Protein AF-Q4UBP6-F1 (afdb_monomer_lite)

Sequence (919 aa):
MKSSANNFIKMALPVNLDENIVCIATSRYFSCCSNLYVFTNPTNSLLKGDAFSWGLAKDHRLGIGETKSKIVYKPTPIANTNMIGDLMDKFELDSYKHTSMSGYEKILNYFLDELHYSSDPHSINWRNLQIILQNEEKITSESSIKIFEEDLVKCLKTHVDFILNMNESYGRVRALQFKLMSMVRSFCSSLKGQKELTNLKPIKESFGPFKTKLTQIEKLIEILFLQPAYFVRLSMFSKDLDLVSNIIHHVYGDIQVPRIHNQYFALLRSLLREETSLFFKPSNPLNALFSPFSRILRTYAMNKYFLVENAHLFLSKTDQQSVVSHLLTYSSPILIPEEGFGISTNPKEHKKYKEGMSKFGSFIVYLATVLSKLNLHNNIKVLFTQMHNLVREKIPVEWASPSVPLEYLAIFPLIPVFVFAIIQPFFTDPKLISQMCGIGEIDDEALLKNMTVISRYFDYIVNPELKMPPMPSALTSLAQTMYSNLSRLFLEYLRSILHIEDNFYTEMTMQIFKSHFDLDYINLNIPSDTVAKLVNLCHSSSHYLNLSAHDPLIKVISNISGSKNLSSNDHIYPTDFIEKLSRSNLSINIKVDHRFMAHDRNMSFCTFSNTFVPQKLAYRQSTYSEDCVKFISLIVRYLPFGKYDPCKIFQDALVELDDLRIQYGTYEDLADEMFVKSKYFSSLRSPDFKRAGIAKEIFETVQKLRSNDITPTLLAKTILKKSLDRIRHRKYLLNIYQRQNEIEQCRRNFESYVSYNIQYLNSCINSLLYGHIDPSIKRAAIKYNVNLFSLNSKKTIEGKKIVDDKRGVASFKEHSCLELYRNGTLVPDESVTTRMFNRLVMIFSASIDSGCYITLSGIDPSSEQQEHEFLSFDLLQKFVDSSNCGYHQIFTNPSYPFGMFVIKVSFLVDTFMTLVKNY

pLDDT: mean 76.42, std 20.43, range [25.73, 97.88]

Structure (mmCIF, N/CA/C/O backbone):
data_AF-Q4UBP6-F1
#
_entry.id   AF-Q4UBP6-F1
#
loop_
_atom_site.group_PDB
_atom_site.id
_atom_site.type_symbol
_atom_site.label_atom_id
_atom_site.label_alt_id
_atom_site.label_comp_id
_atom_site.label_asym_id
_atom_site.label_entity_id
_atom_site.label_seq_id
_atom_site.pdbx_PDB_ins_code
_atom_site.Cartn_x
_atom_site.Cartn_y
_atom_site.Cartn_z
_atom_site.occupancy
_atom_site.B_iso_or_equiv
_atom_site.auth_seq_id
_atom_site.auth_comp_id
_atom_site.auth_asym_id
_atom_site.auth_atom_id
_atom_site.pdbx_PDB_model_num
ATOM 1 N N . MET A 1 1 ? 33.910 -36.305 2.211 1.00 29.38 1 MET A N 1
ATOM 2 C CA . MET A 1 1 ? 33.428 -35.937 0.861 1.00 29.38 1 MET A CA 1
ATOM 3 C C . MET A 1 1 ? 34.329 -34.860 0.251 1.00 29.38 1 MET A C 1
ATOM 5 O O . MET A 1 1 ? 33.962 -33.697 0.185 1.00 29.38 1 MET A O 1
ATOM 9 N N . LYS A 1 2 ? 35.542 -35.256 -0.155 1.00 29.72 2 LYS A N 1
ATOM 10 C CA . LYS A 1 2 ? 36.456 -34.490 -1.013 1.00 29.72 2 LYS A CA 1
ATOM 11 C C . LYS A 1 2 ? 36.680 -35.349 -2.259 1.00 29.72 2 LYS A C 1
ATOM 13 O O . LYS A 1 2 ? 37.378 -36.346 -2.137 1.00 29.72 2 LYS A O 1
ATOM 18 N N . SER A 1 3 ? 36.057 -34.989 -3.380 1.00 27.28 3 SER A N 1
ATOM 19 C CA . SER A 1 3 ? 36.451 -35.273 -4.778 1.00 27.28 3 SER A CA 1
ATOM 20 C C . SER A 1 3 ? 35.218 -35.211 -5.694 1.00 27.28 3 SER A C 1
ATOM 22 O O . SER A 1 3 ? 34.132 -35.617 -5.292 1.00 27.28 3 SER A O 1
ATOM 24 N N . SER A 1 4 ? 35.427 -34.709 -6.920 1.00 27.31 4 SER A N 1
ATOM 25 C CA . SER A 1 4 ? 34.548 -34.732 -8.117 1.00 27.31 4 SER A CA 1
ATOM 26 C C . SER A 1 4 ? 34.099 -33.393 -8.735 1.00 27.31 4 SER A C 1
ATOM 28 O O . SER A 1 4 ? 33.171 -33.373 -9.532 1.00 27.31 4 SER A O 1
ATOM 30 N N . ALA A 1 5 ? 34.839 -32.296 -8.530 1.00 28.25 5 ALA A N 1
ATOM 31 C CA . ALA A 1 5 ? 34.758 -31.110 -9.405 1.00 28.25 5 ALA A CA 1
ATOM 32 C C . ALA A 1 5 ? 35.799 -31.099 -10.556 1.00 28.25 5 ALA A C 1
ATOM 34 O O . ALA A 1 5 ? 35.952 -30.086 -11.225 1.00 28.25 5 ALA A O 1
ATOM 35 N N . ASN A 1 6 ? 36.514 -32.207 -10.808 1.00 28.08 6 ASN A N 1
ATOM 36 C CA . ASN A 1 6 ? 37.630 -32.254 -11.774 1.00 28.08 6 ASN A CA 1
ATOM 37 C C . ASN A 1 6 ? 37.334 -32.964 -13.111 1.00 28.08 6 ASN A C 1
ATOM 39 O O . ASN A 1 6 ? 38.252 -33.137 -13.903 1.00 28.08 6 ASN A O 1
ATOM 43 N N . ASN A 1 7 ? 36.087 -33.335 -13.419 1.00 28.11 7 ASN A N 1
ATOM 44 C CA . ASN A 1 7 ? 35.778 -34.081 -14.655 1.00 28.11 7 ASN A CA 1
ATOM 45 C C . ASN A 1 7 ? 35.162 -33.245 -15.799 1.00 28.11 7 ASN A C 1
ATOM 47 O O . ASN A 1 7 ? 34.631 -33.823 -16.744 1.00 28.11 7 ASN A O 1
ATOM 51 N N . PHE A 1 8 ? 35.233 -31.908 -15.768 1.00 28.77 8 PHE A N 1
ATOM 52 C CA . PHE A 1 8 ? 34.570 -31.052 -16.773 1.00 28.77 8 PHE A CA 1
ATOM 53 C C . PHE A 1 8 ? 35.442 -30.546 -17.936 1.00 28.77 8 PHE A C 1
ATOM 55 O O . PHE A 1 8 ? 34.965 -29.738 -18.726 1.00 28.77 8 PHE A O 1
ATOM 62 N N . ILE A 1 9 ? 36.674 -31.035 -18.112 1.00 32.00 9 ILE A N 1
ATOM 63 C CA . ILE A 1 9 ? 37.518 -30.643 -19.255 1.00 32.00 9 ILE A CA 1
ATOM 64 C C . ILE A 1 9 ? 37.881 -31.893 -20.063 1.00 32.00 9 ILE A C 1
ATOM 66 O O . ILE A 1 9 ? 38.817 -32.614 -19.724 1.00 32.00 9 ILE A O 1
ATOM 70 N N . LYS A 1 10 ? 37.125 -32.172 -21.132 1.00 30.59 10 LYS A N 1
ATOM 71 C CA . LYS A 1 10 ? 37.564 -33.083 -22.203 1.00 30.59 10 LYS A CA 1
ATOM 72 C C . LYS A 1 10 ? 38.385 -32.276 -23.217 1.00 30.59 10 LYS A C 1
ATOM 74 O O . LYS A 1 10 ? 38.026 -31.142 -23.517 1.00 30.59 10 LYS A O 1
ATOM 79 N N . MET A 1 11 ? 39.485 -32.860 -23.702 1.00 28.86 11 MET A N 1
ATOM 80 C CA . MET A 1 11 ? 40.396 -32.282 -24.706 1.00 28.86 11 MET A CA 1
ATOM 81 C C . MET A 1 11 ? 39.650 -31.669 -25.903 1.00 28.86 11 MET A C 1
ATOM 83 O O . MET A 1 11 ? 38.677 -32.246 -26.385 1.00 28.86 11 MET A O 1
ATOM 87 N N . ALA A 1 12 ? 40.141 -30.531 -26.403 1.00 30.30 12 ALA A N 1
ATOM 88 C CA . ALA A 1 12 ? 39.618 -29.884 -27.605 1.00 30.30 12 ALA A CA 1
ATOM 89 C C . ALA A 1 12 ? 39.968 -30.686 -28.875 1.00 30.30 12 ALA A C 1
ATOM 91 O O . ALA A 1 12 ? 41.097 -31.155 -29.025 1.00 30.30 12 ALA A O 1
ATOM 92 N N . LEU A 1 13 ? 39.004 -30.815 -29.792 1.00 25.73 13 LEU A N 1
ATOM 93 C CA . LEU A 1 13 ? 39.229 -31.271 -31.167 1.00 25.73 13 LEU A CA 1
ATOM 94 C C . LEU A 1 13 ? 39.635 -30.063 -32.034 1.00 25.73 13 LEU A C 1
ATOM 96 O O . LEU A 1 13 ? 39.012 -29.008 -31.901 1.00 25.73 13 LEU A O 1
ATOM 100 N N . PRO A 1 14 ? 40.647 -30.185 -32.911 1.00 28.81 14 PRO A N 1
ATOM 101 C CA . PRO A 1 14 ? 41.029 -29.110 -33.821 1.00 28.81 14 PRO A CA 1
ATOM 102 C C . PRO A 1 14 ? 39.968 -28.925 -34.917 1.00 28.81 14 PRO A C 1
ATOM 104 O O . PRO A 1 14 ? 39.579 -29.884 -35.582 1.00 28.81 14 PRO A O 1
ATOM 107 N N . VAL A 1 15 ? 39.516 -27.684 -35.103 1.00 30.14 15 VAL A N 1
ATOM 108 C CA . VAL A 1 15 ? 38.611 -27.256 -36.178 1.00 30.14 15 VAL A CA 1
ATOM 109 C C . VAL A 1 15 ? 39.414 -26.334 -37.099 1.00 30.14 15 VAL A C 1
ATOM 111 O O . VAL A 1 15 ? 39.931 -25.325 -36.631 1.00 30.14 15 VAL A O 1
ATOM 114 N N . ASN A 1 16 ? 39.543 -26.683 -38.382 1.00 27.59 16 ASN A N 1
ATOM 115 C CA . ASN A 1 16 ? 40.158 -25.821 -39.400 1.00 27.59 16 ASN A CA 1
ATOM 116 C C . ASN A 1 16 ? 39.058 -25.039 -40.130 1.00 27.59 16 ASN A C 1
ATOM 118 O O . ASN A 1 16 ? 38.103 -25.650 -40.607 1.00 27.59 16 ASN A O 1
ATOM 122 N N . LEU A 1 17 ? 39.195 -23.714 -40.221 1.00 31.56 17 LEU A N 1
ATOM 123 C CA . LEU A 1 17 ? 38.307 -22.827 -40.981 1.00 31.56 17 LEU A CA 1
ATOM 124 C C . LEU A 1 17 ? 39.151 -21.793 -41.746 1.00 31.56 17 LEU A C 1
ATOM 126 O O . LEU A 1 17 ? 40.138 -21.297 -41.208 1.00 31.56 17 LEU A O 1
ATOM 130 N N . ASP A 1 18 ? 38.750 -21.493 -42.984 1.00 30.03 18 ASP A N 1
ATOM 131 C CA . ASP A 1 18 ? 39.588 -20.881 -44.033 1.00 30.03 18 ASP A CA 1
ATOM 132 C C . ASP A 1 18 ? 39.419 -19.356 -44.247 1.00 30.03 18 ASP A C 1
ATOM 134 O O . ASP A 1 18 ? 39.947 -18.833 -45.225 1.00 30.03 18 ASP A O 1
ATOM 138 N N . GLU A 1 19 ? 38.754 -18.587 -43.373 1.00 30.70 19 GLU A N 1
ATOM 139 C CA . GLU A 1 19 ? 38.623 -17.125 -43.573 1.00 30.70 19 GLU A CA 1
ATOM 140 C C . GLU A 1 19 ? 38.740 -16.276 -42.290 1.00 30.70 19 GLU A C 1
ATOM 142 O O . GLU A 1 19 ? 38.636 -16.775 -41.172 1.00 30.70 19 GLU A O 1
ATOM 147 N N . ASN A 1 20 ? 39.007 -14.972 -42.480 1.00 34.06 20 ASN A N 1
ATOM 148 C CA . ASN A 1 20 ? 39.304 -13.957 -41.457 1.00 34.06 20 ASN A CA 1
ATOM 149 C C . ASN A 1 20 ? 38.262 -13.908 -40.323 1.00 34.06 20 ASN A C 1
ATOM 151 O O . ASN A 1 20 ? 37.103 -13.572 -40.562 1.00 34.06 20 ASN A O 1
ATOM 155 N N . ILE A 1 21 ? 38.686 -14.145 -39.075 1.00 32.84 21 ILE A N 1
ATOM 156 C CA . ILE A 1 21 ? 37.793 -14.188 -37.905 1.00 32.84 21 ILE A CA 1
ATOM 157 C C . ILE A 1 21 ? 38.226 -13.225 -36.783 1.00 32.84 21 ILE A C 1
ATOM 159 O O . ILE A 1 21 ? 39.401 -13.099 -36.434 1.00 32.84 21 ILE A O 1
ATOM 163 N N . VAL A 1 22 ? 37.205 -12.586 -36.201 1.00 32.00 22 VAL A N 1
ATOM 164 C CA . VAL A 1 22 ? 37.151 -11.856 -34.923 1.00 32.00 22 VAL A CA 1
ATOM 165 C C . VAL A 1 22 ? 37.082 -12.864 -33.766 1.00 32.00 22 VAL A C 1
ATOM 167 O O . VAL A 1 22 ? 36.297 -13.800 -33.837 1.00 32.00 22 VAL A O 1
ATOM 170 N N . CYS A 1 23 ? 37.868 -12.688 -32.696 1.00 30.08 23 CYS A N 1
ATOM 171 C CA . CYS A 1 23 ? 37.893 -13.596 -31.535 1.00 30.08 23 CYS A CA 1
ATOM 172 C C . CYS A 1 23 ? 36.490 -13.979 -31.024 1.00 30.08 23 CYS A C 1
ATOM 174 O O . CYS A 1 23 ? 35.728 -13.111 -30.601 1.00 30.08 23 CYS A O 1
ATOM 176 N N . ILE A 1 24 ? 36.202 -15.283 -30.966 1.00 28.95 24 ILE A N 1
ATOM 177 C CA . ILE A 1 24 ? 35.012 -15.849 -30.318 1.00 28.95 24 ILE A CA 1
ATOM 178 C C . ILE A 1 24 ? 35.472 -16.576 -29.051 1.00 28.95 24 ILE A C 1
ATOM 180 O O . ILE A 1 24 ? 36.266 -17.512 -29.120 1.00 28.95 24 ILE A O 1
ATOM 184 N N . ALA A 1 25 ? 34.977 -16.147 -27.891 1.00 30.72 25 ALA A N 1
ATOM 185 C CA . ALA A 1 25 ? 35.143 -16.853 -26.626 1.00 30.72 25 ALA A CA 1
ATOM 186 C C . ALA A 1 25 ? 33.760 -17.302 -26.148 1.00 30.72 25 ALA A C 1
ATOM 188 O O . ALA A 1 25 ? 32.956 -16.456 -25.777 1.00 30.72 25 ALA A O 1
ATOM 189 N N . THR A 1 26 ? 33.495 -18.612 -26.141 1.00 31.61 26 THR A N 1
ATOM 190 C CA . THR A 1 26 ? 32.262 -19.178 -25.567 1.00 31.61 26 THR A CA 1
ATOM 191 C C . THR A 1 26 ? 32.563 -19.948 -24.282 1.00 31.61 26 THR A C 1
ATOM 193 O O . THR A 1 26 ? 33.658 -20.471 -24.069 1.00 31.61 26 THR A O 1
ATOM 196 N N . SER A 1 27 ? 31.564 -20.059 -23.402 1.00 33.19 27 SER A N 1
ATOM 197 C CA . SER A 1 27 ? 31.694 -20.635 -22.047 1.00 33.19 27 SER A CA 1
ATOM 198 C C . SER A 1 27 ? 32.026 -22.143 -21.949 1.00 33.19 27 SER A C 1
ATOM 200 O O . SER A 1 27 ? 32.040 -22.677 -20.838 1.00 33.19 27 SER A O 1
ATOM 202 N N . ARG A 1 28 ? 32.290 -22.858 -23.059 1.00 29.38 28 ARG A N 1
ATOM 203 C CA . ARG A 1 28 ? 32.596 -24.310 -23.037 1.00 29.38 28 ARG A CA 1
ATOM 204 C C . ARG A 1 28 ? 33.739 -24.804 -23.930 1.00 29.38 28 ARG A C 1
ATOM 206 O O . ARG A 1 28 ? 34.207 -25.910 -23.675 1.00 29.38 28 ARG A O 1
ATOM 213 N N . TYR A 1 29 ? 34.233 -24.036 -24.898 1.00 29.09 29 TYR A N 1
ATOM 214 C CA . TYR A 1 29 ? 35.346 -24.468 -25.750 1.00 29.09 29 TYR A CA 1
ATOM 215 C C . TYR A 1 29 ? 36.347 -23.329 -25.942 1.00 29.09 29 TYR A C 1
ATOM 217 O O . TYR A 1 29 ? 35.996 -22.257 -26.422 1.00 29.09 29 TYR A O 1
ATOM 225 N N . PHE A 1 30 ? 37.605 -23.576 -25.573 1.00 31.98 30 PHE A N 1
ATOM 226 C CA . PHE A 1 30 ? 38.734 -22.737 -25.969 1.00 31.98 30 PHE A CA 1
ATOM 227 C C . PHE A 1 30 ? 39.386 -23.378 -27.196 1.00 31.98 30 PHE A C 1
ATOM 229 O O . PHE A 1 30 ? 40.113 -24.363 -27.068 1.00 31.98 30 PHE A O 1
ATOM 236 N N . SER A 1 31 ? 39.136 -22.832 -28.382 1.00 28.73 31 SER A N 1
ATOM 237 C CA . SER A 1 31 ? 39.946 -23.098 -29.574 1.00 28.73 31 SER A CA 1
ATOM 238 C C . SER A 1 31 ? 40.890 -21.918 -29.796 1.00 28.73 31 SER A C 1
ATOM 240 O O . SER A 1 31 ? 40.460 -20.792 -30.034 1.00 28.73 31 SER A O 1
ATOM 242 N N . CYS A 1 32 ? 42.194 -22.173 -29.676 1.00 28.78 32 CYS A N 1
ATOM 243 C CA . CYS A 1 32 ? 43.241 -21.226 -30.049 1.00 28.78 32 CYS A CA 1
ATOM 244 C C . CYS A 1 32 ? 43.236 -21.066 -31.577 1.00 28.78 32 CYS A C 1
ATOM 246 O O . CYS A 1 32 ? 43.352 -22.067 -32.281 1.00 28.78 32 CYS A O 1
ATOM 248 N N . CYS A 1 33 ? 43.113 -19.838 -32.086 1.00 29.81 33 CYS A N 1
ATOM 249 C CA . CYS A 1 33 ? 43.280 -19.542 -33.509 1.00 29.81 33 CYS A CA 1
ATOM 250 C C . CYS A 1 33 ? 44.644 -18.877 -33.727 1.00 29.81 33 CYS A C 1
ATOM 252 O O . CYS A 1 33 ? 44.943 -17.847 -33.122 1.00 29.81 33 CYS A O 1
ATOM 254 N N . SER A 1 34 ? 45.470 -19.457 -34.597 1.00 28.64 34 SER A N 1
ATOM 255 C CA . SER A 1 34 ? 46.719 -18.860 -35.072 1.00 28.64 34 SER A CA 1
ATOM 256 C C . SER A 1 34 ? 46.559 -18.417 -36.524 1.00 28.64 34 SER A C 1
ATOM 258 O O . SER A 1 34 ? 46.267 -19.253 -37.375 1.00 28.64 34 SER A O 1
ATOM 260 N N . ASN A 1 35 ? 46.826 -17.144 -36.832 1.00 26.67 35 ASN A N 1
ATOM 261 C CA . ASN A 1 35 ? 47.005 -16.718 -38.220 1.00 26.67 35 ASN A CA 1
ATOM 262 C C . ASN A 1 35 ? 48.310 -17.312 -38.762 1.00 26.67 35 ASN A C 1
ATOM 264 O O . ASN A 1 35 ? 49.403 -16.856 -38.414 1.00 26.67 35 ASN A O 1
ATOM 268 N N . LEU A 1 36 ? 48.194 -18.318 -39.626 1.00 27.25 36 LEU A N 1
ATOM 269 C CA . LEU A 1 36 ? 49.284 -18.798 -40.464 1.00 27.25 36 LEU A CA 1
ATOM 270 C C . LEU A 1 36 ? 49.136 -18.125 -41.831 1.00 27.25 36 LEU A C 1
ATOM 272 O O . LEU A 1 36 ? 48.145 -18.354 -42.499 1.00 27.25 36 LEU A O 1
ATOM 276 N N . TYR A 1 37 ? 50.088 -17.279 -42.228 1.00 26.11 37 TYR A N 1
ATOM 277 C CA . TYR A 1 37 ? 50.770 -17.410 -43.522 1.00 26.11 37 TYR A CA 1
ATOM 278 C C . TYR A 1 37 ? 52.006 -16.497 -43.585 1.00 26.11 37 TYR A C 1
ATOM 280 O O . TYR A 1 37 ? 52.039 -15.369 -43.082 1.00 26.11 37 TYR A O 1
ATOM 288 N N . VAL A 1 38 ? 53.049 -17.090 -44.163 1.00 28.23 38 VAL A N 1
ATOM 289 C CA . VAL A 1 38 ? 54.442 -16.658 -44.344 1.00 28.23 38 VAL A CA 1
ATOM 290 C C . VAL A 1 38 ? 54.602 -16.281 -45.823 1.00 28.23 38 VAL A C 1
ATOM 292 O O . VAL A 1 38 ? 54.014 -16.952 -46.664 1.00 28.23 38 VAL A O 1
ATOM 295 N N . PHE A 1 39 ? 55.226 -15.153 -46.174 1.00 26.14 39 PHE A N 1
ATOM 296 C CA . PHE A 1 39 ? 56.551 -14.985 -46.825 1.00 26.14 39 PHE A CA 1
ATOM 297 C C . PHE A 1 39 ? 56.504 -13.558 -47.446 1.00 26.14 39 PHE A C 1
ATOM 299 O O . PHE A 1 39 ? 55.428 -13.146 -47.859 1.00 26.14 39 PHE A O 1
ATOM 306 N N . THR A 1 40 ? 57.509 -12.677 -47.508 1.00 27.86 40 THR A N 1
ATOM 307 C CA . THR A 1 40 ? 58.969 -12.777 -47.671 1.00 27.86 40 THR A CA 1
ATOM 308 C C . THR A 1 40 ? 59.671 -11.487 -47.183 1.00 27.86 40 THR A C 1
ATOM 310 O O . THR A 1 40 ? 59.234 -10.393 -47.524 1.00 27.86 40 THR A O 1
ATOM 313 N N . ASN A 1 41 ? 60.842 -11.659 -46.557 1.00 29.28 41 ASN A N 1
ATOM 314 C CA . ASN A 1 41 ? 62.019 -10.768 -46.509 1.00 29.28 41 ASN A CA 1
ATOM 315 C C . ASN A 1 41 ? 62.036 -9.431 -45.730 1.00 29.28 41 ASN A C 1
ATOM 317 O O . ASN A 1 41 ? 61.010 -8.800 -45.499 1.00 29.28 41 ASN A O 1
ATOM 321 N N . PRO A 1 42 ? 63.240 -9.038 -45.246 1.00 43.16 42 PRO A N 1
ATOM 322 C CA . PRO A 1 42 ? 63.402 -8.435 -43.937 1.00 43.16 42 PRO A CA 1
ATOM 323 C C . PRO A 1 42 ? 63.954 -7.017 -44.048 1.00 43.16 42 PRO A C 1
ATOM 325 O O . PRO A 1 42 ? 65.014 -6.794 -44.622 1.00 43.16 42 PRO A O 1
ATOM 328 N N . THR A 1 43 ? 63.248 -6.061 -43.467 1.00 38.00 43 THR A N 1
ATOM 329 C CA . THR A 1 43 ? 63.780 -4.969 -42.636 1.00 38.00 43 THR A CA 1
ATOM 330 C C . THR A 1 43 ? 62.649 -3.967 -42.452 1.00 38.00 43 THR A C 1
ATOM 332 O O . THR A 1 43 ? 62.102 -3.442 -43.412 1.00 38.00 43 THR A O 1
ATOM 335 N N . ASN A 1 44 ? 62.299 -3.727 -41.190 1.00 41.31 44 ASN A N 1
ATOM 336 C CA . ASN A 1 44 ? 61.321 -2.741 -40.726 1.00 41.31 44 ASN A CA 1
ATOM 337 C C . ASN A 1 44 ? 59.844 -3.027 -41.049 1.00 41.31 44 ASN A C 1
ATOM 339 O O . ASN A 1 44 ? 59.267 -2.461 -41.968 1.00 41.31 44 ASN A O 1
ATOM 343 N N . SER A 1 45 ? 59.181 -3.814 -40.196 1.00 31.42 45 SER A N 1
ATOM 344 C CA . SER A 1 45 ? 57.920 -3.397 -39.551 1.00 31.42 45 SER A CA 1
ATOM 345 C C . SER A 1 45 ? 57.377 -4.479 -38.608 1.00 31.42 45 SER A C 1
ATOM 347 O O . SER A 1 45 ? 57.399 -5.664 -38.918 1.00 31.42 45 SER A O 1
ATOM 349 N N . LEU A 1 46 ? 56.913 -4.012 -37.443 1.00 26.86 46 LEU A N 1
ATOM 350 C CA . LEU A 1 46 ? 55.929 -4.605 -36.523 1.00 26.86 46 LEU A CA 1
ATOM 351 C C . LEU A 1 46 ? 56.102 -6.094 -36.148 1.00 26.86 46 LEU A C 1
ATOM 353 O O . LEU A 1 46 ? 55.694 -7.006 -36.865 1.00 26.86 46 LEU A O 1
ATOM 357 N N . LEU A 1 47 ? 56.620 -6.334 -34.937 1.00 29.95 47 LEU A N 1
ATOM 358 C CA . LEU A 1 47 ? 56.580 -7.647 -34.288 1.00 29.95 47 LEU A CA 1
ATOM 359 C C . LEU A 1 47 ? 55.132 -8.043 -33.949 1.00 29.95 47 LEU A C 1
ATOM 361 O O . LEU A 1 47 ? 54.436 -7.359 -33.202 1.00 29.95 47 LEU A O 1
ATOM 365 N N . LYS A 1 48 ? 54.726 -9.173 -34.536 1.00 29.06 48 LYS A N 1
ATOM 366 C CA . LYS A 1 48 ? 53.502 -9.951 -34.316 1.00 29.06 48 LYS A CA 1
ATOM 367 C C . LYS A 1 48 ? 53.535 -10.701 -32.976 1.00 29.06 48 LYS A C 1
ATOM 369 O O . LYS A 1 48 ? 54.584 -11.223 -32.607 1.00 29.06 48 LYS A O 1
ATOM 374 N N . GLY A 1 49 ? 52.353 -10.917 -32.392 1.00 33.34 49 GLY A N 1
ATOM 375 C CA . GLY A 1 49 ? 52.060 -12.094 -31.566 1.00 33.34 49 GLY A CA 1
ATOM 376 C C . GLY A 1 49 ? 51.781 -11.823 -30.090 1.00 33.34 49 GLY A C 1
ATOM 377 O O . GLY A 1 49 ? 52.635 -12.108 -29.265 1.00 33.34 49 GLY A O 1
ATOM 378 N N . ASP A 1 50 ? 50.558 -11.399 -29.765 1.00 29.72 50 ASP A N 1
ATOM 379 C CA . ASP A 1 50 ? 49.999 -11.548 -28.419 1.00 29.72 50 ASP A CA 1
ATOM 380 C C . ASP A 1 50 ? 48.716 -12.382 -28.508 1.00 29.72 50 ASP A C 1
ATOM 382 O O . ASP A 1 50 ? 47.777 -12.038 -29.227 1.00 29.72 50 ASP A O 1
ATOM 386 N N . ALA A 1 51 ? 48.684 -13.494 -27.777 1.00 32.78 51 ALA A N 1
ATOM 387 C CA . ALA A 1 51 ? 47.471 -14.242 -27.478 1.00 32.78 51 ALA A CA 1
ATOM 388 C C . ALA A 1 51 ? 47.154 -14.030 -25.994 1.00 32.78 51 ALA A C 1
ATOM 390 O O . ALA A 1 51 ? 47.990 -14.302 -25.132 1.00 32.78 51 ALA A O 1
ATOM 391 N N . PHE A 1 52 ? 45.953 -13.547 -25.681 1.00 36.31 52 PHE A N 1
ATOM 392 C CA . PHE A 1 52 ? 45.505 -13.403 -24.299 1.00 36.31 52 PHE A CA 1
ATOM 393 C C . PHE A 1 52 ? 44.864 -14.711 -23.834 1.00 36.31 52 PHE A C 1
ATOM 395 O O . PHE A 1 52 ? 43.806 -15.099 -24.323 1.00 36.31 52 PHE A O 1
ATOM 402 N N . SER A 1 53 ? 45.475 -15.377 -22.856 1.00 34.50 53 SER A N 1
ATOM 403 C CA . SER A 1 53 ? 44.828 -16.455 -22.107 1.00 34.50 53 SER A CA 1
ATOM 404 C C . SER A 1 53 ? 44.434 -15.949 -20.722 1.00 34.50 53 SER A C 1
ATOM 406 O O . SER A 1 53 ? 45.295 -15.527 -19.950 1.00 34.50 53 SER A O 1
ATOM 408 N N . TRP A 1 54 ? 43.150 -16.031 -20.384 1.00 35.47 54 TRP A N 1
ATOM 409 C CA . TRP A 1 54 ? 42.702 -15.952 -18.994 1.00 35.47 54 TRP A CA 1
ATOM 410 C C . TRP A 1 54 ? 42.854 -17.332 -18.347 1.00 35.47 54 TRP A C 1
ATOM 412 O O . TRP A 1 54 ? 42.294 -18.311 -18.837 1.00 35.47 54 TRP A O 1
ATOM 422 N N . GLY A 1 55 ? 43.620 -17.420 -17.258 1.00 38.44 55 GLY A N 1
ATOM 423 C CA . GLY A 1 55 ? 43.875 -18.672 -16.544 1.00 38.44 55 GLY A CA 1
ATOM 424 C C . GLY A 1 55 ? 44.363 -18.453 -15.112 1.00 38.44 55 GLY A C 1
ATOM 425 O O . GLY A 1 55 ? 44.603 -17.321 -14.690 1.00 38.44 55 GLY A O 1
ATOM 426 N N . LEU A 1 56 ? 44.481 -19.546 -14.350 1.00 31.11 56 LEU A N 1
ATOM 427 C CA . LEU A 1 56 ? 45.087 -19.527 -13.018 1.00 31.11 56 LEU A CA 1
ATOM 428 C C . LEU A 1 56 ? 46.561 -19.116 -13.139 1.00 31.11 56 LEU A C 1
ATOM 430 O O . LEU A 1 56 ? 47.360 -19.832 -13.746 1.00 31.11 56 LEU A O 1
ATOM 434 N N . ALA A 1 57 ? 46.931 -17.997 -12.525 1.00 39.94 57 ALA A N 1
ATOM 435 C CA . ALA A 1 57 ? 48.327 -17.662 -12.306 1.00 39.94 57 ALA A CA 1
ATOM 436 C C . ALA A 1 57 ? 48.961 -18.661 -11.315 1.00 39.94 57 ALA A C 1
ATOM 438 O O . ALA A 1 57 ? 48.271 -19.402 -10.605 1.00 39.94 57 ALA A O 1
ATOM 439 N N . LYS A 1 58 ? 50.300 -18.708 -11.269 1.00 36.66 58 LYS A N 1
ATOM 440 C CA . LYS A 1 58 ? 51.066 -19.641 -10.413 1.00 36.66 58 LYS A CA 1
ATOM 441 C C . LYS A 1 58 ? 50.759 -19.511 -8.912 1.00 36.66 58 LYS A C 1
ATOM 443 O O . LYS A 1 58 ? 51.113 -20.402 -8.151 1.00 36.66 58 LYS A O 1
ATOM 448 N N . ASP A 1 59 ? 50.111 -18.429 -8.495 1.00 41.00 59 ASP A N 1
ATOM 449 C CA . ASP A 1 59 ? 49.652 -18.167 -7.128 1.00 41.00 59 ASP A CA 1
ATOM 450 C C . ASP A 1 59 ? 48.205 -18.636 -6.862 1.00 41.00 59 ASP A C 1
ATOM 452 O O . ASP A 1 59 ? 47.626 -18.329 -5.820 1.00 41.00 59 ASP A O 1
ATOM 456 N N . HIS A 1 60 ? 47.615 -19.383 -7.798 1.00 35.28 60 HIS A N 1
ATOM 457 C CA . HIS A 1 60 ? 46.238 -19.873 -7.763 1.00 35.28 60 HIS A CA 1
ATOM 458 C C . HIS A 1 60 ? 45.148 -18.792 -7.733 1.00 35.28 60 HIS A C 1
ATOM 460 O O . HIS A 1 60 ? 44.007 -19.072 -7.357 1.00 35.28 60 HIS A O 1
ATOM 466 N N . ARG A 1 61 ? 45.455 -17.571 -8.186 1.00 34.44 61 ARG A N 1
ATOM 467 C CA . ARG A 1 61 ? 44.448 -16.542 -8.468 1.00 34.44 61 ARG A CA 1
ATOM 468 C C . ARG A 1 61 ? 44.136 -16.489 -9.962 1.00 34.44 61 ARG A C 1
ATOM 470 O O . ARG A 1 61 ? 44.982 -16.772 -10.805 1.00 34.44 61 ARG A O 1
ATOM 477 N N . LEU A 1 62 ? 42.898 -16.139 -10.293 1.00 33.72 62 LEU A N 1
ATOM 478 C CA . LEU A 1 62 ? 42.470 -15.889 -11.670 1.00 33.72 62 LEU A CA 1
ATOM 479 C C . LEU A 1 62 ? 42.975 -14.496 -12.080 1.00 33.72 62 LEU A C 1
ATOM 481 O O . LEU A 1 62 ? 42.580 -13.507 -11.463 1.00 33.72 62 LEU A O 1
ATOM 485 N N . GLY A 1 63 ? 43.869 -14.413 -13.072 1.00 40.03 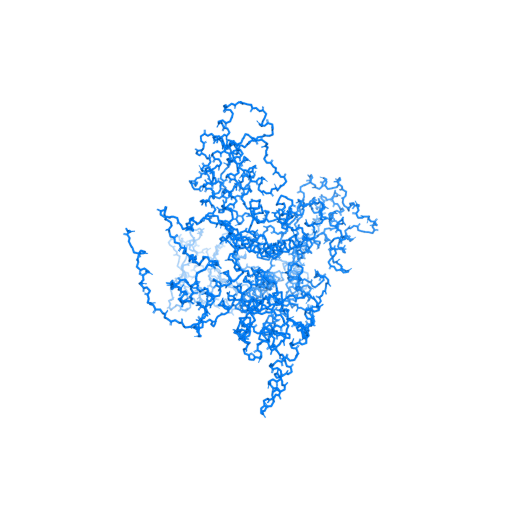63 GLY A N 1
ATOM 486 C CA . GLY A 1 63 ? 44.449 -13.136 -13.502 1.00 40.03 63 GLY A CA 1
ATOM 487 C C . GLY A 1 63 ? 45.320 -13.220 -14.761 1.00 40.03 63 GLY A C 1
ATOM 488 O O . GLY A 1 63 ? 45.773 -14.293 -15.149 1.00 40.03 63 GLY A O 1
ATOM 489 N N . ILE A 1 64 ? 45.544 -12.062 -15.397 1.00 39.22 64 ILE A N 1
ATOM 490 C CA . ILE A 1 64 ? 46.438 -11.879 -16.554 1.00 39.22 64 ILE A CA 1
ATOM 491 C C . ILE A 1 64 ? 47.881 -11.756 -16.035 1.00 39.22 64 ILE A C 1
ATOM 493 O O . ILE A 1 64 ? 48.159 -10.902 -15.194 1.00 39.22 64 ILE A O 1
ATOM 497 N N . GLY A 1 65 ? 48.798 -12.603 -16.512 1.00 32.75 65 GLY A N 1
ATOM 498 C CA . GLY A 1 65 ? 50.227 -12.509 -16.182 1.00 32.75 65 GLY A CA 1
ATOM 499 C C . GLY A 1 65 ? 50.905 -11.304 -16.846 1.00 32.75 65 GLY A C 1
ATOM 500 O O . GLY A 1 65 ? 50.525 -10.913 -17.946 1.00 32.75 65 GLY A O 1
ATOM 501 N N . GLU A 1 66 ? 51.904 -10.712 -16.181 1.00 30.94 66 GLU A N 1
ATOM 502 C CA . GLU A 1 66 ? 52.604 -9.506 -16.653 1.00 30.94 66 GLU A CA 1
ATOM 503 C C . GLU A 1 66 ? 53.241 -9.680 -18.040 1.00 30.94 66 GLU A C 1
ATOM 505 O O . GLU A 1 66 ? 54.145 -10.495 -18.234 1.00 30.94 66 GLU A O 1
ATOM 510 N N . THR A 1 67 ? 52.854 -8.817 -18.979 1.00 33.19 67 THR A N 1
ATOM 511 C CA . THR A 1 67 ? 53.627 -8.513 -20.188 1.00 33.19 67 THR A CA 1
ATOM 512 C C . THR A 1 67 ? 54.089 -7.055 -20.151 1.00 33.19 67 THR A C 1
ATOM 514 O O . THR A 1 67 ? 53.449 -6.178 -19.568 1.00 33.19 67 THR A O 1
ATOM 517 N N . LYS A 1 68 ? 55.264 -6.790 -20.736 1.00 30.09 68 LYS A N 1
ATOM 518 C CA . LYS A 1 68 ? 56.055 -5.548 -20.600 1.00 30.09 68 LYS A CA 1
ATOM 519 C C . LYS A 1 68 ? 55.450 -4.282 -21.235 1.00 30.09 68 LYS A C 1
ATOM 521 O O . LYS A 1 68 ? 56.168 -3.308 -21.441 1.00 30.09 68 LYS A O 1
ATOM 526 N N . SER A 1 69 ? 54.149 -4.228 -21.505 1.00 31.94 69 SER A N 1
ATOM 527 C CA . SER A 1 69 ? 53.501 -2.994 -21.953 1.00 31.94 69 SER A CA 1
ATOM 528 C C . SER A 1 69 ? 52.113 -2.851 -21.332 1.00 31.94 69 SER A C 1
ATOM 530 O O . SER A 1 69 ? 51.202 -3.629 -21.589 1.00 31.94 69 SER A O 1
ATOM 532 N N . LYS A 1 70 ? 51.959 -1.848 -20.459 1.00 31.77 70 LYS A N 1
ATOM 533 C CA . LYS A 1 70 ? 50.662 -1.454 -19.903 1.00 31.77 70 LYS A CA 1
ATOM 534 C C . LYS A 1 70 ? 49.960 -0.539 -20.899 1.00 31.77 70 LYS A C 1
ATOM 536 O O . LYS A 1 70 ? 50.105 0.677 -20.821 1.00 31.77 70 LYS A O 1
ATOM 541 N N . ILE A 1 71 ? 49.169 -1.118 -21.794 1.00 31.44 71 ILE A N 1
ATOM 542 C CA . ILE A 1 71 ? 48.062 -0.397 -22.422 1.00 31.44 71 ILE A CA 1
ATOM 543 C C . ILE A 1 71 ? 46.789 -1.170 -22.089 1.00 31.44 71 ILE A C 1
ATOM 545 O O . ILE A 1 71 ? 46.527 -2.241 -22.626 1.00 31.44 71 ILE A O 1
ATOM 549 N N . VAL A 1 72 ? 46.022 -0.641 -21.135 1.00 28.42 72 VAL A N 1
ATOM 550 C CA . VAL A 1 72 ? 44.698 -1.159 -20.784 1.00 28.42 72 VAL A CA 1
ATOM 551 C C . VAL A 1 72 ? 43.697 -0.480 -21.708 1.00 28.42 72 VAL A C 1
ATOM 553 O O . VAL A 1 72 ? 43.364 0.687 -21.505 1.00 28.42 72 VAL A O 1
ATOM 556 N N . TYR A 1 73 ? 43.207 -1.194 -22.717 1.00 33.53 73 TYR A N 1
ATOM 557 C CA . TYR A 1 73 ? 41.988 -0.780 -23.402 1.00 33.53 73 TYR A CA 1
ATOM 558 C C . TYR A 1 73 ? 40.786 -1.224 -22.566 1.00 33.53 73 TYR A C 1
ATOM 560 O O . TYR A 1 73 ? 40.728 -2.362 -22.096 1.00 33.53 73 TYR A O 1
ATOM 568 N N . LYS A 1 74 ? 39.833 -0.305 -22.350 1.00 26.53 74 LYS A N 1
ATOM 569 C CA . LYS A 1 74 ? 38.508 -0.639 -21.805 1.00 26.53 74 LYS A CA 1
ATOM 570 C C . LYS A 1 74 ? 37.927 -1.801 -22.629 1.00 26.53 74 LYS A C 1
ATOM 572 O O . LYS A 1 74 ? 38.110 -1.780 -23.848 1.00 26.53 74 LYS A O 1
ATOM 577 N N . PRO A 1 75 ? 37.217 -2.771 -22.022 1.00 29.81 75 PRO A N 1
ATOM 578 C CA . PRO A 1 75 ? 36.476 -3.749 -22.806 1.00 29.81 75 PRO A CA 1
ATOM 579 C C . PRO A 1 75 ? 35.545 -2.973 -23.737 1.00 29.81 75 PRO A C 1
ATOM 581 O O . PRO A 1 75 ? 34.770 -2.131 -23.276 1.00 29.81 75 PRO A O 1
ATOM 584 N N . THR A 1 76 ? 35.668 -3.185 -25.043 1.00 33.50 76 THR A N 1
ATOM 585 C CA . THR A 1 76 ? 34.720 -2.616 -25.994 1.00 33.50 76 THR A CA 1
ATOM 586 C C . THR A 1 76 ? 33.322 -3.180 -25.701 1.00 33.50 76 THR A C 1
ATOM 588 O O . THR A 1 76 ? 33.213 -4.325 -25.250 1.00 33.50 76 THR A O 1
ATOM 591 N N . PRO A 1 77 ? 32.248 -2.411 -25.968 1.00 33.47 77 PRO A N 1
ATOM 592 C CA . PRO A 1 77 ? 30.851 -2.796 -25.717 1.00 33.47 77 PRO A CA 1
ATOM 593 C C . PRO A 1 77 ? 30.476 -4.205 -26.204 1.00 33.47 77 PRO A C 1
ATOM 595 O O . PRO A 1 77 ? 29.622 -4.857 -25.608 1.00 33.47 77 PRO A O 1
ATOM 598 N N . ILE A 1 78 ? 31.184 -4.688 -27.230 1.00 30.36 78 ILE A N 1
ATOM 599 C CA . ILE A 1 78 ? 31.065 -5.996 -27.888 1.00 30.36 78 ILE A CA 1
ATOM 600 C C . ILE A 1 78 ? 31.336 -7.178 -26.931 1.00 30.36 78 ILE A C 1
ATOM 602 O O . ILE A 1 78 ? 30.701 -8.221 -27.043 1.00 30.36 78 ILE A O 1
ATOM 606 N N . ALA A 1 79 ? 32.234 -7.040 -25.947 1.00 29.67 79 ALA A N 1
ATOM 607 C CA . ALA A 1 79 ? 32.574 -8.145 -25.040 1.00 29.67 79 ALA A CA 1
ATOM 608 C C . ALA A 1 79 ? 31.496 -8.399 -23.965 1.00 29.67 79 ALA A C 1
ATOM 610 O O . ALA A 1 79 ? 31.237 -9.548 -23.609 1.00 29.67 79 ALA A O 1
ATOM 611 N N . ASN A 1 80 ? 30.832 -7.342 -23.483 1.00 31.88 80 ASN A N 1
ATOM 612 C CA . ASN A 1 80 ? 29.705 -7.474 -22.551 1.00 31.88 80 ASN A CA 1
ATOM 613 C C . ASN A 1 80 ? 28.422 -7.915 -23.268 1.00 31.88 80 ASN A C 1
ATOM 615 O O . ASN A 1 80 ? 27.663 -8.704 -22.713 1.00 31.88 80 ASN A O 1
ATOM 619 N N . THR A 1 81 ? 28.196 -7.451 -24.501 1.00 33.94 81 THR A N 1
ATOM 620 C CA . THR A 1 81 ? 27.038 -7.864 -25.313 1.00 33.94 81 THR A CA 1
ATOM 621 C C . THR A 1 81 ? 27.157 -9.303 -25.805 1.00 33.94 81 THR A C 1
ATOM 623 O O . THR A 1 81 ? 26.149 -9.997 -25.804 1.00 33.94 81 THR A O 1
ATOM 626 N N . ASN A 1 82 ? 28.358 -9.818 -26.099 1.00 31.22 82 ASN A N 1
ATOM 627 C CA . ASN A 1 82 ? 28.527 -11.230 -26.472 1.00 31.22 82 ASN A CA 1
ATOM 628 C C . ASN A 1 82 ? 28.361 -12.205 -25.292 1.00 31.22 82 ASN A C 1
ATOM 630 O O . ASN A 1 82 ? 27.819 -13.283 -25.487 1.00 31.22 82 ASN A O 1
ATOM 634 N N . MET A 1 83 ? 28.726 -11.846 -24.050 1.00 32.00 83 MET A N 1
ATOM 635 C CA . MET A 1 83 ? 28.421 -12.698 -22.878 1.00 32.00 83 MET A CA 1
ATOM 636 C C . MET A 1 83 ? 26.916 -12.782 -22.566 1.00 32.00 83 MET A C 1
ATOM 638 O O . MET A 1 83 ? 26.457 -13.768 -21.986 1.00 32.00 83 MET A O 1
ATOM 642 N N . ILE A 1 84 ? 26.163 -11.740 -22.924 1.00 36.09 84 ILE A N 1
ATOM 643 C CA . ILE A 1 84 ? 24.701 -11.655 -22.795 1.00 36.09 84 ILE A CA 1
ATOM 644 C C . ILE A 1 84 ? 24.037 -12.377 -23.984 1.00 36.09 84 ILE A C 1
ATOM 646 O O . ILE A 1 84 ? 23.152 -13.204 -23.780 1.00 36.09 84 ILE A O 1
ATOM 650 N N . GLY A 1 85 ? 24.558 -12.186 -25.200 1.00 36.12 85 GLY A N 1
ATOM 651 C CA . GLY A 1 85 ? 24.191 -12.926 -26.411 1.00 36.12 85 GLY A CA 1
ATOM 652 C C . GLY A 1 85 ? 24.367 -14.439 -26.264 1.00 36.12 85 GLY A C 1
ATOM 653 O O . GLY A 1 85 ? 23.420 -15.171 -26.501 1.00 36.12 85 GLY A O 1
ATOM 654 N N . ASP A 1 86 ? 25.490 -14.911 -25.717 1.00 35.66 86 ASP A N 1
ATOM 655 C CA . ASP A 1 86 ? 25.749 -16.338 -25.444 1.00 35.66 86 ASP A CA 1
ATOM 656 C C . ASP A 1 86 ? 24.805 -16.945 -24.379 1.00 35.66 86 ASP A C 1
ATOM 658 O O . ASP A 1 86 ? 24.626 -18.166 -24.294 1.00 35.66 86 ASP A O 1
ATOM 662 N N . LEU A 1 87 ? 24.213 -16.114 -23.511 1.00 36.16 87 LEU A N 1
ATOM 663 C CA . LEU A 1 87 ? 23.160 -16.531 -22.579 1.00 36.16 87 LEU A CA 1
ATOM 664 C C . LEU A 1 87 ? 21.798 -16.609 -23.277 1.00 36.16 87 LEU A C 1
ATOM 666 O O . LEU A 1 87 ? 21.015 -17.487 -22.924 1.00 36.16 87 LEU A O 1
ATOM 670 N N . MET A 1 88 ? 21.544 -15.754 -24.273 1.00 37.50 88 MET A N 1
ATOM 671 C CA . MET A 1 88 ? 20.384 -15.826 -25.170 1.00 37.50 88 MET A CA 1
ATOM 672 C C . MET A 1 88 ? 20.500 -16.962 -26.195 1.00 37.50 88 MET A C 1
ATOM 674 O O . MET A 1 88 ? 19.488 -17.575 -26.500 1.00 37.50 88 MET A O 1
ATOM 678 N N . ASP A 1 89 ? 21.703 -17.342 -26.622 1.00 38.16 89 ASP A N 1
ATOM 679 C CA . ASP A 1 89 ? 21.929 -18.531 -27.455 1.00 38.16 89 ASP A CA 1
ATOM 680 C C . ASP A 1 89 ? 21.810 -19.829 -26.631 1.00 38.16 89 ASP A C 1
ATOM 682 O O . ASP A 1 89 ? 21.454 -20.879 -27.152 1.00 38.16 89 ASP A O 1
ATOM 686 N N . LYS A 1 90 ? 21.955 -19.782 -25.294 1.00 40.16 90 LYS A N 1
ATOM 687 C CA . LYS A 1 90 ? 21.435 -20.859 -24.414 1.00 40.16 90 LYS A CA 1
ATOM 688 C C . LYS A 1 90 ? 19.905 -20.899 -24.352 1.00 40.16 90 LYS A C 1
ATOM 690 O O . LYS A 1 90 ? 19.354 -21.912 -23.923 1.00 40.16 90 LYS A O 1
ATOM 695 N N . PHE A 1 91 ? 19.246 -19.811 -24.747 1.00 40.62 91 PHE A N 1
ATOM 696 C CA . PHE A 1 91 ? 17.824 -19.752 -25.070 1.00 40.62 91 PHE A CA 1
ATOM 697 C C . PHE A 1 91 ? 17.582 -19.905 -26.578 1.00 40.62 91 PHE A C 1
ATOM 699 O O . PHE A 1 91 ? 16.499 -19.530 -27.034 1.00 40.62 91 PHE A O 1
ATOM 706 N N . GLU A 1 92 ? 18.516 -20.492 -27.349 1.00 36.16 92 GLU A N 1
ATOM 707 C CA . GLU A 1 92 ? 18.144 -21.192 -28.578 1.00 36.16 92 GLU A CA 1
ATOM 708 C C . GLU A 1 92 ? 17.019 -22.162 -28.210 1.00 36.16 92 GLU A C 1
ATOM 710 O O . GLU A 1 92 ? 17.231 -23.235 -27.654 1.00 36.16 92 GLU A O 1
ATOM 715 N N . LEU A 1 93 ? 15.788 -21.691 -28.402 1.00 43.38 93 LEU A N 1
ATOM 716 C CA . LEU A 1 93 ? 14.840 -22.269 -29.330 1.00 43.38 93 LEU A CA 1
ATOM 717 C C . LEU A 1 93 ? 14.787 -23.803 -29.292 1.00 43.38 93 LEU A C 1
ATOM 719 O O . LEU A 1 93 ? 14.549 -24.445 -30.312 1.00 43.38 93 LEU A O 1
ATOM 723 N N . ASP A 1 94 ? 14.770 -24.370 -28.083 1.00 33.88 94 ASP A N 1
ATOM 724 C CA . ASP A 1 94 ? 13.818 -25.422 -27.732 1.00 33.88 94 ASP A CA 1
ATOM 725 C C . ASP A 1 94 ? 12.413 -24.808 -27.869 1.00 33.88 94 ASP A C 1
ATOM 727 O O . ASP A 1 94 ? 11.697 -24.476 -26.914 1.00 33.88 94 ASP A O 1
ATOM 731 N N . SER A 1 95 ? 12.049 -24.603 -29.135 1.00 39.75 95 SER A N 1
ATOM 732 C CA . SER A 1 95 ? 10.692 -24.496 -29.622 1.00 39.75 95 SER A CA 1
ATOM 733 C C . SER A 1 95 ? 9.826 -25.447 -28.789 1.00 39.75 95 SER A C 1
ATOM 735 O O . SER A 1 95 ? 10.172 -26.608 -28.588 1.00 39.75 95 SER A O 1
ATOM 737 N N . TYR A 1 96 ? 8.728 -24.917 -28.243 1.00 37.19 96 TYR A N 1
ATOM 738 C CA . TYR A 1 96 ? 7.693 -25.619 -27.465 1.00 37.19 96 TYR A CA 1
ATOM 739 C C . TYR A 1 96 ? 7.753 -25.646 -25.920 1.00 37.19 96 TYR A C 1
ATOM 741 O O . TYR A 1 96 ? 6.829 -26.213 -25.338 1.00 37.19 96 TYR A O 1
ATOM 749 N N . LYS A 1 97 ? 8.699 -25.005 -25.202 1.00 38.06 97 LYS A N 1
ATOM 750 C CA . LYS A 1 97 ? 8.710 -25.070 -23.706 1.00 38.06 97 LYS A CA 1
ATOM 751 C C . LYS A 1 97 ? 8.486 -23.780 -22.903 1.00 38.06 97 LYS A C 1
ATOM 753 O O . LYS A 1 97 ? 8.456 -23.840 -21.673 1.00 38.06 97 LYS A O 1
ATOM 758 N N . HIS A 1 98 ? 8.236 -22.635 -23.535 1.00 45.47 98 HIS A N 1
ATOM 759 C CA . HIS A 1 98 ? 7.946 -21.376 -22.822 1.00 45.47 98 HIS A CA 1
ATOM 760 C C . HIS A 1 98 ? 6.525 -20.842 -23.058 1.00 45.47 98 HIS A C 1
ATOM 762 O O . HIS A 1 98 ? 6.311 -19.641 -23.131 1.00 45.47 98 HIS A O 1
ATOM 768 N N . THR A 1 99 ? 5.535 -21.736 -23.110 1.00 50.47 99 THR A N 1
ATOM 769 C CA . THR A 1 99 ? 4.095 -21.424 -23.239 1.00 50.47 99 THR A CA 1
ATOM 770 C C . THR A 1 99 ? 3.453 -20.937 -21.930 1.00 50.47 99 THR A C 1
ATOM 772 O O . THR A 1 99 ? 2.312 -21.291 -21.631 1.00 50.47 99 THR A O 1
ATOM 775 N N . SER A 1 100 ? 4.210 -20.253 -21.068 1.00 65.94 100 SER A N 1
ATOM 776 C CA . SER A 1 100 ? 3.647 -19.694 -19.839 1.00 65.94 100 SER A CA 1
ATOM 777 C C . SER A 1 100 ? 3.996 -18.219 -19.701 1.00 65.94 100 SER A C 1
ATOM 779 O O . SER A 1 100 ? 5.156 -17.826 -19.842 1.00 65.94 100 SER A O 1
ATOM 781 N N . MET A 1 101 ? 2.997 -17.418 -19.314 1.00 72.69 101 MET A N 1
ATOM 782 C CA . MET A 1 101 ? 3.125 -15.987 -19.010 1.00 72.69 101 MET A CA 1
ATOM 783 C C . MET A 1 101 ? 4.341 -15.640 -18.128 1.00 72.69 101 MET A C 1
ATOM 785 O O . MET A 1 101 ? 4.919 -14.567 -18.272 1.00 72.69 101 MET A O 1
ATOM 789 N N . SER A 1 102 ? 4.748 -16.529 -17.212 1.00 75.50 102 SER A N 1
ATOM 790 C CA . SER A 1 102 ? 5.914 -16.320 -16.341 1.00 75.50 102 SER A CA 1
ATOM 791 C C . SER A 1 102 ? 7.253 -16.483 -17.067 1.00 75.50 102 SER A C 1
ATOM 793 O O . SER A 1 102 ? 8.211 -15.787 -16.735 1.00 75.50 102 SER A O 1
ATOM 795 N N . GLY A 1 103 ? 7.332 -17.376 -18.057 1.00 74.94 103 GLY A N 1
ATOM 796 C CA . GLY A 1 103 ? 8.486 -17.494 -18.947 1.00 74.94 103 GLY A CA 1
ATOM 797 C C . GLY A 1 103 ? 8.645 -16.244 -19.808 1.00 74.94 103 GLY A C 1
ATOM 798 O O . GLY A 1 103 ? 9.728 -15.662 -19.847 1.00 74.94 103 GLY A O 1
ATOM 799 N N . TYR A 1 104 ? 7.546 -15.773 -20.404 1.00 81.44 104 TYR A N 1
ATOM 800 C CA . TYR A 1 104 ? 7.546 -14.565 -21.231 1.00 81.44 104 TYR A CA 1
ATOM 801 C C . TYR A 1 104 ? 7.912 -13.300 -20.432 1.00 81.44 104 TYR A C 1
ATOM 803 O O . TYR A 1 104 ? 8.753 -12.511 -20.859 1.00 81.44 104 TYR A O 1
ATOM 811 N N . GLU A 1 105 ? 7.385 -13.147 -19.212 1.00 83.69 105 GLU A N 1
ATOM 812 C CA . GLU A 1 105 ? 7.759 -12.047 -18.311 1.00 83.69 105 GLU A CA 1
ATOM 813 C C . GLU A 1 105 ? 9.262 -12.031 -17.977 1.00 83.69 105 GLU A C 1
ATOM 815 O O . GLU A 1 105 ? 9.865 -10.958 -17.901 1.00 83.69 105 GLU A O 1
ATOM 820 N N . LYS A 1 106 ? 9.894 -13.198 -17.795 1.00 80.88 106 LYS A N 1
ATOM 821 C CA . LYS A 1 106 ? 11.343 -13.276 -17.543 1.00 80.88 106 LYS A CA 1
ATOM 822 C C . LYS A 1 106 ? 12.156 -12.799 -18.744 1.00 80.88 106 LYS A C 1
ATOM 824 O O . LYS A 1 106 ? 13.102 -12.043 -18.549 1.00 80.88 106 LYS A O 1
ATOM 829 N N . ILE A 1 107 ? 11.763 -13.195 -19.956 1.00 80.06 107 ILE A N 1
ATOM 830 C CA . ILE A 1 107 ? 12.422 -12.771 -21.202 1.00 80.06 107 ILE A CA 1
ATOM 831 C C . ILE A 1 107 ? 12.318 -11.250 -21.368 1.00 80.06 107 ILE A C 1
ATOM 833 O O . ILE A 1 107 ? 13.316 -10.586 -21.640 1.00 80.06 107 ILE A O 1
ATOM 837 N N . LEU A 1 108 ? 11.135 -10.677 -21.126 1.00 84.75 108 LEU A N 1
ATOM 838 C CA . LEU A 1 108 ? 10.929 -9.230 -21.202 1.00 84.75 108 LEU A CA 1
ATOM 839 C C . LEU A 1 108 ? 11.777 -8.455 -20.186 1.00 84.75 108 LEU A C 1
ATOM 841 O O . LEU A 1 108 ? 12.384 -7.449 -20.545 1.00 84.75 108 LEU A O 1
ATOM 845 N N . ASN A 1 109 ? 11.828 -8.906 -18.927 1.00 80.38 109 ASN A N 1
ATOM 846 C CA . ASN A 1 109 ? 12.659 -8.255 -17.909 1.00 80.38 109 ASN A CA 1
ATOM 847 C C . ASN A 1 109 ? 14.151 -8.359 -18.248 1.00 80.38 109 ASN A C 1
ATOM 849 O O . ASN A 1 109 ? 14.865 -7.374 -18.104 1.00 80.38 109 ASN A O 1
ATOM 853 N N . TYR A 1 110 ? 14.598 -9.508 -18.761 1.00 79.25 110 TYR A N 1
ATOM 854 C CA . TYR A 1 110 ? 15.977 -9.695 -19.204 1.00 79.25 110 TYR A CA 1
ATOM 855 C C . TYR A 1 110 ? 16.360 -8.715 -20.319 1.00 79.25 110 TYR A C 1
ATOM 857 O O . TYR A 1 110 ? 17.367 -8.019 -20.214 1.00 79.25 110 TYR A O 1
ATOM 865 N N . PHE A 1 111 ? 15.525 -8.604 -21.355 1.00 80.75 111 PHE A N 1
ATOM 866 C CA . PHE A 1 111 ? 15.803 -7.707 -22.475 1.00 80.75 111 PHE A CA 1
ATOM 867 C C . PHE A 1 111 ? 15.696 -6.225 -22.070 1.00 80.75 111 PHE A C 1
ATOM 869 O O . PHE A 1 111 ? 16.451 -5.379 -22.545 1.00 80.75 111 PHE A O 1
ATOM 876 N N . LEU A 1 112 ? 14.809 -5.888 -21.127 1.00 82.19 112 LEU A N 1
ATOM 877 C CA . LEU A 1 112 ? 14.774 -4.552 -20.525 1.00 82.19 112 LEU A CA 1
ATOM 878 C C . LEU A 1 112 ? 16.040 -4.225 -19.737 1.00 82.19 112 LEU A C 1
ATOM 880 O O . LEU A 1 112 ? 16.513 -3.090 -19.820 1.00 82.19 112 LEU A O 1
ATOM 884 N N . ASP A 1 113 ? 16.563 -5.188 -18.981 1.00 75.19 113 ASP A N 1
ATOM 885 C CA . ASP A 1 113 ? 17.819 -5.035 -18.258 1.00 75.19 113 ASP A CA 1
ATOM 886 C C . ASP A 1 113 ? 18.976 -4.849 -19.259 1.00 75.19 113 ASP A C 1
ATOM 888 O O . ASP A 1 113 ? 19.743 -3.899 -19.115 1.00 75.19 113 ASP A O 1
ATOM 892 N N . GLU A 1 114 ? 19.045 -5.632 -20.342 1.00 76.31 114 GLU A N 1
ATOM 893 C CA . GLU A 1 114 ? 20.027 -5.450 -21.429 1.00 76.31 114 GLU A CA 1
ATOM 894 C C . GLU A 1 114 ? 19.985 -4.029 -22.019 1.00 76.31 114 GLU A C 1
ATOM 896 O O . GLU A 1 114 ? 21.000 -3.330 -22.053 1.00 76.31 114 GLU A O 1
ATOM 901 N N . LEU A 1 115 ? 18.798 -3.548 -22.402 1.00 78.31 115 LEU A N 1
ATOM 902 C CA . LEU A 1 115 ? 18.617 -2.185 -22.916 1.00 78.31 115 LEU A CA 1
ATOM 903 C C . LEU A 1 115 ? 18.956 -1.115 -21.871 1.00 78.31 115 LEU A C 1
ATOM 905 O O . LEU A 1 115 ? 19.285 0.025 -22.212 1.00 78.31 115 LEU A O 1
ATOM 909 N N . HIS A 1 116 ? 18.800 -1.422 -20.585 1.00 71.00 116 HIS A N 1
ATOM 910 C CA . HIS A 1 116 ? 19.173 -0.522 -19.502 1.00 71.00 116 HIS A CA 1
ATOM 911 C C . HIS A 1 116 ? 20.692 -0.427 -19.329 1.00 71.00 116 HIS A C 1
ATOM 913 O O . HIS A 1 116 ? 21.185 0.657 -19.034 1.00 71.00 116 HIS A O 1
ATOM 919 N N . TYR A 1 117 ? 21.416 -1.517 -19.588 1.00 64.56 117 TYR A N 1
ATOM 920 C CA . TYR A 1 117 ? 22.875 -1.591 -19.502 1.00 64.56 117 TYR A CA 1
ATOM 921 C C . TYR A 1 117 ? 23.616 -1.257 -20.801 1.00 64.56 117 TYR A C 1
ATOM 923 O O . TYR A 1 117 ? 24.845 -1.164 -20.781 1.00 64.56 117 TYR A O 1
ATOM 931 N N . SER A 1 118 ? 22.908 -1.067 -21.918 1.00 68.44 118 SER A N 1
ATOM 932 C CA . SER A 1 118 ? 23.541 -0.671 -23.177 1.00 68.44 118 SER A CA 1
ATOM 933 C C . SER A 1 118 ? 24.241 0.684 -23.042 1.00 68.44 118 SER A C 1
ATOM 935 O O . SER A 1 118 ? 23.635 1.679 -22.641 1.00 68.44 118 SER A O 1
ATOM 937 N N . SER A 1 119 ? 25.521 0.723 -23.420 1.00 63.69 119 SER A N 1
ATOM 938 C CA . SER A 1 119 ? 26.312 1.954 -23.504 1.00 63.69 119 SER A CA 1
ATOM 939 C C . SER A 1 119 ? 25.953 2.813 -24.716 1.00 63.69 119 SER A C 1
ATOM 941 O O . SER A 1 119 ? 26.274 3.997 -24.729 1.00 63.69 119 SER A O 1
ATOM 943 N N . ASP A 1 120 ? 25.334 2.215 -25.738 1.00 75.88 120 ASP A N 1
ATOM 944 C CA . ASP A 1 120 ? 24.900 2.913 -26.944 1.00 75.88 120 ASP A CA 1
ATOM 945 C C . ASP A 1 120 ? 23.367 3.063 -26.939 1.00 75.88 120 ASP A C 1
ATOM 947 O O . ASP A 1 120 ? 22.642 2.074 -27.092 1.00 75.88 120 ASP A O 1
ATOM 951 N N . PRO A 1 121 ? 22.832 4.283 -26.751 1.00 77.50 121 PRO A N 1
ATOM 952 C CA . PRO A 1 121 ? 21.395 4.518 -26.809 1.00 77.50 121 PRO A CA 1
ATOM 953 C C . PRO A 1 121 ? 20.833 4.453 -28.241 1.00 77.50 121 PRO A C 1
ATOM 955 O O . PRO A 1 121 ? 19.610 4.410 -28.402 1.00 77.50 121 PRO A O 1
ATOM 958 N N . HIS A 1 122 ? 21.690 4.456 -29.267 1.00 84.75 122 HIS A N 1
ATOM 959 C CA . HIS A 1 122 ? 21.307 4.499 -30.677 1.00 84.75 122 HIS A CA 1
ATOM 960 C C . HIS A 1 122 ? 21.343 3.147 -31.386 1.00 84.75 122 HIS A C 1
ATOM 962 O O . HIS A 1 122 ? 20.893 3.080 -32.526 1.00 84.75 122 HIS A O 1
ATOM 968 N N . SER A 1 123 ? 21.805 2.083 -30.730 1.00 84.19 123 SER A N 1
ATOM 969 C CA . SER A 1 123 ? 21.850 0.736 -31.299 1.00 84.19 123 SER A CA 1
ATOM 970 C C . SER A 1 123 ? 21.098 -0.249 -30.415 1.00 84.19 123 SER A C 1
ATOM 972 O O . SER A 1 123 ? 21.301 -0.286 -29.199 1.00 84.19 123 SER A O 1
ATOM 974 N N . ILE A 1 124 ? 20.223 -1.052 -31.024 1.00 87.12 124 ILE A N 1
ATOM 975 C CA . ILE A 1 124 ? 19.517 -2.136 -30.336 1.00 87.12 124 ILE A CA 1
ATOM 976 C C . ILE A 1 124 ? 19.463 -3.395 -31.192 1.00 87.12 124 ILE A C 1
ATOM 978 O O . ILE A 1 124 ? 19.595 -3.333 -32.415 1.00 87.12 124 ILE A O 1
ATOM 982 N N . ASN A 1 125 ? 19.197 -4.530 -30.544 1.00 86.12 125 ASN A N 1
ATOM 983 C CA . ASN A 1 125 ? 18.909 -5.778 -31.235 1.00 86.12 125 ASN A CA 1
ATOM 984 C C . ASN A 1 125 ? 17.454 -5.802 -31.749 1.00 86.12 125 ASN A C 1
ATOM 986 O O . ASN A 1 125 ? 16.538 -6.240 -31.044 1.00 86.12 125 ASN A O 1
ATOM 990 N N . TRP A 1 126 ? 17.228 -5.297 -32.965 1.00 87.19 126 TRP A N 1
ATOM 991 C CA . TRP A 1 126 ? 15.900 -5.208 -33.581 1.00 87.19 126 TRP A CA 1
ATOM 992 C C . TRP A 1 126 ? 15.271 -6.581 -33.816 1.00 87.19 126 TRP A C 1
ATOM 994 O O . TRP A 1 126 ? 14.073 -6.754 -33.583 1.00 87.19 126 TRP A O 1
ATOM 1004 N N . ARG A 1 127 ? 16.075 -7.570 -34.224 1.00 84.88 127 ARG A N 1
ATOM 1005 C CA . ARG A 1 127 ? 15.604 -8.942 -34.444 1.00 84.88 127 ARG A CA 1
ATOM 1006 C C . ARG A 1 127 ? 15.101 -9.586 -33.153 1.00 84.88 127 ARG A C 1
ATOM 1008 O O . ARG A 1 127 ? 14.008 -10.145 -33.151 1.00 84.88 127 ARG A O 1
ATOM 1015 N N . ASN A 1 128 ? 15.839 -9.466 -32.049 1.00 84.56 128 ASN A N 1
ATOM 1016 C CA . ASN A 1 128 ? 15.388 -9.998 -30.758 1.00 84.56 128 ASN A CA 1
ATOM 1017 C C . ASN A 1 128 ? 14.121 -9.290 -30.272 1.00 84.56 128 ASN A C 1
ATOM 1019 O O . ASN A 1 128 ? 13.202 -9.958 -29.801 1.00 84.56 128 ASN A O 1
ATOM 1023 N N . LEU A 1 129 ? 14.028 -7.963 -30.441 1.00 87.19 129 LEU A N 1
ATOM 1024 C CA . LEU A 1 129 ? 12.800 -7.225 -30.136 1.00 87.19 129 LEU A CA 1
ATOM 1025 C C . LEU A 1 129 ? 11.608 -7.779 -30.933 1.00 87.19 129 LEU A C 1
ATOM 1027 O O . LEU A 1 129 ? 10.560 -8.036 -30.347 1.00 87.19 129 LEU A O 1
ATOM 1031 N N . GLN A 1 130 ? 11.768 -8.004 -32.240 1.00 88.94 130 GLN A N 1
ATOM 1032 C CA . GLN A 1 130 ? 10.710 -8.560 -33.083 1.00 88.94 130 GLN A CA 1
ATOM 1033 C C . GLN A 1 130 ? 10.298 -9.972 -32.641 1.00 88.94 130 GLN A C 1
ATOM 1035 O O . GLN A 1 130 ? 9.108 -10.221 -32.456 1.00 88.94 130 GLN A O 1
ATOM 1040 N N . ILE A 1 131 ? 11.267 -10.864 -32.404 1.00 85.00 131 ILE A N 1
ATOM 1041 C CA . ILE A 1 131 ? 11.020 -12.240 -31.941 1.00 85.00 131 ILE A CA 1
ATOM 1042 C C . ILE A 1 131 ? 10.254 -12.235 -30.614 1.00 85.00 131 ILE A C 1
ATOM 1044 O O . ILE A 1 131 ? 9.301 -12.993 -30.440 1.00 85.00 131 ILE A O 1
ATOM 1048 N N . ILE A 1 132 ? 10.644 -11.375 -29.669 1.00 86.12 132 ILE A N 1
ATOM 1049 C CA . ILE A 1 132 ? 9.955 -11.237 -28.381 1.00 86.12 132 ILE A CA 1
ATOM 1050 C C . ILE A 1 132 ? 8.495 -10.826 -28.601 1.00 86.12 132 ILE A C 1
ATOM 1052 O O . ILE A 1 132 ? 7.604 -11.459 -28.040 1.00 86.12 132 ILE A O 1
ATOM 1056 N N . LEU A 1 133 ? 8.238 -9.816 -29.437 1.00 87.75 133 LEU A N 1
ATOM 1057 C CA . LEU A 1 133 ? 6.880 -9.329 -29.700 1.00 87.75 133 LEU A CA 1
ATOM 1058 C C . LEU A 1 133 ? 6.008 -10.358 -30.429 1.00 87.75 133 LEU A C 1
ATOM 1060 O O . LEU A 1 133 ? 4.835 -10.506 -30.093 1.00 87.75 133 LEU A O 1
ATOM 1064 N N . GLN A 1 134 ? 6.568 -11.094 -31.390 1.00 85.50 134 GLN A N 1
ATOM 1065 C CA . GLN A 1 134 ? 5.857 -12.158 -32.108 1.00 85.50 134 GLN A CA 1
ATOM 1066 C C . GLN A 1 134 ? 5.527 -13.363 -31.210 1.00 85.50 134 GLN A C 1
ATOM 1068 O O . GLN A 1 134 ? 4.532 -14.048 -31.444 1.00 85.50 134 GLN A O 1
ATOM 1073 N N . ASN A 1 135 ? 6.329 -13.601 -30.167 1.00 82.81 135 ASN A N 1
ATOM 1074 C CA . ASN A 1 135 ? 6.110 -14.664 -29.184 1.00 82.81 135 ASN A CA 1
ATOM 1075 C C . ASN A 1 135 ? 5.117 -14.288 -28.071 1.00 82.81 135 ASN A C 1
ATOM 1077 O O . ASN A 1 135 ? 4.893 -15.091 -27.161 1.00 82.81 135 ASN A O 1
ATOM 1081 N N . GLU A 1 136 ? 4.513 -13.096 -28.112 1.00 83.19 136 GLU A N 1
ATOM 1082 C CA . GLU A 1 136 ? 3.485 -12.719 -27.146 1.00 83.19 136 GLU A CA 1
ATOM 1083 C C . GLU A 1 136 ? 2.279 -13.674 -27.209 1.00 83.19 136 GLU A C 1
ATOM 1085 O O . GLU A 1 136 ? 1.693 -13.929 -28.264 1.00 83.19 136 GLU A O 1
ATOM 1090 N N . GLU A 1 137 ? 1.858 -14.187 -26.051 1.00 78.81 137 GLU A N 1
ATOM 1091 C CA . GLU A 1 137 ? 0.684 -15.050 -25.976 1.00 78.81 137 GLU A CA 1
ATOM 1092 C C . GLU A 1 137 ? -0.593 -14.280 -26.355 1.00 78.81 137 GLU A C 1
ATOM 1094 O O . GLU A 1 137 ? -0.872 -13.191 -25.850 1.00 78.81 137 GLU A O 1
ATOM 1099 N N . LYS A 1 138 ? -1.470 -14.889 -27.167 1.00 81.44 138 LYS A N 1
ATOM 1100 C CA . LYS A 1 138 ? -2.750 -14.264 -27.562 1.00 81.44 138 LYS A CA 1
ATOM 1101 C C . LYS A 1 138 ? -3.591 -13.809 -26.366 1.00 81.44 138 LYS A C 1
ATOM 1103 O O . LYS A 1 138 ? -4.305 -12.813 -26.471 1.00 81.44 138 LYS A O 1
ATOM 1108 N N . ILE A 1 139 ? -3.494 -14.504 -25.229 1.00 76.56 139 ILE A N 1
ATOM 1109 C CA . ILE A 1 139 ? -4.249 -14.175 -24.015 1.00 76.56 139 ILE A CA 1
ATOM 1110 C C . ILE A 1 139 ? -3.823 -12.847 -23.370 1.00 76.56 139 ILE A C 1
ATOM 1112 O O . ILE A 1 139 ? -4.643 -12.246 -22.670 1.00 76.56 139 ILE A O 1
ATOM 1116 N N . THR A 1 140 ? -2.594 -12.377 -23.617 1.00 84.56 140 THR A N 1
ATOM 1117 C CA . THR A 1 140 ? -2.073 -11.091 -23.124 1.00 84.56 140 THR A CA 1
ATOM 1118 C C . THR A 1 140 ? -2.187 -9.968 -24.151 1.00 84.56 140 THR A C 1
ATOM 1120 O O . THR A 1 140 ? -1.872 -8.831 -23.824 1.00 84.56 140 THR A O 1
ATOM 1123 N N . SER A 1 141 ? -2.687 -10.243 -25.360 1.00 85.88 141 SER A N 1
ATOM 1124 C CA . SER A 1 141 ? -2.950 -9.199 -26.357 1.00 85.88 141 SER A CA 1
ATOM 1125 C C . SER A 1 141 ? -3.947 -8.150 -25.845 1.00 85.88 141 SER A C 1
ATOM 1127 O O . SER A 1 141 ? -4.833 -8.444 -25.037 1.00 85.88 141 SER A O 1
ATOM 1129 N N . GLU A 1 142 ? -3.836 -6.916 -26.346 1.00 88.44 142 GLU A N 1
ATOM 1130 C CA . GLU A 1 142 ? -4.703 -5.796 -25.939 1.00 88.44 142 GLU A CA 1
ATOM 1131 C C . GLU A 1 142 ? -6.195 -6.097 -26.144 1.00 88.44 142 GLU A C 1
ATOM 1133 O O . GLU A 1 142 ? -7.017 -5.782 -25.284 1.00 88.44 142 GLU A O 1
ATOM 1138 N N . SER A 1 143 ? -6.552 -6.758 -27.251 1.00 86.75 143 SER A N 1
ATOM 1139 C CA . SER A 1 143 ? -7.934 -7.150 -27.546 1.00 86.75 143 SER A CA 1
ATOM 1140 C C . SER A 1 143 ? -8.452 -8.214 -26.577 1.00 86.75 143 SER A C 1
ATOM 1142 O O . SER A 1 143 ? -9.557 -8.077 -26.055 1.00 86.75 143 SER A O 1
ATOM 1144 N N . SER A 1 144 ? -7.647 -9.240 -26.280 1.00 86.31 144 SER A N 1
ATOM 1145 C CA . SER A 1 144 ? -7.982 -10.276 -25.294 1.00 86.31 144 SER A CA 1
ATOM 1146 C C . SER A 1 144 ? -8.162 -9.693 -23.891 1.00 86.31 144 SER A C 1
ATOM 1148 O O . SER A 1 144 ? -9.106 -10.051 -23.183 1.00 86.31 144 SER A O 1
ATOM 1150 N N . ILE A 1 145 ? -7.284 -8.768 -23.490 1.00 89.19 145 ILE A N 1
ATOM 1151 C CA . ILE A 1 145 ? -7.399 -8.061 -22.211 1.00 89.19 145 ILE A CA 1
ATOM 1152 C C . ILE A 1 145 ? -8.712 -7.287 -22.150 1.00 89.19 145 ILE A C 1
ATOM 1154 O O . ILE A 1 145 ? -9.451 -7.463 -21.186 1.00 89.19 145 ILE A O 1
ATOM 1158 N N . LYS A 1 146 ? -9.030 -6.496 -23.181 1.00 88.06 146 LYS A N 1
ATOM 1159 C CA . LYS A 1 146 ? -10.266 -5.706 -23.223 1.00 88.06 146 LYS A CA 1
ATOM 1160 C C . LYS A 1 146 ? -11.517 -6.583 -23.104 1.00 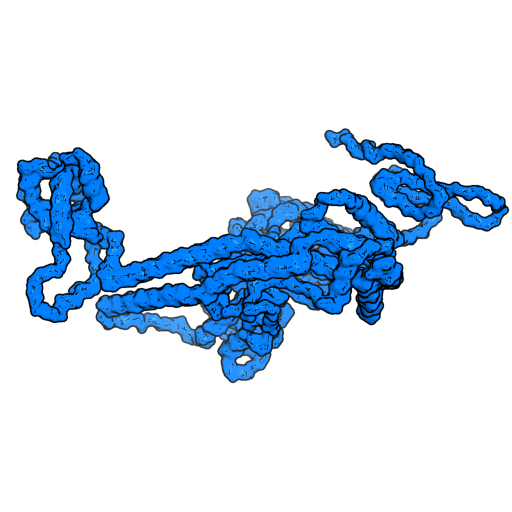88.06 146 LYS A C 1
ATOM 1162 O O . LYS A 1 146 ? -12.383 -6.294 -22.286 1.00 88.06 146 LYS A O 1
ATOM 1167 N N . ILE A 1 147 ? -11.584 -7.683 -23.857 1.00 84.56 147 ILE A N 1
ATOM 1168 C CA . ILE A 1 147 ? -12.709 -8.632 -23.777 1.00 84.56 147 ILE A CA 1
ATOM 1169 C C . ILE A 1 147 ? -12.842 -9.186 -22.351 1.00 84.56 147 ILE A C 1
ATOM 1171 O O . ILE A 1 147 ? -13.936 -9.235 -21.793 1.00 84.56 147 ILE A O 1
ATOM 1175 N N . PHE A 1 148 ? -11.722 -9.555 -21.724 1.00 85.44 148 PHE A N 1
ATOM 1176 C CA . PHE A 1 148 ? -11.744 -10.107 -20.373 1.00 85.44 148 PHE A CA 1
ATOM 1177 C C . PHE A 1 148 ? -12.108 -9.075 -19.298 1.00 85.44 148 PHE A C 1
ATOM 1179 O O . PHE A 1 148 ? -12.798 -9.415 -18.338 1.00 85.44 148 PHE A O 1
ATOM 1186 N N . GLU A 1 149 ? -11.689 -7.816 -19.457 1.00 87.69 149 GLU A N 1
ATOM 1187 C CA . GLU A 1 149 ? -12.154 -6.707 -18.620 1.00 87.69 149 GLU A CA 1
ATOM 1188 C C . GLU A 1 149 ? -13.674 -6.553 -18.699 1.00 87.69 149 GLU A C 1
ATOM 1190 O O . GLU A 1 149 ? -14.333 -6.470 -17.663 1.00 87.69 149 GLU A O 1
ATOM 1195 N N . GLU A 1 150 ? -14.236 -6.537 -19.910 1.00 85.81 150 GLU A N 1
ATOM 1196 C CA . GLU A 1 150 ? -15.676 -6.385 -20.132 1.00 85.81 150 GLU A CA 1
ATOM 1197 C C . GLU A 1 150 ? -16.475 -7.526 -19.490 1.00 85.81 150 GLU A C 1
ATOM 1199 O O . GLU A 1 150 ? -17.493 -7.280 -18.838 1.00 85.81 150 GLU A O 1
ATOM 1204 N N . ASP A 1 151 ? -16.006 -8.766 -19.620 1.00 82.75 151 ASP A N 1
ATOM 1205 C CA . ASP A 1 151 ? -16.660 -9.927 -19.014 1.00 82.75 151 ASP A CA 1
ATOM 1206 C C . ASP A 1 151 ? -16.570 -9.914 -17.484 1.00 82.75 151 ASP A C 1
ATOM 1208 O O . ASP A 1 151 ? -17.568 -10.164 -16.798 1.00 82.75 151 ASP A O 1
ATOM 1212 N N . LEU A 1 152 ? -15.417 -9.533 -16.928 1.00 84.56 152 LEU A N 1
ATOM 1213 C CA . LEU A 1 152 ? -15.258 -9.388 -15.483 1.00 84.56 152 LEU A CA 1
ATOM 1214 C C . LEU A 1 152 ? -16.137 -8.257 -14.925 1.00 84.56 152 LEU A C 1
ATOM 1216 O O . LEU A 1 152 ? -16.767 -8.418 -13.879 1.00 84.56 152 LEU A O 1
ATOM 1220 N N . VAL A 1 153 ? -16.233 -7.131 -15.639 1.00 86.62 153 VAL A N 1
ATOM 1221 C CA . VAL A 1 153 ? -17.111 -6.006 -15.287 1.00 86.62 153 VAL A CA 1
ATOM 1222 C C . VAL A 1 153 ? -18.574 -6.439 -15.268 1.00 86.62 153 VAL A C 1
ATOM 1224 O O . VAL A 1 153 ? -19.278 -6.105 -14.314 1.00 86.62 153 VAL A O 1
ATOM 1227 N N . LYS A 1 154 ? -19.039 -7.207 -16.266 1.00 84.12 154 LYS A N 1
ATOM 1228 C CA . LYS A 1 154 ? -20.407 -7.761 -16.269 1.00 84.12 154 LYS A CA 1
ATOM 1229 C C . LYS A 1 154 ? -20.663 -8.618 -15.031 1.00 84.12 154 LYS A C 1
ATOM 1231 O O . LYS A 1 154 ? -21.726 -8.490 -14.428 1.00 84.12 154 LYS A O 1
ATOM 1236 N N . CYS A 1 155 ? -19.693 -9.442 -14.633 1.00 83.81 155 CYS A N 1
ATOM 1237 C CA . CYS A 1 155 ? -19.818 -10.279 -13.444 1.00 83.81 155 CYS A CA 1
ATOM 1238 C C . CYS A 1 155 ? -19.926 -9.438 -12.162 1.00 83.81 155 CYS A C 1
ATOM 1240 O O . CYS A 1 155 ? -20.908 -9.537 -11.422 1.00 83.81 155 CYS A O 1
ATOM 1242 N N . LEU A 1 156 ? -18.966 -8.534 -11.943 1.00 85.88 156 LEU A N 1
ATOM 1243 C CA . LEU A 1 156 ? -18.905 -7.695 -10.742 1.00 85.88 156 LEU A CA 1
ATOM 1244 C C . LEU A 1 156 ? -20.084 -6.722 -10.629 1.00 85.88 156 LEU A C 1
ATOM 1246 O O . LEU A 1 156 ? -20.483 -6.366 -9.518 1.00 85.88 156 LEU A O 1
ATOM 1250 N N . LYS A 1 157 ? -20.674 -6.312 -11.758 1.00 85.44 157 LYS A N 1
ATOM 1251 C CA . LYS A 1 157 ? -21.842 -5.425 -11.786 1.00 85.44 157 LYS A CA 1
ATOM 1252 C C . LYS A 1 157 ? -23.021 -5.989 -10.990 1.00 85.44 157 LYS A C 1
ATOM 1254 O O . LYS A 1 157 ? -23.703 -5.226 -10.318 1.00 85.44 157 LYS A O 1
ATOM 1259 N N . THR A 1 158 ? -23.213 -7.308 -10.980 1.00 86.00 158 THR A N 1
ATOM 1260 C CA . THR A 1 158 ? -24.293 -7.941 -10.202 1.00 86.00 158 THR A CA 1
ATOM 1261 C C . THR A 1 158 ? -24.177 -7.653 -8.699 1.00 86.00 158 THR A C 1
ATOM 1263 O O . THR A 1 158 ? -25.170 -7.339 -8.042 1.00 86.00 158 THR A O 1
ATOM 1266 N N . HIS A 1 159 ? -22.956 -7.669 -8.155 1.00 87.56 159 HIS A N 1
ATOM 1267 C CA . HIS A 1 159 ? -22.699 -7.311 -6.761 1.00 87.56 159 HIS A CA 1
ATOM 1268 C C . HIS A 1 159 ? -22.896 -5.814 -6.508 1.00 87.56 159 HIS A C 1
ATOM 1270 O O . HIS A 1 159 ? -23.407 -5.431 -5.459 1.00 87.56 159 HIS A O 1
ATOM 1276 N N . VAL A 1 160 ? -22.523 -4.964 -7.465 1.00 86.44 160 VAL A N 1
ATOM 1277 C CA . VAL A 1 160 ? -22.701 -3.504 -7.376 1.00 86.44 160 VAL A CA 1
ATOM 1278 C C . VAL A 1 160 ? -24.174 -3.135 -7.339 1.00 86.44 160 VAL A C 1
ATOM 1280 O O . VAL A 1 160 ? -24.580 -2.360 -6.478 1.00 86.44 160 VAL A O 1
ATOM 1283 N N . ASP A 1 161 ? -24.973 -3.715 -8.233 1.00 86.19 161 ASP A N 1
ATOM 1284 C CA . ASP A 1 161 ? -26.414 -3.482 -8.289 1.00 86.19 161 ASP A CA 1
ATOM 1285 C C . ASP A 1 161 ? -27.072 -3.884 -6.955 1.00 86.19 161 ASP A C 1
ATOM 1287 O O . ASP A 1 161 ? -27.941 -3.176 -6.447 1.00 86.19 161 ASP A O 1
ATOM 1291 N N . PHE A 1 162 ? -26.595 -4.960 -6.317 1.00 88.00 162 PHE A N 1
ATOM 1292 C CA . PHE A 1 162 ? -27.015 -5.320 -4.963 1.00 88.00 162 PHE A CA 1
ATOM 1293 C C . PHE A 1 162 ? -26.584 -4.283 -3.909 1.00 88.00 162 PHE A C 1
ATOM 1295 O O . PHE A 1 162 ? -27.411 -3.858 -3.102 1.00 88.00 162 PHE A O 1
ATOM 1302 N N . ILE A 1 163 ? -25.316 -3.849 -3.917 1.00 88.25 163 ILE A N 1
ATOM 1303 C CA . ILE A 1 163 ? -24.780 -2.847 -2.974 1.00 88.25 163 ILE A CA 1
ATOM 1304 C C . ILE A 1 163 ? -25.580 -1.539 -3.050 1.00 88.25 163 ILE A C 1
ATOM 1306 O O . ILE A 1 163 ? -25.968 -0.990 -2.020 1.00 88.25 163 ILE A O 1
ATOM 1310 N N . LEU A 1 164 ? -25.893 -1.066 -4.259 1.00 84.88 164 LEU A N 1
ATOM 1311 C CA . LEU A 1 164 ? -26.674 0.157 -4.471 1.00 84.88 164 LEU A CA 1
ATOM 1312 C C . LEU A 1 164 ? -28.107 0.050 -3.917 1.00 84.88 164 LEU A C 1
ATOM 1314 O O . LEU A 1 164 ? -28.683 1.059 -3.505 1.00 84.88 164 LEU A O 1
ATOM 1318 N N . ASN A 1 165 ? -28.659 -1.165 -3.846 1.00 84.94 165 ASN A N 1
ATOM 1319 C CA . ASN A 1 165 ? -29.984 -1.444 -3.287 1.00 84.94 165 ASN A CA 1
ATOM 1320 C C . ASN A 1 165 ? -29.969 -1.732 -1.771 1.00 84.94 165 ASN A C 1
ATOM 1322 O O . ASN A 1 165 ? -31.032 -1.816 -1.150 1.00 84.94 165 ASN A O 1
ATOM 1326 N N . MET A 1 166 ? -28.798 -1.825 -1.124 1.00 83.56 166 MET A N 1
ATOM 1327 C CA . MET A 1 166 ? -28.704 -2.108 0.319 1.00 83.56 166 MET A CA 1
ATOM 1328 C C . MET A 1 166 ? -29.414 -1.072 1.193 1.00 83.56 166 MET A C 1
ATOM 1330 O O . MET A 1 166 ? -29.890 -1.408 2.280 1.00 83.56 166 MET A O 1
ATOM 1334 N N . ASN A 1 167 ? -29.518 0.180 0.739 1.00 77.19 167 ASN A N 1
ATOM 1335 C CA . ASN A 1 167 ? -30.228 1.224 1.477 1.00 77.19 167 ASN A CA 1
ATOM 1336 C C . ASN A 1 167 ? -31.687 0.869 1.767 1.00 77.19 167 ASN A C 1
ATOM 1338 O O . ASN A 1 167 ? -32.199 1.252 2.819 1.00 77.19 167 ASN A O 1
ATOM 1342 N N . GLU A 1 168 ? -32.353 0.113 0.892 1.00 81.50 168 GLU A N 1
ATOM 1343 C CA . GLU A 1 168 ? -33.719 -0.348 1.147 1.00 81.50 168 GLU A CA 1
ATOM 1344 C C . GLU A 1 168 ? -33.757 -1.340 2.313 1.00 81.50 168 GLU A C 1
ATOM 1346 O O . GLU A 1 168 ? -34.566 -1.202 3.234 1.00 81.50 168 GLU A O 1
ATOM 1351 N N . SER A 1 169 ? -32.834 -2.303 2.314 1.00 78.50 169 SER A N 1
ATOM 1352 C CA . SER A 1 169 ? -32.667 -3.290 3.383 1.00 78.50 169 SER A CA 1
ATOM 1353 C C . SER A 1 169 ? -32.354 -2.624 4.727 1.00 78.50 169 SER A C 1
ATOM 1355 O O . SER A 1 169 ? -33.014 -2.909 5.731 1.00 78.50 169 SER A O 1
ATOM 1357 N N . TYR A 1 170 ? -31.422 -1.665 4.752 1.00 77.56 170 TYR A N 1
ATOM 1358 C CA . TYR A 1 170 ? -31.137 -0.872 5.953 1.00 77.56 170 TYR A CA 1
ATOM 1359 C C . TYR A 1 170 ? -32.323 -0.004 6.377 1.00 77.56 170 TYR A C 1
ATOM 1361 O O . TYR A 1 170 ? -32.592 0.118 7.574 1.00 77.56 170 TYR A O 1
ATOM 1369 N N . GLY A 1 171 ? -33.050 0.578 5.420 1.00 80.50 171 GLY A N 1
ATOM 1370 C CA . GLY A 1 171 ? -34.263 1.353 5.669 1.00 80.50 171 GLY A CA 1
ATOM 1371 C C . GLY A 1 171 ? -35.324 0.529 6.395 1.00 80.50 171 GLY A C 1
ATOM 1372 O O . GLY A 1 171 ? -35.880 0.991 7.392 1.00 80.50 171 GLY A O 1
ATOM 1373 N N . ARG A 1 172 ? -35.534 -0.726 5.975 1.00 84.50 172 ARG A N 1
ATOM 1374 C CA . ARG A 1 172 ? -36.448 -1.670 6.642 1.00 84.50 172 ARG A CA 1
ATOM 1375 C C . ARG A 1 172 ? -36.011 -1.972 8.076 1.00 84.50 172 ARG A C 1
ATOM 1377 O O . ARG A 1 172 ? -36.824 -1.852 8.992 1.00 84.50 172 ARG A O 1
ATOM 1384 N N . VAL A 1 173 ? -34.734 -2.300 8.293 1.00 84.31 173 VAL A N 1
ATOM 1385 C CA . VAL A 1 173 ? -34.197 -2.567 9.642 1.00 84.31 173 VAL A CA 1
ATOM 1386 C C . VAL A 1 173 ? -34.341 -1.338 10.545 1.00 84.31 173 VAL A C 1
ATOM 1388 O O . VAL A 1 173 ? -34.845 -1.456 11.660 1.00 84.31 173 VAL A O 1
ATOM 1391 N N . ARG A 1 174 ? -33.969 -0.142 10.066 1.00 83.50 174 ARG A N 1
ATOM 1392 C CA . ARG A 1 174 ? -34.103 1.111 10.832 1.00 83.50 174 ARG A CA 1
ATOM 1393 C C . ARG A 1 174 ? -35.559 1.446 11.143 1.00 83.50 174 ARG A C 1
ATOM 1395 O O . ARG A 1 174 ? -35.844 1.879 12.255 1.00 83.50 174 ARG A O 1
ATOM 1402 N N . ALA A 1 175 ? -36.478 1.228 10.203 1.00 86.00 175 ALA A N 1
ATOM 1403 C CA . ALA A 1 175 ? -37.906 1.436 10.432 1.00 86.00 175 ALA A CA 1
ATOM 1404 C C . ALA A 1 175 ? -38.433 0.515 11.543 1.00 86.00 175 ALA A C 1
ATOM 1406 O O . ALA A 1 175 ? -39.150 0.976 12.432 1.00 86.00 175 ALA A O 1
ATOM 1407 N N . LEU A 1 176 ? -38.020 -0.759 11.551 1.00 85.62 176 LEU A N 1
ATOM 1408 C CA . LEU A 1 176 ? -38.354 -1.700 12.623 1.00 85.62 176 LEU A CA 1
ATOM 1409 C C . LEU A 1 176 ? -37.716 -1.305 13.960 1.00 85.62 176 LEU A C 1
ATOM 1411 O O . LEU A 1 176 ? -38.404 -1.301 14.975 1.00 85.62 176 LEU A O 1
ATOM 1415 N N . GLN A 1 177 ? -36.446 -0.894 13.980 1.00 85.81 177 GLN A N 1
ATOM 1416 C CA . GLN A 1 177 ? -35.796 -0.391 15.198 1.00 85.81 177 GLN A CA 1
ATOM 1417 C C . GLN A 1 177 ? -36.500 0.850 15.754 1.00 85.81 177 GLN A C 1
ATOM 1419 O O . GLN A 1 177 ? -36.744 0.937 16.956 1.00 85.81 177 GLN A O 1
ATOM 1424 N N . PHE A 1 178 ? -36.865 1.802 14.894 1.00 83.94 178 PHE A N 1
ATOM 1425 C CA . PHE A 1 178 ? -37.605 2.995 15.296 1.00 83.94 178 PHE A CA 1
ATOM 1426 C C . PHE A 1 178 ? -38.988 2.635 15.844 1.00 83.94 178 PHE A C 1
ATOM 1428 O O . PHE A 1 178 ? -39.387 3.133 16.897 1.00 83.94 178 PHE A O 1
ATOM 1435 N N . LYS A 1 179 ? -39.693 1.721 15.168 1.00 85.56 179 LYS A N 1
ATOM 1436 C CA . LYS A 1 179 ? -40.987 1.187 15.601 1.00 85.56 179 LYS A CA 1
ATOM 1437 C C . LYS A 1 179 ? -40.876 0.504 16.972 1.00 85.56 179 LYS A C 1
ATOM 1439 O O . LYS A 1 179 ? -41.684 0.792 17.853 1.00 85.56 179 LYS A O 1
ATOM 1444 N N . LEU A 1 180 ? -39.843 -0.314 17.186 1.00 81.12 180 LEU A N 1
ATOM 1445 C CA . LEU A 1 180 ? -39.541 -0.945 18.472 1.00 81.12 180 LEU A CA 1
ATOM 1446 C C . LEU A 1 180 ? -39.254 0.103 19.558 1.00 81.12 180 LEU A C 1
ATOM 1448 O O . LEU A 1 180 ? -39.888 0.087 20.607 1.00 81.12 180 LEU A O 1
ATOM 1452 N N . MET A 1 181 ? -38.356 1.057 19.299 1.00 79.94 181 MET A N 1
ATOM 1453 C CA . MET A 1 181 ? -38.001 2.120 20.248 1.00 79.94 181 MET A CA 1
ATOM 1454 C C . MET A 1 181 ? -39.193 3.007 20.616 1.00 79.94 181 MET A C 1
ATOM 1456 O O . MET A 1 181 ? -39.336 3.396 21.775 1.00 79.94 181 MET A O 1
ATOM 1460 N N . SER A 1 182 ? -40.054 3.327 19.649 1.00 78.81 182 SER A N 1
ATOM 1461 C CA . SER A 1 182 ? -41.291 4.076 19.880 1.00 78.81 182 SER A CA 1
ATOM 1462 C C . SER A 1 182 ? -42.240 3.305 20.802 1.00 78.81 182 SER A C 1
ATOM 1464 O O . SER A 1 182 ? -42.723 3.861 21.790 1.00 78.81 182 SER A O 1
ATOM 1466 N N . MET A 1 183 ? -42.424 2.002 20.557 1.00 75.00 183 MET A N 1
ATOM 1467 C CA . MET A 1 183 ? -43.239 1.144 21.420 1.00 75.00 183 MET A CA 1
ATOM 1468 C C . MET A 1 183 ? -42.657 0.980 22.818 1.00 75.00 183 MET A C 1
ATOM 1470 O O . MET A 1 183 ? -43.399 1.098 23.785 1.00 75.00 183 MET A O 1
ATOM 1474 N N . VAL A 1 184 ? -41.343 0.788 22.950 1.00 72.75 184 VAL A N 1
ATOM 1475 C CA . VAL A 1 184 ? -40.673 0.721 24.257 1.00 72.75 184 VAL A CA 1
ATOM 1476 C C . VAL A 1 184 ? -40.826 2.041 25.014 1.00 72.75 184 VAL A C 1
ATOM 1478 O O . VAL A 1 184 ? -41.126 2.029 26.202 1.00 72.75 184 VAL A O 1
ATOM 1481 N N . ARG A 1 185 ? -40.680 3.197 24.351 1.00 72.25 185 ARG A N 1
ATOM 1482 C CA . ARG A 1 185 ? -40.922 4.503 24.988 1.00 72.25 185 ARG A CA 1
ATOM 1483 C C . ARG A 1 185 ? -42.371 4.653 25.443 1.00 72.25 185 ARG A C 1
ATOM 1485 O O . ARG A 1 185 ? -42.590 5.096 26.566 1.00 72.25 185 ARG A O 1
ATOM 1492 N N . SER A 1 186 ? -43.335 4.258 24.612 1.00 68.62 186 SER A N 1
ATOM 1493 C CA . SER A 1 186 ? -44.758 4.255 24.973 1.00 68.62 186 SER A CA 1
ATOM 1494 C C . SER A 1 186 ? -45.023 3.341 26.177 1.00 68.62 186 SER A C 1
ATOM 1496 O O . SER A 1 186 ? -45.599 3.786 27.171 1.00 68.62 186 SER A O 1
ATOM 1498 N N . PHE A 1 187 ? -44.484 2.121 26.155 1.00 66.50 187 PHE A N 1
ATOM 1499 C CA . PHE A 1 187 ? -44.527 1.157 27.253 1.00 66.50 187 PHE A CA 1
ATOM 1500 C C . PHE A 1 187 ? -43.942 1.747 28.550 1.00 66.50 187 PHE A C 1
ATOM 1502 O O . PHE A 1 187 ? -44.631 1.820 29.567 1.00 66.50 187 PHE A O 1
ATOM 1509 N N . CYS A 1 188 ? -42.724 2.291 28.513 1.00 65.62 188 CYS A N 1
ATOM 1510 C CA . CYS A 1 188 ? -42.086 2.942 29.662 1.00 65.62 188 CYS A CA 1
ATOM 1511 C C . CYS A 1 188 ? -42.864 4.167 30.171 1.00 65.62 188 CYS A C 1
ATOM 1513 O O . CYS A 1 188 ? -42.951 4.373 31.381 1.00 65.62 188 CYS A O 1
ATOM 1515 N N . SER A 1 189 ? -43.450 4.968 29.275 1.00 64.44 189 SER A N 1
ATOM 1516 C CA . SER A 1 189 ? -44.280 6.121 29.653 1.00 64.44 189 SER A CA 1
ATOM 1517 C C . SER A 1 189 ? -45.593 5.703 30.320 1.00 64.44 189 SER A C 1
ATOM 1519 O O . SER A 1 189 ? -46.052 6.367 31.240 1.00 64.44 189 SER A O 1
ATOM 1521 N N . SER A 1 190 ? -46.161 4.560 29.927 1.00 62.72 190 SER A N 1
ATOM 1522 C CA . SER A 1 190 ? -47.356 4.000 30.566 1.00 62.72 190 SER A CA 1
ATOM 1523 C C . SER A 1 190 ? -47.072 3.344 31.926 1.00 62.72 190 SER A C 1
ATOM 1525 O O . SER A 1 190 ? -47.973 3.233 32.755 1.00 62.72 190 SER A O 1
ATOM 1527 N N . LEU A 1 191 ? -45.817 2.948 32.182 1.00 57.44 191 LEU A N 1
ATOM 1528 C CA . LEU A 1 191 ? -45.358 2.401 33.464 1.00 57.44 191 LEU A CA 1
ATOM 1529 C C . LEU A 1 191 ? -45.111 3.473 34.533 1.00 57.44 191 LEU A C 1
ATOM 1531 O O . LEU A 1 191 ? -45.204 3.180 35.724 1.00 57.44 191 LEU A O 1
ATOM 1535 N N . LYS A 1 192 ? -44.790 4.707 34.133 1.00 50.06 192 LYS A N 1
ATOM 1536 C CA . LYS A 1 192 ? -44.521 5.816 35.053 1.00 50.06 192 LYS A CA 1
ATOM 1537 C C . LYS A 1 192 ? -45.500 6.953 34.789 1.00 50.06 192 LYS A C 1
ATOM 1539 O O . LYS A 1 192 ? -45.313 7.724 33.854 1.00 50.06 192 LYS A O 1
ATOM 1544 N N . GLY A 1 193 ? -46.494 7.107 35.669 1.00 45.75 193 GLY A N 1
ATOM 1545 C CA . GLY A 1 193 ? -47.131 8.411 35.857 1.00 45.75 193 GLY A CA 1
ATOM 1546 C C . GLY A 1 193 ? -46.030 9.463 36.019 1.00 45.75 193 GLY A C 1
ATOM 1547 O O . GLY A 1 193 ? -45.081 9.243 36.772 1.00 45.75 193 GLY A O 1
ATOM 1548 N N . GLN A 1 194 ? -46.104 10.522 35.215 1.00 49.66 194 GLN A N 1
ATOM 1549 C CA . GLN A 1 194 ? -45.052 11.513 34.990 1.00 49.66 194 GLN A CA 1
ATOM 1550 C C . GLN A 1 194 ? -44.261 11.869 36.260 1.00 49.66 194 GLN A C 1
ATOM 1552 O O . GLN A 1 194 ? -44.747 12.586 37.129 1.00 49.66 194 GLN A O 1
ATOM 1557 N N . LYS A 1 195 ? -43.000 11.434 36.325 1.00 42.28 195 LYS A N 1
ATOM 1558 C CA . LYS A 1 195 ? -41.937 12.184 36.999 1.00 42.28 195 LYS A CA 1
ATOM 1559 C C . LYS A 1 195 ? -40.709 12.186 36.107 1.00 42.28 195 LYS A C 1
ATOM 1561 O O . LYS A 1 195 ? -40.177 11.139 35.739 1.00 42.28 195 LYS A O 1
ATOM 1566 N N . GLU A 1 196 ? -40.346 13.400 35.725 1.00 48.16 196 GLU A N 1
ATOM 1567 C CA . GLU A 1 196 ? -39.218 13.778 34.893 1.00 48.16 196 GLU A CA 1
ATOM 1568 C C . GLU A 1 196 ? -37.940 13.030 35.285 1.00 48.16 196 GLU A C 1
ATOM 1570 O O . GLU A 1 196 ? -37.394 13.191 36.373 1.00 48.16 196 GLU A O 1
ATOM 1575 N N . LEU A 1 197 ? -37.429 12.243 34.342 1.00 37.00 197 LEU A N 1
ATOM 1576 C CA . LEU A 1 197 ? -36.024 11.849 34.279 1.00 37.00 197 LEU A CA 1
ATOM 1577 C C . LEU A 1 197 ? -35.342 12.694 33.195 1.00 37.00 197 LEU A C 1
ATOM 1579 O O . LEU A 1 197 ? -34.727 12.191 32.262 1.00 37.00 197 LEU A O 1
ATOM 1583 N N . THR A 1 198 ? -35.479 14.010 33.308 1.00 37.66 198 THR A N 1
ATOM 1584 C CA . THR A 1 198 ? -34.713 14.994 32.537 1.00 37.66 198 THR A CA 1
ATOM 1585 C C . THR A 1 198 ? -33.890 15.825 33.502 1.00 37.66 198 THR A C 1
ATOM 1587 O O . THR A 1 198 ? -34.092 17.018 33.651 1.00 37.66 198 THR A O 1
ATOM 1590 N N . ASN A 1 199 ? -32.952 15.173 34.183 1.00 34.97 199 ASN A N 1
ATOM 1591 C CA . ASN A 1 199 ? -31.857 15.851 34.868 1.00 34.97 199 ASN A CA 1
ATOM 1592 C C . ASN A 1 199 ? -30.568 15.051 34.677 1.00 34.97 199 ASN A C 1
ATOM 1594 O O . ASN A 1 199 ? -29.950 14.560 35.614 1.00 34.97 199 ASN A O 1
ATOM 1598 N N . LEU A 1 200 ? -30.145 14.943 33.420 1.00 34.03 200 LEU A N 1
ATOM 1599 C CA . LEU A 1 200 ? -28.724 14.885 33.110 1.00 34.03 200 LEU A CA 1
ATOM 1600 C C . LEU A 1 200 ? -28.340 16.294 32.676 1.00 34.03 200 LEU A C 1
ATOM 1602 O O . LEU A 1 200 ? -28.416 16.624 31.495 1.00 34.03 200 LEU A O 1
ATOM 1606 N N . LYS A 1 201 ? -27.968 17.144 33.643 1.00 35.72 201 LYS A N 1
ATOM 1607 C CA . LYS A 1 201 ? -27.216 18.365 33.333 1.00 35.72 201 LYS A CA 1
ATOM 1608 C C . LYS A 1 201 ? -26.000 17.926 32.514 1.00 35.72 201 LYS A C 1
ATOM 1610 O O . LYS A 1 201 ? -25.179 17.170 33.042 1.00 35.72 201 LYS A O 1
ATOM 1615 N N . PRO A 1 202 ? -25.852 18.334 31.243 1.00 38.56 202 PRO A N 1
ATOM 1616 C CA . PRO A 1 202 ? -24.636 18.028 30.531 1.00 38.56 202 PRO A CA 1
ATOM 1617 C C . PRO A 1 202 ? -23.554 18.910 31.150 1.00 38.56 202 PRO A C 1
ATOM 1619 O O . PRO A 1 202 ? -23.528 20.119 30.940 1.00 38.56 202 PRO A O 1
ATOM 1622 N N . ILE A 1 203 ? -22.650 18.305 31.918 1.00 38.81 203 ILE A N 1
ATOM 1623 C CA . ILE A 1 203 ? -21.365 18.901 32.295 1.00 38.81 203 ILE A CA 1
ATOM 1624 C C . ILE A 1 203 ? -20.587 19.122 30.983 1.00 38.81 203 ILE A C 1
ATOM 1626 O O . ILE A 1 203 ? -19.805 18.273 30.562 1.00 38.81 203 ILE A O 1
ATOM 1630 N N . LYS A 1 204 ? -20.913 20.167 30.209 1.00 47.22 204 LYS A N 1
ATOM 1631 C CA . LYS A 1 204 ? -20.385 20.363 28.845 1.00 47.22 204 LYS A CA 1
ATOM 1632 C C . LYS A 1 204 ? -20.258 21.829 28.404 1.00 47.22 204 LYS A C 1
ATOM 1634 O O . LYS A 1 204 ? -19.994 22.040 27.223 1.00 47.22 204 LYS A O 1
ATOM 1639 N N . GLU A 1 205 ? -20.380 22.820 29.283 1.00 53.44 205 GLU A N 1
ATOM 1640 C CA . GLU A 1 205 ? -20.338 24.235 28.863 1.00 53.44 205 GLU A CA 1
ATOM 1641 C C . GLU A 1 205 ? -18.946 24.712 28.401 1.00 53.44 205 GLU A C 1
ATOM 1643 O O . GLU A 1 205 ? -18.852 25.551 27.510 1.00 53.44 205 GLU A O 1
ATOM 1648 N N . SER A 1 206 ? -17.849 24.100 28.861 1.00 53.94 206 SER A N 1
ATOM 1649 C CA . SER A 1 206 ? -16.482 24.520 28.494 1.00 53.94 206 SER A CA 1
ATOM 1650 C C . SER A 1 206 ? -16.014 24.122 27.081 1.00 53.94 206 SER A C 1
ATOM 1652 O O . SER A 1 206 ? -14.975 24.599 26.631 1.00 53.94 206 SER A O 1
ATOM 1654 N N . PHE A 1 207 ? -16.772 23.291 26.350 1.00 66.44 207 PHE A N 1
ATOM 1655 C CA . PHE A 1 207 ? -16.395 22.788 25.012 1.00 66.44 207 PHE A CA 1
ATOM 1656 C C . PHE A 1 207 ? -17.472 23.012 23.942 1.00 66.44 207 PHE A C 1
ATOM 1658 O O . PHE A 1 207 ? -17.464 22.342 22.907 1.00 66.44 207 PHE A O 1
ATOM 1665 N N . GLY A 1 208 ? -18.417 23.926 24.193 1.00 70.19 208 GLY A N 1
ATOM 1666 C CA . GLY A 1 208 ? -19.525 24.245 23.286 1.00 70.19 208 GLY A CA 1
ATOM 1667 C C . GLY A 1 208 ? -19.100 24.437 21.820 1.00 70.19 208 GLY A C 1
ATOM 1668 O O . GLY A 1 208 ? -19.627 23.723 20.971 1.00 70.19 208 GLY A O 1
ATOM 1669 N N . PRO A 1 209 ? -18.097 25.285 21.507 1.00 73.56 209 PRO A N 1
ATOM 1670 C CA . PRO A 1 209 ? -17.663 25.548 20.127 1.00 73.56 209 PRO A CA 1
ATOM 1671 C C . PRO A 1 209 ? -17.101 24.331 19.381 1.00 73.56 209 PRO A C 1
ATOM 1673 O O . PRO A 1 209 ? -17.194 24.244 18.160 1.00 73.56 209 PRO A O 1
ATOM 1676 N N . PHE A 1 210 ? -16.501 23.387 20.106 1.00 81.25 210 PHE A N 1
ATOM 1677 C CA . PHE A 1 210 ? -15.968 22.156 19.526 1.00 81.25 210 PHE A CA 1
ATOM 1678 C C . PHE A 1 210 ? -17.081 21.129 19.300 1.00 81.25 210 PHE A C 1
ATOM 1680 O O . PHE A 1 210 ? -17.184 20.530 18.234 1.00 81.25 210 PHE A O 1
ATOM 1687 N N . LYS A 1 211 ? -17.984 20.982 20.277 1.00 81.62 211 LYS A N 1
ATOM 1688 C CA . LYS A 1 211 ? -19.120 20.052 20.195 1.00 81.62 211 LYS A CA 1
ATOM 1689 C C . LYS A 1 211 ? -20.146 20.449 19.140 1.00 81.62 211 LYS A C 1
ATOM 1691 O O . LYS A 1 211 ? -20.704 19.568 18.496 1.00 81.62 211 LYS A O 1
ATOM 1696 N N . THR A 1 212 ? -20.376 21.744 18.926 1.00 84.19 212 THR A N 1
ATOM 1697 C CA . THR A 1 212 ? -21.285 22.223 17.870 1.00 84.19 212 THR A CA 1
ATOM 1698 C C . THR A 1 212 ? -20.776 21.906 16.464 1.00 84.19 212 THR A C 1
ATOM 1700 O O . THR A 1 212 ? -21.581 21.833 15.539 1.00 84.19 212 THR A O 1
ATOM 1703 N N . LYS A 1 213 ? -19.464 21.682 16.300 1.00 88.25 213 LYS A N 1
ATOM 1704 C CA . LYS A 1 213 ? -18.816 21.341 15.025 1.00 88.25 213 LYS A CA 1
ATOM 1705 C C . LYS A 1 213 ? -18.494 19.852 14.863 1.00 88.25 213 LYS A C 1
ATOM 1707 O O . LYS A 1 213 ? -17.859 19.465 13.884 1.00 88.25 213 LYS A O 1
ATOM 1712 N N . LEU A 1 214 ? -18.935 19.009 15.799 1.00 87.69 214 LEU A N 1
ATOM 1713 C CA . LEU A 1 214 ? -18.571 17.592 15.834 1.00 87.69 214 LEU A CA 1
ATOM 1714 C C . LEU A 1 214 ? -18.969 16.851 14.550 1.00 87.69 214 LEU A C 1
ATOM 1716 O O . LEU A 1 214 ? -18.165 16.107 14.013 1.00 87.69 214 LEU A O 1
ATOM 1720 N N . THR A 1 215 ? -20.157 17.120 14.006 1.00 89.94 215 THR A N 1
ATOM 1721 C CA . THR A 1 215 ? -20.624 16.473 12.763 1.00 89.94 215 THR A CA 1
ATOM 1722 C C . THR A 1 215 ? -19.743 16.801 11.552 1.00 89.94 215 THR A C 1
ATOM 1724 O O . THR A 1 215 ? -19.482 15.943 10.710 1.00 89.94 215 THR A O 1
ATOM 1727 N N . GLN A 1 216 ? -19.233 18.033 11.460 1.00 92.31 216 GLN A N 1
ATOM 1728 C CA . GLN A 1 216 ? -18.294 18.426 10.409 1.00 92.31 216 GLN A CA 1
ATOM 1729 C C . GLN A 1 216 ? -16.915 17.797 10.630 1.00 92.31 216 GLN A C 1
ATOM 1731 O O . GLN A 1 216 ? -16.274 17.389 9.667 1.00 92.31 216 GLN A O 1
ATOM 1736 N N . ILE A 1 217 ? -16.474 17.687 11.885 1.00 91.94 217 ILE A N 1
ATOM 1737 C CA . ILE A 1 217 ? -15.225 17.012 12.258 1.00 91.94 217 ILE A CA 1
ATOM 1738 C C . ILE A 1 217 ? -15.283 15.518 11.911 1.00 91.94 217 ILE A C 1
ATOM 1740 O O . ILE A 1 217 ? -14.352 14.997 11.303 1.00 91.94 217 ILE A O 1
ATOM 1744 N N . GLU A 1 218 ? -16.382 14.838 12.240 1.00 92.19 218 GLU A N 1
ATOM 1745 C CA . GLU A 1 218 ? -16.613 13.441 11.862 1.00 92.19 218 GLU A CA 1
ATOM 1746 C C . GLU A 1 218 ? -16.528 13.282 10.341 1.00 92.19 218 GLU A C 1
ATOM 1748 O O . GLU A 1 218 ? -15.829 12.395 9.853 1.00 92.19 218 GLU A O 1
ATOM 1753 N N . LYS A 1 219 ? -17.141 14.206 9.584 1.00 93.12 219 LYS A N 1
ATOM 1754 C CA . LYS A 1 219 ? -17.068 14.178 8.120 1.00 93.12 219 LYS A CA 1
ATOM 1755 C C . LYS A 1 219 ? -15.662 14.439 7.580 1.00 93.12 219 LYS A C 1
ATOM 1757 O O . LYS A 1 219 ? -15.275 13.830 6.586 1.00 93.12 219 LYS A O 1
ATOM 1762 N N . LEU A 1 220 ? -14.900 15.328 8.216 1.00 95.25 220 LEU A N 1
ATOM 1763 C CA . LEU A 1 220 ? -13.500 15.583 7.875 1.00 95.25 220 LEU A CA 1
ATOM 1764 C C . LEU A 1 220 ? -12.670 14.304 8.027 1.00 95.25 220 LEU A C 1
ATOM 1766 O O . LEU A 1 220 ? -11.957 13.930 7.099 1.00 95.25 220 LEU A O 1
ATOM 1770 N N . ILE A 1 221 ? -12.807 13.605 9.156 1.00 95.50 221 ILE A N 1
ATOM 1771 C CA . ILE A 1 221 ? -12.078 12.358 9.420 1.00 95.50 221 ILE A CA 1
ATOM 1772 C C . ILE A 1 221 ? -12.520 11.241 8.469 1.00 95.50 221 ILE A C 1
ATOM 1774 O O . ILE A 1 221 ? -11.674 10.519 7.949 1.00 95.50 221 ILE A O 1
ATOM 1778 N N . GLU A 1 222 ? -13.816 11.138 8.166 1.00 94.12 222 GLU A N 1
ATOM 1779 C CA . GLU A 1 222 ? -14.333 10.193 7.169 1.00 94.12 222 GLU A CA 1
ATOM 1780 C C . GLU A 1 222 ? -13.709 10.434 5.780 1.00 94.12 222 GLU A C 1
ATOM 1782 O O . GLU A 1 222 ? -13.275 9.489 5.123 1.00 94.12 222 GLU A O 1
ATOM 1787 N N . ILE A 1 223 ? -13.599 11.696 5.340 1.00 94.88 223 ILE A N 1
ATOM 1788 C CA . ILE A 1 223 ? -12.960 12.042 4.059 1.00 94.88 223 ILE A CA 1
ATOM 1789 C C . ILE A 1 223 ? -11.475 11.658 4.061 1.00 94.88 223 ILE A C 1
ATOM 1791 O O . ILE A 1 223 ? -11.001 11.065 3.091 1.00 94.88 223 ILE A O 1
ATOM 1795 N N . LEU A 1 224 ? -10.751 11.967 5.142 1.00 95.62 224 LEU A N 1
ATOM 1796 C CA . LEU A 1 224 ? -9.333 11.623 5.281 1.00 95.62 224 LEU A CA 1
ATOM 1797 C C . LEU A 1 224 ? -9.098 10.105 5.292 1.00 95.62 224 LEU A C 1
ATOM 1799 O O . LEU A 1 224 ? -8.119 9.638 4.711 1.00 95.62 224 LEU A O 1
ATOM 1803 N N . PHE A 1 225 ? -10.011 9.341 5.900 1.00 95.25 225 PHE A N 1
ATOM 1804 C CA . PHE A 1 225 ? -9.993 7.878 5.883 1.00 95.25 225 PHE A CA 1
ATOM 1805 C C . PHE A 1 225 ? -10.265 7.299 4.484 1.00 95.25 225 PHE A C 1
ATOM 1807 O O . PHE A 1 225 ? -9.659 6.312 4.071 1.00 95.25 225 PHE A O 1
ATOM 1814 N N . LEU A 1 226 ? -11.214 7.876 3.741 1.00 93.88 226 LEU A N 1
ATOM 1815 C CA . LEU A 1 226 ? -11.578 7.362 2.419 1.00 93.88 226 LEU A CA 1
ATOM 1816 C C . LEU A 1 226 ? -10.538 7.701 1.348 1.00 93.88 226 LEU A C 1
ATOM 1818 O O . LEU A 1 226 ? -10.368 6.917 0.413 1.00 93.88 226 LEU A O 1
ATOM 1822 N N . GLN A 1 227 ? -9.867 8.852 1.464 1.00 94.69 227 GLN A N 1
ATOM 1823 C CA . GLN A 1 227 ? -8.955 9.369 0.447 1.00 94.69 227 GLN A CA 1
ATOM 1824 C C . GLN A 1 227 ? -7.540 9.629 1.010 1.00 94.69 227 GLN A C 1
ATOM 1826 O O . GLN A 1 227 ? -7.237 10.744 1.448 1.00 94.69 227 GLN A O 1
ATOM 1831 N N . PRO A 1 228 ? -6.622 8.642 0.909 1.00 95.75 228 PRO A N 1
ATOM 1832 C CA . PRO A 1 228 ? -5.230 8.763 1.354 1.00 95.75 228 PRO A CA 1
ATOM 1833 C C . PRO A 1 228 ? -4.458 9.941 0.755 1.00 95.75 228 PRO A C 1
ATOM 1835 O O . PRO A 1 228 ? -3.498 10.417 1.356 1.00 95.75 228 PRO A O 1
ATOM 1838 N N . ALA A 1 229 ? -4.869 10.431 -0.419 1.00 95.06 229 ALA A N 1
ATOM 1839 C CA . ALA A 1 229 ? -4.211 11.540 -1.106 1.00 95.06 229 ALA A CA 1
ATOM 1840 C C . ALA A 1 229 ? -4.050 12.790 -0.224 1.00 95.06 229 ALA A C 1
ATOM 1842 O O . ALA A 1 229 ? -3.039 13.482 -0.321 1.00 95.06 229 ALA A O 1
ATOM 1843 N N . TYR A 1 230 ? -5.019 13.067 0.654 1.00 96.50 230 TYR A N 1
ATOM 1844 C CA . TYR A 1 230 ? -4.935 14.203 1.569 1.00 96.50 230 TYR A CA 1
ATOM 1845 C C . TYR A 1 230 ? -3.805 14.033 2.582 1.00 96.50 230 TYR A C 1
ATOM 1847 O O . TYR A 1 230 ? -3.040 14.972 2.792 1.00 96.50 230 TYR A O 1
ATOM 1855 N N . PHE A 1 231 ? -3.640 12.834 3.149 1.00 97.25 231 PHE A N 1
ATOM 1856 C CA . PHE A 1 231 ? -2.517 12.549 4.038 1.00 97.25 231 PHE A CA 1
ATOM 1857 C C . PHE A 1 231 ? -1.180 12.630 3.307 1.00 97.25 231 PHE A C 1
ATOM 1859 O O . PHE A 1 231 ? -0.271 13.239 3.848 1.00 97.25 231 PHE A O 1
ATOM 1866 N N . VAL A 1 232 ? -1.076 12.148 2.060 1.00 96.75 232 VAL A N 1
ATOM 1867 C CA . VAL A 1 232 ? 0.149 12.325 1.250 1.00 96.75 232 VAL A CA 1
ATOM 1868 C C . VAL A 1 232 ? 0.527 13.805 1.159 1.00 96.75 232 VAL A C 1
ATOM 1870 O O . VAL A 1 232 ? 1.670 14.176 1.414 1.00 96.75 232 VAL A O 1
ATOM 1873 N N . ARG A 1 233 ? -0.436 14.676 0.835 1.00 94.81 233 ARG A N 1
ATOM 1874 C CA . ARG A 1 233 ? -0.174 16.115 0.700 1.00 94.81 233 ARG A CA 1
ATOM 1875 C C . ARG A 1 233 ? 0.141 16.794 2.029 1.00 94.81 233 ARG A C 1
ATOM 1877 O O . ARG A 1 233 ? 1.027 17.644 2.063 1.00 94.81 233 ARG A O 1
ATOM 1884 N N . LEU A 1 234 ? -0.534 16.410 3.112 1.00 96.06 234 LEU A N 1
ATOM 1885 C CA . LEU A 1 234 ? -0.193 16.879 4.456 1.00 96.06 234 LEU A CA 1
ATOM 1886 C C . LEU A 1 234 ? 1.232 16.462 4.834 1.00 96.06 234 LEU A C 1
ATOM 1888 O O . LEU A 1 234 ? 2.014 17.299 5.267 1.00 96.06 234 LEU A O 1
ATOM 1892 N N . SER A 1 235 ? 1.606 15.203 4.623 1.00 96.06 235 SER A N 1
ATOM 1893 C CA . SER A 1 235 ? 2.941 14.702 4.957 1.00 96.06 235 SER A CA 1
ATOM 1894 C C . SER A 1 235 ? 4.053 15.409 4.182 1.00 96.06 235 SER A C 1
ATOM 1896 O O . SER A 1 235 ? 5.124 15.635 4.731 1.00 96.06 235 SER A O 1
ATOM 1898 N N . MET A 1 236 ? 3.793 15.778 2.926 1.00 92.81 236 MET A N 1
ATOM 1899 C CA . MET A 1 236 ? 4.783 16.401 2.043 1.00 92.81 236 MET A CA 1
ATOM 1900 C C . MET A 1 236 ? 4.915 17.915 2.226 1.00 92.81 236 MET A C 1
ATOM 1902 O O . MET A 1 236 ? 6.001 18.456 2.044 1.00 92.81 236 MET A O 1
ATOM 1906 N N . PHE A 1 237 ? 3.814 18.608 2.532 1.00 91.62 237 PHE A N 1
ATOM 1907 C CA . PHE A 1 237 ? 3.762 20.074 2.442 1.00 91.62 237 PHE A CA 1
ATOM 1908 C C . PHE A 1 237 ? 3.308 20.778 3.723 1.00 91.62 237 PHE A C 1
ATOM 1910 O O . PHE A 1 237 ? 3.311 22.010 3.771 1.00 91.62 237 PHE A O 1
ATOM 1917 N N . SER A 1 238 ? 2.900 20.038 4.756 1.00 89.38 238 SER A N 1
ATOM 1918 C CA . SER A 1 238 ? 2.550 20.641 6.042 1.00 89.38 238 SER A CA 1
ATOM 1919 C C . SER A 1 238 ? 3.792 20.948 6.884 1.00 89.38 238 SER A C 1
ATOM 1921 O O . SER A 1 238 ? 4.872 20.404 6.666 1.00 89.38 238 SER A O 1
ATOM 1923 N N . LYS A 1 239 ? 3.631 21.838 7.869 1.00 87.25 239 LYS A N 1
ATOM 1924 C CA . LYS A 1 239 ? 4.714 22.255 8.775 1.00 87.25 239 LYS A CA 1
ATOM 1925 C C . LYS A 1 239 ? 4.958 21.282 9.937 1.00 87.25 239 LYS A C 1
ATOM 1927 O O . LYS A 1 239 ? 5.971 21.415 10.610 1.00 87.25 239 LYS A O 1
ATOM 1932 N N . ASP A 1 240 ? 4.037 20.352 10.192 1.00 91.88 240 ASP A N 1
ATOM 1933 C CA . ASP A 1 240 ? 4.043 19.490 11.381 1.00 91.88 240 ASP A CA 1
ATOM 1934 C C . ASP A 1 240 ? 3.780 18.028 10.995 1.00 91.88 240 ASP A C 1
ATOM 1936 O O . ASP A 1 240 ? 2.657 17.521 11.045 1.00 91.88 240 ASP A O 1
ATOM 1940 N N . LEU A 1 241 ? 4.844 17.349 10.563 1.00 93.69 241 LEU A N 1
ATOM 1941 C CA . LEU A 1 241 ? 4.782 15.946 10.161 1.00 93.69 241 LEU A CA 1
ATOM 1942 C C . LEU A 1 241 ? 4.522 15.002 11.347 1.00 93.69 241 LEU A C 1
ATOM 1944 O O . LEU A 1 241 ? 3.920 13.946 11.152 1.00 93.69 241 LEU A O 1
ATOM 1948 N N . ASP A 1 242 ? 4.937 15.364 12.563 1.00 93.88 242 ASP A N 1
ATOM 1949 C CA . ASP A 1 242 ? 4.696 14.555 13.764 1.00 93.88 242 ASP A CA 1
ATOM 1950 C C . ASP A 1 242 ? 3.208 14.469 14.080 1.00 93.88 242 ASP A C 1
ATOM 1952 O O . ASP A 1 242 ? 2.673 13.374 14.278 1.00 93.88 242 ASP A O 1
ATOM 1956 N N . LEU A 1 243 ? 2.511 15.608 14.029 1.00 95.19 243 LEU A N 1
ATOM 1957 C CA . LEU A 1 243 ? 1.061 15.648 14.159 1.00 95.19 243 LEU A CA 1
ATOM 1958 C C . LEU A 1 243 ? 0.378 14.800 13.078 1.00 95.19 243 LEU A C 1
ATOM 1960 O O . LEU A 1 243 ? -0.522 14.020 13.391 1.00 95.19 243 LEU A O 1
ATOM 1964 N N . VAL A 1 244 ? 0.814 14.917 11.818 1.00 96.25 244 VAL A N 1
ATOM 1965 C CA . VAL A 1 244 ? 0.250 14.136 10.703 1.00 96.25 244 VAL A CA 1
ATOM 1966 C C . VAL A 1 244 ? 0.465 12.636 10.912 1.00 96.25 244 VAL A C 1
ATOM 1968 O O . VAL A 1 244 ? -0.485 11.867 10.775 1.00 96.25 244 VAL A O 1
ATOM 1971 N N . SER A 1 245 ? 1.675 12.218 11.294 1.00 95.38 245 SER A N 1
ATOM 1972 C CA . SER A 1 245 ? 2.009 10.819 11.593 1.00 95.38 245 SER A CA 1
ATOM 1973 C C . SER A 1 245 ? 1.157 10.268 12.742 1.00 95.38 245 SER A C 1
ATOM 1975 O O . SER A 1 245 ? 0.602 9.172 12.634 1.00 95.38 245 SER A O 1
ATOM 1977 N N . ASN A 1 246 ? 0.960 11.057 13.803 1.00 94.81 246 ASN A N 1
ATOM 1978 C CA . ASN A 1 246 ? 0.107 10.678 14.927 1.00 94.81 246 ASN A CA 1
ATOM 1979 C C . ASN A 1 246 ? -1.365 10.504 14.506 1.00 94.81 246 ASN A C 1
ATOM 1981 O O . ASN A 1 246 ? -2.025 9.532 14.869 1.00 94.81 246 ASN A O 1
ATOM 1985 N N . ILE A 1 247 ? -1.889 11.407 13.674 1.00 96.19 247 ILE A N 1
ATOM 1986 C CA . ILE A 1 247 ? -3.264 11.301 13.161 1.00 96.19 247 ILE A CA 1
ATOM 1987 C C . ILE A 1 247 ? -3.414 10.087 12.243 1.00 96.19 247 ILE A C 1
ATOM 1989 O O . ILE A 1 247 ? -4.401 9.364 12.356 1.00 96.19 247 ILE A O 1
ATOM 1993 N N . ILE A 1 248 ? -2.435 9.827 11.373 1.00 97.06 248 ILE A N 1
ATOM 1994 C CA . ILE A 1 248 ? -2.397 8.618 10.543 1.00 97.06 248 ILE A CA 1
ATOM 1995 C C . ILE A 1 248 ? -2.430 7.368 11.428 1.00 97.06 248 ILE A C 1
ATOM 1997 O O . ILE A 1 248 ? -3.187 6.448 11.133 1.00 97.06 248 ILE A O 1
ATOM 2001 N N . HIS A 1 249 ? -1.681 7.339 12.534 1.00 93.94 249 HIS A N 1
ATOM 2002 C CA . HIS A 1 249 ? -1.727 6.229 13.486 1.00 93.94 249 HIS A CA 1
ATOM 2003 C C . HIS A 1 249 ? -3.119 6.063 14.113 1.00 93.94 249 HIS A C 1
ATOM 2005 O O . HIS A 1 249 ? -3.618 4.947 14.205 1.00 93.94 249 HIS A O 1
ATOM 2011 N N . HIS A 1 250 ? -3.796 7.151 14.476 1.00 94.44 250 HIS A N 1
ATOM 2012 C CA . HIS A 1 250 ? -5.161 7.072 15.003 1.00 94.44 250 HIS A CA 1
ATOM 2013 C C . HIS A 1 250 ? -6.207 6.638 13.962 1.00 94.44 250 HIS A C 1
ATOM 2015 O O . HIS A 1 250 ? -7.173 5.967 14.319 1.00 94.44 250 HIS A O 1
ATOM 2021 N N . VAL A 1 251 ? -6.040 7.019 12.692 1.00 95.44 251 VAL A N 1
ATOM 2022 C CA . VAL A 1 251 ? -6.998 6.720 11.611 1.00 95.44 251 VAL A CA 1
ATOM 2023 C C . VAL A 1 251 ? -6.756 5.342 10.988 1.00 95.44 251 VAL A C 1
ATOM 2025 O O . VAL A 1 251 ? -7.710 4.655 10.630 1.00 95.44 251 VAL A O 1
ATOM 2028 N N . TYR A 1 252 ? -5.493 4.930 10.869 1.00 95.50 252 TYR A N 1
ATOM 2029 C CA . TYR A 1 252 ? -5.079 3.706 10.182 1.00 95.50 252 TYR A CA 1
ATOM 2030 C C . TYR A 1 252 ? -4.331 2.686 11.059 1.00 95.50 252 TYR A C 1
ATOM 2032 O O . TYR A 1 252 ? -3.830 1.685 10.549 1.00 95.50 252 TYR A O 1
ATOM 2040 N N . GLY A 1 253 ? -4.240 2.907 12.371 1.00 89.94 253 GLY A N 1
ATOM 2041 C CA . GLY A 1 253 ? -3.461 2.062 13.282 1.00 89.94 253 GLY A CA 1
ATOM 2042 C C . GLY A 1 253 ? -4.004 0.647 13.476 1.00 89.94 253 GLY A C 1
ATOM 2043 O O . GLY A 1 253 ? -3.228 -0.251 13.796 1.00 89.94 253 GLY A O 1
ATOM 2044 N N . ASP A 1 254 ? -5.295 0.409 13.246 1.00 91.06 254 ASP A N 1
ATOM 2045 C CA . ASP A 1 254 ? -5.880 -0.930 13.362 1.00 91.06 254 ASP A CA 1
ATOM 2046 C C . ASP A 1 254 ? -5.717 -1.739 12.066 1.00 91.06 254 ASP A C 1
ATOM 2048 O O . ASP A 1 254 ? -6.654 -1.990 11.307 1.00 91.06 254 ASP A O 1
ATOM 2052 N N . ILE A 1 255 ? -4.472 -2.128 11.791 1.00 91.94 255 ILE A N 1
ATOM 2053 C CA . ILE A 1 255 ? -4.092 -2.853 10.571 1.00 91.94 255 ILE A CA 1
ATOM 2054 C C . ILE A 1 255 ? -4.615 -4.296 10.516 1.00 91.94 255 ILE A C 1
ATOM 2056 O O . ILE A 1 255 ? -4.410 -4.970 9.512 1.00 91.94 255 ILE A O 1
ATOM 2060 N N . GLN A 1 256 ? -5.283 -4.784 11.566 1.00 90.50 256 GLN A N 1
ATOM 2061 C CA . GLN A 1 256 ? -5.945 -6.091 11.538 1.00 90.50 256 GLN A CA 1
ATOM 2062 C C . GLN A 1 256 ? -7.192 -6.060 10.653 1.00 90.50 256 GLN A C 1
ATOM 2064 O O . GLN A 1 256 ? -7.565 -7.078 10.071 1.00 90.50 256 GLN A O 1
ATOM 2069 N N . VAL A 1 257 ? -7.819 -4.887 10.512 1.00 90.56 257 VAL A N 1
ATOM 2070 C CA . VAL A 1 257 ? -8.948 -4.687 9.607 1.00 90.56 257 VAL A CA 1
ATOM 2071 C C . VAL A 1 257 ? -8.412 -4.498 8.180 1.00 90.56 257 VAL A C 1
ATOM 2073 O O . VAL A 1 257 ? -7.767 -3.479 7.901 1.00 90.56 257 VAL A O 1
ATOM 2076 N N . PRO A 1 258 ? -8.708 -5.405 7.225 1.00 90.06 258 PRO A N 1
ATOM 2077 C CA . PRO A 1 258 ? -8.111 -5.367 5.885 1.00 90.06 258 PRO A CA 1
ATOM 2078 C C . PRO A 1 258 ? -8.355 -4.055 5.131 1.00 90.06 258 PRO A C 1
ATOM 2080 O O . PRO A 1 258 ? -7.477 -3.559 4.424 1.00 90.06 258 PRO A O 1
ATOM 2083 N N . ARG A 1 259 ? -9.537 -3.448 5.309 1.00 91.06 259 ARG A N 1
ATOM 2084 C CA . ARG A 1 259 ? -9.873 -2.149 4.709 1.00 91.06 259 ARG A CA 1
ATOM 2085 C C . ARG A 1 259 ? -8.949 -1.034 5.202 1.00 91.06 259 ARG A C 1
ATOM 2087 O O . ARG A 1 259 ? -8.494 -0.233 4.388 1.00 91.06 259 ARG A O 1
ATOM 2094 N N . ILE A 1 260 ? -8.673 -0.994 6.505 1.00 93.38 260 ILE A N 1
ATOM 2095 C CA . ILE A 1 260 ? -7.787 -0.005 7.134 1.00 93.38 260 ILE A CA 1
ATOM 2096 C C . ILE A 1 260 ? -6.353 -0.230 6.657 1.00 93.38 260 ILE A C 1
ATOM 2098 O O . ILE A 1 260 ? -5.697 0.699 6.183 1.00 93.38 260 ILE A O 1
ATOM 2102 N N . HIS A 1 261 ? -5.896 -1.483 6.702 1.00 94.06 261 HIS A N 1
ATOM 2103 C CA . HIS A 1 261 ? -4.552 -1.866 6.284 1.00 94.06 261 HIS A CA 1
ATOM 2104 C C . HIS A 1 261 ? -4.254 -1.485 4.835 1.00 94.06 261 HIS A C 1
ATOM 2106 O O . HIS A 1 261 ? -3.214 -0.887 4.557 1.00 94.06 261 HIS A O 1
ATOM 2112 N N . ASN A 1 262 ? -5.190 -1.762 3.925 1.00 93.38 262 ASN A N 1
ATOM 2113 C CA . ASN A 1 262 ? -5.055 -1.421 2.513 1.00 93.38 262 ASN A CA 1
ATOM 2114 C C . ASN A 1 262 ? -5.031 0.090 2.268 1.00 93.38 262 ASN A C 1
ATOM 2116 O O . ASN A 1 262 ? -4.274 0.537 1.407 1.00 93.38 262 ASN A O 1
ATOM 2120 N N . GLN A 1 263 ? -5.803 0.884 3.019 1.00 94.00 263 GLN A N 1
ATOM 2121 C CA . GLN A 1 263 ? -5.752 2.348 2.915 1.00 94.00 263 GLN A CA 1
ATOM 2122 C C . GLN A 1 263 ? -4.428 2.915 3.436 1.00 94.00 263 GLN A C 1
ATOM 2124 O O . GLN A 1 263 ? -3.829 3.776 2.788 1.00 94.00 263 GLN A O 1
ATOM 2129 N N . TYR A 1 264 ? -3.915 2.382 4.549 1.00 96.56 264 TYR A N 1
ATOM 2130 C CA . TYR A 1 264 ? -2.594 2.760 5.050 1.00 96.56 264 TYR A CA 1
ATOM 2131 C C . TYR A 1 264 ? -1.492 2.382 4.050 1.00 96.56 264 TYR A C 1
ATOM 2133 O O . TYR A 1 264 ? -0.576 3.151 3.758 1.00 96.56 264 TYR A O 1
ATOM 2141 N N . PHE A 1 265 ? -1.590 1.193 3.465 1.00 96.38 265 PHE A N 1
ATOM 2142 C CA . PHE A 1 265 ? -0.613 0.747 2.490 1.00 96.38 265 PHE A CA 1
ATOM 2143 C C . PHE A 1 265 ? -0.657 1.583 1.203 1.00 96.38 265 PHE A C 1
ATOM 2145 O O . PHE A 1 265 ? 0.390 1.952 0.672 1.00 96.38 265 PHE A O 1
ATOM 2152 N N . ALA A 1 266 ? -1.852 1.967 0.747 1.00 96.25 266 ALA A N 1
ATOM 2153 C CA . ALA A 1 266 ? -2.022 2.897 -0.364 1.00 96.25 266 ALA A CA 1
ATOM 2154 C C . ALA A 1 266 ? -1.386 4.268 -0.080 1.00 96.25 266 ALA A C 1
ATOM 2156 O O . ALA A 1 266 ? -0.670 4.796 -0.930 1.00 96.25 266 ALA A O 1
ATOM 2157 N N . LEU A 1 267 ? -1.587 4.804 1.134 1.00 97.62 267 LEU A N 1
ATOM 2158 C CA . LEU A 1 267 ? -0.937 6.031 1.600 1.00 97.62 267 LEU A CA 1
ATOM 2159 C C . LEU A 1 267 ? 0.588 5.940 1.460 1.00 97.62 267 LEU A C 1
ATOM 2161 O O . LEU A 1 267 ? 1.191 6.814 0.844 1.00 97.62 267 LEU A O 1
ATOM 2165 N N . LEU A 1 268 ? 1.200 4.875 1.987 1.00 97.88 268 LEU A N 1
ATOM 2166 C CA . LEU A 1 268 ? 2.652 4.673 1.933 1.00 97.88 268 LEU A CA 1
ATOM 2167 C C . LEU A 1 268 ? 3.176 4.564 0.498 1.00 97.88 268 LEU A C 1
ATOM 2169 O O . LEU A 1 268 ? 4.189 5.180 0.177 1.00 97.88 268 LEU A O 1
ATOM 2173 N N . ARG A 1 269 ? 2.482 3.823 -0.376 1.00 96.69 269 ARG A N 1
ATOM 2174 C CA . ARG A 1 269 ? 2.866 3.673 -1.792 1.00 96.69 269 ARG A CA 1
ATOM 2175 C C . ARG A 1 269 ? 2.817 5.002 -2.535 1.00 96.69 269 ARG A C 1
ATOM 2177 O O . ARG A 1 269 ? 3.743 5.337 -3.271 1.00 96.69 269 ARG A O 1
ATOM 2184 N N . SER A 1 270 ? 1.742 5.765 -2.345 1.00 96.38 270 SER A N 1
ATOM 2185 C CA . SER A 1 270 ? 1.609 7.082 -2.963 1.00 96.38 270 SER A CA 1
ATOM 2186 C C . SER A 1 270 ? 2.633 8.063 -2.409 1.00 96.38 270 SER A C 1
ATOM 2188 O O . SER A 1 270 ? 3.257 8.770 -3.190 1.00 96.38 270 SER A O 1
ATOM 2190 N N . LEU A 1 271 ? 2.868 8.065 -1.096 1.00 96.88 271 LEU A N 1
ATOM 2191 C CA . LEU A 1 271 ? 3.870 8.926 -0.475 1.00 96.88 271 LEU A CA 1
ATOM 2192 C C . LEU A 1 271 ? 5.282 8.613 -0.983 1.00 96.88 271 LEU A C 1
ATOM 2194 O O . LEU A 1 271 ? 5.975 9.528 -1.411 1.00 96.88 271 LEU A O 1
ATOM 2198 N N . LEU A 1 272 ? 5.662 7.332 -1.044 1.00 96.69 272 LEU A N 1
ATOM 2199 C CA . LEU A 1 272 ? 6.932 6.888 -1.623 1.00 96.69 272 LEU A CA 1
ATOM 2200 C C . LEU A 1 272 ? 7.110 7.392 -3.059 1.00 96.69 272 LEU A C 1
ATOM 2202 O O . LEU A 1 272 ? 8.174 7.905 -3.411 1.00 96.69 272 LEU A O 1
ATOM 2206 N N . ARG A 1 273 ? 6.073 7.244 -3.892 1.00 95.25 273 ARG A N 1
ATOM 2207 C CA . ARG A 1 273 ? 6.108 7.672 -5.294 1.00 95.25 273 ARG A CA 1
ATOM 2208 C C . ARG A 1 273 ? 6.300 9.182 -5.415 1.00 95.25 273 ARG A C 1
ATOM 2210 O O . ARG A 1 273 ? 7.170 9.607 -6.170 1.00 95.25 273 ARG A O 1
ATOM 2217 N N . GLU A 1 274 ? 5.503 9.972 -4.696 1.00 94.69 274 GLU A N 1
ATOM 2218 C CA . GLU A 1 274 ? 5.568 11.439 -4.756 1.00 94.69 274 GLU A CA 1
ATOM 2219 C C . GLU A 1 274 ? 6.868 11.986 -4.150 1.00 94.69 274 GLU A C 1
ATOM 2221 O O . GLU A 1 274 ? 7.474 12.904 -4.695 1.00 94.69 274 GLU A O 1
ATOM 2226 N N . GLU A 1 275 ? 7.345 11.409 -3.048 1.00 94.12 275 GLU A N 1
ATOM 2227 C CA . GLU A 1 275 ? 8.591 11.842 -2.419 1.00 94.12 275 GLU A CA 1
ATOM 2228 C C . GLU A 1 275 ? 9.805 11.517 -3.285 1.00 94.12 275 GLU A C 1
ATOM 2230 O O . GLU A 1 275 ? 10.651 12.378 -3.545 1.00 94.12 275 GLU A O 1
ATOM 2235 N N . THR A 1 276 ? 9.857 10.292 -3.812 1.00 92.00 276 THR A N 1
ATOM 2236 C CA . THR A 1 276 ? 10.937 9.891 -4.712 1.00 92.00 276 THR A CA 1
ATOM 2237 C C . THR A 1 276 ? 10.896 10.721 -5.987 1.00 92.00 276 THR A C 1
ATOM 2239 O O . THR A 1 276 ? 11.950 11.135 -6.460 1.00 92.00 276 THR A O 1
ATOM 2242 N N . SER A 1 277 ? 9.720 11.009 -6.557 1.00 90.44 277 SER A N 1
ATOM 2243 C CA . SER A 1 277 ? 9.621 11.797 -7.790 1.00 90.44 277 SER A CA 1
ATOM 2244 C C . SER A 1 277 ? 10.123 13.232 -7.597 1.00 90.44 277 SER A C 1
ATOM 2246 O O . SER A 1 277 ? 10.930 13.681 -8.417 1.00 90.44 277 SER A O 1
ATOM 2248 N N . LEU A 1 278 ? 9.736 13.893 -6.500 1.00 89.69 278 LEU A N 1
ATOM 2249 C CA . LEU A 1 278 ? 10.030 15.302 -6.230 1.00 89.69 278 LEU A CA 1
ATOM 2250 C C . LEU A 1 278 ? 11.420 15.548 -5.632 1.00 89.69 278 LEU A C 1
ATOM 2252 O O . LEU A 1 278 ? 12.085 16.508 -6.025 1.00 89.69 278 LEU A O 1
ATOM 2256 N N . PHE A 1 279 ? 11.865 14.710 -4.692 1.00 87.81 279 PHE A N 1
ATOM 2257 C CA . PHE A 1 279 ? 13.016 15.030 -3.842 1.00 87.81 279 PHE A CA 1
ATOM 2258 C C . PHE A 1 279 ? 14.230 14.123 -4.045 1.00 87.81 279 PHE A C 1
ATOM 2260 O O . PHE A 1 279 ? 15.352 14.571 -3.809 1.00 87.81 279 PHE A O 1
ATOM 2267 N N . PHE A 1 280 ? 14.058 12.886 -4.526 1.00 88.25 280 PHE A N 1
ATOM 2268 C CA . PHE A 1 280 ? 15.207 12.002 -4.733 1.00 88.25 280 PHE A CA 1
ATOM 2269 C C . PHE A 1 280 ? 16.047 12.429 -5.943 1.00 88.25 280 PHE A C 1
ATOM 2271 O O . PHE A 1 280 ? 15.559 12.481 -7.083 1.00 88.25 280 PHE A O 1
ATOM 2278 N N . LYS A 1 281 ? 17.340 12.653 -5.680 1.00 84.25 281 LYS A N 1
ATOM 2279 C CA . LYS A 1 281 ? 18.396 12.836 -6.678 1.00 84.25 281 LYS A CA 1
ATOM 2280 C C . LYS A 1 281 ? 19.524 11.836 -6.390 1.00 84.25 281 LYS A C 1
ATOM 2282 O O . LYS A 1 281 ? 19.941 11.743 -5.242 1.00 84.25 281 LYS A O 1
ATOM 2287 N N . PRO A 1 282 ? 20.083 11.141 -7.394 1.00 78.62 282 PRO A N 1
ATOM 2288 C CA . PRO A 1 282 ? 21.169 10.178 -7.176 1.00 78.62 282 PRO A CA 1
ATOM 2289 C C . PRO A 1 282 ? 22.387 10.763 -6.445 1.00 78.62 282 PRO A C 1
ATOM 2291 O O . PRO A 1 282 ? 23.024 10.077 -5.654 1.00 78.62 282 PRO A O 1
ATOM 2294 N N . SER A 1 283 ? 22.695 12.043 -6.679 1.00 75.62 283 SER A N 1
ATOM 2295 C CA . SER A 1 283 ? 23.800 12.757 -6.025 1.00 75.62 283 SER A CA 1
ATOM 2296 C C . SER A 1 283 ? 23.497 13.214 -4.596 1.00 75.62 283 SER A C 1
ATOM 2298 O O . SER A 1 283 ? 24.420 13.582 -3.875 1.00 75.62 283 SER A O 1
ATOM 2300 N N . ASN A 1 284 ? 22.226 13.212 -4.189 1.00 74.88 284 ASN A N 1
ATOM 2301 C CA . ASN A 1 284 ? 21.781 13.591 -2.854 1.00 74.88 284 ASN A CA 1
ATOM 2302 C C . ASN A 1 284 ? 20.650 12.642 -2.408 1.00 74.88 284 ASN A C 1
ATOM 2304 O O . ASN A 1 284 ? 19.474 12.936 -2.660 1.00 74.88 284 ASN A O 1
ATOM 2308 N N . PRO A 1 285 ? 20.991 11.472 -1.835 1.00 74.56 285 PRO A N 1
ATOM 2309 C CA . PRO A 1 285 ? 20.000 10.479 -1.436 1.00 74.56 285 PRO A CA 1
ATOM 2310 C C . PRO A 1 285 ? 19.068 11.027 -0.347 1.00 74.56 285 PRO A C 1
ATOM 2312 O O . PRO A 1 285 ? 19.408 11.965 0.371 1.00 74.56 285 PRO A O 1
ATOM 2315 N N . LEU A 1 286 ? 17.877 10.430 -0.222 1.00 79.38 286 LEU A N 1
ATOM 2316 C CA . LEU A 1 286 ? 16.888 10.857 0.770 1.00 79.38 286 LEU A CA 1
ATOM 2317 C C . LEU A 1 286 ? 17.465 10.754 2.185 1.00 79.38 286 LEU A C 1
ATOM 2319 O O . LEU A 1 286 ? 17.959 9.702 2.593 1.00 79.38 286 LEU A O 1
ATOM 2323 N N . ASN A 1 287 ? 17.348 11.839 2.947 1.00 87.94 287 ASN A N 1
ATOM 2324 C CA . ASN A 1 287 ? 17.652 11.825 4.368 1.00 87.94 287 ASN A CA 1
ATOM 2325 C C . ASN A 1 287 ? 16.517 11.108 5.106 1.00 87.94 287 ASN A C 1
ATOM 2327 O O . ASN A 1 287 ? 15.426 11.660 5.263 1.00 87.94 287 ASN A O 1
ATOM 2331 N N . ALA A 1 288 ? 16.766 9.879 5.559 1.00 90.62 288 ALA A N 1
ATOM 2332 C CA . ALA A 1 288 ? 15.736 9.043 6.164 1.00 90.62 288 ALA A CA 1
ATOM 2333 C C . ALA A 1 288 ? 15.215 9.596 7.503 1.00 90.62 288 ALA A C 1
ATOM 2335 O O . ALA A 1 288 ? 14.109 9.234 7.900 1.00 90.62 288 ALA A O 1
ATOM 2336 N N . LEU A 1 289 ? 15.938 10.504 8.168 1.00 88.56 289 LEU A N 1
ATOM 2337 C CA . LEU A 1 289 ? 15.449 11.167 9.380 1.00 88.56 289 LEU A CA 1
ATOM 2338 C C . LEU A 1 289 ? 14.356 12.204 9.076 1.00 88.56 289 LEU A C 1
ATOM 2340 O O . LEU A 1 289 ? 13.425 12.365 9.862 1.00 88.56 289 LEU A O 1
ATOM 2344 N N . PHE A 1 290 ? 14.458 12.899 7.940 1.00 89.50 290 PHE A N 1
ATOM 2345 C CA . PHE A 1 290 ? 13.530 13.971 7.556 1.00 89.50 290 PHE A CA 1
ATOM 2346 C C . PHE A 1 290 ? 12.494 13.547 6.514 1.00 89.50 290 PHE A C 1
ATOM 2348 O O . PHE A 1 290 ? 11.498 14.244 6.343 1.00 89.50 290 PHE A O 1
ATOM 2355 N N . SER A 1 291 ? 12.703 12.409 5.851 1.00 92.88 291 SER A N 1
ATOM 2356 C CA . SER A 1 291 ? 11.807 11.882 4.821 1.00 92.88 291 SER A CA 1
ATOM 2357 C C . SER A 1 291 ? 10.410 11.572 5.401 1.00 92.88 291 SER A C 1
ATOM 2359 O O . SER A 1 291 ? 10.292 10.785 6.353 1.00 92.88 291 SER A O 1
ATOM 2361 N N . PRO A 1 292 ? 9.323 12.164 4.867 1.00 95.19 292 PRO A N 1
ATOM 2362 C CA . PRO A 1 292 ? 7.968 11.819 5.279 1.00 95.19 292 PRO A CA 1
ATOM 2363 C C . PRO A 1 292 ? 7.635 10.333 5.137 1.00 95.19 292 PRO A C 1
ATOM 2365 O O . PRO A 1 292 ? 7.015 9.754 6.036 1.00 95.19 292 PRO A O 1
ATOM 2368 N N . PHE A 1 293 ? 8.070 9.695 4.046 1.00 96.94 293 PHE A N 1
ATOM 2369 C CA . PHE A 1 293 ? 7.841 8.276 3.800 1.00 96.94 293 PHE A CA 1
ATOM 2370 C C . PHE A 1 293 ? 8.468 7.401 4.884 1.00 96.94 293 PHE A C 1
ATOM 2372 O O . PHE A 1 293 ? 7.773 6.584 5.484 1.00 96.94 293 PHE A O 1
ATOM 2379 N N . SER A 1 294 ? 9.757 7.584 5.172 1.00 95.94 294 SER A N 1
ATOM 2380 C CA . SER A 1 294 ? 10.485 6.783 6.169 1.00 95.94 294 SER A CA 1
ATOM 2381 C C . SER A 1 294 ? 9.901 6.927 7.579 1.00 95.94 294 SER A C 1
ATOM 2383 O O . SER A 1 294 ? 9.805 5.936 8.303 1.00 95.94 294 SER A O 1
ATOM 2385 N N . ARG A 1 295 ? 9.458 8.131 7.968 1.00 95.50 295 ARG A N 1
ATOM 2386 C CA . ARG A 1 295 ? 8.836 8.394 9.278 1.00 95.50 295 ARG A CA 1
ATOM 2387 C C . ARG A 1 295 ? 7.481 7.718 9.423 1.00 95.50 295 ARG A C 1
ATOM 2389 O O . ARG A 1 295 ? 7.217 7.102 10.452 1.00 95.50 295 ARG A O 1
ATOM 2396 N N . ILE A 1 296 ? 6.647 7.772 8.391 1.00 97.19 296 ILE A N 1
ATOM 2397 C CA . ILE A 1 296 ? 5.340 7.102 8.417 1.00 97.19 296 ILE A CA 1
ATOM 2398 C C . ILE A 1 296 ? 5.513 5.582 8.276 1.00 97.19 296 ILE A C 1
ATOM 2400 O O . ILE A 1 296 ? 4.819 4.819 8.949 1.00 97.19 296 ILE A O 1
ATOM 2404 N N . LEU A 1 297 ? 6.491 5.122 7.486 1.00 97.44 297 LEU A N 1
ATOM 2405 C CA . LEU A 1 297 ? 6.863 3.709 7.396 1.00 97.44 297 LEU A CA 1
ATOM 2406 C C . LEU A 1 297 ? 7.331 3.164 8.748 1.00 97.44 297 LEU A C 1
ATOM 2408 O O . LEU A 1 297 ? 6.950 2.050 9.099 1.00 97.44 297 LEU A O 1
ATOM 2412 N N . ARG A 1 298 ? 8.101 3.941 9.525 1.00 95.44 298 ARG A N 1
ATOM 2413 C CA . ARG A 1 298 ? 8.495 3.576 10.895 1.00 95.44 298 ARG A CA 1
ATOM 2414 C C . ARG A 1 298 ? 7.260 3.323 11.758 1.00 95.44 298 ARG A C 1
ATOM 2416 O O . ARG A 1 298 ? 7.149 2.256 12.352 1.00 95.44 298 ARG A O 1
ATOM 2423 N N . THR A 1 299 ? 6.292 4.240 11.769 1.00 94.25 299 THR A N 1
ATOM 2424 C CA . THR A 1 299 ? 5.032 4.064 12.515 1.00 94.25 299 THR A CA 1
ATOM 2425 C C . THR A 1 299 ? 4.242 2.835 12.049 1.00 94.25 299 THR A C 1
ATOM 2427 O O . THR A 1 299 ? 3.670 2.115 12.865 1.00 94.25 299 THR A O 1
ATOM 2430 N N . TYR A 1 300 ? 4.210 2.574 10.741 1.00 95.88 300 TYR A N 1
ATOM 2431 C CA . TYR A 1 300 ? 3.546 1.404 10.163 1.00 95.88 300 TYR A CA 1
ATOM 2432 C C . TYR A 1 300 ? 4.224 0.083 10.554 1.00 95.88 300 TYR A C 1
ATOM 2434 O O . TYR A 1 300 ? 3.549 -0.861 10.960 1.00 95.88 300 TYR A O 1
ATOM 2442 N N . ALA A 1 301 ? 5.553 0.016 10.458 1.00 95.00 301 ALA A N 1
ATOM 2443 C CA . ALA A 1 301 ? 6.338 -1.172 10.782 1.00 95.00 301 ALA A CA 1
ATOM 2444 C C . ALA A 1 301 ? 6.353 -1.472 12.288 1.00 95.00 301 ALA A C 1
ATOM 2446 O O . ALA A 1 301 ? 6.381 -2.636 12.678 1.00 95.00 301 ALA A O 1
ATOM 2447 N N . MET A 1 302 ? 6.282 -0.433 13.127 1.00 92.38 302 MET A N 1
ATOM 2448 C CA . MET A 1 302 ? 6.220 -0.547 14.590 1.00 92.38 302 MET A CA 1
ATOM 2449 C C . MET A 1 302 ? 4.812 -0.841 15.124 1.00 92.38 302 MET A C 1
ATOM 2451 O O . MET A 1 302 ? 4.575 -0.801 16.332 1.00 92.38 302 MET A O 1
ATOM 2455 N N . ASN A 1 303 ? 3.857 -1.165 14.251 1.00 92.44 303 ASN A N 1
ATOM 2456 C CA . ASN A 1 303 ? 2.572 -1.667 14.701 1.00 92.44 303 ASN A CA 1
ATOM 2457 C C . ASN A 1 303 ? 2.747 -3.012 15.423 1.00 92.44 303 ASN A C 1
ATOM 2459 O O . ASN A 1 303 ? 3.406 -3.917 14.907 1.00 92.44 303 ASN A O 1
ATOM 2463 N N . LYS A 1 304 ? 2.097 -3.167 16.584 1.00 90.25 304 LYS A N 1
ATOM 2464 C CA . LYS A 1 304 ? 2.173 -4.379 17.414 1.00 90.25 304 LYS A CA 1
ATOM 2465 C C . LYS A 1 304 ? 1.968 -5.663 16.607 1.00 90.25 304 LYS A C 1
ATOM 2467 O O . LYS A 1 304 ? 2.662 -6.640 16.857 1.00 90.25 304 LYS A O 1
ATOM 2472 N N . TYR A 1 305 ? 1.067 -5.658 15.626 1.00 88.44 305 TYR A N 1
ATOM 2473 C CA . TYR A 1 305 ? 0.765 -6.843 14.821 1.00 88.44 305 TYR A CA 1
ATOM 2474 C C . TYR A 1 305 ? 1.968 -7.367 14.009 1.00 88.44 305 TYR A C 1
ATOM 2476 O O . TYR A 1 305 ? 2.097 -8.574 13.839 1.00 88.44 305 TYR A O 1
ATOM 2484 N N . PHE A 1 306 ? 2.881 -6.500 13.557 1.00 89.81 306 PHE A N 1
ATOM 2485 C CA . PHE A 1 306 ? 4.112 -6.921 12.866 1.00 89.81 306 PHE A CA 1
ATOM 2486 C C . PHE A 1 306 ? 5.302 -7.112 13.806 1.00 89.81 306 PHE A C 1
ATOM 2488 O O . PHE A 1 306 ? 6.273 -7.784 13.461 1.00 89.81 306 PHE A O 1
ATOM 2495 N N . LEU A 1 307 ? 5.255 -6.470 14.971 1.00 90.44 307 LEU A N 1
ATOM 2496 C CA . LEU A 1 307 ? 6.435 -6.243 15.788 1.00 90.44 307 LEU A CA 1
ATOM 2497 C C . LEU A 1 307 ? 6.776 -7.414 16.708 1.00 90.44 307 LEU A C 1
ATOM 2499 O O . LEU A 1 307 ? 7.952 -7.603 16.984 1.00 90.44 307 LEU A O 1
ATOM 2503 N N . VAL A 1 308 ? 5.788 -8.193 17.167 1.00 91.44 308 VAL A N 1
ATOM 2504 C CA . VAL A 1 308 ? 5.956 -9.182 18.254 1.00 91.44 308 VAL A CA 1
ATOM 2505 C C . VAL A 1 308 ? 7.121 -10.146 18.012 1.00 91.44 308 VAL A C 1
ATOM 2507 O O . VAL A 1 308 ? 7.999 -10.264 18.864 1.00 91.44 308 VAL A O 1
ATOM 2510 N N . GLU A 1 309 ? 7.176 -10.804 16.853 1.00 90.94 309 GLU A N 1
ATOM 2511 C CA . GLU A 1 309 ? 8.226 -11.792 16.558 1.00 90.94 309 GLU A CA 1
ATOM 2512 C C . GLU A 1 309 ? 9.620 -11.157 16.513 1.00 90.94 309 GLU A C 1
ATOM 2514 O O . GLU A 1 309 ? 10.567 -11.654 17.123 1.00 90.94 309 GLU A O 1
ATOM 2519 N N . ASN A 1 310 ? 9.736 -10.004 15.853 1.00 94.12 310 ASN A N 1
ATOM 2520 C CA . ASN A 1 310 ? 10.997 -9.275 15.791 1.00 94.12 310 ASN A CA 1
ATOM 2521 C C . ASN A 1 310 ? 11.375 -8.713 17.170 1.00 94.12 310 ASN A C 1
ATOM 2523 O O . ASN A 1 310 ? 12.540 -8.736 17.545 1.00 94.12 310 ASN A O 1
ATOM 2527 N N . ALA A 1 311 ? 10.413 -8.281 17.983 1.00 93.56 311 ALA A N 1
ATOM 2528 C CA . ALA A 1 311 ? 10.680 -7.830 19.339 1.00 93.56 311 ALA A CA 1
ATOM 2529 C C . ALA A 1 311 ? 11.283 -8.956 20.189 1.00 93.56 311 ALA A C 1
ATOM 2531 O O . ALA A 1 311 ? 12.221 -8.693 20.933 1.00 93.56 311 ALA A O 1
ATOM 2532 N N . HIS A 1 312 ? 10.848 -10.213 20.039 1.00 92.44 312 HIS A N 1
ATOM 2533 C CA . HIS A 1 312 ? 11.516 -11.338 20.702 1.00 92.44 312 HIS A CA 1
ATOM 2534 C C . HIS A 1 312 ? 12.967 -11.507 20.229 1.00 92.44 312 HIS A C 1
ATOM 2536 O O . HIS A 1 312 ? 13.868 -11.629 21.061 1.00 92.44 312 HIS A O 1
ATOM 2542 N N . LEU A 1 313 ? 13.202 -11.417 18.918 1.00 94.06 313 LEU A N 1
ATOM 2543 C CA . LEU A 1 313 ? 14.533 -11.523 18.316 1.00 94.06 313 LEU A CA 1
ATOM 2544 C C . LEU A 1 313 ? 15.491 -10.392 18.748 1.00 94.06 313 LEU A C 1
ATOM 2546 O O . LEU A 1 313 ? 16.696 -10.606 18.860 1.00 94.06 313 LEU A O 1
ATOM 2550 N N . PHE A 1 314 ? 14.997 -9.182 19.012 1.00 94.94 314 PHE A N 1
ATOM 2551 C CA . PHE A 1 314 ? 15.851 -8.067 19.440 1.00 94.94 314 PHE A CA 1
ATOM 2552 C C . PHE A 1 314 ? 15.922 -7.911 20.965 1.00 94.94 314 PHE A C 1
ATOM 2554 O O . PHE A 1 314 ? 16.997 -7.659 21.504 1.00 94.94 314 PHE A O 1
ATOM 2561 N N . LEU A 1 315 ? 14.802 -8.059 21.672 1.00 94.81 315 LEU A N 1
ATOM 2562 C CA . LEU A 1 315 ? 14.626 -7.553 23.038 1.00 94.81 315 LEU A CA 1
ATOM 2563 C C . LEU A 1 315 ? 14.478 -8.642 24.114 1.00 94.81 315 LEU A C 1
ATOM 2565 O O . LEU A 1 315 ? 14.544 -8.332 25.303 1.00 94.81 315 LEU A O 1
ATOM 2569 N N . SER A 1 316 ? 14.288 -9.912 23.744 1.00 91.06 316 SER A N 1
ATOM 2570 C CA . SER A 1 316 ? 14.053 -10.985 24.721 1.00 91.06 316 SER A CA 1
ATOM 2571 C C . SER A 1 316 ? 15.293 -11.303 25.563 1.00 91.06 316 SER A C 1
ATOM 2573 O O . SER A 1 316 ? 16.335 -11.635 25.016 1.00 91.06 316 SER A O 1
ATOM 2575 N N . LYS A 1 317 ? 15.190 -11.308 26.896 1.00 85.88 317 LYS A N 1
ATOM 2576 C CA . LYS A 1 317 ? 16.279 -11.779 27.784 1.00 85.88 317 LYS A CA 1
ATOM 2577 C C . LYS A 1 317 ? 16.386 -13.307 27.871 1.00 85.88 317 LYS A C 1
ATOM 2579 O O . LYS A 1 317 ? 17.406 -13.826 28.311 1.00 85.88 317 LYS A O 1
ATOM 2584 N N . THR A 1 318 ? 15.315 -14.026 27.535 1.00 84.31 318 THR A N 1
ATOM 2585 C CA . THR A 1 318 ? 15.244 -15.489 27.682 1.00 84.31 318 THR A CA 1
ATOM 2586 C C . THR A 1 318 ? 15.730 -16.220 26.439 1.00 84.31 318 THR A C 1
ATOM 2588 O O . THR A 1 318 ? 16.201 -17.351 26.537 1.00 84.31 318 THR A O 1
ATOM 2591 N N . ASP A 1 319 ? 15.638 -15.578 25.276 1.00 85.88 319 ASP A N 1
ATOM 2592 C CA . ASP A 1 319 ? 16.132 -16.142 24.030 1.00 85.88 319 ASP A CA 1
ATOM 2593 C C . ASP A 1 319 ? 17.637 -15.887 23.906 1.00 85.88 319 ASP A C 1
ATOM 2595 O O . ASP A 1 319 ? 18.082 -14.748 23.776 1.00 85.88 319 ASP A O 1
ATOM 2599 N N . GLN A 1 320 ? 18.435 -16.957 23.923 1.00 83.75 320 GLN A N 1
ATOM 2600 C CA . GLN A 1 320 ? 19.891 -16.888 23.749 1.00 83.75 320 GLN A CA 1
ATOM 2601 C C . GLN A 1 320 ? 20.297 -16.335 22.374 1.00 83.75 320 GLN A C 1
ATOM 2603 O O . GLN A 1 320 ? 21.433 -15.898 22.188 1.00 83.75 320 GLN A O 1
ATOM 2608 N N . GLN A 1 321 ? 19.381 -16.361 21.405 1.00 86.38 321 GLN A N 1
ATOM 2609 C CA . GLN A 1 321 ? 19.582 -15.861 20.050 1.00 86.38 321 GLN A CA 1
ATOM 2610 C C . GLN A 1 321 ? 19.087 -14.424 19.863 1.00 86.38 321 GLN A C 1
ATOM 2612 O O . GLN A 1 321 ? 19.045 -13.961 18.722 1.00 86.38 321 GLN A O 1
ATOM 2617 N N . SER A 1 322 ? 18.754 -13.720 20.950 1.00 92.94 322 SER A N 1
ATOM 2618 C CA . SER A 1 322 ? 18.357 -12.320 20.880 1.00 92.94 322 SER A CA 1
ATOM 2619 C C . SER A 1 322 ? 19.531 -11.339 20.963 1.00 92.94 322 SER A C 1
ATOM 2621 O O . SER A 1 322 ? 20.568 -11.604 21.586 1.00 92.94 322 SER A O 1
ATOM 2623 N N . VAL A 1 323 ? 19.325 -10.136 20.418 1.00 94.31 323 VAL A N 1
ATOM 2624 C CA . VAL A 1 323 ? 20.294 -9.034 20.539 1.00 94.31 323 VAL A CA 1
ATOM 2625 C C . VAL A 1 323 ? 20.558 -8.665 22.000 1.00 94.31 323 VAL A C 1
ATOM 2627 O O . VAL A 1 323 ? 21.718 -8.499 22.372 1.00 94.31 323 VAL A O 1
ATOM 2630 N N . VAL A 1 324 ? 19.526 -8.581 22.844 1.00 93.44 324 VAL A N 1
ATOM 2631 C CA . VAL A 1 324 ? 19.694 -8.314 24.283 1.00 93.44 324 VAL A CA 1
ATOM 2632 C C . VAL A 1 324 ? 20.590 -9.353 24.951 1.00 93.44 324 VAL A C 1
ATOM 2634 O O . VAL A 1 324 ? 21.551 -8.977 25.622 1.00 93.44 324 VAL A O 1
ATOM 2637 N N . SER A 1 325 ? 20.329 -10.642 24.739 1.00 90.75 325 SER A N 1
ATOM 2638 C CA . SER A 1 325 ? 21.120 -11.718 25.341 1.00 90.75 325 SER A CA 1
ATOM 2639 C C . SER A 1 325 ? 22.575 -11.677 24.882 1.00 90.75 325 SER A C 1
ATOM 2641 O O . SER A 1 325 ? 23.476 -11.876 25.693 1.00 90.75 325 SER A O 1
ATOM 2643 N N . HIS A 1 326 ? 22.822 -11.347 23.610 1.00 92.06 326 HIS A N 1
ATOM 2644 C CA . HIS A 1 326 ? 24.177 -11.154 23.094 1.00 92.06 326 HIS A CA 1
ATOM 2645 C C . HIS A 1 326 ? 24.885 -9.947 23.727 1.00 92.06 326 HIS A C 1
ATOM 2647 O O . HIS A 1 326 ? 26.056 -10.032 24.088 1.00 92.06 326 HIS A O 1
ATOM 2653 N N . LEU A 1 327 ? 24.192 -8.819 23.894 1.00 92.25 327 LEU A N 1
ATOM 2654 C CA . LEU A 1 327 ? 24.780 -7.619 24.495 1.00 92.25 327 LEU A CA 1
ATOM 2655 C C . LEU A 1 327 ? 25.075 -7.792 25.990 1.00 92.25 327 LEU A C 1
ATOM 2657 O O . LEU A 1 327 ? 26.036 -7.204 26.487 1.00 92.25 327 LEU A O 1
ATOM 2661 N N . LEU A 1 328 ? 24.313 -8.633 26.696 1.00 90.00 328 LEU A N 1
ATOM 2662 C CA . LEU A 1 328 ? 24.578 -8.973 28.098 1.00 90.00 328 LEU A CA 1
ATOM 2663 C C . LEU A 1 328 ? 25.895 -9.744 28.290 1.00 90.00 328 LEU A C 1
ATOM 2665 O O . LEU A 1 328 ? 26.471 -9.698 29.375 1.00 90.00 328 LEU A O 1
ATOM 2669 N N . THR A 1 329 ? 26.435 -10.402 27.255 1.00 88.38 329 THR A N 1
ATOM 2670 C CA . THR A 1 329 ? 27.736 -11.088 27.362 1.00 88.38 329 THR A CA 1
ATOM 2671 C C . THR A 1 329 ? 28.932 -10.132 27.268 1.00 88.38 329 THR A C 1
ATOM 2673 O O . THR A 1 329 ? 30.084 -10.569 27.346 1.00 88.38 329 THR A O 1
ATOM 2676 N N . TYR A 1 330 ? 28.714 -8.831 27.044 1.00 87.25 330 TYR A N 1
ATOM 2677 C CA . TYR A 1 330 ? 29.802 -7.880 26.828 1.00 87.25 330 TYR A CA 1
ATOM 2678 C C . TYR A 1 330 ? 30.407 -7.427 28.162 1.00 87.25 330 TYR A C 1
ATOM 2680 O O . TYR A 1 330 ? 29.838 -6.633 28.896 1.00 87.25 330 TYR A O 1
ATOM 2688 N N . SER A 1 331 ? 31.656 -7.822 28.410 1.00 76.94 331 SER A N 1
ATOM 2689 C CA . SER A 1 331 ? 32.440 -7.463 29.611 1.00 76.94 331 SER A CA 1
ATOM 2690 C C . SER A 1 331 ? 32.806 -5.974 29.782 1.00 76.94 331 SER A C 1
ATOM 2692 O O . SER A 1 331 ? 33.415 -5.586 30.771 1.00 76.94 331 SER A O 1
ATOM 2694 N N . SER A 1 332 ? 32.526 -5.134 28.788 1.00 82.69 332 SER A N 1
ATOM 2695 C CA . SER A 1 332 ? 32.921 -3.721 28.696 1.00 82.69 332 SER A CA 1
ATOM 2696 C C . SER A 1 332 ? 32.036 -3.031 27.649 1.00 82.69 332 SER A C 1
ATOM 2698 O O . SER A 1 332 ? 31.562 -3.720 26.736 1.00 82.69 332 SER A O 1
ATOM 2700 N N . PRO A 1 333 ? 31.784 -1.717 27.774 1.00 88.12 333 PRO A N 1
ATOM 2701 C CA . PRO A 1 333 ? 30.775 -1.033 26.974 1.00 88.12 333 PRO A CA 1
ATOM 2702 C C . PRO A 1 333 ? 31.203 -0.855 25.516 1.00 88.12 333 PRO A C 1
ATOM 2704 O O . PRO A 1 333 ? 32.391 -0.729 25.206 1.00 88.12 333 PRO A O 1
ATOM 2707 N N . ILE A 1 334 ? 30.210 -0.786 24.631 1.00 90.38 334 ILE A N 1
ATOM 2708 C CA . ILE A 1 334 ? 30.394 -0.286 23.269 1.00 90.38 334 ILE A CA 1
ATOM 2709 C C . ILE A 1 334 ? 30.630 1.224 23.364 1.00 90.38 334 ILE A C 1
ATOM 2711 O O . ILE A 1 334 ? 29.953 1.919 24.123 1.00 90.38 334 ILE A O 1
ATOM 2715 N N . LEU A 1 335 ? 31.607 1.734 22.617 1.00 88.00 335 LEU A N 1
ATOM 2716 C CA . LEU A 1 335 ? 31.992 3.145 22.647 1.00 88.00 335 LEU A CA 1
ATOM 2717 C C . LEU A 1 335 ? 31.993 3.724 21.243 1.00 88.00 335 LEU A C 1
ATOM 2719 O O . LEU A 1 335 ? 32.463 3.070 20.317 1.00 88.00 335 LEU A O 1
ATOM 2723 N N . ILE A 1 336 ? 31.545 4.972 21.131 1.00 84.81 336 ILE A N 1
ATOM 2724 C CA . ILE A 1 336 ? 31.620 5.788 19.923 1.00 84.81 336 ILE A CA 1
ATOM 2725 C C . ILE A 1 336 ? 32.363 7.090 20.256 1.00 84.81 336 ILE A C 1
ATOM 2727 O O . ILE A 1 336 ? 32.104 7.646 21.324 1.00 84.81 336 ILE A O 1
ATOM 2731 N N . PRO A 1 337 ? 33.307 7.561 19.419 1.00 80.31 337 PRO A N 1
ATOM 2732 C CA . PRO A 1 337 ? 34.016 8.814 19.678 1.00 80.31 337 PRO A CA 1
ATOM 2733 C C . PRO A 1 337 ? 33.060 10.009 19.797 1.00 80.31 337 PRO A C 1
ATOM 2735 O O . PRO A 1 337 ? 32.097 10.115 19.036 1.00 80.31 337 PRO A O 1
ATOM 2738 N N . GLU A 1 338 ? 33.340 10.905 20.743 1.00 76.56 338 GLU A N 1
ATOM 2739 C CA . GLU A 1 338 ? 32.569 12.131 20.989 1.00 76.56 338 GLU A CA 1
ATOM 2740 C C . GLU A 1 338 ? 33.287 13.370 20.429 1.00 76.56 338 GLU A C 1
ATOM 2742 O O . GLU A 1 338 ? 34.468 13.320 20.065 1.00 76.56 338 GLU A O 1
ATOM 2747 N N . GLU A 1 339 ? 32.571 14.491 20.323 1.00 65.62 339 GLU A N 1
ATOM 2748 C CA . GLU A 1 339 ? 33.154 15.759 19.875 1.00 65.62 339 GLU A CA 1
ATOM 2749 C C . GLU A 1 339 ? 34.312 16.182 20.794 1.00 65.62 339 GLU A C 1
ATOM 2751 O O . GLU A 1 339 ? 34.214 16.123 22.016 1.00 65.62 339 GLU A O 1
ATOM 2756 N N . GLY A 1 340 ? 35.444 16.574 20.199 1.00 62.38 340 GLY A N 1
ATOM 2757 C CA . GLY A 1 340 ? 36.665 16.933 20.934 1.00 62.38 340 GLY A CA 1
ATOM 2758 C C . GLY A 1 340 ? 37.631 15.775 21.227 1.00 62.38 340 GLY A C 1
ATOM 2759 O O . GLY A 1 340 ? 38.742 16.031 21.690 1.00 62.38 340 GLY A O 1
ATOM 2760 N N . PHE A 1 341 ? 37.285 14.523 20.892 1.00 70.06 341 PHE A N 1
ATOM 2761 C CA . PHE A 1 341 ? 38.157 13.357 21.117 1.00 70.06 341 PHE A CA 1
ATOM 2762 C C . PHE A 1 341 ? 39.527 13.463 20.420 1.00 70.06 341 PHE A C 1
ATOM 2764 O O . PHE A 1 341 ? 40.543 13.084 20.992 1.00 70.06 341 PHE A O 1
ATOM 2771 N N . GLY A 1 342 ? 39.587 14.038 19.213 1.00 60.28 342 GLY A N 1
ATOM 2772 C CA . GLY A 1 342 ? 40.833 14.213 18.452 1.00 60.28 342 GLY A CA 1
ATOM 2773 C C . GLY A 1 342 ? 41.872 15.162 19.073 1.00 60.28 342 GLY A C 1
ATOM 2774 O O . GLY A 1 342 ? 42.947 15.318 18.498 1.00 60.28 342 GLY A O 1
ATOM 2775 N N . ILE A 1 343 ? 41.566 15.799 20.211 1.00 58.94 343 ILE A N 1
ATOM 2776 C CA . ILE A 1 343 ? 42.442 16.754 20.908 1.00 58.94 343 ILE A CA 1
ATOM 2777 C C . ILE A 1 343 ? 43.196 16.079 22.077 1.00 58.94 343 ILE A C 1
ATOM 2779 O O . ILE A 1 343 ? 44.245 16.578 22.488 1.00 58.94 343 ILE A O 1
ATOM 2783 N N . SER A 1 344 ? 42.735 14.925 22.593 1.00 56.78 344 SER A N 1
ATOM 2784 C CA . SER A 1 344 ? 43.427 14.212 23.681 1.00 56.78 344 SER A CA 1
ATOM 2785 C C . SER A 1 344 ? 44.458 13.206 23.138 1.00 56.78 344 SER A C 1
ATOM 2787 O O . SER A 1 344 ? 44.170 12.331 22.328 1.00 56.78 344 SER A O 1
ATOM 2789 N N . THR A 1 345 ? 45.709 13.322 23.587 1.00 55.38 345 THR A N 1
ATOM 2790 C CA . THR A 1 345 ? 46.843 12.466 23.185 1.00 55.38 345 THR A CA 1
ATOM 2791 C C . THR A 1 345 ? 47.051 11.267 24.118 1.00 55.38 345 THR A C 1
ATOM 2793 O O . THR A 1 345 ? 48.151 10.720 24.184 1.00 55.38 345 THR A O 1
ATOM 2796 N N . ASN A 1 346 ? 46.030 10.834 24.872 1.00 70.94 346 ASN A N 1
ATOM 2797 C CA . ASN A 1 346 ? 46.196 9.795 25.892 1.00 70.94 346 ASN A CA 1
ATOM 2798 C C . ASN A 1 346 ? 46.158 8.370 25.284 1.00 70.94 346 ASN A C 1
ATOM 2800 O O . ASN A 1 346 ? 45.093 7.894 24.877 1.00 70.94 346 ASN A O 1
ATOM 2804 N N . PRO A 1 347 ? 47.269 7.603 25.295 1.00 70.06 347 PRO A N 1
ATOM 2805 C CA . PRO A 1 347 ? 47.318 6.262 24.701 1.00 70.06 347 PRO A CA 1
ATOM 2806 C C . PRO A 1 347 ? 46.372 5.252 25.369 1.00 70.06 347 PRO A C 1
ATOM 2808 O O . PRO A 1 347 ? 45.928 4.293 24.731 1.00 70.06 347 PRO A O 1
ATOM 2811 N N . LYS A 1 348 ? 46.040 5.456 26.654 1.00 75.44 348 LYS A N 1
ATOM 2812 C CA . LYS A 1 348 ? 45.095 4.598 27.388 1.00 75.44 348 LYS A CA 1
ATOM 2813 C C . LYS A 1 348 ? 43.659 4.780 26.890 1.00 75.44 348 LYS A C 1
ATOM 2815 O O . LYS A 1 348 ? 42.926 3.798 26.790 1.00 75.44 348 LYS A O 1
ATOM 2820 N N . GLU A 1 349 ? 43.277 6.004 26.528 1.00 76.25 349 GLU A N 1
ATOM 2821 C CA . GLU A 1 349 ? 41.964 6.292 25.942 1.00 76.25 349 GLU A CA 1
ATOM 2822 C C . GLU A 1 349 ? 41.857 5.690 24.542 1.00 76.25 349 GLU A C 1
ATOM 2824 O O . GLU A 1 349 ? 40.881 5.001 24.252 1.00 76.25 349 GLU A O 1
ATOM 2829 N N . HIS A 1 350 ? 42.902 5.814 23.717 1.00 79.06 350 HIS A N 1
ATOM 2830 C CA . HIS A 1 350 ? 42.945 5.169 22.401 1.00 79.06 350 HIS A CA 1
ATOM 2831 C C . HIS A 1 350 ? 42.738 3.651 22.478 1.00 79.06 350 HIS A C 1
ATOM 2833 O O . HIS A 1 350 ? 41.970 3.093 21.692 1.00 79.06 350 HIS A O 1
ATOM 2839 N N . LYS A 1 351 ? 43.386 2.973 23.437 1.00 82.12 351 LYS A N 1
ATOM 2840 C CA . LYS A 1 351 ? 43.213 1.527 23.637 1.00 82.12 351 LYS A CA 1
ATOM 2841 C C . LYS A 1 351 ? 41.775 1.181 24.044 1.00 82.12 351 LYS A C 1
ATOM 2843 O O . LYS A 1 351 ? 41.186 0.277 23.456 1.00 82.12 351 LYS A O 1
ATOM 2848 N N . LYS A 1 352 ? 41.192 1.941 24.976 1.00 85.38 352 LYS A N 1
ATOM 2849 C CA . LYS A 1 352 ? 39.807 1.763 25.439 1.00 85.38 352 LYS A CA 1
ATOM 2850 C C . LYS A 1 352 ? 38.787 1.945 24.307 1.00 85.38 352 LYS A C 1
ATOM 2852 O O . LYS A 1 352 ? 37.896 1.114 24.157 1.00 85.38 352 LYS A O 1
ATOM 2857 N N . TYR A 1 353 ? 38.931 2.988 23.485 1.00 85.81 353 TYR A N 1
ATOM 2858 C CA . TYR A 1 353 ? 38.054 3.216 22.330 1.00 85.81 353 TYR A CA 1
ATOM 2859 C C . TYR A 1 353 ? 38.238 2.155 21.248 1.00 85.81 353 TYR A C 1
ATOM 2861 O O . TYR A 1 353 ? 37.250 1.673 20.705 1.00 85.81 353 TYR A O 1
ATOM 2869 N N . LYS A 1 354 ? 39.474 1.713 20.982 1.00 86.56 354 LYS A N 1
ATOM 2870 C CA . LYS A 1 354 ? 39.722 0.603 20.054 1.00 86.56 354 LYS A CA 1
ATOM 2871 C C . LYS A 1 354 ? 39.014 -0.678 20.504 1.00 86.56 354 LYS A C 1
ATOM 2873 O O . LYS A 1 354 ? 38.392 -1.345 19.678 1.00 86.56 354 LYS A O 1
ATOM 2878 N N . GLU A 1 355 ? 39.080 -1.014 21.793 1.00 87.06 355 GLU A N 1
ATOM 2879 C CA . GLU A 1 355 ? 38.376 -2.166 22.372 1.00 87.06 355 GLU A CA 1
ATOM 2880 C C . GLU A 1 355 ? 36.847 -2.001 22.290 1.00 87.06 355 GLU A C 1
ATOM 2882 O O . GLU A 1 355 ? 36.164 -2.905 21.809 1.00 87.06 355 GLU A O 1
ATOM 2887 N N . GLY A 1 356 ? 36.312 -0.835 22.672 1.00 88.06 356 GLY A N 1
ATOM 2888 C CA . GLY A 1 356 ? 34.874 -0.539 22.611 1.00 88.06 356 GLY A CA 1
ATOM 2889 C C . GLY A 1 356 ? 34.302 -0.539 21.187 1.00 88.06 356 GLY A C 1
ATOM 2890 O O . GLY A 1 356 ? 33.229 -1.094 20.955 1.00 88.06 356 GLY A O 1
ATOM 2891 N N . MET A 1 357 ? 35.037 -0.000 20.210 1.00 89.12 357 MET A N 1
ATOM 2892 C CA . MET A 1 357 ? 34.662 -0.062 18.794 1.00 89.12 357 MET A CA 1
ATOM 2893 C C . MET A 1 357 ? 34.757 -1.494 18.260 1.00 89.12 357 MET A C 1
ATOM 2895 O O . MET A 1 357 ? 33.870 -1.944 17.542 1.00 89.12 357 MET A O 1
ATOM 2899 N N . SER A 1 358 ? 35.785 -2.262 18.638 1.00 88.31 358 SER A N 1
ATOM 2900 C CA . SER A 1 358 ? 35.915 -3.666 18.207 1.00 88.31 358 SER A CA 1
ATOM 2901 C C . SER A 1 358 ? 34.719 -4.521 18.645 1.00 88.31 358 SER A C 1
ATOM 2903 O O . SER A 1 358 ? 34.311 -5.422 17.913 1.00 88.31 358 SER A O 1
ATOM 2905 N N . LYS A 1 359 ? 34.094 -4.196 19.786 1.00 90.25 359 LYS A N 1
ATOM 2906 C CA . LYS A 1 359 ? 32.831 -4.814 20.220 1.00 90.25 359 LYS A CA 1
ATOM 2907 C C . LYS A 1 359 ? 31.654 -4.478 19.316 1.00 90.25 359 LYS A C 1
ATOM 2909 O O . LYS A 1 359 ? 30.874 -5.371 19.009 1.00 90.25 359 LYS A O 1
ATOM 2914 N N . PHE A 1 360 ? 31.562 -3.244 18.819 1.00 90.38 360 PHE A N 1
ATOM 2915 C CA . PHE A 1 360 ? 30.601 -2.922 17.762 1.00 90.38 360 PHE A CA 1
ATOM 2916 C C . PHE A 1 360 ? 30.860 -3.760 16.499 1.00 90.38 360 PHE A C 1
ATOM 2918 O O . PHE A 1 360 ? 29.928 -4.294 15.910 1.00 90.38 360 PHE A O 1
ATOM 2925 N N . GLY A 1 361 ? 32.129 -3.980 16.140 1.00 89.06 361 GLY A N 1
ATOM 2926 C CA . GLY A 1 361 ? 32.509 -4.916 15.076 1.00 89.06 361 GLY A CA 1
ATOM 2927 C C . GLY A 1 361 ? 31.982 -6.341 15.301 1.00 89.06 361 GLY A C 1
ATOM 2928 O O . GLY A 1 361 ? 31.419 -6.936 14.384 1.00 89.06 361 GLY A O 1
ATOM 2929 N N . SER A 1 362 ? 32.097 -6.868 16.526 1.00 90.06 362 SER A N 1
ATOM 2930 C CA . SER A 1 362 ? 31.516 -8.167 16.908 1.00 90.06 362 SER A CA 1
ATOM 2931 C C . SER A 1 362 ? 29.988 -8.169 16.813 1.00 90.06 362 SER A C 1
ATOM 2933 O O . SER A 1 362 ? 29.402 -9.145 16.344 1.00 90.06 362 SER A O 1
ATOM 2935 N N . PHE A 1 363 ? 29.342 -7.075 17.219 1.00 93.31 363 PHE A N 1
ATOM 2936 C CA . PHE A 1 363 ? 27.898 -6.908 17.093 1.00 93.31 363 PHE A CA 1
ATOM 2937 C C . PHE A 1 363 ? 27.447 -6.925 15.625 1.00 93.31 363 PHE A C 1
ATOM 2939 O O . PHE A 1 363 ? 26.455 -7.577 15.323 1.00 93.31 363 PHE A O 1
ATOM 2946 N N . ILE A 1 364 ? 28.181 -6.299 14.695 1.00 91.81 364 ILE A N 1
ATOM 2947 C CA . ILE A 1 364 ? 27.853 -6.340 13.254 1.00 91.81 364 ILE A CA 1
ATOM 2948 C C . ILE A 1 364 ? 27.839 -7.785 12.733 1.00 91.81 364 ILE A C 1
ATOM 2950 O O . ILE A 1 364 ? 26.945 -8.164 11.977 1.00 91.81 364 ILE A O 1
ATOM 2954 N N . VAL A 1 365 ? 28.803 -8.612 13.152 1.00 90.44 365 VAL A N 1
ATOM 2955 C CA . VAL A 1 365 ? 28.844 -10.036 12.770 1.00 90.44 365 VAL A CA 1
ATOM 2956 C C . VAL A 1 365 ? 27.621 -10.776 13.315 1.00 90.44 365 VAL A C 1
ATOM 2958 O O . VAL A 1 365 ? 26.995 -11.556 12.597 1.00 90.44 365 VAL A O 1
ATOM 2961 N N . TYR A 1 366 ? 27.239 -10.501 14.562 1.00 93.00 366 TYR A N 1
ATOM 2962 C CA . TYR A 1 366 ? 26.040 -11.077 15.161 1.00 93.00 366 TYR A CA 1
ATOM 2963 C C . TYR A 1 366 ? 24.751 -10.607 14.468 1.00 93.00 366 TYR A C 1
ATOM 2965 O O . TYR A 1 366 ? 23.871 -11.419 14.179 1.00 93.00 366 TYR A O 1
ATOM 2973 N N . LEU A 1 367 ? 24.669 -9.321 14.115 1.00 93.75 367 LEU A N 1
ATOM 2974 C CA . LEU A 1 367 ? 23.540 -8.721 13.406 1.00 93.75 367 LEU A CA 1
ATOM 2975 C C . LEU A 1 367 ? 23.260 -9.435 12.078 1.00 93.75 367 LEU A C 1
ATOM 2977 O O . LEU A 1 367 ? 22.103 -9.552 11.690 1.00 93.75 367 LEU A O 1
ATOM 2981 N N . ALA A 1 368 ? 24.274 -9.996 11.414 1.00 91.31 368 ALA A N 1
ATOM 2982 C CA . ALA A 1 368 ? 24.061 -10.809 10.218 1.00 91.31 368 ALA A CA 1
ATOM 2983 C C . ALA A 1 368 ? 23.202 -12.058 10.476 1.00 91.31 368 ALA A C 1
ATOM 2985 O O . ALA A 1 368 ? 22.364 -12.424 9.652 1.00 91.31 368 ALA A O 1
ATOM 2986 N N . THR A 1 369 ? 23.367 -12.678 11.647 1.00 91.75 369 THR A N 1
ATOM 2987 C CA . THR A 1 369 ? 22.555 -13.825 12.087 1.00 91.75 369 THR A CA 1
ATOM 2988 C C . THR A 1 369 ? 21.146 -13.398 12.495 1.00 91.75 369 THR A C 1
ATOM 2990 O O . THR A 1 369 ? 20.198 -14.163 12.350 1.00 91.75 369 THR A O 1
ATOM 2993 N N . VAL A 1 370 ? 20.996 -12.175 13.003 1.00 93.94 370 VAL A N 1
ATOM 2994 C CA . VAL A 1 370 ? 19.690 -11.590 13.332 1.00 93.94 370 VAL A CA 1
ATOM 2995 C C . VAL A 1 370 ? 18.913 -11.284 12.054 1.00 93.94 370 VAL A C 1
ATOM 2997 O O . VAL A 1 370 ? 17.760 -11.681 11.923 1.00 93.94 370 VAL A O 1
ATOM 3000 N N . LEU A 1 371 ? 19.552 -10.649 11.068 1.00 93.88 371 LEU A N 1
ATOM 3001 C CA . LEU A 1 371 ? 18.917 -10.312 9.794 1.00 93.88 371 LEU A CA 1
ATOM 3002 C C . LEU A 1 371 ? 18.430 -11.552 9.039 1.00 93.88 371 LEU A C 1
ATOM 3004 O O . LEU A 1 371 ? 17.340 -11.516 8.480 1.00 93.88 371 LEU A O 1
ATOM 3008 N N . SER A 1 372 ? 19.161 -12.671 9.077 1.00 91.00 372 SER A N 1
ATOM 3009 C CA . SER A 1 372 ? 18.705 -13.914 8.432 1.00 91.00 372 SER A CA 1
ATOM 3010 C C . SER A 1 372 ? 17.438 -14.516 9.056 1.00 91.00 372 SER A C 1
ATOM 3012 O O . SER A 1 372 ? 16.783 -15.336 8.414 1.00 91.00 372 SER A O 1
ATOM 3014 N N . LYS A 1 373 ? 17.073 -14.098 10.275 1.00 93.06 373 LYS A N 1
ATOM 3015 C CA . LYS A 1 373 ? 15.856 -14.512 10.994 1.00 93.06 373 LYS A CA 1
ATOM 3016 C C . LYS A 1 373 ? 14.787 -13.423 11.063 1.00 93.06 373 LYS A C 1
ATOM 3018 O O . LYS A 1 373 ? 13.698 -13.688 11.561 1.00 93.06 373 LYS A O 1
ATOM 3023 N N . LEU A 1 374 ? 15.088 -12.210 10.597 1.00 94.06 374 LEU A N 1
ATOM 3024 C CA . LEU A 1 374 ? 14.169 -11.079 10.656 1.00 94.06 374 LEU A CA 1
ATOM 3025 C C . LEU A 1 374 ? 12.918 -11.378 9.822 1.00 94.06 374 LEU A C 1
ATOM 3027 O O . LEU A 1 374 ? 13.010 -11.553 8.602 1.00 94.06 374 LEU A O 1
ATOM 3031 N N . ASN A 1 375 ? 11.746 -11.382 10.461 1.00 92.69 375 ASN A N 1
ATOM 3032 C CA . ASN A 1 375 ? 10.488 -11.581 9.757 1.00 92.69 375 ASN A CA 1
ATOM 3033 C C . ASN A 1 375 ? 9.929 -10.236 9.276 1.00 92.69 375 ASN A C 1
ATOM 3035 O O . ASN A 1 375 ? 9.421 -9.428 10.054 1.00 92.69 375 ASN A O 1
ATOM 3039 N N . LEU A 1 376 ? 10.015 -9.992 7.969 1.00 93.62 376 LEU A N 1
ATOM 3040 C CA . LEU A 1 376 ? 9.422 -8.819 7.332 1.00 93.62 376 LEU A CA 1
ATOM 3041 C C . LEU A 1 376 ? 8.103 -9.159 6.647 1.00 93.62 376 LEU A C 1
ATOM 3043 O O . LEU A 1 376 ? 8.053 -10.008 5.752 1.00 93.62 376 LEU A O 1
ATOM 3047 N N . HIS A 1 377 ? 7.063 -8.400 6.989 1.00 93.19 377 HIS A N 1
ATOM 3048 C CA . HIS A 1 377 ? 5.765 -8.489 6.332 1.00 93.19 377 HIS A CA 1
ATOM 3049 C C . HIS A 1 377 ? 5.866 -8.162 4.829 1.00 93.19 377 HIS A C 1
ATOM 3051 O O . HIS A 1 377 ? 6.563 -7.225 4.428 1.00 93.19 377 HIS A O 1
ATOM 3057 N N . ASN A 1 378 ? 5.122 -8.892 3.990 1.00 93.50 378 ASN A N 1
ATOM 3058 C CA . ASN A 1 378 ? 5.203 -8.784 2.526 1.00 93.50 378 ASN A CA 1
ATOM 3059 C C . ASN A 1 378 ? 4.949 -7.362 2.008 1.00 93.50 378 ASN A C 1
ATOM 3061 O O . ASN A 1 378 ? 5.658 -6.906 1.119 1.00 93.50 378 ASN A O 1
ATOM 3065 N N . ASN A 1 379 ? 4.021 -6.616 2.613 1.00 94.50 379 ASN A N 1
ATOM 3066 C CA . ASN A 1 379 ? 3.762 -5.221 2.233 1.00 94.50 379 ASN A CA 1
ATOM 3067 C C . ASN A 1 379 ? 5.004 -4.325 2.390 1.00 94.50 379 ASN A C 1
ATOM 3069 O O . ASN A 1 379 ? 5.270 -3.485 1.535 1.00 94.50 379 ASN A O 1
ATOM 3073 N N . ILE A 1 380 ? 5.812 -4.533 3.436 1.00 95.94 380 ILE A N 1
ATOM 3074 C CA . ILE A 1 380 ? 7.060 -3.780 3.633 1.00 95.94 380 ILE A CA 1
ATOM 3075 C C . ILE A 1 380 ? 8.069 -4.150 2.537 1.00 95.94 380 ILE A C 1
ATOM 3077 O O . ILE A 1 380 ? 8.667 -3.262 1.931 1.00 95.94 380 ILE A O 1
ATOM 3081 N N . LYS A 1 381 ? 8.202 -5.445 2.213 1.00 96.38 381 LYS A N 1
ATOM 3082 C CA . LYS A 1 381 ? 9.057 -5.916 1.105 1.00 96.38 381 LYS A CA 1
ATOM 3083 C C . LYS A 1 381 ? 8.635 -5.312 -0.237 1.00 96.38 381 LYS A C 1
ATOM 3085 O O . LYS A 1 381 ? 9.485 -4.875 -1.012 1.00 96.38 381 LYS A O 1
ATOM 3090 N N . VAL A 1 382 ? 7.327 -5.227 -0.491 1.00 95.94 382 VAL A N 1
ATOM 3091 C CA . VAL A 1 382 ? 6.775 -4.590 -1.694 1.00 95.94 382 VAL A CA 1
ATOM 3092 C C . VAL A 1 382 ? 7.155 -3.107 -1.741 1.00 95.94 382 VAL A C 1
ATOM 3094 O O . VAL A 1 382 ? 7.606 -2.653 -2.786 1.00 95.94 382 VAL A O 1
ATOM 3097 N N . LEU A 1 383 ? 7.073 -2.356 -0.634 1.00 96.88 383 LEU A N 1
ATOM 3098 C CA . LEU A 1 383 ? 7.502 -0.945 -0.610 1.00 96.88 383 LEU A CA 1
ATOM 3099 C C . LEU A 1 383 ? 8.986 -0.779 -0.946 1.00 96.88 383 LEU A C 1
ATOM 3101 O O . LEU A 1 383 ? 9.326 0.092 -1.743 1.00 96.88 383 LEU A O 1
ATOM 3105 N N . PHE A 1 384 ? 9.863 -1.630 -0.408 1.00 96.81 384 PHE A N 1
ATOM 3106 C CA . PHE A 1 384 ? 11.285 -1.597 -0.770 1.00 96.81 384 PHE A CA 1
ATOM 3107 C C . PHE A 1 384 ? 11.522 -1.991 -2.229 1.00 96.81 384 PHE A C 1
ATOM 3109 O O . PHE A 1 384 ? 12.325 -1.357 -2.906 1.00 96.81 384 PHE A O 1
ATOM 3116 N N . THR A 1 385 ? 10.771 -2.959 -2.753 1.00 94.69 385 THR A N 1
ATOM 3117 C CA . THR A 1 385 ? 10.819 -3.334 -4.178 1.00 94.69 385 THR A CA 1
ATOM 3118 C C . THR A 1 385 ? 10.398 -2.172 -5.077 1.00 94.69 385 THR A C 1
ATOM 3120 O O . THR A 1 385 ? 11.022 -1.902 -6.104 1.00 94.69 385 THR A O 1
ATOM 3123 N N . GLN A 1 386 ? 9.377 -1.420 -4.671 1.00 93.44 386 GLN A N 1
ATOM 3124 C CA . GLN A 1 386 ? 8.943 -0.222 -5.383 1.00 93.44 386 GLN A CA 1
ATOM 3125 C C . GLN A 1 386 ? 9.952 0.910 -5.302 1.00 93.44 386 GLN A C 1
ATOM 3127 O O . GLN A 1 386 ? 10.242 1.531 -6.322 1.00 93.44 386 GLN A O 1
ATOM 3132 N N . MET A 1 387 ? 10.515 1.149 -4.117 1.00 94.25 387 MET A N 1
ATOM 3133 C CA . MET A 1 387 ? 11.563 2.145 -3.930 1.00 94.25 387 MET A CA 1
ATOM 3134 C C . MET A 1 387 ? 12.769 1.811 -4.809 1.00 94.25 387 MET A C 1
ATOM 3136 O O . MET A 1 387 ? 13.236 2.681 -5.535 1.00 94.25 387 MET A O 1
ATOM 3140 N N . HIS A 1 388 ? 13.207 0.548 -4.822 1.00 92.44 388 HIS A N 1
ATOM 3141 C CA . HIS A 1 388 ? 14.279 0.066 -5.691 1.00 92.44 388 HIS A CA 1
ATOM 3142 C C . HIS A 1 388 ? 13.985 0.361 -7.165 1.00 92.44 388 HIS A C 1
ATOM 3144 O O . HIS A 1 388 ? 14.827 0.926 -7.855 1.00 92.44 388 HIS A O 1
ATOM 3150 N N . ASN A 1 389 ? 12.780 0.045 -7.646 1.00 88.62 389 ASN A N 1
ATOM 3151 C CA . ASN A 1 389 ? 12.410 0.287 -9.041 1.00 88.62 389 ASN A CA 1
ATOM 3152 C C . ASN A 1 389 ? 12.397 1.782 -9.398 1.00 88.62 389 ASN A C 1
ATOM 3154 O O . ASN A 1 389 ? 12.926 2.150 -10.444 1.00 88.62 389 ASN A O 1
ATOM 3158 N N . LEU A 1 390 ? 11.851 2.639 -8.527 1.00 89.94 390 LEU A N 1
ATOM 3159 C CA . LEU A 1 390 ? 11.821 4.093 -8.733 1.00 89.94 390 LEU A CA 1
ATOM 3160 C C . LEU A 1 390 ? 13.224 4.716 -8.695 1.00 89.94 390 LEU A C 1
ATOM 3162 O O . LEU A 1 390 ? 13.532 5.607 -9.485 1.00 89.94 390 LEU A O 1
ATOM 3166 N N . VAL A 1 391 ? 14.075 4.249 -7.780 1.00 89.44 391 VAL A N 1
ATOM 3167 C CA . VAL A 1 391 ? 15.466 4.696 -7.649 1.00 89.44 391 VAL A CA 1
ATOM 3168 C C . VAL A 1 391 ? 16.286 4.246 -8.854 1.00 89.44 391 VAL A C 1
ATOM 3170 O O . VAL A 1 391 ? 16.987 5.065 -9.443 1.00 89.44 391 VAL A O 1
ATOM 3173 N N . ARG A 1 392 ? 16.152 2.979 -9.268 1.00 86.00 392 ARG A N 1
ATOM 3174 C CA . ARG A 1 392 ? 16.849 2.400 -10.425 1.00 86.00 392 ARG A CA 1
ATOM 3175 C C . ARG A 1 392 ? 16.614 3.207 -11.698 1.00 86.00 392 ARG A C 1
ATOM 3177 O O . ARG A 1 392 ? 17.557 3.456 -12.434 1.00 86.00 392 ARG A O 1
ATOM 3184 N N . GLU A 1 393 ? 15.385 3.664 -11.938 1.00 82.25 393 GLU A N 1
ATOM 3185 C CA . GLU A 1 393 ? 15.063 4.483 -13.117 1.00 82.25 393 GLU A CA 1
ATOM 3186 C C . GLU A 1 393 ? 15.709 5.876 -13.106 1.00 82.25 393 GLU A C 1
ATOM 3188 O O . GLU A 1 393 ? 15.831 6.497 -14.160 1.00 82.25 393 GLU A O 1
ATOM 3193 N N . LYS A 1 394 ? 16.126 6.371 -11.935 1.00 83.94 394 LYS A N 1
ATOM 3194 C CA . LYS A 1 394 ? 16.748 7.689 -11.774 1.00 83.94 394 LYS A CA 1
ATOM 3195 C C . LYS A 1 394 ? 18.276 7.652 -11.735 1.00 83.94 394 LYS A C 1
ATOM 3197 O O . LYS A 1 394 ? 18.882 8.717 -11.824 1.00 83.94 394 LYS A O 1
ATOM 3202 N N . ILE A 1 395 ? 18.903 6.485 -11.564 1.00 81.19 395 ILE A N 1
ATOM 3203 C CA . ILE A 1 395 ? 20.366 6.374 -11.480 1.00 81.19 395 ILE A CA 1
ATOM 3204 C C . ILE A 1 395 ? 20.983 6.478 -12.885 1.00 81.19 395 ILE A C 1
ATOM 3206 O O . ILE A 1 395 ? 20.553 5.749 -13.779 1.00 81.19 395 ILE A O 1
ATOM 3210 N N . PRO A 1 396 ? 21.998 7.341 -13.094 1.00 75.19 396 PRO A N 1
ATOM 3211 C CA . PRO A 1 396 ? 22.714 7.416 -14.363 1.00 75.19 396 PRO A CA 1
ATOM 3212 C C . PRO A 1 396 ? 23.461 6.109 -14.645 1.00 75.19 396 PRO A C 1
ATOM 3214 O O . PRO A 1 396 ? 24.174 5.591 -13.781 1.00 75.19 396 PRO A O 1
ATOM 3217 N N . VAL A 1 397 ? 23.315 5.574 -15.858 1.00 67.56 397 VAL A N 1
ATOM 3218 C CA . VAL A 1 397 ? 23.923 4.291 -16.257 1.00 67.56 397 VAL A CA 1
ATOM 3219 C C . VAL A 1 397 ? 25.452 4.379 -16.232 1.00 67.56 397 VAL A C 1
ATOM 3221 O O . VAL A 1 397 ? 26.126 3.398 -15.925 1.00 67.56 397 VAL A O 1
ATOM 3224 N N . GLU A 1 398 ? 26.010 5.571 -16.453 1.00 68.81 398 GLU A N 1
ATOM 3225 C CA . GLU A 1 398 ? 27.448 5.852 -16.431 1.00 68.81 398 GLU A CA 1
ATOM 3226 C C . GLU A 1 398 ? 28.088 5.599 -15.060 1.00 68.81 398 GLU A C 1
ATOM 3228 O O . GLU A 1 398 ? 29.310 5.494 -14.956 1.00 68.81 398 GLU A O 1
ATOM 3233 N N . TRP A 1 399 ? 27.279 5.520 -13.998 1.00 70.00 399 TRP A N 1
ATOM 3234 C CA . TRP A 1 399 ? 27.762 5.224 -12.651 1.00 70.00 399 TRP A CA 1
ATOM 3235 C C . TRP A 1 399 ? 28.010 3.728 -12.442 1.00 70.00 399 TRP A C 1
ATOM 3237 O O . TRP A 1 399 ? 28.758 3.358 -11.533 1.00 70.00 399 TRP A O 1
ATOM 3247 N N . ALA A 1 400 ? 27.418 2.864 -13.272 1.00 66.00 400 ALA A N 1
ATOM 3248 C CA . ALA A 1 400 ? 27.673 1.434 -13.225 1.00 66.00 400 ALA A CA 1
ATOM 3249 C C . ALA A 1 400 ? 29.111 1.133 -13.669 1.00 66.00 400 ALA A C 1
ATOM 3251 O O . ALA A 1 400 ? 29.614 1.655 -14.664 1.00 66.00 400 ALA A O 1
ATOM 3252 N N . SER A 1 401 ? 29.782 0.248 -12.935 1.00 64.06 401 SER A N 1
ATOM 3253 C CA . SER A 1 401 ? 31.124 -0.225 -13.279 1.00 64.06 401 SER A CA 1
ATOM 3254 C C . SER A 1 401 ? 31.180 -1.748 -13.175 1.00 64.06 401 SER A C 1
ATOM 3256 O O . SER A 1 401 ? 30.406 -2.326 -12.412 1.00 64.06 401 SER A O 1
ATOM 3258 N N . PRO A 1 402 ? 32.127 -2.426 -13.850 1.00 55.84 402 PRO A N 1
ATOM 3259 C CA . PRO A 1 402 ? 32.328 -3.867 -13.666 1.00 55.84 402 PRO A CA 1
ATOM 3260 C C . PRO A 1 402 ? 32.549 -4.267 -12.195 1.00 55.84 402 PRO A C 1
ATOM 3262 O O . PRO A 1 402 ? 32.252 -5.390 -11.804 1.00 55.84 402 PRO A O 1
ATOM 3265 N N . SER A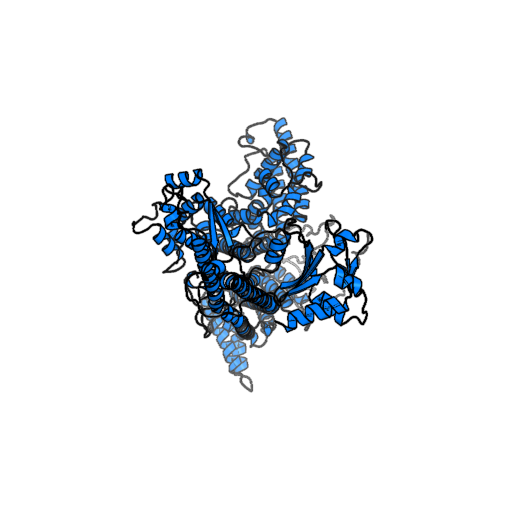 1 403 ? 33.057 -3.340 -11.374 1.00 52.53 403 SER A N 1
ATOM 3266 C CA . SER A 1 403 ? 33.287 -3.515 -9.936 1.00 52.53 403 SER A CA 1
ATOM 3267 C C . SER A 1 403 ? 32.061 -3.278 -9.048 1.00 52.53 403 SER A C 1
ATOM 3269 O O . SER A 1 403 ? 32.034 -3.780 -7.927 1.00 52.53 403 SER A O 1
ATOM 3271 N N . VAL A 1 404 ? 31.067 -2.511 -9.506 1.00 65.12 404 VAL A N 1
ATOM 3272 C CA . VAL A 1 404 ? 29.850 -2.197 -8.742 1.00 65.12 404 VAL A CA 1
ATOM 3273 C C . VAL A 1 404 ? 28.650 -2.308 -9.683 1.00 65.12 404 VAL A C 1
ATOM 3275 O O . VAL A 1 404 ? 28.387 -1.371 -10.446 1.00 65.12 404 VAL A O 1
ATOM 3278 N N . PRO A 1 405 ? 27.926 -3.444 -9.644 1.00 69.00 405 PRO A N 1
ATOM 3279 C CA . PRO A 1 405 ? 26.714 -3.629 -10.429 1.00 69.00 405 PRO A CA 1
ATOM 3280 C C . PRO A 1 405 ? 25.694 -2.527 -10.136 1.00 69.00 405 PRO A C 1
ATOM 3282 O O . PRO A 1 405 ? 25.551 -2.089 -8.994 1.00 69.00 405 PRO A O 1
ATOM 3285 N N . LEU A 1 406 ? 24.932 -2.113 -11.145 1.00 68.25 406 LEU A N 1
ATOM 3286 C CA . LEU A 1 406 ? 23.882 -1.106 -10.965 1.00 68.25 406 LEU A CA 1
ATOM 3287 C C . LEU A 1 406 ? 22.813 -1.542 -9.960 1.00 68.25 406 LEU A C 1
ATOM 3289 O O . LEU A 1 406 ? 22.300 -0.707 -9.225 1.00 68.25 406 LEU A O 1
ATOM 3293 N N . GLU A 1 407 ? 22.508 -2.842 -9.893 1.00 75.38 407 GLU A N 1
ATOM 3294 C CA . GLU A 1 407 ? 21.623 -3.412 -8.870 1.00 75.38 407 GLU A CA 1
ATOM 3295 C C . GLU A 1 407 ? 22.058 -2.955 -7.468 1.00 75.38 407 GLU A C 1
ATOM 3297 O O . GLU A 1 407 ? 21.244 -2.522 -6.660 1.00 75.38 407 GLU A O 1
ATOM 3302 N N . TYR A 1 408 ? 23.365 -2.938 -7.200 1.00 82.06 408 TYR A N 1
ATOM 3303 C CA . TYR A 1 408 ? 23.902 -2.508 -5.912 1.00 82.06 408 TYR A CA 1
ATOM 3304 C C . TYR A 1 408 ? 23.784 -0.992 -5.736 1.00 82.06 408 TYR A C 1
ATOM 3306 O O . TYR A 1 408 ? 23.397 -0.536 -4.661 1.00 82.06 408 TYR A O 1
ATOM 3314 N N . LEU A 1 409 ? 24.029 -0.215 -6.799 1.00 81.88 409 LEU A N 1
ATOM 3315 C CA . LEU A 1 409 ? 23.820 1.240 -6.808 1.00 81.88 409 LEU A CA 1
ATOM 3316 C C . LEU A 1 409 ? 22.369 1.622 -6.500 1.00 81.88 409 LEU A C 1
ATOM 3318 O O . LEU A 1 409 ? 22.138 2.582 -5.769 1.00 81.88 409 LEU A O 1
ATOM 3322 N N . ALA A 1 410 ? 21.402 0.854 -7.003 1.00 86.56 410 ALA A N 1
ATOM 3323 C CA . ALA A 1 410 ? 19.982 1.067 -6.752 1.00 86.56 410 ALA A CA 1
ATOM 3324 C C . ALA A 1 410 ? 19.539 0.649 -5.345 1.00 86.56 410 ALA A C 1
ATOM 3326 O O . ALA A 1 410 ? 18.548 1.180 -4.849 1.00 86.56 410 ALA A O 1
ATOM 3327 N N . ILE A 1 411 ? 20.272 -0.251 -4.682 1.00 90.50 411 ILE A N 1
ATOM 3328 C CA . ILE A 1 411 ? 19.987 -0.686 -3.307 1.00 90.50 411 ILE A CA 1
ATOM 3329 C C . ILE A 1 411 ? 20.556 0.286 -2.266 1.00 90.50 411 ILE A C 1
ATOM 3331 O O . ILE A 1 411 ? 19.930 0.483 -1.226 1.00 90.50 411 ILE A O 1
ATOM 3335 N N . PHE A 1 412 ? 21.706 0.926 -2.514 1.00 88.25 412 PHE A N 1
ATOM 3336 C CA . PHE A 1 412 ? 22.336 1.816 -1.524 1.00 88.25 412 PHE A CA 1
ATOM 3337 C C . PHE A 1 412 ? 21.388 2.887 -0.943 1.00 88.25 412 PHE A C 1
ATOM 3339 O O . PHE A 1 412 ? 21.355 3.025 0.282 1.00 88.25 412 PHE A O 1
ATOM 3346 N N . PRO A 1 413 ? 20.561 3.591 -1.744 1.00 89.69 413 PRO A N 1
ATOM 3347 C CA . PRO A 1 413 ? 19.611 4.578 -1.224 1.00 89.69 413 PRO A CA 1
ATOM 3348 C C . PRO A 1 413 ? 18.496 4.010 -0.334 1.00 89.69 413 PRO A C 1
ATOM 3350 O O . PRO A 1 413 ? 17.840 4.773 0.372 1.00 89.69 413 PRO A O 1
ATOM 3353 N N . LEU A 1 414 ? 18.258 2.694 -0.349 1.00 93.75 414 LEU A N 1
ATOM 3354 C CA . LEU A 1 414 ? 17.243 2.043 0.487 1.00 93.75 414 LEU A CA 1
ATOM 3355 C C . LEU A 1 414 ? 17.763 1.772 1.904 1.00 93.75 414 LEU A C 1
ATOM 3357 O O . LEU A 1 414 ? 16.960 1.696 2.834 1.00 93.75 414 LEU A O 1
ATOM 3361 N N . ILE A 1 415 ? 19.084 1.636 2.083 1.00 94.06 415 ILE A N 1
ATOM 3362 C CA . ILE A 1 415 ? 19.702 1.271 3.367 1.00 94.06 415 ILE A CA 1
ATOM 3363 C C . ILE A 1 415 ? 19.335 2.267 4.481 1.00 94.06 415 ILE A C 1
ATOM 3365 O O . ILE A 1 415 ? 18.859 1.803 5.518 1.00 94.06 415 ILE A O 1
ATOM 3369 N N . PRO A 1 416 ? 19.466 3.601 4.309 1.00 94.12 416 PRO A N 1
ATOM 3370 C CA . PRO A 1 416 ? 19.088 4.562 5.350 1.00 94.12 416 PRO A CA 1
ATOM 3371 C C . PRO A 1 416 ? 17.624 4.427 5.781 1.00 94.12 416 PRO A C 1
ATOM 3373 O O . PRO A 1 416 ? 17.323 4.434 6.974 1.00 94.12 416 PRO A O 1
ATOM 3376 N N . VAL A 1 417 ? 16.711 4.238 4.821 1.00 96.00 417 VAL A N 1
ATOM 3377 C CA . VAL A 1 417 ? 15.273 4.075 5.089 1.00 96.00 417 VAL A CA 1
ATOM 3378 C C . VAL A 1 417 ? 14.998 2.768 5.831 1.00 96.00 417 VAL A C 1
ATOM 3380 O O . VAL A 1 417 ? 14.244 2.763 6.803 1.00 96.00 417 VAL A O 1
ATOM 3383 N N . PHE A 1 418 ? 15.635 1.671 5.415 1.00 96.81 418 PHE A N 1
ATOM 3384 C CA . PHE A 1 418 ? 15.526 0.374 6.080 1.00 96.81 418 PHE A CA 1
ATOM 3385 C C . PHE A 1 418 ? 16.027 0.426 7.522 1.00 96.81 418 PHE A C 1
ATOM 3387 O O . PHE A 1 418 ? 15.325 0.002 8.441 1.00 96.81 418 PHE A O 1
ATOM 3394 N N . VAL A 1 419 ? 17.214 0.996 7.736 1.00 96.06 419 VAL A N 1
ATOM 3395 C CA . VAL A 1 419 ? 17.799 1.126 9.070 1.00 96.06 419 VAL A CA 1
ATOM 3396 C C . VAL A 1 419 ? 16.898 1.977 9.960 1.00 96.06 419 VAL A C 1
ATOM 3398 O O . VAL A 1 419 ? 16.533 1.519 11.039 1.00 96.06 419 VAL A O 1
ATOM 3401 N N . PHE A 1 420 ? 16.471 3.152 9.496 1.00 96.75 420 PHE A N 1
ATOM 3402 C CA . PHE A 1 420 ? 15.645 4.069 10.282 1.00 96.75 420 PHE A CA 1
ATOM 3403 C C . PHE A 1 420 ? 14.265 3.504 10.641 1.00 96.75 420 PHE A C 1
ATOM 3405 O O . PHE A 1 420 ? 13.812 3.639 11.779 1.00 96.75 420 PHE A O 1
ATOM 3412 N N . ALA A 1 421 ? 13.575 2.900 9.670 1.00 96.12 421 ALA A N 1
ATOM 3413 C CA . ALA A 1 421 ? 12.187 2.490 9.847 1.00 96.12 421 ALA A CA 1
ATOM 3414 C C . ALA A 1 421 ? 12.035 1.104 10.488 1.00 96.12 421 ALA A C 1
ATOM 3416 O O . ALA A 1 421 ? 11.036 0.869 11.165 1.00 96.12 421 ALA A O 1
ATOM 3417 N N . ILE A 1 422 ? 12.994 0.194 10.273 1.00 96.19 422 ILE A N 1
ATOM 3418 C CA . ILE A 1 422 ? 12.877 -1.218 10.669 1.00 96.19 422 ILE A CA 1
ATOM 3419 C C . ILE A 1 422 ? 13.824 -1.581 11.814 1.00 96.19 422 ILE A C 1
ATOM 3421 O O . ILE A 1 422 ? 13.384 -2.188 12.784 1.00 96.19 422 ILE A O 1
ATOM 3425 N N . ILE A 1 423 ? 15.116 -1.245 11.715 1.00 96.44 423 ILE A N 1
ATOM 3426 C CA . ILE A 1 423 ? 16.150 -1.775 12.627 1.00 96.44 423 ILE A CA 1
ATOM 3427 C C . ILE A 1 423 ? 16.376 -0.868 13.840 1.00 96.44 423 ILE A C 1
ATOM 3429 O O . ILE A 1 423 ? 16.347 -1.320 14.982 1.00 96.44 423 ILE A O 1
ATOM 3433 N N . GLN A 1 424 ? 16.597 0.421 13.605 1.00 96.06 424 GLN A N 1
ATOM 3434 C CA . GLN A 1 424 ? 16.907 1.415 14.628 1.00 96.06 424 GLN A CA 1
ATOM 3435 C C . GLN A 1 424 ? 15.842 1.560 15.742 1.00 96.06 424 GLN A C 1
ATOM 3437 O O . GLN A 1 424 ? 16.241 1.822 16.883 1.00 96.06 424 GLN A O 1
ATOM 3442 N N . PRO A 1 425 ? 14.524 1.373 15.503 1.00 95.94 425 PRO A N 1
ATOM 3443 C CA . PRO A 1 425 ? 13.512 1.473 16.558 1.00 95.94 425 PRO A CA 1
ATOM 3444 C C . PRO A 1 425 ? 13.789 0.585 17.780 1.00 95.94 425 PRO A C 1
ATOM 3446 O O . PRO A 1 425 ? 13.624 1.037 18.910 1.00 95.94 425 PRO A O 1
ATOM 3449 N N . PHE A 1 426 ? 14.319 -0.629 17.577 1.00 95.56 426 PHE A N 1
ATOM 3450 C CA . PHE A 1 426 ? 14.663 -1.557 18.665 1.00 95.56 426 PHE A CA 1
ATOM 3451 C C . PHE A 1 426 ? 15.787 -1.056 19.583 1.00 95.56 426 PHE A C 1
ATOM 3453 O O . PHE A 1 426 ? 15.940 -1.561 20.691 1.00 95.56 426 PHE A O 1
ATOM 3460 N N . PHE A 1 427 ? 16.572 -0.074 19.137 1.00 95.62 427 PHE A N 1
ATOM 3461 C CA . PHE A 1 427 ? 17.689 0.502 19.891 1.00 95.62 427 PHE A CA 1
ATOM 3462 C C . PHE A 1 427 ? 17.380 1.898 20.438 1.00 95.62 427 PHE A C 1
ATOM 3464 O O . PHE A 1 427 ? 17.993 2.309 21.418 1.00 95.62 427 PHE A O 1
ATOM 3471 N N . THR A 1 428 ? 16.444 2.618 19.812 1.00 93.12 428 THR A N 1
ATOM 3472 C CA . THR A 1 428 ? 16.019 3.960 20.249 1.00 93.12 428 THR A CA 1
ATOM 3473 C C . THR A 1 428 ? 15.004 3.886 21.381 1.00 93.12 428 THR A C 1
ATOM 3475 O O . THR A 1 428 ? 15.202 4.534 22.404 1.00 93.12 428 THR A O 1
ATOM 3478 N N . ASP A 1 429 ? 13.984 3.033 21.245 1.00 89.88 429 ASP A N 1
ATOM 3479 C CA . ASP A 1 429 ? 12.869 2.947 22.195 1.00 89.88 429 ASP A CA 1
ATOM 3480 C C . ASP A 1 429 ? 12.657 1.514 22.745 1.00 89.88 429 ASP A C 1
ATOM 3482 O O . ASP A 1 429 ? 11.528 1.007 22.751 1.00 89.88 429 ASP A O 1
ATOM 3486 N N . PRO A 1 430 ? 13.710 0.818 23.236 1.00 92.06 430 PRO A N 1
ATOM 3487 C CA . PRO A 1 430 ? 13.622 -0.597 23.613 1.00 92.06 430 PRO A CA 1
ATOM 3488 C C . PRO A 1 430 ? 12.594 -0.854 24.721 1.00 92.06 430 PRO A C 1
ATOM 3490 O O . PRO A 1 430 ? 11.876 -1.850 24.674 1.00 92.06 430 PRO A O 1
ATOM 3493 N N . LYS A 1 431 ? 12.473 0.057 25.698 1.00 91.62 431 LYS A N 1
ATOM 3494 C CA . LYS A 1 431 ? 11.513 -0.075 26.808 1.00 91.62 431 LYS A CA 1
ATOM 3495 C C . LYS A 1 431 ? 10.067 -0.048 26.318 1.00 91.62 431 LYS A C 1
ATOM 3497 O O . LYS A 1 431 ? 9.281 -0.922 26.676 1.00 91.62 431 LYS A O 1
ATOM 3502 N N . LEU A 1 432 ? 9.744 0.924 25.466 1.00 91.00 432 LEU A N 1
ATOM 3503 C CA . LEU A 1 432 ? 8.401 1.108 24.922 1.00 91.00 432 LEU A CA 1
ATOM 3504 C C . LEU A 1 432 ? 7.992 -0.095 24.063 1.00 91.00 432 LEU A C 1
ATOM 3506 O O . LEU A 1 432 ? 6.908 -0.644 24.252 1.00 91.00 432 LEU A O 1
ATOM 3510 N N . ILE A 1 433 ? 8.884 -0.567 23.187 1.00 92.62 433 ILE A N 1
ATOM 3511 C CA . ILE A 1 433 ? 8.616 -1.738 22.340 1.00 92.62 433 ILE A CA 1
ATOM 3512 C C . ILE A 1 433 ? 8.457 -3.012 23.181 1.00 92.62 433 ILE A C 1
ATOM 3514 O O . ILE A 1 433 ? 7.535 -3.795 22.934 1.00 92.62 433 ILE A O 1
ATOM 3518 N N . SER A 1 434 ? 9.312 -3.203 24.192 1.00 91.44 434 SER A N 1
ATOM 3519 C CA . SER A 1 434 ? 9.236 -4.345 25.108 1.00 91.44 434 SER A CA 1
ATOM 3520 C C . SER A 1 434 ? 7.878 -4.395 25.811 1.00 91.44 434 SER A C 1
ATOM 3522 O O . SER A 1 434 ? 7.191 -5.415 25.753 1.00 91.44 434 SER A O 1
ATOM 3524 N N . GLN A 1 435 ? 7.434 -3.266 26.377 1.00 90.56 435 GLN A N 1
ATOM 3525 C CA . GLN A 1 435 ? 6.132 -3.147 27.039 1.00 90.56 435 GLN A CA 1
ATOM 3526 C C . GLN A 1 435 ? 4.964 -3.392 26.070 1.00 90.56 435 GLN A C 1
ATOM 3528 O O . GLN A 1 435 ? 4.054 -4.162 26.381 1.00 90.56 435 GLN A O 1
ATOM 3533 N N . MET A 1 436 ? 4.997 -2.808 24.865 1.00 89.12 436 MET A N 1
ATOM 3534 C CA . MET A 1 436 ? 3.954 -3.009 23.845 1.00 89.12 436 MET A CA 1
ATOM 3535 C C . MET A 1 436 ? 3.793 -4.482 23.435 1.00 89.12 436 MET A C 1
ATOM 3537 O O . MET A 1 436 ? 2.668 -4.952 23.207 1.00 89.12 436 MET A O 1
ATOM 3541 N N . CYS A 1 437 ? 4.914 -5.203 23.342 1.00 90.44 437 CYS A N 1
ATOM 3542 C CA . CYS A 1 437 ? 4.967 -6.600 22.915 1.00 90.44 437 CYS A CA 1
ATOM 3543 C C . CYS A 1 437 ? 4.831 -7.602 24.073 1.00 90.44 437 CYS A C 1
ATOM 3545 O O . CYS A 1 437 ? 4.777 -8.800 23.817 1.00 90.44 437 CYS A O 1
ATOM 3547 N N . GLY A 1 438 ? 4.742 -7.140 25.325 1.00 87.94 438 GLY A N 1
ATOM 3548 C CA . GLY A 1 438 ? 4.661 -8.018 26.497 1.00 87.94 438 GLY A CA 1
ATOM 3549 C C . GLY A 1 438 ? 5.969 -8.753 26.812 1.00 87.94 438 GLY A C 1
ATOM 3550 O O . GLY A 1 438 ? 5.945 -9.814 27.431 1.00 87.94 438 GLY A O 1
ATOM 3551 N N . ILE A 1 439 ? 7.107 -8.205 26.382 1.00 86.69 439 ILE A N 1
ATOM 3552 C CA . ILE A 1 439 ? 8.445 -8.687 26.732 1.00 86.69 439 ILE A CA 1
ATOM 3553 C C . ILE A 1 439 ? 8.842 -8.006 28.048 1.00 86.69 439 ILE A C 1
ATOM 3555 O O . ILE A 1 439 ? 8.640 -6.800 28.206 1.00 86.69 439 ILE A O 1
ATOM 3559 N N . GLY A 1 440 ? 9.362 -8.777 29.009 1.00 81.12 440 GLY A N 1
ATOM 3560 C CA . GLY A 1 440 ? 9.711 -8.274 30.346 1.00 81.12 440 GLY A CA 1
ATOM 3561 C C . GLY A 1 440 ? 10.627 -7.045 30.314 1.00 81.12 440 GLY A C 1
ATOM 3562 O O . GLY A 1 440 ? 11.420 -6.884 29.389 1.00 81.12 440 GLY A O 1
ATOM 3563 N N . GLU A 1 441 ? 10.519 -6.177 31.323 1.00 81.62 441 GLU A N 1
ATOM 3564 C CA . GLU A 1 441 ? 11.180 -4.867 31.317 1.00 81.62 441 GLU A CA 1
ATOM 3565 C C . GLU A 1 441 ? 12.713 -4.953 31.191 1.00 81.62 441 GLU A C 1
ATOM 3567 O O . GLU A 1 441 ? 13.394 -5.837 31.734 1.00 81.62 441 GLU A O 1
ATOM 3572 N N . ILE A 1 442 ? 13.268 -4.015 30.419 1.00 84.94 442 ILE A N 1
ATOM 3573 C CA . ILE A 1 442 ? 14.705 -3.865 30.187 1.00 84.94 442 ILE A CA 1
ATOM 3574 C C . ILE A 1 442 ? 15.209 -2.705 31.048 1.00 84.94 442 ILE A C 1
ATOM 3576 O O . ILE A 1 442 ? 15.230 -1.559 30.601 1.00 84.94 442 ILE A O 1
ATOM 3580 N N . ASP A 1 443 ? 15.627 -3.017 32.276 1.00 85.31 443 ASP A N 1
ATOM 3581 C CA . ASP A 1 443 ? 16.089 -2.009 33.249 1.00 85.31 443 ASP A CA 1
ATOM 3582 C C . ASP A 1 443 ? 17.604 -1.957 33.460 1.00 85.31 443 ASP A C 1
ATOM 3584 O O . ASP A 1 443 ? 18.092 -1.107 34.197 1.00 85.31 443 ASP A O 1
ATOM 3588 N N . ASP A 1 444 ? 18.369 -2.831 32.805 1.00 88.19 444 ASP A N 1
ATOM 3589 C CA . ASP A 1 444 ? 19.830 -2.814 32.898 1.00 88.19 444 ASP A CA 1
ATOM 3590 C C . ASP A 1 444 ? 20.396 -1.553 32.216 1.00 88.19 444 ASP A C 1
ATOM 3592 O O . ASP A 1 444 ? 20.361 -1.415 30.989 1.00 88.19 444 ASP A O 1
ATOM 3596 N N . GLU A 1 445 ? 20.924 -0.623 33.017 1.00 88.12 445 GLU A N 1
ATOM 3597 C CA . GLU A 1 445 ? 21.484 0.646 32.541 1.00 88.12 445 GLU A CA 1
ATOM 3598 C C . GLU A 1 445 ? 22.676 0.465 31.591 1.00 88.12 445 GLU A C 1
ATOM 3600 O O . GLU A 1 445 ? 22.831 1.238 30.640 1.00 88.12 445 GLU A O 1
ATOM 3605 N N . ALA A 1 446 ? 23.518 -0.551 31.808 1.00 88.44 446 ALA A N 1
ATOM 3606 C CA . ALA A 1 446 ? 24.680 -0.802 30.959 1.00 88.44 446 ALA A CA 1
ATOM 3607 C C . ALA A 1 446 ? 24.248 -1.315 29.578 1.00 88.44 446 ALA A C 1
ATOM 3609 O O . ALA A 1 446 ? 24.781 -0.875 28.552 1.00 88.44 446 ALA A O 1
ATOM 3610 N N . LEU A 1 447 ? 23.242 -2.192 29.545 1.00 91.56 447 LEU A N 1
ATOM 3611 C CA . LEU A 1 447 ? 22.612 -2.663 28.313 1.00 91.56 447 LEU A CA 1
ATOM 3612 C C . LEU A 1 447 ? 21.947 -1.514 27.546 1.00 91.56 447 LEU A C 1
ATOM 3614 O O . LEU A 1 447 ? 22.200 -1.354 26.351 1.00 91.56 447 LEU A O 1
ATOM 3618 N N . LEU A 1 448 ? 21.144 -0.691 28.229 1.00 91.50 448 LEU A N 1
ATOM 3619 C CA . LEU A 1 448 ? 20.483 0.466 27.619 1.00 91.50 448 LEU A CA 1
ATOM 3620 C C . LEU A 1 448 ? 21.509 1.447 27.045 1.00 91.50 448 LEU A C 1
ATOM 3622 O O . LEU A 1 448 ? 21.354 1.908 25.917 1.00 91.50 448 LEU A O 1
ATOM 3626 N N . LYS A 1 449 ? 22.611 1.698 27.761 1.00 91.25 449 LYS A N 1
ATOM 3627 C CA . LYS A 1 449 ? 23.707 2.535 27.259 1.00 91.25 449 LYS A CA 1
ATOM 3628 C C . LYS A 1 449 ? 24.336 1.958 25.989 1.00 91.25 449 LYS A C 1
ATOM 3630 O O . LYS A 1 449 ? 24.580 2.709 25.046 1.00 91.25 449 LYS A O 1
ATOM 3635 N N . ASN A 1 450 ? 24.564 0.643 25.930 1.00 93.06 450 ASN A N 1
ATOM 3636 C CA . ASN A 1 450 ? 25.063 -0.015 24.718 1.00 93.06 450 ASN A CA 1
ATOM 3637 C C . ASN A 1 450 ? 24.073 0.114 23.548 1.00 93.06 450 ASN A C 1
ATOM 3639 O O . ASN A 1 450 ? 24.498 0.412 22.433 1.00 93.06 450 ASN A O 1
ATOM 3643 N N . MET A 1 451 ? 22.769 -0.054 23.792 1.00 94.00 451 MET A N 1
ATOM 3644 C CA . MET A 1 451 ? 21.732 0.129 22.769 1.00 94.00 451 MET A CA 1
ATOM 3645 C C . MET A 1 451 ? 21.698 1.561 22.234 1.00 94.00 451 MET A C 1
ATOM 3647 O O . MET A 1 451 ? 21.712 1.755 21.019 1.00 94.00 451 MET A O 1
ATOM 3651 N N . THR A 1 452 ? 21.762 2.562 23.114 1.00 93.75 452 THR A N 1
ATOM 3652 C CA . THR A 1 452 ? 21.835 3.972 22.715 1.00 93.75 452 THR A CA 1
ATOM 3653 C C . THR A 1 452 ? 23.073 4.248 21.862 1.00 93.75 452 THR A C 1
ATOM 3655 O O . THR A 1 452 ? 22.985 4.942 20.851 1.00 93.75 452 THR A O 1
ATOM 3658 N N . VAL A 1 453 ? 24.232 3.677 22.212 1.00 92.94 453 VAL A N 1
ATOM 3659 C CA . VAL A 1 453 ? 25.456 3.816 21.403 1.00 92.94 453 VAL A CA 1
ATOM 3660 C C . VAL A 1 453 ? 25.304 3.145 20.032 1.00 92.94 453 VAL A C 1
ATOM 3662 O O . VAL A 1 453 ? 25.705 3.734 19.030 1.00 92.94 453 VAL A O 1
ATOM 3665 N N . ILE A 1 454 ? 24.689 1.960 19.951 1.00 94.62 454 ILE A N 1
ATOM 3666 C CA . ILE A 1 454 ? 24.384 1.299 18.669 1.00 94.62 454 ILE A CA 1
ATOM 3667 C C . ILE A 1 454 ? 23.440 2.163 17.822 1.00 94.62 454 ILE A C 1
ATOM 3669 O O . ILE A 1 454 ? 23.691 2.346 16.632 1.00 94.62 454 ILE A O 1
ATOM 3673 N N . SER A 1 455 ? 22.404 2.754 18.425 1.00 94.62 455 SER A N 1
ATOM 3674 C CA . SER A 1 455 ? 21.530 3.700 17.723 1.00 94.62 455 SER A CA 1
ATOM 3675 C C . SER A 1 455 ? 22.316 4.888 17.162 1.00 94.62 455 SER A C 1
ATOM 3677 O O . SER A 1 455 ? 22.125 5.241 16.002 1.00 94.62 455 SER A O 1
ATOM 3679 N N . ARG A 1 456 ? 23.259 5.449 17.934 1.00 91.81 456 ARG A N 1
ATOM 3680 C CA . ARG A 1 456 ? 24.133 6.537 17.460 1.00 91.81 456 ARG A CA 1
ATOM 3681 C C . ARG A 1 456 ? 24.996 6.121 16.270 1.00 91.81 456 ARG A C 1
ATOM 3683 O O . ARG A 1 456 ? 25.246 6.939 15.393 1.00 91.81 456 ARG A O 1
ATOM 3690 N N . TYR A 1 457 ? 25.446 4.866 16.200 1.00 91.81 457 TYR A N 1
ATOM 3691 C CA . TYR A 1 457 ? 26.128 4.359 15.003 1.00 91.81 457 TYR A CA 1
ATOM 3692 C C . TYR A 1 457 ? 25.210 4.341 13.775 1.00 91.81 457 TYR A C 1
ATOM 3694 O O . TYR A 1 457 ? 25.668 4.672 12.678 1.00 91.81 457 TYR A O 1
ATOM 3702 N N . PHE A 1 458 ? 23.935 3.983 13.953 1.00 93.25 458 PHE A N 1
ATOM 3703 C CA . PHE A 1 458 ? 22.938 4.002 12.883 1.00 93.25 458 PHE A CA 1
ATOM 3704 C C . PHE A 1 458 ? 22.563 5.416 12.432 1.00 93.25 458 PHE A C 1
ATOM 3706 O O . PHE A 1 458 ? 22.313 5.598 11.243 1.00 93.25 458 PHE A O 1
ATOM 3713 N N . ASP A 1 459 ? 22.614 6.424 13.308 1.00 91.88 459 ASP A N 1
ATOM 3714 C CA . ASP A 1 459 ? 22.349 7.820 12.927 1.00 91.88 459 ASP A CA 1
ATOM 3715 C C . ASP A 1 459 ? 23.267 8.301 11.788 1.00 91.88 459 ASP A C 1
ATOM 3717 O O . ASP A 1 459 ? 22.805 8.968 10.864 1.00 91.88 459 ASP A O 1
ATOM 3721 N N . TYR A 1 460 ? 24.537 7.875 11.775 1.00 88.81 460 TYR A N 1
ATOM 3722 C CA . TYR A 1 460 ? 25.488 8.177 10.691 1.00 88.81 460 TYR A CA 1
ATOM 3723 C C . TYR A 1 460 ? 25.180 7.475 9.355 1.00 88.81 460 TYR A C 1
ATOM 3725 O O . TYR A 1 460 ? 25.770 7.817 8.335 1.00 88.81 460 TYR A O 1
ATOM 3733 N N . ILE A 1 461 ? 24.298 6.471 9.348 1.00 89.06 461 ILE A N 1
ATOM 3734 C CA . ILE A 1 461 ? 23.797 5.825 8.121 1.00 89.06 461 ILE A CA 1
ATOM 3735 C C . ILE A 1 461 ? 22.514 6.514 7.660 1.00 89.06 461 ILE A C 1
ATOM 3737 O O . ILE A 1 461 ? 22.306 6.725 6.469 1.00 89.06 461 ILE A O 1
ATOM 3741 N N . VAL A 1 462 ? 21.644 6.837 8.615 1.00 90.06 462 VAL A N 1
ATOM 3742 C CA . VAL A 1 462 ? 20.312 7.398 8.380 1.00 90.06 462 VAL A CA 1
ATOM 3743 C C . VAL A 1 462 ? 20.380 8.847 7.899 1.00 90.06 462 VAL A C 1
ATOM 3745 O O . VAL A 1 462 ? 19.585 9.242 7.042 1.00 90.06 462 VAL A O 1
ATOM 3748 N N . ASN A 1 463 ? 21.320 9.629 8.437 1.00 89.19 463 ASN A N 1
ATOM 3749 C CA . ASN A 1 463 ? 21.474 11.042 8.129 1.00 89.19 463 ASN A CA 1
ATOM 3750 C C . ASN A 1 463 ? 22.810 11.306 7.400 1.00 89.19 463 ASN A C 1
ATOM 3752 O O . ASN A 1 463 ? 23.860 11.313 8.046 1.00 89.19 463 ASN A O 1
ATOM 3756 N N . PRO A 1 464 ? 22.789 11.589 6.082 1.00 83.00 464 PRO A N 1
ATOM 3757 C CA . PRO A 1 464 ? 24.001 11.861 5.308 1.00 83.00 464 PRO A CA 1
ATOM 3758 C C . PRO A 1 464 ? 24.730 13.152 5.722 1.00 83.00 464 PRO A C 1
ATOM 3760 O O . PRO A 1 464 ? 25.886 13.347 5.346 1.00 83.00 464 PRO A O 1
ATOM 3763 N N . GLU A 1 465 ? 24.084 14.042 6.482 1.00 85.12 465 GLU A N 1
ATOM 3764 C CA . GLU A 1 465 ? 24.689 15.285 6.977 1.00 85.12 465 GLU A CA 1
ATOM 3765 C C . GLU A 1 465 ? 25.557 15.059 8.224 1.00 85.12 465 GLU A C 1
ATOM 3767 O O . GLU A 1 465 ? 26.445 15.866 8.514 1.00 85.12 465 GLU A O 1
ATOM 3772 N N . LEU A 1 466 ? 25.344 13.954 8.950 1.00 85.88 466 LEU A N 1
ATOM 3773 C CA . LEU A 1 466 ? 26.136 13.621 10.130 1.00 85.88 466 LEU A CA 1
ATOM 3774 C C . LEU A 1 466 ? 27.495 13.054 9.719 1.00 85.88 466 LEU A C 1
ATOM 3776 O O . LEU A 1 466 ? 27.597 12.069 8.989 1.00 85.88 466 LEU A O 1
ATOM 3780 N N . LYS A 1 467 ? 28.565 13.647 10.251 1.00 83.19 467 LYS A N 1
ATOM 3781 C CA . LYS A 1 467 ? 29.936 13.157 10.084 1.00 83.19 467 LYS A CA 1
ATOM 3782 C C . LYS A 1 467 ? 30.490 12.734 11.427 1.00 83.19 467 LYS A C 1
ATOM 3784 O O . LYS A 1 467 ? 30.311 13.438 12.417 1.00 83.19 467 LYS A O 1
ATOM 3789 N N . MET A 1 468 ? 31.184 11.598 11.453 1.00 82.19 468 MET A N 1
ATOM 3790 C CA . MET A 1 468 ? 31.891 11.192 12.661 1.00 82.19 468 MET A CA 1
ATOM 3791 C C . MET A 1 468 ? 32.910 12.264 13.072 1.00 82.19 468 MET A C 1
ATOM 3793 O O . MET A 1 468 ? 33.560 12.850 12.198 1.00 82.19 468 MET A O 1
ATOM 3797 N N . PRO A 1 469 ? 33.080 12.504 14.383 1.00 83.56 469 PRO A N 1
ATOM 3798 C CA . PRO A 1 469 ? 34.057 13.463 14.871 1.00 83.56 469 PRO A CA 1
ATOM 3799 C C . PRO A 1 469 ? 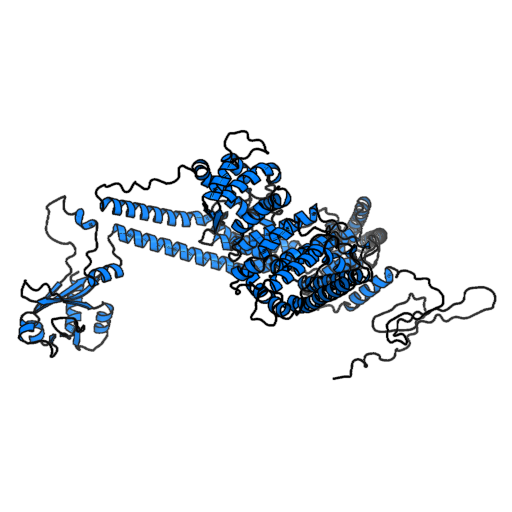35.485 13.046 14.478 1.00 83.56 469 PRO A C 1
ATOM 3801 O O . PRO A 1 469 ? 35.765 11.853 14.304 1.00 83.56 469 PRO A O 1
ATOM 3804 N N . PRO A 1 470 ? 36.409 14.015 14.329 1.00 80.31 470 PRO A N 1
ATOM 3805 C CA . PRO A 1 470 ? 37.788 13.732 13.952 1.00 80.31 470 PRO A CA 1
ATOM 3806 C C . PRO A 1 470 ? 38.465 12.835 14.994 1.00 80.31 470 PRO A C 1
ATOM 3808 O O . PRO A 1 470 ? 38.378 13.077 16.199 1.00 80.31 470 PRO A O 1
ATOM 3811 N N . MET A 1 471 ? 39.156 11.798 14.518 1.00 83.00 471 MET A N 1
ATOM 3812 C CA . MET A 1 471 ? 39.795 10.780 15.352 1.00 83.00 471 MET A CA 1
ATOM 3813 C C . MET A 1 471 ? 41.156 10.346 14.772 1.00 83.00 471 MET A C 1
ATOM 3815 O O . MET A 1 471 ? 41.430 10.594 13.593 1.00 83.00 471 MET A O 1
ATOM 3819 N N . PRO A 1 472 ? 42.024 9.695 15.573 1.00 83.19 472 PRO A N 1
ATOM 3820 C CA . PRO A 1 472 ? 43.298 9.155 15.101 1.00 83.19 472 PRO A CA 1
ATOM 3821 C C . PRO A 1 472 ? 43.128 8.191 13.919 1.00 83.19 472 PRO A C 1
ATOM 3823 O O . PRO A 1 472 ? 42.181 7.405 13.883 1.00 83.19 472 PRO A O 1
ATOM 3826 N N . SER A 1 473 ? 44.099 8.173 13.001 1.00 82.50 473 SER A N 1
ATOM 3827 C CA . SER A 1 473 ? 44.047 7.405 11.742 1.00 82.50 473 SER A CA 1
ATOM 3828 C C . SER A 1 473 ? 43.682 5.924 11.911 1.00 82.50 473 SER A C 1
ATOM 3830 O O . SER A 1 473 ? 42.913 5.386 11.117 1.00 82.50 473 SER A O 1
ATOM 3832 N N . ALA A 1 474 ? 44.182 5.272 12.965 1.00 82.31 474 ALA A N 1
ATOM 3833 C CA . ALA A 1 474 ? 43.892 3.870 13.266 1.00 82.31 474 ALA A CA 1
ATOM 3834 C C . ALA A 1 474 ? 42.431 3.608 13.682 1.00 82.31 474 ALA A C 1
ATOM 3836 O O . ALA A 1 474 ? 41.918 2.515 13.454 1.00 82.31 474 ALA A O 1
ATOM 3837 N N . LEU A 1 475 ? 41.764 4.582 14.309 1.00 83.75 475 LEU A N 1
ATOM 3838 C CA . LEU A 1 475 ? 40.343 4.490 14.657 1.00 83.75 475 LEU A CA 1
ATOM 3839 C C . LEU A 1 475 ? 39.467 4.895 13.468 1.00 83.75 475 LEU A C 1
ATOM 3841 O O . LEU A 1 475 ? 38.438 4.266 13.237 1.00 83.75 475 LEU A O 1
ATOM 3845 N N . THR A 1 476 ? 39.923 5.853 12.654 1.00 85.00 476 THR A N 1
ATOM 3846 C CA . THR A 1 476 ? 39.259 6.230 11.399 1.00 85.00 476 THR A CA 1
ATOM 3847 C C . THR A 1 476 ? 39.170 5.044 10.439 1.00 85.00 476 THR A C 1
ATOM 3849 O O . THR A 1 476 ? 38.096 4.763 9.908 1.00 85.00 476 THR A O 1
ATOM 3852 N N . SER A 1 477 ? 40.266 4.301 10.246 1.00 85.56 477 SER A N 1
ATOM 3853 C CA . SER A 1 477 ? 40.268 3.113 9.380 1.00 85.56 477 SER A CA 1
ATOM 3854 C C . SER A 1 477 ? 39.376 1.992 9.926 1.00 85.56 477 SER A C 1
ATOM 3856 O O . SER A 1 477 ? 38.677 1.322 9.160 1.00 85.56 477 SER A O 1
ATOM 3858 N N . LEU A 1 478 ? 39.335 1.821 11.252 1.00 86.12 478 LEU A N 1
ATOM 3859 C CA . LEU A 1 478 ? 38.441 0.875 11.916 1.00 86.12 478 LEU A CA 1
ATOM 3860 C C . LEU A 1 478 ? 36.966 1.244 11.695 1.00 86.12 478 LEU A C 1
ATOM 3862 O O . LEU A 1 478 ? 36.181 0.384 11.298 1.00 86.12 478 LEU A O 1
ATOM 3866 N N . ALA A 1 479 ? 36.603 2.517 11.889 1.00 84.44 479 ALA A N 1
ATOM 3867 C CA . ALA A 1 479 ? 35.254 3.022 11.642 1.00 84.44 479 ALA A CA 1
ATOM 3868 C C . ALA A 1 479 ? 34.834 2.813 10.180 1.00 84.44 479 ALA A C 1
ATOM 3870 O O . ALA A 1 479 ? 33.772 2.251 9.921 1.00 84.44 479 ALA A O 1
ATOM 3871 N N . GLN A 1 480 ? 35.689 3.185 9.220 1.00 84.88 480 GLN A N 1
ATOM 3872 C CA . GLN A 1 480 ? 35.429 2.983 7.788 1.00 84.88 480 GLN A CA 1
ATOM 3873 C C . GLN A 1 480 ? 35.193 1.507 7.447 1.00 84.88 480 GLN A C 1
ATOM 3875 O O . GLN A 1 480 ? 34.265 1.182 6.706 1.00 84.88 480 GLN A O 1
ATOM 3880 N N . THR A 1 481 ? 35.986 0.605 8.032 1.00 86.94 481 THR A N 1
ATOM 3881 C CA . THR A 1 481 ? 35.818 -0.843 7.844 1.00 86.94 481 THR A CA 1
ATOM 3882 C C . THR A 1 481 ? 34.474 -1.324 8.398 1.00 86.94 481 THR A C 1
ATOM 3884 O O . THR A 1 481 ? 33.773 -2.090 7.738 1.00 86.94 481 THR A O 1
ATOM 3887 N N . MET A 1 482 ? 34.072 -0.851 9.583 1.00 86.06 482 MET A N 1
ATOM 3888 C CA . MET A 1 482 ? 32.774 -1.185 10.183 1.00 86.06 482 MET A CA 1
ATOM 3889 C C . MET A 1 482 ? 31.607 -0.696 9.329 1.00 86.06 482 MET A C 1
ATOM 3891 O O . MET A 1 482 ? 30.704 -1.481 9.052 1.00 86.06 482 MET A O 1
ATOM 3895 N N . TYR A 1 483 ? 31.649 0.551 8.852 1.00 83.94 483 TYR A N 1
ATOM 3896 C CA . TYR A 1 483 ? 30.620 1.084 7.958 1.00 83.94 483 TYR A CA 1
ATOM 3897 C C . TYR A 1 483 ? 30.544 0.317 6.643 1.00 83.94 483 TYR A C 1
ATOM 3899 O O . TYR A 1 483 ? 29.452 -0.041 6.215 1.00 83.94 483 TYR A O 1
ATOM 3907 N N . SER A 1 484 ? 31.685 -0.008 6.030 1.00 84.75 484 SER A N 1
ATOM 3908 C CA . SER A 1 484 ? 31.707 -0.817 4.808 1.00 84.75 484 SER A CA 1
ATOM 3909 C C . SER A 1 484 ? 31.078 -2.196 5.028 1.00 84.75 484 SER A C 1
ATOM 3911 O O . SER A 1 484 ? 30.300 -2.658 4.193 1.00 84.75 484 SER A O 1
ATOM 3913 N N . ASN A 1 485 ? 31.392 -2.855 6.147 1.00 87.00 485 ASN A N 1
ATOM 3914 C CA . ASN A 1 485 ? 30.831 -4.164 6.481 1.00 87.00 485 ASN A CA 1
ATOM 3915 C C . ASN A 1 485 ? 29.326 -4.087 6.753 1.00 87.00 485 ASN A C 1
ATOM 3917 O O . ASN A 1 485 ? 28.574 -4.937 6.285 1.00 87.00 485 ASN A O 1
ATOM 3921 N N . LEU A 1 486 ? 28.887 -3.055 7.472 1.00 87.88 486 LEU A N 1
ATOM 3922 C CA . LEU A 1 486 ? 27.487 -2.842 7.820 1.00 87.88 486 LEU A CA 1
ATOM 3923 C C . LEU A 1 486 ? 26.637 -2.496 6.588 1.00 87.88 486 LEU A C 1
ATOM 3925 O O . LEU A 1 486 ? 25.576 -3.084 6.390 1.00 87.88 486 LEU A O 1
ATOM 3929 N N . SER A 1 487 ? 27.131 -1.624 5.706 1.00 86.50 487 SER A N 1
ATOM 3930 C CA . SER A 1 487 ? 26.476 -1.313 4.431 1.00 86.50 487 SER A CA 1
ATOM 3931 C C . SER A 1 487 ? 26.382 -2.541 3.532 1.00 86.50 487 SER A C 1
ATOM 3933 O O . SER A 1 487 ? 25.325 -2.795 2.962 1.00 86.50 487 SER A O 1
ATOM 3935 N N . ARG A 1 488 ? 27.451 -3.347 3.439 1.00 88.88 488 ARG A N 1
ATOM 3936 C CA . ARG A 1 488 ? 27.422 -4.609 2.684 1.00 88.88 488 ARG A CA 1
ATOM 3937 C C . ARG A 1 488 ? 26.403 -5.586 3.265 1.00 88.88 488 ARG A C 1
ATOM 3939 O O . ARG A 1 488 ? 25.678 -6.220 2.508 1.00 88.88 488 ARG A O 1
ATOM 3946 N N . LEU A 1 489 ? 26.333 -5.688 4.590 1.00 92.94 489 LEU A N 1
ATOM 3947 C CA . LEU A 1 489 ? 25.379 -6.556 5.266 1.00 92.94 489 LEU A CA 1
ATOM 3948 C C . LEU A 1 489 ? 23.930 -6.182 4.919 1.00 92.94 489 LEU A C 1
ATOM 3950 O O . LEU A 1 489 ? 23.150 -7.044 4.517 1.00 92.94 489 LEU A O 1
ATOM 3954 N N . PHE A 1 490 ? 23.579 -4.900 5.041 1.00 94.06 490 PHE A N 1
ATOM 3955 C CA . PHE A 1 490 ? 22.236 -4.431 4.701 1.00 94.06 490 PHE A CA 1
ATOM 3956 C C . PHE A 1 490 ? 21.939 -4.521 3.207 1.00 94.06 490 PHE A C 1
ATOM 3958 O O . PHE A 1 490 ? 20.809 -4.830 2.844 1.00 94.06 490 PHE A O 1
ATOM 3965 N N . LEU A 1 491 ? 22.935 -4.299 2.348 1.00 93.06 491 LEU A N 1
ATOM 3966 C CA . LEU A 1 491 ? 22.791 -4.443 0.903 1.00 93.06 491 LEU A CA 1
ATOM 3967 C C . LEU A 1 491 ? 22.405 -5.874 0.521 1.00 93.06 491 LEU A C 1
ATOM 3969 O O . LEU A 1 491 ? 21.420 -6.065 -0.187 1.00 93.06 491 LEU A O 1
ATOM 3973 N N . GLU A 1 492 ? 23.138 -6.875 1.016 1.00 91.31 492 GLU A N 1
ATOM 3974 C CA . GLU A 1 492 ? 22.848 -8.286 0.723 1.00 91.31 492 GLU A CA 1
ATOM 3975 C C . GLU A 1 492 ? 21.486 -8.707 1.294 1.00 91.31 492 GLU A C 1
ATOM 3977 O O . GLU A 1 492 ? 20.718 -9.410 0.633 1.00 91.31 492 GLU A O 1
ATOM 3982 N N . TYR A 1 493 ? 21.139 -8.225 2.494 1.00 95.00 493 TYR A N 1
ATOM 3983 C CA . TYR A 1 493 ? 19.820 -8.477 3.068 1.00 95.00 493 TYR A CA 1
ATOM 3984 C C . TYR A 1 493 ? 18.700 -7.863 2.220 1.00 95.00 493 TYR A C 1
ATOM 3986 O O . TYR A 1 493 ? 17.750 -8.561 1.863 1.00 95.00 493 TYR A O 1
ATOM 3994 N N . LEU A 1 494 ? 18.818 -6.583 1.853 1.00 95.19 494 LEU A N 1
ATOM 3995 C CA . LEU A 1 494 ? 17.829 -5.906 1.018 1.00 95.19 494 LEU A CA 1
ATOM 3996 C C . LEU A 1 494 ? 17.679 -6.614 -0.324 1.00 95.19 494 LEU A C 1
ATOM 3998 O O . LEU A 1 494 ? 16.557 -6.913 -0.714 1.00 95.19 494 LEU A O 1
ATOM 4002 N N . ARG A 1 495 ? 18.785 -6.984 -0.974 1.00 92.38 495 ARG A N 1
ATOM 4003 C CA . ARG A 1 495 ? 18.762 -7.763 -2.216 1.00 92.38 495 ARG A CA 1
ATOM 4004 C C . ARG A 1 495 ? 17.903 -9.023 -2.094 1.00 92.38 495 ARG A C 1
ATOM 4006 O O . ARG A 1 495 ? 17.080 -9.291 -2.964 1.00 92.38 495 ARG A O 1
ATOM 4013 N N . SER A 1 496 ? 18.034 -9.754 -0.985 1.00 91.75 496 SER A N 1
ATOM 4014 C CA . SER A 1 496 ? 17.282 -10.994 -0.756 1.00 91.75 496 SER A CA 1
ATOM 4015 C C . SER A 1 496 ? 15.759 -10.805 -0.657 1.00 91.75 496 SER A C 1
ATOM 4017 O O . SER A 1 496 ? 15.016 -11.755 -0.903 1.00 91.75 496 SER A O 1
ATOM 4019 N N . ILE A 1 497 ? 15.274 -9.595 -0.339 1.00 93.06 497 ILE A N 1
ATOM 4020 C CA . ILE A 1 497 ? 13.841 -9.319 -0.141 1.00 93.06 497 ILE A CA 1
ATOM 4021 C C . ILE A 1 497 ? 13.158 -8.620 -1.328 1.00 93.06 497 ILE A C 1
ATOM 4023 O O . ILE A 1 497 ? 11.941 -8.438 -1.281 1.00 93.06 497 ILE A O 1
ATOM 4027 N N . LEU A 1 498 ? 13.895 -8.240 -2.382 1.00 90.81 498 LEU A N 1
ATOM 4028 C CA . LEU A 1 498 ? 13.348 -7.507 -3.542 1.00 90.81 498 LEU A CA 1
ATOM 4029 C C . LEU A 1 498 ? 12.575 -8.390 -4.539 1.00 90.81 498 LEU A C 1
ATOM 4031 O O . LEU A 1 498 ? 11.945 -7.880 -5.463 1.00 90.81 498 LEU A O 1
ATOM 4035 N N . HIS A 1 499 ? 12.595 -9.713 -4.369 1.00 83.56 499 HIS A N 1
ATOM 4036 C CA . HIS A 1 499 ? 11.914 -10.662 -5.256 1.00 83.56 499 HIS A CA 1
ATOM 4037 C C . HIS A 1 499 ? 10.525 -11.049 -4.723 1.00 83.56 499 HIS A C 1
ATOM 4039 O O . HIS A 1 499 ? 10.268 -12.215 -4.425 1.00 83.56 499 HIS A O 1
ATOM 4045 N N . ILE A 1 500 ? 9.631 -10.066 -4.576 1.00 88.00 500 ILE A N 1
ATOM 4046 C CA . ILE A 1 500 ? 8.257 -10.268 -4.087 1.00 88.00 500 ILE A CA 1
ATOM 4047 C C . ILE A 1 500 ? 7.218 -9.878 -5.146 1.00 88.00 500 ILE A C 1
ATOM 4049 O O . ILE A 1 500 ? 7.376 -8.886 -5.856 1.00 88.00 500 ILE A O 1
ATOM 4053 N N . GLU A 1 501 ? 6.140 -10.656 -5.247 1.00 83.44 501 GLU A N 1
ATOM 4054 C CA . GLU A 1 501 ? 5.011 -10.336 -6.123 1.00 83.44 501 GLU A CA 1
ATOM 4055 C C . GLU A 1 501 ? 4.138 -9.228 -5.511 1.00 83.44 501 GLU A C 1
ATOM 4057 O O . GLU A 1 501 ? 3.785 -9.267 -4.330 1.00 83.44 501 GLU A O 1
ATOM 4062 N N . ASP A 1 502 ? 3.773 -8.235 -6.325 1.00 88.00 502 ASP A N 1
ATOM 4063 C CA . ASP A 1 502 ? 2.920 -7.119 -5.914 1.00 88.00 502 ASP A CA 1
ATOM 4064 C C . ASP A 1 502 ? 1.452 -7.386 -6.273 1.00 88.00 502 ASP A C 1
ATOM 4066 O O . ASP A 1 502 ? 1.006 -7.127 -7.391 1.00 88.00 502 ASP A O 1
ATOM 4070 N N . ASN A 1 503 ? 0.685 -7.866 -5.292 1.00 87.62 503 ASN A N 1
ATOM 4071 C CA . ASN A 1 503 ? -0.745 -8.161 -5.433 1.00 87.62 503 ASN A CA 1
ATOM 4072 C C . ASN A 1 503 ? -1.661 -7.031 -4.927 1.00 87.62 503 ASN A C 1
ATOM 4074 O O . ASN A 1 503 ? -2.865 -7.236 -4.750 1.00 87.62 503 ASN A O 1
ATOM 4078 N N . PHE A 1 504 ? -1.123 -5.824 -4.710 1.00 91.19 504 PHE A N 1
ATOM 4079 C CA . PHE A 1 504 ? -1.854 -4.711 -4.100 1.00 91.19 504 PHE A CA 1
ATOM 4080 C C . PHE A 1 504 ? -3.172 -4.369 -4.801 1.00 91.19 504 PHE A C 1
ATOM 4082 O O . PHE A 1 504 ? -4.196 -4.220 -4.138 1.00 91.19 504 PHE A O 1
ATOM 4089 N N . TYR A 1 505 ? -3.172 -4.246 -6.132 1.00 90.25 505 TYR A N 1
ATOM 4090 C CA . TYR A 1 505 ? -4.383 -3.864 -6.865 1.00 90.25 505 TYR A CA 1
ATOM 4091 C C . TYR A 1 505 ? -5.476 -4.924 -6.762 1.00 90.25 505 TYR A C 1
ATOM 4093 O O . TYR A 1 505 ? -6.653 -4.578 -6.637 1.00 90.25 505 TYR A O 1
ATOM 4101 N N . THR A 1 506 ? -5.093 -6.202 -6.759 1.00 91.31 506 THR A N 1
ATOM 4102 C CA . THR A 1 506 ? -6.008 -7.322 -6.530 1.00 91.31 506 THR A CA 1
ATOM 4103 C C . THR A 1 506 ? -6.634 -7.208 -5.146 1.00 91.31 506 THR A C 1
ATOM 4105 O O . THR A 1 506 ? -7.857 -7.156 -5.044 1.00 91.31 506 THR A O 1
ATOM 4108 N N . GLU A 1 507 ? -5.823 -7.084 -4.087 1.00 91.81 507 GLU A N 1
ATOM 4109 C CA . GLU A 1 507 ? -6.336 -6.947 -2.717 1.00 91.81 507 GLU A CA 1
ATOM 4110 C C . GLU A 1 507 ? -7.209 -5.702 -2.555 1.00 91.81 507 GLU A C 1
ATOM 4112 O O . GLU A 1 507 ? -8.291 -5.779 -1.982 1.00 91.81 507 GLU A O 1
ATOM 4117 N N . MET A 1 508 ? -6.799 -4.561 -3.109 1.00 91.31 508 MET A N 1
ATOM 4118 C CA . MET A 1 508 ? -7.583 -3.329 -3.063 1.00 91.31 508 MET A CA 1
ATOM 4119 C C . MET A 1 508 ? -8.947 -3.498 -3.747 1.00 91.31 508 MET A C 1
ATOM 4121 O O . MET A 1 508 ? -9.959 -3.055 -3.203 1.00 91.31 508 MET A O 1
ATOM 4125 N N . THR A 1 509 ? -8.985 -4.165 -4.908 1.00 91.06 509 THR A N 1
ATOM 4126 C CA . THR A 1 509 ? -10.227 -4.432 -5.654 1.00 91.06 509 THR A CA 1
ATOM 4127 C C . THR A 1 509 ? -11.123 -5.414 -4.895 1.00 91.06 509 THR A C 1
ATOM 4129 O O . THR A 1 509 ? -12.300 -5.148 -4.686 1.00 91.06 509 THR A O 1
ATOM 4132 N N . MET A 1 510 ? -10.578 -6.524 -4.398 1.00 91.94 510 MET A N 1
ATOM 4133 C CA . MET A 1 510 ? -11.361 -7.498 -3.632 1.00 91.94 510 MET A CA 1
ATOM 4134 C C . MET A 1 510 ? -11.915 -6.890 -2.340 1.00 91.94 510 MET A C 1
ATOM 4136 O O . MET A 1 510 ? -13.092 -7.061 -2.021 1.00 91.94 510 MET A O 1
ATOM 4140 N N . GLN A 1 511 ? -11.085 -6.145 -1.605 1.00 91.31 511 GLN A N 1
ATOM 4141 C CA . GLN A 1 511 ? -11.483 -5.549 -0.334 1.00 91.31 511 GLN A CA 1
ATOM 4142 C C . GLN A 1 511 ? -12.491 -4.414 -0.504 1.00 91.31 511 GLN A C 1
ATOM 4144 O O . GLN A 1 511 ? -13.357 -4.273 0.358 1.00 91.31 511 GLN A O 1
ATOM 4149 N N . ILE A 1 512 ? -12.450 -3.628 -1.593 1.00 90.06 512 ILE A N 1
ATOM 4150 C CA . ILE A 1 512 ? -13.487 -2.608 -1.796 1.00 90.06 512 ILE A CA 1
ATOM 4151 C C . ILE A 1 512 ? -14.868 -3.259 -1.897 1.00 90.06 512 ILE A C 1
ATOM 4153 O O . ILE A 1 512 ? -15.772 -2.820 -1.194 1.00 90.06 512 ILE A O 1
ATOM 4157 N N . PHE A 1 513 ? -15.030 -4.350 -2.652 1.00 90.06 513 PHE A N 1
ATOM 4158 C CA . PHE A 1 513 ? -16.320 -5.040 -2.744 1.00 90.06 513 PHE A CA 1
ATOM 4159 C C . PHE A 1 513 ? -16.729 -5.681 -1.420 1.00 90.06 513 PHE A C 1
ATOM 4161 O O . PHE A 1 513 ? -17.836 -5.436 -0.951 1.00 90.06 513 PHE A O 1
ATOM 4168 N N . LYS A 1 514 ? -15.831 -6.446 -0.789 1.00 91.81 514 LYS A N 1
ATOM 4169 C CA . LYS A 1 514 ? -16.117 -7.121 0.486 1.00 91.81 514 LYS A CA 1
ATOM 4170 C C . LYS A 1 514 ? -16.526 -6.150 1.582 1.00 91.81 514 LYS A C 1
ATOM 4172 O O . LYS A 1 514 ? -17.531 -6.382 2.240 1.00 91.81 514 LYS A O 1
ATOM 4177 N N . SER A 1 515 ? -15.803 -5.038 1.707 1.00 90.44 515 SER A N 1
ATOM 4178 C CA . SER A 1 515 ? -16.051 -4.065 2.770 1.00 90.44 515 SER A CA 1
ATOM 4179 C C . SER A 1 515 ? -17.455 -3.453 2.712 1.00 90.44 515 SER A C 1
ATOM 4181 O O . SER A 1 515 ? -18.015 -3.113 3.742 1.00 90.44 515 SER A O 1
ATOM 4183 N N . HIS A 1 516 ? -18.101 -3.393 1.540 1.00 90.00 516 HIS A N 1
ATOM 4184 C CA . HIS A 1 516 ? -19.496 -2.937 1.448 1.00 90.00 516 HIS A CA 1
ATOM 4185 C C . HIS A 1 516 ? -20.505 -3.893 2.095 1.00 90.00 516 HIS A C 1
ATOM 4187 O O . HIS A 1 516 ? -21.598 -3.459 2.452 1.00 90.00 516 HIS A O 1
ATOM 4193 N N . PHE A 1 517 ? -20.143 -5.164 2.269 1.00 89.12 517 PHE A N 1
ATOM 4194 C CA . PHE A 1 517 ? -20.945 -6.164 2.971 1.00 89.12 517 PHE A CA 1
ATOM 4195 C C . PHE A 1 517 ? -20.616 -6.250 4.467 1.00 89.12 517 PHE A C 1
ATOM 4197 O O . PHE A 1 517 ? -21.311 -6.964 5.193 1.00 89.12 517 PHE A O 1
ATOM 4204 N N . ASP A 1 518 ? -19.599 -5.522 4.940 1.00 85.19 518 ASP A N 1
ATOM 4205 C CA . ASP A 1 518 ? -19.271 -5.479 6.360 1.00 85.19 518 ASP A CA 1
ATOM 4206 C C . ASP A 1 518 ? -20.399 -4.793 7.139 1.00 85.19 518 ASP A C 1
ATOM 4208 O O . ASP A 1 518 ? -21.009 -3.801 6.726 1.00 85.19 518 ASP A O 1
ATOM 4212 N N . LEU A 1 519 ? -20.719 -5.349 8.300 1.00 75.44 519 LEU A N 1
ATOM 4213 C CA . LEU A 1 519 ? -21.824 -4.864 9.124 1.00 75.44 519 LEU A CA 1
ATOM 4214 C C . LEU A 1 519 ? -21.386 -3.713 10.031 1.00 75.44 519 LEU A C 1
ATOM 4216 O O . LEU A 1 519 ? -22.191 -2.825 10.335 1.00 75.44 519 LEU A O 1
ATOM 4220 N N . ASP A 1 520 ? -20.106 -3.703 10.390 1.00 81.69 520 ASP A N 1
ATOM 4221 C CA . ASP A 1 520 ? -19.541 -2.841 11.412 1.00 81.69 520 ASP A CA 1
ATOM 4222 C C . ASP A 1 520 ? -19.047 -1.501 10.864 1.00 81.69 520 ASP A C 1
ATOM 4224 O O . ASP A 1 520 ? -18.573 -1.371 9.735 1.00 81.69 520 ASP A O 1
ATOM 4228 N N . TYR A 1 521 ? -19.147 -0.476 11.708 1.00 86.62 521 TYR A N 1
ATOM 4229 C CA . TYR A 1 521 ? -18.464 0.793 11.480 1.00 86.62 521 TYR A CA 1
ATOM 4230 C C . TYR A 1 521 ? -17.029 0.686 11.974 1.00 86.62 521 TYR A C 1
ATOM 4232 O O . TYR A 1 521 ? -16.754 0.025 12.977 1.00 86.62 521 TYR A O 1
ATOM 4240 N N . ILE A 1 522 ? -16.130 1.423 11.329 1.00 90.88 522 ILE A N 1
ATOM 4241 C CA . ILE A 1 522 ? -14.773 1.577 11.841 1.00 90.88 522 ILE A CA 1
ATOM 4242 C C . ILE A 1 522 ? -14.829 2.613 12.962 1.00 90.88 522 ILE A C 1
ATOM 4244 O O . ILE A 1 522 ? -15.170 3.773 12.727 1.00 90.88 522 ILE A O 1
ATOM 4248 N N . ASN A 1 523 ? -14.545 2.182 14.189 1.00 91.44 523 ASN A N 1
ATOM 4249 C CA . ASN A 1 523 ? -14.549 3.058 15.356 1.00 91.44 523 ASN A CA 1
ATOM 4250 C C . ASN A 1 523 ? -13.143 3.629 15.555 1.00 91.44 523 ASN A C 1
ATOM 4252 O O . ASN A 1 523 ? -12.220 2.902 15.914 1.00 91.44 523 ASN A O 1
ATOM 4256 N N . LEU A 1 524 ? -12.990 4.931 15.338 1.00 92.75 524 LEU A N 1
ATOM 4257 C CA . LEU A 1 524 ? -11.736 5.646 15.545 1.00 92.75 524 LEU A CA 1
ATOM 4258 C C . LEU A 1 524 ? -11.802 6.410 16.862 1.00 92.75 524 LEU A C 1
ATOM 4260 O O . LEU A 1 524 ? -12.750 7.157 17.097 1.00 92.75 524 LEU A O 1
ATOM 4264 N N . ASN A 1 525 ? -10.784 6.254 17.705 1.00 92.38 525 ASN A N 1
ATOM 4265 C CA . ASN A 1 525 ? -10.663 7.010 18.945 1.00 92.38 525 ASN A CA 1
ATOM 4266 C C . ASN A 1 525 ? -9.496 7.994 18.839 1.00 92.38 525 ASN A C 1
ATOM 4268 O O . ASN A 1 525 ? -8.339 7.574 18.793 1.00 92.38 525 ASN A O 1
ATOM 4272 N N . ILE A 1 526 ? -9.802 9.293 18.783 1.00 93.81 526 ILE A N 1
ATOM 4273 C CA . ILE A 1 526 ? -8.805 10.345 18.539 1.00 93.81 526 ILE A CA 1
ATOM 4274 C C . ILE A 1 526 ? -8.871 11.400 19.652 1.00 93.81 526 ILE A C 1
ATOM 4276 O O . ILE A 1 526 ? -9.966 11.886 19.957 1.00 93.81 526 ILE A O 1
ATOM 4280 N N . PRO A 1 527 ? -7.738 11.798 20.262 1.00 93.81 527 PRO A N 1
ATOM 4281 C CA . PRO A 1 527 ? -7.703 12.893 21.226 1.00 93.81 527 PRO A CA 1
ATOM 4282 C C . PRO A 1 527 ? -8.250 14.198 20.634 1.00 93.81 527 PRO A C 1
ATOM 4284 O O . PRO A 1 527 ? -7.922 14.589 19.511 1.00 93.81 527 PRO A O 1
ATOM 4287 N N . SER A 1 528 ? -9.100 14.892 21.391 1.00 91.50 528 SER A N 1
ATOM 4288 C CA . SER A 1 528 ? -9.791 16.095 20.909 1.00 91.50 528 SER A CA 1
ATOM 4289 C C . SER A 1 528 ? -8.854 17.266 20.609 1.00 91.50 528 SER A C 1
ATOM 4291 O O . SER A 1 528 ? -9.101 18.015 19.663 1.00 91.50 528 SER A O 1
ATOM 4293 N N . ASP A 1 529 ? -7.755 17.400 21.352 1.00 92.56 529 ASP A N 1
ATOM 4294 C CA . ASP A 1 529 ? -6.715 18.396 21.091 1.00 92.56 529 ASP A CA 1
ATOM 4295 C C . ASP A 1 529 ? -5.995 18.114 19.761 1.00 92.56 529 ASP A C 1
ATOM 4297 O O . ASP A 1 529 ? -5.750 19.032 18.979 1.00 92.56 529 ASP A O 1
ATOM 4301 N N . THR A 1 530 ? -5.731 16.839 19.466 1.00 94.56 530 THR A N 1
ATOM 4302 C CA . THR A 1 530 ? -5.100 16.383 18.220 1.00 94.56 530 THR A CA 1
ATOM 4303 C C . THR A 1 530 ? -6.001 16.673 17.020 1.00 94.56 530 THR A C 1
ATOM 4305 O O . THR A 1 530 ? -5.537 17.181 16.001 1.00 94.56 530 THR A O 1
ATOM 4308 N N . VAL A 1 531 ? -7.311 16.454 17.160 1.00 94.06 531 VAL A N 1
ATOM 4309 C CA . VAL A 1 531 ? -8.298 16.808 16.129 1.00 94.06 531 VAL A CA 1
ATOM 4310 C C . VAL A 1 531 ? -8.395 18.324 15.926 1.00 94.06 531 VAL A C 1
ATOM 4312 O O . VAL A 1 531 ? -8.460 18.788 14.789 1.00 94.06 531 VAL A O 1
ATOM 4315 N N . ALA A 1 532 ? -8.364 19.123 16.996 1.00 92.44 532 ALA A N 1
ATOM 4316 C CA . ALA A 1 532 ? -8.360 20.583 16.872 1.00 92.44 532 ALA A CA 1
ATOM 4317 C C . ALA A 1 532 ? -7.096 21.094 16.151 1.00 92.44 532 ALA A C 1
ATOM 4319 O O . ALA A 1 532 ? -7.192 21.946 15.263 1.00 92.44 532 ALA A O 1
ATOM 4320 N N . LYS A 1 533 ? -5.924 20.526 16.473 1.00 94.69 533 LYS A N 1
ATOM 4321 C CA . LYS A 1 533 ? -4.658 20.805 15.774 1.00 94.69 533 LYS A CA 1
ATOM 4322 C C . LYS A 1 533 ? -4.727 20.401 14.295 1.00 94.69 533 LYS A C 1
ATOM 4324 O O . LYS A 1 533 ? -4.314 21.184 13.444 1.00 94.69 533 LYS A O 1
ATOM 4329 N N . LEU A 1 534 ? -5.316 19.243 13.975 1.00 95.44 534 LEU A N 1
ATOM 4330 C CA . LEU A 1 534 ? -5.542 18.800 12.591 1.00 95.44 534 LEU A CA 1
ATOM 4331 C C . LEU A 1 534 ? -6.368 19.812 11.796 1.00 95.44 534 LEU A C 1
ATOM 4333 O O . LEU A 1 534 ? -6.008 20.145 10.673 1.00 95.44 534 LEU A O 1
ATOM 4337 N N . VAL A 1 535 ? -7.466 20.315 12.367 1.00 94.19 535 VAL A N 1
ATOM 4338 C CA . VAL A 1 535 ? -8.324 21.304 11.693 1.00 94.19 535 VAL A CA 1
ATOM 4339 C C . VAL A 1 535 ? -7.533 22.571 11.352 1.00 94.19 535 VAL A C 1
ATOM 4341 O O . VAL A 1 535 ? -7.617 23.058 10.224 1.00 94.19 535 VAL A O 1
ATOM 4344 N N . ASN A 1 536 ? -6.716 23.070 12.284 1.00 93.00 536 ASN A N 1
ATOM 4345 C CA . ASN A 1 536 ? -5.832 24.212 12.030 1.00 93.00 536 ASN A CA 1
ATOM 4346 C C . ASN A 1 536 ? -4.777 23.909 10.951 1.00 93.00 536 ASN A C 1
ATOM 4348 O O . ASN A 1 536 ? -4.508 24.753 10.090 1.00 93.00 536 ASN A O 1
ATOM 4352 N N . LEU A 1 537 ? -4.192 22.707 10.969 1.00 93.62 537 LEU A N 1
ATOM 4353 C CA . LEU A 1 537 ? -3.210 22.283 9.970 1.00 93.62 537 LEU A CA 1
ATOM 4354 C C . LEU A 1 537 ? -3.832 22.210 8.569 1.00 93.62 537 LEU A C 1
ATOM 4356 O O . LEU A 1 537 ? -3.260 22.714 7.604 1.00 93.62 537 LEU A O 1
ATOM 4360 N N . CYS A 1 538 ? -5.034 21.644 8.469 1.00 93.25 538 CYS A N 1
ATOM 4361 C CA . CYS A 1 538 ? -5.791 21.556 7.228 1.00 93.25 538 CYS A CA 1
ATOM 4362 C C . CYS A 1 538 ? -6.170 22.936 6.671 1.00 93.25 538 CYS A C 1
ATOM 4364 O O . CYS A 1 538 ? -6.087 23.147 5.464 1.00 93.25 538 CYS A O 1
ATOM 4366 N N . HIS A 1 539 ? -6.547 23.885 7.533 1.00 91.31 539 HIS A N 1
ATOM 4367 C CA . HIS A 1 539 ? -6.836 25.265 7.126 1.00 91.31 539 HIS A CA 1
ATOM 4368 C C . HIS A 1 539 ? -5.601 25.963 6.549 1.00 91.31 539 HIS A C 1
ATOM 4370 O O . HIS A 1 539 ? -5.632 26.458 5.420 1.00 91.31 539 HIS A O 1
ATOM 4376 N N . SER A 1 540 ? -4.486 25.919 7.284 1.00 90.62 540 SER A N 1
ATOM 4377 C CA . SER A 1 540 ? -3.222 26.540 6.859 1.00 90.62 540 SER A CA 1
ATOM 4378 C C . SER A 1 540 ? -2.593 25.888 5.621 1.00 90.62 540 SER A C 1
ATOM 4380 O O . SER A 1 540 ? -1.837 26.538 4.903 1.00 90.62 540 SER A O 1
ATOM 4382 N N . SER A 1 541 ? -2.933 24.625 5.342 1.00 91.06 541 SER A N 1
ATOM 4383 C CA . SER A 1 541 ? -2.448 23.863 4.180 1.00 91.06 541 SER A CA 1
ATOM 4384 C C . SER A 1 541 ? -3.486 23.747 3.053 1.00 91.06 541 SER A C 1
ATOM 4386 O O . SER A 1 541 ? -3.307 22.954 2.128 1.00 91.06 541 SER A O 1
ATOM 4388 N N . SER A 1 542 ? -4.586 24.502 3.113 1.00 87.69 542 SER A N 1
ATOM 4389 C CA . SER A 1 542 ? -5.748 24.349 2.221 1.00 87.69 542 SER A CA 1
ATOM 4390 C C . SER A 1 542 ? -5.416 24.452 0.726 1.00 87.69 542 SER A C 1
ATOM 4392 O O . SER A 1 542 ? -5.967 23.694 -0.076 1.00 87.69 542 SER A O 1
ATOM 4394 N N . HIS A 1 543 ? -4.470 25.313 0.340 1.00 86.69 543 HIS A N 1
ATOM 4395 C CA . HIS A 1 543 ? -4.013 25.452 -1.049 1.00 86.69 543 HIS A CA 1
ATOM 4396 C C . HIS A 1 543 ? -3.317 24.195 -1.569 1.00 86.69 543 HIS A C 1
ATOM 4398 O O . HIS A 1 543 ? -3.483 23.839 -2.735 1.00 86.69 543 HIS A O 1
ATOM 4404 N N . TYR A 1 544 ? -2.591 23.485 -0.703 1.00 88.00 544 TYR A N 1
ATOM 4405 C CA . TYR A 1 544 ? -2.000 22.201 -1.049 1.00 88.00 544 TYR A CA 1
ATOM 4406 C C . TYR A 1 544 ? -3.022 21.076 -1.011 1.00 88.00 544 TYR A C 1
ATOM 4408 O O . TYR A 1 544 ? -2.864 20.124 -1.754 1.00 88.00 544 TYR A O 1
ATOM 4416 N N . LEU A 1 545 ? -4.086 21.140 -0.212 1.00 90.06 545 LEU A N 1
ATOM 4417 C CA . LEU A 1 545 ? -5.027 20.019 -0.077 1.00 90.06 545 LEU A CA 1
ATOM 4418 C C . LEU A 1 545 ? -6.022 19.885 -1.227 1.00 90.06 545 LEU A C 1
ATOM 4420 O O . LEU A 1 545 ? -6.624 18.829 -1.377 1.00 90.06 545 LEU A O 1
ATOM 4424 N N . ASN A 1 546 ? -6.162 20.907 -2.067 1.00 87.12 546 ASN A N 1
ATOM 4425 C CA . ASN A 1 546 ? -7.198 20.940 -3.089 1.00 87.12 546 ASN A CA 1
ATOM 4426 C C . ASN A 1 546 ? -6.988 19.882 -4.199 1.00 87.12 546 ASN A C 1
ATOM 4428 O O . ASN A 1 546 ? -6.105 20.030 -5.055 1.00 87.12 546 ASN A O 1
ATOM 4432 N N . LEU A 1 547 ? -7.769 18.795 -4.205 1.00 86.31 547 LEU A N 1
ATOM 4433 C CA . LEU A 1 547 ? -7.670 17.726 -5.213 1.00 86.31 547 LEU A CA 1
ATOM 4434 C C . LEU A 1 547 ? -8.492 18.018 -6.479 1.00 86.31 547 LEU A C 1
ATOM 4436 O O . LEU A 1 547 ? -8.230 17.414 -7.523 1.00 86.31 547 LEU A O 1
ATOM 4440 N N . SER A 1 548 ? -9.482 18.912 -6.402 1.00 83.56 548 SER A N 1
ATOM 4441 C CA . SER A 1 548 ? -10.398 19.257 -7.501 1.00 83.56 548 SER A CA 1
ATOM 4442 C C . SER A 1 548 ? -10.943 20.683 -7.354 1.00 83.56 548 SER A C 1
ATOM 4444 O O . SER A 1 548 ? -10.789 21.289 -6.307 1.00 83.56 548 SER A O 1
ATOM 4446 N N . ALA A 1 549 ? -11.616 21.238 -8.366 1.00 78.88 549 ALA A N 1
ATOM 4447 C CA . ALA A 1 549 ? -12.1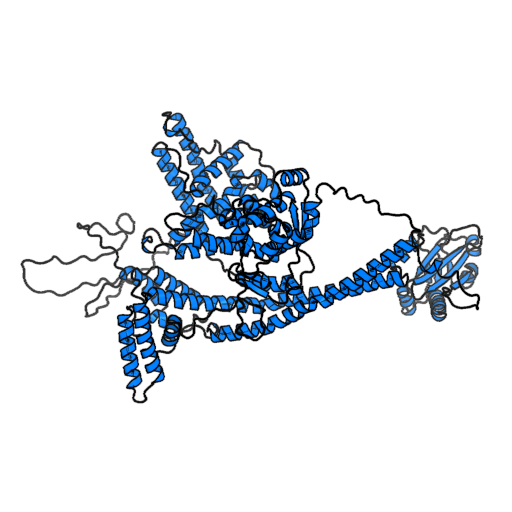74 22.595 -8.266 1.00 78.88 549 ALA A CA 1
ATOM 4448 C C . ALA A 1 549 ? -13.225 22.752 -7.141 1.00 78.88 549 ALA A C 1
ATOM 4450 O O . ALA A 1 549 ? -13.372 23.833 -6.574 1.00 78.88 549 ALA A O 1
ATOM 4451 N N . HIS A 1 550 ? -13.933 21.670 -6.797 1.00 83.44 550 HIS A N 1
ATOM 4452 C CA . HIS A 1 550 ? -14.972 21.634 -5.764 1.00 83.44 550 HIS A CA 1
ATOM 4453 C C . HIS A 1 550 ? -14.659 20.572 -4.704 1.00 83.44 550 HIS A C 1
ATOM 4455 O O . HIS A 1 550 ? -15.434 19.639 -4.489 1.00 83.44 550 HIS A O 1
ATOM 4461 N N . ASP A 1 551 ? -13.498 20.698 -4.065 1.00 89.06 551 ASP A N 1
ATOM 4462 C CA . ASP A 1 551 ? -13.002 19.710 -3.113 1.00 89.06 551 ASP A CA 1
ATOM 4463 C C . ASP A 1 551 ? -13.863 19.621 -1.828 1.00 89.06 551 ASP A C 1
ATOM 4465 O O . ASP A 1 551 ? -14.049 20.623 -1.120 1.00 89.06 551 ASP A O 1
ATOM 4469 N N . PRO A 1 552 ? -14.399 18.427 -1.493 1.00 91.06 552 PRO A N 1
ATOM 4470 C CA . PRO A 1 552 ? -15.251 18.254 -0.319 1.00 91.06 552 PRO A CA 1
ATOM 4471 C C . PRO A 1 552 ? -14.555 18.515 1.021 1.00 91.06 552 PRO A C 1
ATOM 4473 O O . PRO A 1 552 ? -15.219 18.996 1.941 1.00 91.06 552 PRO A O 1
ATOM 4476 N N . LEU A 1 553 ? -13.254 18.229 1.150 1.00 93.44 553 LEU A N 1
ATOM 4477 C CA . LEU A 1 553 ? -12.509 18.465 2.390 1.00 93.44 553 LEU A CA 1
ATOM 4478 C C . LEU A 1 553 ? -12.419 19.967 2.673 1.00 93.44 553 LEU A C 1
ATOM 4480 O O . LEU A 1 553 ? -12.715 20.404 3.785 1.00 93.44 553 LEU A O 1
ATOM 4484 N N . ILE A 1 554 ? -12.094 20.761 1.649 1.00 90.88 554 ILE A N 1
ATOM 4485 C CA . ILE A 1 554 ? -12.004 22.224 1.758 1.00 90.88 554 ILE A CA 1
ATOM 4486 C C . ILE A 1 554 ? -13.352 22.825 2.164 1.00 90.88 554 ILE A C 1
ATOM 4488 O O . ILE A 1 554 ? -13.409 23.660 3.066 1.00 90.88 554 ILE A O 1
ATOM 4492 N N . LYS A 1 555 ? -14.453 22.335 1.579 1.00 91.12 555 LYS A N 1
ATOM 4493 C CA . LYS A 1 555 ? -15.814 22.748 1.958 1.00 91.12 555 LYS A CA 1
ATOM 4494 C C . LYS A 1 555 ? -16.145 22.420 3.419 1.00 91.12 555 LYS A C 1
ATOM 4496 O O . LYS A 1 555 ? -16.839 23.183 4.091 1.00 91.12 555 LYS A O 1
ATOM 4501 N N . VAL A 1 556 ? -15.688 21.275 3.928 1.00 93.38 556 VAL A N 1
ATOM 4502 C CA . VAL A 1 556 ? -15.883 20.915 5.340 1.00 93.38 556 VAL A CA 1
ATOM 4503 C C . VAL A 1 556 ? -15.079 21.847 6.246 1.00 93.38 556 VAL A C 1
ATOM 4505 O O . VAL A 1 556 ? -15.639 22.364 7.212 1.00 93.38 556 VAL A O 1
ATOM 4508 N N . ILE A 1 557 ? -13.820 22.135 5.906 1.00 91.38 557 ILE A N 1
ATOM 4509 C CA . ILE A 1 557 ? -12.965 23.061 6.665 1.00 91.38 557 ILE A CA 1
ATOM 4510 C C . ILE A 1 557 ? -13.591 24.462 6.718 1.00 91.38 557 ILE A C 1
ATOM 4512 O O . ILE A 1 557 ? -13.723 25.020 7.808 1.00 91.38 557 ILE A O 1
ATOM 4516 N N . SER A 1 558 ? -14.080 24.988 5.588 1.00 87.75 558 SER A N 1
ATOM 4517 C CA . SER A 1 558 ? -14.750 26.298 5.548 1.00 87.75 558 SER A CA 1
ATOM 4518 C C . SER A 1 558 ? -16.041 26.333 6.381 1.00 87.75 558 SER A C 1
ATOM 4520 O O . SER A 1 558 ? -16.388 27.339 6.996 1.00 87.75 558 SER A O 1
ATOM 4522 N N . ASN A 1 559 ? -16.769 25.215 6.455 1.00 89.19 559 ASN A N 1
ATOM 4523 C CA . ASN A 1 559 ? -17.959 25.114 7.305 1.00 89.19 559 ASN A CA 1
ATOM 4524 C C . ASN A 1 559 ? -17.609 25.068 8.802 1.00 89.19 559 ASN A C 1
ATOM 4526 O O . ASN A 1 559 ? -18.408 25.508 9.642 1.00 89.19 559 ASN A O 1
ATOM 4530 N N . ILE A 1 560 ? -16.435 24.536 9.156 1.00 88.50 560 ILE A N 1
ATOM 4531 C CA . ILE A 1 560 ? -15.926 24.557 10.531 1.00 88.50 560 ILE A CA 1
ATOM 4532 C C . ILE A 1 560 ? -15.504 25.983 10.905 1.00 88.50 560 ILE A C 1
ATOM 4534 O O . ILE A 1 560 ? -15.935 26.461 11.956 1.00 88.50 560 ILE A O 1
ATOM 4538 N N . SER A 1 561 ? -14.768 26.682 10.030 1.00 82.38 561 SER A N 1
ATOM 4539 C CA . SER A 1 561 ? -14.330 28.071 10.253 1.00 82.38 561 SER A CA 1
ATOM 4540 C C . SER A 1 561 ? -15.491 29.072 10.346 1.00 82.38 561 SER A C 1
ATOM 4542 O O . SER A 1 561 ? -15.402 30.064 11.071 1.00 82.38 561 SER A O 1
ATOM 4544 N N . GLY A 1 562 ? -16.606 28.801 9.658 1.00 76.19 562 GLY A N 1
ATOM 4545 C CA . GLY A 1 562 ? -17.771 29.689 9.606 1.00 76.19 562 GLY A CA 1
ATOM 4546 C C . GLY A 1 562 ? -17.571 30.882 8.663 1.00 76.19 562 GLY A C 1
ATOM 4547 O O . GLY A 1 562 ? -16.645 30.900 7.861 1.00 76.19 562 GLY A O 1
ATOM 4548 N N . SER A 1 563 ? -18.439 31.897 8.760 1.00 58.06 563 SER A N 1
ATOM 4549 C CA . SER A 1 563 ? -18.463 33.078 7.873 1.00 58.06 563 SER A CA 1
ATOM 4550 C C . SER A 1 563 ? -17.372 34.124 8.150 1.00 58.06 563 SER A C 1
ATOM 4552 O O . SER A 1 563 ? -17.445 35.238 7.636 1.00 58.06 563 SER A O 1
ATOM 4554 N N . LYS A 1 564 ? -16.390 33.817 9.004 1.00 61.78 564 LYS A N 1
ATOM 4555 C CA . LYS A 1 564 ? -15.254 34.710 9.245 1.00 61.78 564 LYS A CA 1
ATOM 4556 C C . LYS A 1 564 ? -14.253 34.531 8.105 1.00 61.78 564 LYS A C 1
ATOM 4558 O O . LYS A 1 564 ? -13.785 33.418 7.883 1.00 61.78 564 LYS A O 1
ATOM 4563 N N . ASN A 1 565 ? -13.908 35.621 7.420 1.00 61.12 565 ASN A N 1
ATOM 4564 C CA . ASN A 1 565 ? -12.822 35.651 6.438 1.00 61.12 565 ASN A CA 1
ATOM 4565 C C . ASN A 1 565 ? -11.478 35.497 7.168 1.00 61.12 565 ASN A C 1
ATOM 4567 O O . ASN A 1 565 ? -10.815 36.484 7.471 1.00 61.12 565 ASN A O 1
ATOM 4571 N N . LEU A 1 566 ? -11.123 34.261 7.517 1.00 72.12 566 LEU A N 1
ATOM 4572 C CA . LEU A 1 566 ? -9.830 33.910 8.097 1.00 72.12 566 LEU A CA 1
ATOM 4573 C C . LEU A 1 566 ? -8.782 33.849 6.982 1.00 72.12 566 LEU A C 1
ATOM 4575 O O . LEU A 1 566 ? -9.006 33.219 5.946 1.00 72.12 566 LEU A O 1
ATOM 4579 N N . SER A 1 567 ? -7.635 34.486 7.203 1.00 73.62 567 SER A N 1
ATOM 4580 C CA . SER A 1 567 ? -6.460 34.328 6.350 1.00 73.62 567 SER A CA 1
ATOM 4581 C C . SER A 1 567 ? -5.863 32.922 6.506 1.00 73.62 567 SER A C 1
ATOM 4583 O O . SER A 1 567 ? -6.178 32.188 7.448 1.00 73.62 567 SER A O 1
ATOM 4585 N N . SER A 1 568 ? -4.967 32.528 5.599 1.00 67.31 568 SER A N 1
ATOM 4586 C CA . SER A 1 568 ? -4.278 31.228 5.651 1.00 67.31 568 SER A CA 1
ATOM 4587 C C . SER A 1 568 ? -3.392 31.044 6.891 1.00 67.31 568 SER A C 1
ATOM 4589 O O . SER A 1 568 ? -3.045 29.915 7.229 1.00 67.31 568 SER A O 1
ATOM 4591 N N . ASN A 1 569 ? -3.019 32.137 7.564 1.00 71.62 569 ASN A N 1
ATOM 4592 C CA . ASN A 1 569 ? -2.185 32.108 8.766 1.00 71.62 569 ASN A CA 1
ATOM 4593 C C . ASN A 1 569 ? -3.002 32.120 10.064 1.00 71.62 569 ASN A C 1
ATOM 4595 O O . ASN A 1 569 ? -2.433 31.893 11.130 1.00 71.62 569 ASN A O 1
ATOM 4599 N N . ASP A 1 570 ? -4.311 32.360 9.990 1.00 78.88 570 ASP A N 1
ATOM 4600 C CA . ASP A 1 570 ? -5.153 32.392 11.179 1.00 78.88 570 ASP A CA 1
ATOM 4601 C C . ASP A 1 570 ? -5.512 30.979 11.655 1.00 78.88 570 ASP A C 1
ATOM 4603 O O . ASP A 1 570 ? -5.659 30.039 10.872 1.00 78.88 570 ASP A O 1
ATOM 4607 N N . HIS A 1 571 ? -5.695 30.824 12.966 1.00 83.88 571 HIS A N 1
ATOM 4608 C CA . HIS A 1 571 ? -6.128 29.566 13.566 1.00 83.88 571 HIS A CA 1
ATOM 4609 C C . HIS A 1 571 ? -7.648 29.532 13.742 1.00 83.88 571 HIS A C 1
ATOM 4611 O O . HIS A 1 571 ? -8.238 30.447 14.316 1.00 83.88 571 HIS A O 1
ATOM 4617 N N . ILE A 1 572 ? -8.281 28.437 13.307 1.00 86.56 572 ILE A N 1
ATOM 4618 C CA . ILE A 1 572 ? -9.708 28.181 13.556 1.00 86.56 572 ILE A CA 1
ATOM 4619 C C . ILE A 1 572 ? -9.938 27.967 15.058 1.00 86.56 572 ILE A C 1
ATOM 4621 O O . ILE A 1 572 ? -10.851 28.549 15.644 1.00 86.56 572 ILE A O 1
ATOM 4625 N N . TYR A 1 573 ? -9.088 27.152 15.685 1.00 89.25 573 TYR A N 1
ATOM 4626 C CA . TYR A 1 573 ? -9.062 26.937 17.129 1.00 89.25 573 TYR A CA 1
ATOM 4627 C C . TYR A 1 573 ? -7.822 27.610 17.741 1.00 89.25 573 TYR A C 1
ATOM 4629 O O . TYR A 1 573 ? -6.707 27.208 17.408 1.00 89.25 573 TYR A O 1
ATOM 4637 N N . PRO A 1 574 ? -7.975 28.599 18.640 1.00 88.38 574 PRO A N 1
ATOM 4638 C CA . PRO A 1 574 ? -6.843 29.245 19.310 1.00 88.38 574 PRO A CA 1
ATOM 4639 C C . PRO A 1 574 ? -5.994 28.264 20.133 1.00 88.38 574 PRO A C 1
ATOM 4641 O O . PRO A 1 574 ? -6.511 27.274 20.655 1.00 88.38 574 PRO A O 1
ATOM 4644 N N . THR A 1 575 ? -4.709 28.573 20.319 1.00 88.50 575 THR A N 1
ATOM 4645 C CA . THR A 1 575 ? -3.758 27.759 21.104 1.00 88.50 575 THR A CA 1
ATOM 4646 C C . THR A 1 575 ? -4.236 27.523 22.537 1.00 88.50 575 THR A C 1
ATOM 4648 O O . THR A 1 575 ? -4.262 26.380 22.990 1.00 88.50 575 THR A O 1
ATOM 4651 N N . ASP A 1 576 ? -4.754 28.557 23.203 1.00 88.38 576 ASP A N 1
ATOM 4652 C CA . ASP A 1 576 ? -5.293 28.462 24.567 1.00 88.38 576 ASP A CA 1
ATOM 4653 C C . ASP A 1 576 ? -6.465 27.474 24.667 1.00 88.38 576 ASP A C 1
ATOM 4655 O O . ASP A 1 576 ? -6.693 26.839 25.699 1.00 88.38 576 ASP A O 1
ATOM 4659 N N . PHE A 1 577 ? -7.245 27.343 23.590 1.00 88.50 577 PHE A N 1
ATOM 4660 C CA . PHE A 1 577 ? -8.347 26.389 23.528 1.00 88.50 577 PHE A CA 1
ATOM 4661 C C . PHE A 1 577 ? -7.838 24.954 23.354 1.00 88.50 577 PHE A C 1
ATOM 4663 O O . PHE A 1 577 ? -8.350 24.036 23.995 1.00 88.50 577 PHE A O 1
ATOM 4670 N N . ILE A 1 578 ? -6.798 24.765 22.540 1.00 89.12 578 ILE A N 1
ATOM 4671 C CA . ILE A 1 578 ? -6.132 23.471 22.353 1.00 89.12 578 ILE A CA 1
ATOM 4672 C C . ILE A 1 578 ? -5.491 22.997 23.663 1.00 89.12 578 ILE A C 1
ATOM 4674 O O . ILE A 1 578 ? -5.633 21.829 24.019 1.00 89.12 578 ILE A O 1
ATOM 4678 N N . GLU A 1 579 ? -4.860 23.889 24.431 1.00 88.25 579 GLU A N 1
ATOM 4679 C CA . GLU A 1 579 ? -4.320 23.540 25.750 1.00 88.25 579 GLU A CA 1
ATOM 4680 C C . GLU A 1 579 ? -5.412 23.111 26.734 1.00 88.25 579 GLU A C 1
ATOM 4682 O O . GLU A 1 579 ? -5.246 22.129 27.460 1.00 88.25 579 GLU A O 1
ATOM 4687 N N . LYS A 1 580 ? -6.561 23.802 26.738 1.00 86.81 580 LYS A N 1
ATOM 4688 C CA . LYS A 1 580 ? -7.722 23.400 27.551 1.00 86.81 580 LYS A CA 1
ATOM 4689 C C . LYS A 1 580 ? -8.235 22.012 27.163 1.00 86.81 580 LYS A C 1
ATOM 4691 O O . LYS A 1 580 ? -8.576 21.231 28.050 1.00 86.81 580 LYS A O 1
ATOM 4696 N N . LEU A 1 581 ? -8.274 21.693 25.866 1.00 86.38 581 LEU A N 1
ATOM 4697 C CA . LEU A 1 581 ? -8.629 20.355 25.383 1.00 86.38 581 LEU A CA 1
ATOM 4698 C C . LEU A 1 581 ? -7.603 19.308 25.829 1.00 86.38 581 LEU A C 1
ATOM 4700 O O . LEU A 1 581 ? -7.998 18.269 26.355 1.00 86.38 581 LEU A O 1
ATOM 4704 N N . SER A 1 582 ? -6.309 19.606 25.709 1.00 87.75 582 SER A N 1
ATOM 4705 C CA . SER A 1 582 ? -5.232 18.702 26.125 1.00 87.75 582 SER A CA 1
ATOM 4706 C C . SER A 1 582 ? -5.311 18.380 27.623 1.00 87.75 582 SER A C 1
ATOM 4708 O O . SER A 1 582 ? -5.344 17.212 27.995 1.00 87.75 582 SER A O 1
ATOM 4710 N N . ARG A 1 583 ? -5.497 19.390 28.486 1.00 87.62 583 ARG A N 1
ATOM 4711 C CA . ARG A 1 583 ? -5.663 19.192 29.943 1.00 87.62 583 ARG A CA 1
ATOM 4712 C C . ARG A 1 583 ? -6.916 18.397 30.315 1.00 87.62 583 ARG A C 1
ATOM 4714 O O . ARG A 1 583 ? -6.987 17.844 31.407 1.00 87.62 583 ARG A O 1
ATOM 4721 N N . SER A 1 584 ? -7.913 18.358 29.434 1.00 81.69 584 SER A N 1
ATOM 4722 C CA . SER A 1 584 ? -9.162 17.638 29.679 1.00 81.69 584 SER A CA 1
ATOM 4723 C C . SER A 1 584 ? -9.097 16.143 29.360 1.00 81.69 584 SER A C 1
ATOM 4725 O O . SER A 1 584 ? -10.016 15.424 29.745 1.00 81.69 584 SER A O 1
ATOM 4727 N N . ASN A 1 585 ? -8.053 15.679 28.652 1.00 81.19 585 ASN A N 1
ATOM 4728 C CA . ASN A 1 585 ? -7.909 14.297 28.169 1.00 81.19 585 ASN A CA 1
ATOM 4729 C C . ASN A 1 585 ? -9.161 13.752 27.454 1.00 81.19 585 ASN A C 1
ATOM 4731 O O . ASN A 1 585 ? -9.448 12.554 27.477 1.00 81.19 585 ASN A O 1
ATOM 4735 N N . LEU A 1 586 ? -9.935 14.635 26.817 1.00 84.44 586 LEU A N 1
ATOM 4736 C CA . LEU A 1 586 ? -11.153 14.244 26.126 1.00 84.44 586 LEU A CA 1
ATOM 4737 C C . LEU A 1 586 ? -10.801 13.592 24.789 1.00 84.44 586 LEU A C 1
ATOM 4739 O O . LEU A 1 586 ? -10.084 14.174 23.972 1.00 84.44 586 LEU A O 1
ATOM 4743 N N . SER A 1 587 ? -11.350 12.408 24.545 1.00 86.69 587 SER A N 1
ATOM 4744 C CA . SER A 1 587 ? -11.223 11.673 23.291 1.00 86.69 587 SER A CA 1
ATOM 4745 C C . SER A 1 587 ? -12.553 11.640 22.538 1.00 86.69 587 SER A C 1
ATOM 4747 O O . SER A 1 587 ? -13.637 11.693 23.129 1.00 86.69 587 SER A O 1
ATOM 4749 N N . ILE A 1 588 ? -12.470 11.629 21.211 1.00 88.38 588 ILE A N 1
ATOM 4750 C CA . ILE A 1 588 ? -13.620 11.566 20.315 1.00 88.38 588 ILE A CA 1
ATOM 4751 C C . ILE A 1 588 ? -13.677 10.167 19.727 1.00 88.38 588 ILE A C 1
ATOM 4753 O O . ILE A 1 588 ? -12.720 9.722 19.097 1.00 88.38 588 ILE A O 1
ATOM 4757 N N . ASN A 1 589 ? -14.825 9.517 19.886 1.00 89.38 589 ASN A N 1
ATOM 4758 C CA . ASN A 1 589 ? -15.133 8.278 19.193 1.00 89.38 589 ASN A CA 1
ATOM 4759 C C . ASN A 1 589 ? -15.904 8.605 17.909 1.00 89.38 589 ASN A C 1
ATOM 4761 O O . ASN A 1 589 ? -17.051 9.049 17.972 1.00 89.38 589 ASN A O 1
ATOM 4765 N N . ILE A 1 590 ? -15.249 8.420 16.766 1.00 90.44 590 ILE A N 1
ATOM 4766 C CA . ILE A 1 590 ? -15.788 8.683 15.434 1.00 90.44 590 ILE A CA 1
ATOM 4767 C C . ILE A 1 590 ? -16.123 7.346 14.784 1.00 90.44 590 ILE A C 1
ATOM 4769 O O . ILE A 1 590 ? -15.265 6.475 14.655 1.00 90.44 590 ILE A O 1
ATOM 4773 N N . LYS A 1 591 ? -17.369 7.204 14.329 1.00 90.50 591 LYS A N 1
ATOM 4774 C CA . LYS A 1 591 ? -17.822 6.034 13.572 1.00 90.50 591 LYS A CA 1
ATOM 4775 C C . LYS A 1 591 ? -17.720 6.321 12.083 1.00 90.50 591 LYS A C 1
ATOM 4777 O O . LYS A 1 591 ? -18.534 7.064 11.541 1.00 90.50 591 LYS A O 1
ATOM 4782 N N . VAL A 1 592 ? -16.729 5.731 11.429 1.00 89.75 592 VAL A N 1
ATOM 4783 C CA . VAL A 1 592 ? -16.511 5.879 9.991 1.00 89.75 592 VAL A CA 1
ATOM 4784 C C . VAL A 1 592 ? -17.298 4.808 9.241 1.00 89.75 592 VAL A C 1
ATOM 4786 O O . VAL A 1 592 ? -17.057 3.607 9.402 1.00 89.75 592 VAL A O 1
ATOM 4789 N N . ASP A 1 593 ? -18.241 5.251 8.406 1.00 86.38 593 ASP A N 1
ATOM 4790 C CA . ASP A 1 593 ? -18.912 4.390 7.432 1.00 86.38 593 ASP A CA 1
ATOM 4791 C C . ASP A 1 593 ? -18.047 4.288 6.176 1.00 86.38 593 ASP A C 1
ATOM 4793 O O . ASP A 1 593 ? -17.992 5.193 5.346 1.00 86.38 593 ASP A O 1
ATOM 4797 N N . HIS A 1 594 ? -17.323 3.183 6.052 1.00 86.75 594 HIS A N 1
ATOM 4798 C CA . HIS A 1 594 ? -16.415 2.960 4.934 1.00 86.75 594 HIS A CA 1
ATOM 4799 C C . HIS A 1 594 ? -17.130 2.437 3.675 1.00 86.75 594 HIS A C 1
ATOM 4801 O O . HIS A 1 594 ? -16.511 2.377 2.609 1.00 86.75 594 HIS A O 1
ATOM 4807 N N . ARG A 1 595 ? -18.425 2.100 3.782 1.00 87.44 595 ARG A N 1
ATOM 4808 C CA . ARG A 1 595 ? -19.274 1.524 2.725 1.00 87.44 595 ARG A CA 1
ATOM 4809 C C . ARG A 1 595 ? -19.865 2.611 1.844 1.00 87.44 595 ARG A C 1
ATOM 4811 O O . ARG A 1 595 ? -21.080 2.742 1.696 1.00 87.44 595 ARG A O 1
ATOM 4818 N N . PHE A 1 596 ? -19.004 3.448 1.289 1.00 86.81 596 PHE A N 1
ATOM 4819 C CA . PHE A 1 596 ? -19.454 4.676 0.650 1.00 86.81 596 PHE A CA 1
ATOM 4820 C C . PHE A 1 596 ? -20.414 4.437 -0.522 1.00 86.81 596 PHE A C 1
ATOM 4822 O O . PHE A 1 596 ? -21.250 5.301 -0.760 1.00 86.81 596 PHE A O 1
ATOM 4829 N N . MET A 1 597 ? -20.363 3.289 -1.215 1.00 85.75 597 MET A N 1
ATOM 4830 C CA . MET A 1 597 ? -21.288 2.990 -2.318 1.00 85.75 597 MET A CA 1
ATOM 4831 C C . MET A 1 597 ? -22.733 2.767 -1.866 1.00 85.75 597 MET A C 1
ATOM 4833 O O . MET A 1 597 ? -23.641 2.853 -2.688 1.00 85.75 597 MET A O 1
ATOM 4837 N N . ALA A 1 598 ? -22.973 2.540 -0.569 1.00 78.94 598 ALA A N 1
ATOM 4838 C CA . ALA A 1 598 ? -24.329 2.567 -0.034 1.00 78.94 598 ALA A CA 1
ATOM 4839 C C . ALA A 1 598 ? -24.943 3.973 -0.165 1.00 78.94 598 ALA A C 1
ATOM 4841 O O . ALA A 1 598 ? -26.143 4.104 -0.369 1.00 78.94 598 ALA A O 1
ATOM 4842 N N . HIS A 1 599 ? -24.137 5.039 -0.101 1.00 78.50 599 HIS A N 1
ATOM 4843 C CA . HIS A 1 599 ? -24.624 6.427 -0.091 1.00 78.50 599 HIS A CA 1
ATOM 4844 C C . HIS A 1 599 ? -24.298 7.195 -1.378 1.00 78.50 599 HIS A C 1
ATOM 4846 O O . HIS A 1 599 ? -25.102 8.002 -1.840 1.00 78.50 599 HIS A O 1
ATOM 4852 N N . ASP A 1 600 ? -23.132 6.943 -1.971 1.00 79.06 600 ASP A N 1
ATOM 4853 C CA . ASP A 1 600 ? -22.651 7.546 -3.211 1.00 79.06 600 ASP A CA 1
ATOM 4854 C C . ASP A 1 600 ? -22.748 6.534 -4.358 1.00 79.06 600 ASP A C 1
ATOM 4856 O O . ASP A 1 600 ? -22.051 5.525 -4.381 1.00 79.06 600 ASP A O 1
ATOM 4860 N N . ARG A 1 601 ? -23.561 6.834 -5.374 1.00 79.31 601 ARG A N 1
ATOM 4861 C CA . ARG A 1 601 ? -23.783 5.916 -6.508 1.00 79.31 601 ARG A CA 1
ATOM 4862 C C . ARG A 1 601 ? -22.578 5.761 -7.441 1.00 79.31 601 ARG A C 1
ATOM 4864 O O . ARG A 1 601 ? -22.567 4.858 -8.268 1.00 79.31 601 ARG A O 1
ATOM 4871 N N . ASN A 1 602 ? -21.578 6.633 -7.310 1.00 83.44 602 ASN A N 1
ATOM 4872 C CA . ASN A 1 602 ? -20.459 6.739 -8.238 1.00 83.44 602 ASN A CA 1
ATOM 4873 C C . ASN A 1 602 ? -19.139 6.414 -7.534 1.00 83.44 602 ASN A C 1
ATOM 4875 O O . ASN A 1 602 ? -18.733 7.105 -6.592 1.00 83.44 602 ASN A O 1
ATOM 4879 N N . MET A 1 603 ? -18.437 5.406 -8.047 1.00 86.00 603 MET A N 1
ATOM 4880 C CA . MET A 1 603 ? -17.108 4.998 -7.594 1.00 86.00 603 MET A CA 1
ATOM 4881 C C . MET A 1 603 ? -16.087 5.279 -8.690 1.00 86.00 603 MET A C 1
ATOM 4883 O O . MET A 1 603 ? -16.335 5.032 -9.868 1.00 86.00 603 MET A O 1
ATOM 4887 N N . SER A 1 604 ? -14.915 5.777 -8.320 1.00 85.50 604 SER A N 1
ATOM 4888 C CA . SER A 1 604 ? -13.827 6.023 -9.263 1.00 85.50 604 SER A CA 1
ATOM 4889 C C . SER A 1 604 ? -12.514 5.507 -8.704 1.00 85.50 604 SER A C 1
ATOM 4891 O O . SER A 1 604 ? -12.257 5.585 -7.501 1.00 85.50 604 SER A O 1
ATOM 4893 N N . PHE A 1 605 ? -11.666 4.996 -9.590 1.00 87.44 605 PHE A N 1
ATOM 4894 C CA . PHE A 1 605 ? -10.289 4.686 -9.244 1.00 87.44 605 PHE A CA 1
ATOM 4895 C C . PHE A 1 605 ? -9.455 5.972 -9.293 1.00 87.44 605 PHE A C 1
ATOM 4897 O O . PHE A 1 605 ? -9.306 6.596 -10.345 1.00 87.44 605 PHE A O 1
ATOM 4904 N N . CYS A 1 606 ? -8.935 6.403 -8.146 1.00 87.75 606 CYS A N 1
ATOM 4905 C CA . CYS A 1 606 ? -8.092 7.586 -8.052 1.00 87.75 606 CYS A CA 1
ATOM 4906 C C . CYS A 1 606 ? -6.649 7.224 -8.417 1.00 87.75 606 CYS A C 1
ATOM 4908 O O . CYS A 1 606 ? -5.967 6.554 -7.649 1.00 87.75 606 CYS A O 1
ATOM 4910 N N . THR A 1 607 ? -6.144 7.718 -9.547 1.00 83.25 607 THR A N 1
ATOM 4911 C CA . THR A 1 607 ? -4.772 7.436 -10.022 1.00 83.25 607 THR A CA 1
ATOM 4912 C C . THR A 1 607 ? -3.673 8.043 -9.140 1.00 83.25 607 THR A C 1
ATOM 4914 O O . THR A 1 607 ? -2.528 7.592 -9.155 1.00 83.25 607 THR A O 1
ATOM 4917 N N . PHE A 1 608 ? -4.003 9.059 -8.334 1.00 89.12 608 PHE A N 1
ATOM 4918 C CA . PHE A 1 608 ? -3.053 9.646 -7.390 1.00 89.12 608 PHE A CA 1
ATOM 4919 C C . PHE A 1 608 ? -2.830 8.733 -6.174 1.00 89.12 608 PHE A C 1
ATOM 4921 O O . PHE A 1 608 ? -1.696 8.376 -5.864 1.00 89.12 608 PHE A O 1
ATOM 4928 N N . SER A 1 609 ? -3.899 8.326 -5.490 1.00 90.12 609 SER A N 1
ATOM 4929 C CA . SER A 1 609 ? -3.816 7.463 -4.300 1.00 90.12 609 SER A CA 1
ATOM 4930 C C . SER A 1 609 ? -3.818 5.968 -4.619 1.00 90.12 609 SER A C 1
ATOM 4932 O O . SER A 1 609 ? -3.572 5.158 -3.734 1.00 90.12 609 SER A O 1
ATOM 4934 N N . ASN A 1 610 ? -4.081 5.592 -5.874 1.00 87.38 610 ASN A N 1
ATOM 4935 C CA . ASN A 1 610 ? -4.226 4.210 -6.323 1.00 87.38 610 ASN A CA 1
ATOM 4936 C C . ASN A 1 610 ? -5.307 3.426 -5.552 1.00 87.38 610 ASN A C 1
ATOM 4938 O O . ASN A 1 610 ? -5.160 2.228 -5.303 1.00 87.38 610 ASN A O 1
ATOM 4942 N N . THR A 1 611 ? -6.404 4.095 -5.182 1.00 91.12 611 THR A N 1
ATOM 4943 C CA . THR A 1 611 ? -7.528 3.499 -4.442 1.00 91.12 611 THR A CA 1
ATOM 4944 C C . THR A 1 611 ? -8.879 3.802 -5.078 1.00 91.12 611 THR A C 1
ATOM 4946 O O . THR A 1 611 ? -9.055 4.793 -5.791 1.00 91.12 611 THR A O 1
ATOM 4949 N N . PHE A 1 612 ? -9.859 2.940 -4.798 1.00 89.50 612 PHE A N 1
ATOM 4950 C CA . PHE A 1 612 ? -11.259 3.199 -5.123 1.00 89.50 612 PHE A CA 1
ATOM 4951 C C . PHE A 1 612 ? -11.875 4.140 -4.090 1.00 89.50 612 PHE A C 1
ATOM 4953 O O . PHE A 1 612 ? -11.867 3.859 -2.886 1.00 89.50 612 PHE A O 1
ATOM 4960 N N . VAL A 1 613 ? -12.426 5.245 -4.584 1.00 90.75 613 VAL A N 1
ATOM 4961 C CA . VAL A 1 613 ? -13.011 6.321 -3.782 1.00 90.75 613 VAL A CA 1
ATOM 4962 C C . VAL A 1 613 ? -14.353 6.762 -4.373 1.00 90.75 613 VAL A C 1
ATOM 4964 O O . VAL A 1 613 ? -14.605 6.540 -5.563 1.00 90.75 613 VAL A O 1
ATOM 4967 N N . PRO A 1 614 ? -15.212 7.439 -3.591 1.00 89.50 614 PRO A N 1
ATOM 4968 C CA . PRO A 1 614 ? -16.322 8.199 -4.153 1.00 89.50 614 PRO A CA 1
ATOM 4969 C C . PRO A 1 614 ? -15.817 9.165 -5.226 1.00 89.50 614 PRO A C 1
ATOM 4971 O O . PRO A 1 614 ? -14.827 9.866 -5.003 1.00 89.50 614 PRO A O 1
ATOM 4974 N N . GLN A 1 615 ? -16.519 9.277 -6.354 1.00 85.19 615 GLN A N 1
ATOM 4975 C CA . GLN A 1 615 ? -16.102 10.137 -7.474 1.00 85.19 615 GLN A CA 1
ATOM 4976 C C . GLN A 1 615 ? -15.791 11.585 -7.041 1.00 85.19 615 GLN A C 1
ATOM 4978 O O . GLN A 1 615 ? -14.822 12.182 -7.503 1.00 85.19 615 GLN A O 1
ATOM 4983 N N . LYS A 1 616 ? -16.573 12.142 -6.106 1.00 86.62 616 LYS A N 1
ATOM 4984 C CA . LYS A 1 616 ? -16.372 13.500 -5.562 1.00 86.62 616 LYS A CA 1
ATOM 4985 C C . LYS A 1 616 ? -15.026 13.702 -4.851 1.00 86.62 616 LYS A C 1
ATOM 4987 O O . LYS A 1 616 ? -14.587 14.839 -4.722 1.00 86.62 616 LYS A O 1
ATOM 4992 N N . LEU A 1 617 ? -14.401 12.619 -4.380 1.00 90.25 617 LEU A N 1
ATOM 4993 C CA . LEU A 1 617 ? -13.089 12.611 -3.725 1.00 90.25 617 LEU A CA 1
ATOM 4994 C C . LEU A 1 617 ? -11.952 12.238 -4.686 1.00 90.25 617 LEU A C 1
ATOM 4996 O O . LEU A 1 617 ? -10.788 12.265 -4.288 1.00 90.25 617 LEU A O 1
ATOM 5000 N N . ALA A 1 618 ? -12.252 11.862 -5.932 1.00 85.69 618 ALA A N 1
ATOM 5001 C CA . ALA A 1 618 ? -11.235 11.484 -6.902 1.00 85.69 618 ALA A CA 1
ATOM 5002 C C . ALA A 1 618 ? -10.407 12.698 -7.347 1.00 85.69 618 ALA A C 1
ATOM 5004 O O . ALA A 1 618 ? -10.930 13.791 -7.581 1.00 85.69 618 ALA A O 1
ATOM 5005 N N . TYR A 1 619 ? -9.100 12.491 -7.507 1.00 82.81 619 TYR A N 1
ATOM 5006 C CA . TYR A 1 619 ? -8.191 13.525 -7.992 1.00 82.81 619 TYR A CA 1
ATOM 5007 C C . TYR A 1 619 ? -8.616 14.026 -9.380 1.00 82.81 619 TYR A C 1
ATOM 5009 O O . TYR A 1 619 ? -8.863 13.225 -10.279 1.00 82.81 619 TYR A O 1
ATOM 5017 N N . ARG A 1 620 ? -8.728 15.353 -9.544 1.00 73.56 620 ARG A N 1
ATOM 5018 C CA . ARG A 1 620 ? -9.212 16.036 -10.764 1.00 73.56 620 ARG A CA 1
ATOM 5019 C C . ARG A 1 620 ? -10.605 15.607 -11.261 1.00 73.56 620 ARG A C 1
ATOM 5021 O O . ARG A 1 620 ? -10.998 16.040 -12.337 1.00 73.56 620 ARG A O 1
ATOM 5028 N N . GLN A 1 621 ? -11.351 14.795 -10.499 1.00 65.12 621 GLN A N 1
ATOM 5029 C CA . GLN A 1 621 ? -12.687 14.277 -10.845 1.00 65.12 621 GLN A CA 1
ATOM 5030 C C . GLN A 1 621 ? -12.794 13.671 -12.260 1.00 65.12 621 GLN A C 1
ATOM 5032 O O . GLN A 1 621 ? -13.877 13.632 -12.848 1.00 65.12 621 GLN A O 1
ATOM 5037 N N . SER A 1 622 ? -11.681 13.189 -12.823 1.00 53.94 622 SER A N 1
ATOM 5038 C CA . SER A 1 622 ? -11.659 12.628 -14.172 1.00 53.94 622 SER A CA 1
ATOM 5039 C C . SER A 1 622 ? -12.522 11.367 -14.228 1.00 53.94 622 SER A C 1
ATOM 5041 O O . SER A 1 622 ? -12.247 10.388 -13.533 1.00 53.94 622 SER A O 1
ATOM 5043 N N . THR A 1 623 ? -13.560 11.393 -15.061 1.00 49.28 623 THR A N 1
ATOM 5044 C CA . THR A 1 623 ? -14.375 10.223 -15.393 1.00 49.28 623 THR A CA 1
ATOM 5045 C C . THR A 1 623 ? -13.779 9.555 -16.617 1.00 49.28 623 THR A C 1
ATOM 5047 O O . THR A 1 623 ? -13.880 10.072 -17.723 1.00 49.28 623 THR A O 1
ATOM 5050 N N . TYR A 1 624 ? -13.147 8.399 -16.437 1.00 44.47 624 TYR A N 1
ATOM 5051 C CA . TYR A 1 624 ? -12.889 7.515 -17.569 1.00 44.47 624 TYR A CA 1
ATOM 5052 C C . TYR A 1 624 ? -14.208 6.802 -17.892 1.00 44.47 624 TYR A C 1
ATOM 5054 O O . TYR A 1 624 ? -14.638 5.940 -17.126 1.00 44.47 624 TYR A O 1
ATOM 5062 N N . SER A 1 625 ? -14.890 7.176 -18.978 1.00 44.41 625 SER A N 1
ATOM 5063 C CA . SER A 1 625 ? -15.980 6.357 -19.523 1.00 44.41 625 SER A CA 1
ATOM 5064 C C . SER A 1 625 ? -15.902 6.281 -21.044 1.00 44.41 625 SER A C 1
ATOM 5066 O O . SER A 1 625 ? -16.257 7.240 -21.725 1.00 44.41 625 SER A O 1
ATOM 5068 N N . GLU A 1 626 ? -15.493 5.125 -21.560 1.00 40.28 626 GLU A N 1
ATOM 5069 C CA . GLU A 1 626 ? -15.798 4.713 -22.937 1.00 40.28 626 GLU A CA 1
ATOM 5070 C C . GLU A 1 626 ? -17.036 3.796 -22.998 1.00 40.28 626 GLU A C 1
ATOM 5072 O O . GLU A 1 626 ? -17.703 3.752 -24.026 1.00 40.28 626 GLU A O 1
ATOM 5077 N N . ASP A 1 627 ? -17.439 3.165 -21.886 1.00 37.97 627 ASP A N 1
ATOM 5078 C CA . ASP A 1 627 ? -18.526 2.174 -21.866 1.00 37.97 627 ASP A CA 1
ATOM 5079 C C . ASP A 1 627 ? -19.736 2.648 -21.044 1.00 37.97 627 ASP A C 1
ATOM 5081 O O . ASP A 1 627 ? -19.598 3.222 -19.965 1.00 37.97 627 ASP A O 1
ATOM 5085 N N . CYS A 1 628 ? -20.941 2.374 -21.542 1.00 37.66 628 CYS A N 1
ATOM 5086 C CA . CYS A 1 628 ? -22.248 2.931 -21.169 1.00 37.66 628 CYS A CA 1
ATOM 5087 C C . CYS A 1 628 ? -22.771 2.742 -19.716 1.00 37.66 628 CYS A C 1
ATOM 5089 O O . CYS A 1 628 ? -23.977 2.843 -19.497 1.00 37.66 628 CYS A O 1
ATOM 5091 N N . VAL A 1 629 ? -21.924 2.536 -18.702 1.00 44.19 629 VAL A N 1
ATOM 5092 C CA . VAL A 1 629 ? -22.271 2.752 -17.283 1.00 44.19 629 VAL A CA 1
ATOM 5093 C C . VAL A 1 629 ? -21.532 4.004 -16.829 1.00 44.19 629 VAL A C 1
ATOM 5095 O O . VAL A 1 629 ? -20.444 3.943 -16.258 1.00 44.19 629 VAL A O 1
ATOM 5098 N N . LYS A 1 630 ? -22.093 5.172 -17.161 1.00 49.22 630 LYS A N 1
ATOM 5099 C CA . LYS A 1 630 ? -21.514 6.457 -16.764 1.00 49.22 630 LYS A CA 1
ATOM 5100 C C . LYS A 1 630 ? -21.293 6.419 -15.238 1.00 49.22 630 LYS A C 1
ATOM 5102 O O . LYS A 1 630 ? -22.247 6.195 -14.502 1.00 49.22 630 LYS A O 1
ATOM 5107 N N . PHE A 1 631 ? -20.052 6.636 -14.792 1.00 56.62 631 PHE A N 1
ATOM 5108 C CA . PHE A 1 631 ? -19.650 6.959 -13.407 1.00 56.62 631 PHE A CA 1
ATOM 5109 C C . PHE A 1 631 ? -19.227 5.845 -12.414 1.00 56.62 631 PHE A C 1
ATOM 5111 O O . PHE A 1 631 ? -18.999 6.185 -11.251 1.00 56.62 631 PHE A O 1
ATOM 5118 N N . ILE A 1 632 ? -19.041 4.572 -12.806 1.00 66.62 632 ILE A N 1
ATOM 5119 C CA . ILE A 1 632 ? -18.552 3.526 -11.871 1.00 66.62 632 ILE A CA 1
ATOM 5120 C C . ILE A 1 632 ? -17.330 2.759 -12.417 1.00 66.62 632 ILE A C 1
ATOM 5122 O O . ILE A 1 632 ? -17.436 1.990 -13.369 1.00 66.62 632 ILE A O 1
ATOM 5126 N N . SER A 1 633 ? -16.167 2.917 -11.775 1.00 77.06 633 SER A N 1
ATOM 5127 C CA . SER A 1 633 ? -14.960 2.109 -12.018 1.00 77.06 633 SER A CA 1
ATOM 5128 C C . SER A 1 633 ? -14.956 0.868 -11.121 1.00 77.06 633 SER A C 1
ATOM 5130 O O . SER A 1 633 ? -14.757 1.005 -9.919 1.00 77.06 633 SER A O 1
ATOM 5132 N N . LEU A 1 634 ? -15.155 -0.327 -11.688 1.00 83.06 634 LEU A N 1
ATOM 5133 C CA . LEU A 1 634 ? -15.178 -1.597 -10.933 1.00 83.06 634 LEU A CA 1
ATOM 5134 C C . LEU A 1 634 ? -13.819 -2.288 -10.825 1.00 83.06 634 LEU A C 1
ATOM 5136 O O . LEU A 1 634 ? -13.573 -3.037 -9.887 1.00 83.06 634 LEU A O 1
ATOM 5140 N N . ILE A 1 635 ? -12.954 -2.029 -11.796 1.00 88.19 635 ILE A N 1
ATOM 5141 C CA . ILE A 1 635 ? -11.605 -2.571 -11.896 1.00 88.19 635 ILE A CA 1
ATOM 5142 C C . ILE A 1 635 ? -10.656 -1.441 -12.284 1.00 88.19 635 ILE A C 1
ATOM 5144 O O . ILE A 1 635 ? -11.081 -0.411 -12.823 1.00 88.19 635 ILE A O 1
ATOM 5148 N N . VAL A 1 636 ? -9.367 -1.640 -12.029 1.00 87.25 636 VAL A N 1
ATOM 5149 C CA . VAL A 1 636 ? -8.326 -0.864 -12.704 1.00 87.25 636 VAL A CA 1
ATOM 5150 C C . VAL A 1 636 ? -8.347 -1.297 -14.168 1.00 87.25 636 VAL A C 1
ATOM 5152 O O . VAL A 1 636 ? -8.395 -2.494 -14.433 1.00 87.25 636 VAL A O 1
ATOM 5155 N N . ARG A 1 637 ? -8.367 -0.348 -15.107 1.00 85.56 637 ARG A N 1
ATOM 5156 C CA . ARG A 1 637 ? -8.354 -0.648 -16.546 1.00 85.56 637 ARG A CA 1
ATOM 5157 C C . ARG A 1 637 ? -6.956 -0.507 -17.124 1.00 85.56 637 ARG A C 1
ATOM 5159 O O . ARG A 1 637 ? -6.200 0.375 -16.708 1.00 85.56 637 ARG A O 1
ATOM 5166 N N . TYR A 1 638 ? -6.637 -1.355 -18.093 1.00 89.62 638 TYR A N 1
ATOM 5167 C CA . TYR A 1 638 ? -5.423 -1.227 -18.882 1.00 89.62 638 TYR A CA 1
ATOM 5168 C C . TYR A 1 638 ? -5.484 0.050 -19.727 1.00 89.62 638 TYR A C 1
ATOM 5170 O O . TYR A 1 638 ? -6.514 0.378 -20.311 1.00 89.62 638 TYR A O 1
ATOM 5178 N N . LEU A 1 639 ? -4.367 0.774 -19.793 1.00 86.62 639 LEU A N 1
ATOM 5179 C CA . LEU A 1 639 ? -4.226 1.958 -20.637 1.00 86.62 639 LEU A CA 1
ATOM 5180 C C . LEU A 1 639 ? -3.444 1.570 -21.902 1.00 86.62 639 LEU A C 1
ATOM 5182 O O . LEU A 1 639 ? -2.206 1.502 -21.826 1.00 86.62 639 LEU A O 1
ATOM 5186 N N . PRO A 1 640 ? -4.121 1.296 -23.036 1.00 87.56 640 PRO A N 1
ATOM 5187 C CA . PRO A 1 640 ? -3.448 0.972 -24.288 1.00 87.56 640 PRO A CA 1
ATOM 5188 C C . PRO A 1 640 ? -2.713 2.191 -24.846 1.00 87.56 640 PRO A C 1
ATOM 5190 O O . PRO A 1 640 ? -2.940 3.331 -24.427 1.00 87.56 640 PRO A O 1
ATOM 5193 N N . PHE A 1 641 ? -1.820 1.950 -25.803 1.00 87.50 641 PHE A N 1
ATOM 5194 C CA . PHE A 1 641 ? -1.278 3.041 -26.601 1.00 87.50 641 PHE A CA 1
ATOM 5195 C C . PHE A 1 641 ? -2.385 3.742 -27.401 1.00 87.50 641 PHE A C 1
ATOM 5197 O O . PHE A 1 641 ? -3.397 3.139 -27.768 1.00 87.50 641 PHE A O 1
ATOM 5204 N N . GLY A 1 642 ? -2.180 5.025 -27.704 1.00 84.38 642 GLY A N 1
ATOM 5205 C CA . GLY A 1 642 ? -3.053 5.738 -28.630 1.00 84.38 642 GLY A CA 1
ATOM 5206 C C . GLY A 1 642 ? -2.979 5.129 -30.032 1.00 84.38 642 GLY A C 1
ATOM 5207 O O . GLY A 1 642 ? -1.927 4.656 -30.453 1.00 84.38 642 GLY A O 1
ATOM 5208 N N . LYS A 1 643 ? -4.079 5.189 -30.791 1.00 83.12 643 LYS A N 1
ATOM 5209 C CA . LYS A 1 643 ? -4.152 4.628 -32.156 1.00 83.12 643 LYS A CA 1
ATOM 5210 C C . LYS A 1 643 ? -3.043 5.139 -33.091 1.00 83.12 643 LYS A C 1
ATOM 5212 O O . LYS A 1 643 ? -2.608 4.410 -33.968 1.00 83.12 643 LYS A O 1
ATOM 5217 N N . TYR A 1 644 ? -2.614 6.386 -32.906 1.00 85.00 644 TYR A N 1
ATOM 5218 C CA . TYR A 1 644 ? -1.578 7.041 -33.712 1.00 85.00 644 TYR A CA 1
ATOM 5219 C C . TYR A 1 644 ? -0.253 7.203 -32.955 1.00 85.00 644 TYR A C 1
ATOM 5221 O O . TYR A 1 644 ? 0.592 8.001 -33.356 1.00 85.00 644 TYR A O 1
ATOM 5229 N N . ASP A 1 645 ? -0.089 6.508 -31.826 1.00 86.88 645 ASP A N 1
ATOM 5230 C CA . ASP A 1 645 ? 1.160 6.521 -31.073 1.00 86.88 645 ASP A CA 1
ATOM 5231 C C . ASP A 1 645 ? 2.256 5.823 -31.902 1.00 86.88 645 ASP A C 1
ATOM 5233 O O . ASP A 1 645 ? 2.059 4.674 -32.314 1.00 86.88 645 ASP A O 1
ATOM 5237 N N . PRO A 1 646 ? 3.412 6.469 -32.140 1.00 87.06 646 PRO A N 1
ATOM 5238 C CA . PRO A 1 646 ? 4.529 5.860 -32.856 1.00 87.06 646 PRO A CA 1
ATOM 5239 C C . PRO A 1 646 ? 4.943 4.490 -32.308 1.00 87.06 646 PRO A C 1
ATOM 5241 O O . PRO A 1 646 ? 5.281 3.602 -33.086 1.00 87.06 646 PRO A O 1
ATOM 5244 N N . CYS A 1 647 ? 4.876 4.285 -30.987 1.00 89.94 647 CYS A N 1
ATOM 5245 C CA . CYS A 1 647 ? 5.229 3.011 -30.358 1.00 89.94 647 CYS A CA 1
ATOM 5246 C C . CYS A 1 647 ? 4.259 1.896 -30.758 1.00 89.94 647 CYS A C 1
ATOM 5248 O O . CYS A 1 647 ? 4.682 0.756 -30.936 1.00 89.94 647 CYS A O 1
ATOM 5250 N N . LYS A 1 648 ? 2.969 2.225 -30.915 1.00 89.81 648 LYS A N 1
ATOM 5251 C CA . LYS A 1 648 ? 1.923 1.274 -31.306 1.00 89.81 648 LYS A CA 1
ATOM 5252 C C . LYS A 1 648 ? 2.072 0.850 -32.756 1.00 89.81 648 LYS A C 1
ATOM 5254 O O . LYS A 1 648 ? 2.109 -0.343 -33.031 1.00 89.81 648 LYS A O 1
ATOM 5259 N N . ILE A 1 649 ? 2.223 1.830 -33.648 1.00 88.56 649 ILE A N 1
ATOM 5260 C CA . ILE A 1 649 ? 2.455 1.599 -35.081 1.00 88.56 649 ILE A CA 1
ATOM 5261 C C . ILE A 1 649 ? 3.671 0.689 -35.257 1.00 88.56 649 ILE A C 1
ATOM 5263 O O . ILE A 1 649 ? 3.619 -0.306 -35.973 1.00 88.56 649 ILE A O 1
ATOM 5267 N N . PHE A 1 650 ? 4.751 0.995 -34.537 1.00 89.31 650 PHE A N 1
ATOM 5268 C CA . PHE A 1 650 ? 5.980 0.222 -34.586 1.00 89.31 650 PHE A CA 1
ATOM 5269 C C . PHE A 1 650 ? 5.809 -1.202 -34.036 1.00 89.31 650 PHE A C 1
ATOM 5271 O O . PHE A 1 650 ? 6.249 -2.161 -34.667 1.00 89.31 650 PHE A O 1
ATOM 5278 N N . GLN A 1 651 ? 5.145 -1.352 -32.884 1.00 90.12 651 GLN A N 1
ATOM 5279 C CA . GLN A 1 651 ? 4.869 -2.655 -32.280 1.00 90.12 651 GLN A CA 1
ATOM 5280 C C . GLN A 1 651 ? 4.036 -3.545 -33.213 1.00 90.12 651 GLN A C 1
ATOM 5282 O O . GLN A 1 651 ? 4.421 -4.685 -33.466 1.00 90.12 651 GLN A O 1
ATOM 5287 N N . ASP A 1 652 ? 2.914 -3.032 -33.724 1.00 89.56 652 ASP A N 1
ATOM 5288 C CA . ASP A 1 652 ? 1.998 -3.794 -34.577 1.00 89.56 652 ASP A CA 1
ATOM 5289 C C . ASP A 1 652 ? 2.693 -4.214 -35.878 1.00 89.56 652 ASP A C 1
ATOM 5291 O O . ASP A 1 652 ? 2.574 -5.354 -36.327 1.00 89.56 652 ASP A O 1
ATOM 5295 N N . ALA A 1 653 ? 3.500 -3.320 -36.444 1.00 88.75 653 ALA A N 1
ATOM 5296 C CA . ALA A 1 653 ? 4.215 -3.591 -37.673 1.00 88.75 653 ALA A CA 1
ATOM 5297 C C . ALA A 1 653 ? 5.338 -4.633 -37.507 1.00 88.75 653 ALA A C 1
ATOM 5299 O O . ALA A 1 653 ? 5.495 -5.487 -38.377 1.00 88.75 653 ALA A O 1
ATOM 5300 N N . LEU A 1 654 ? 6.073 -4.637 -36.388 1.00 88.75 654 LEU A N 1
ATOM 5301 C CA . LEU A 1 654 ? 7.051 -5.697 -36.098 1.00 88.75 654 LEU A CA 1
ATOM 5302 C C . LEU A 1 654 ? 6.395 -7.078 -35.945 1.00 88.75 654 LEU A C 1
ATOM 5304 O O . LEU A 1 654 ? 6.984 -8.083 -36.347 1.00 88.75 654 LEU A O 1
ATOM 5308 N N . VAL A 1 655 ? 5.178 -7.132 -35.400 1.00 88.00 655 VAL A N 1
ATOM 5309 C CA . VAL A 1 655 ? 4.412 -8.380 -35.271 1.00 88.00 655 VAL A CA 1
ATOM 5310 C C . VAL A 1 655 ? 3.890 -8.867 -36.630 1.00 88.00 655 VAL A C 1
ATOM 5312 O O . VAL A 1 655 ? 3.882 -10.072 -36.873 1.00 88.00 655 VAL A O 1
ATOM 5315 N N . GLU A 1 656 ? 3.462 -7.963 -37.521 1.00 86.62 656 GLU A N 1
ATOM 5316 C CA . GLU A 1 656 ? 2.879 -8.325 -38.827 1.00 86.62 656 GLU A CA 1
ATOM 5317 C C . GLU A 1 656 ? 3.906 -8.609 -39.941 1.00 86.62 656 GLU A C 1
ATOM 5319 O O . GLU A 1 656 ? 3.605 -9.368 -40.869 1.00 86.62 656 GLU A O 1
ATOM 5324 N N . LEU A 1 657 ? 5.086 -7.981 -39.897 1.00 87.19 657 LEU A N 1
ATOM 5325 C CA . LEU A 1 657 ? 6.118 -8.119 -40.929 1.00 87.19 657 LEU A CA 1
ATOM 5326 C C . LEU A 1 657 ? 6.982 -9.374 -40.740 1.00 87.19 657 LEU A C 1
ATOM 5328 O O . LEU A 1 657 ? 7.185 -9.853 -39.628 1.00 87.19 657 LEU A O 1
ATOM 5332 N N . ASP A 1 658 ? 7.552 -9.858 -41.848 1.00 84.88 658 ASP A N 1
ATOM 5333 C CA . ASP A 1 658 ? 8.531 -10.952 -41.834 1.00 84.88 658 ASP A CA 1
ATOM 5334 C C . ASP A 1 658 ? 9.804 -10.552 -41.068 1.00 84.88 658 ASP A C 1
ATOM 5336 O O . ASP A 1 658 ? 10.150 -9.363 -41.012 1.00 84.88 658 ASP A O 1
ATOM 5340 N N . ASP A 1 659 ? 10.542 -11.550 -40.575 1.00 84.50 659 ASP A N 1
ATOM 5341 C CA . ASP A 1 659 ? 11.754 -11.385 -39.767 1.00 84.50 659 ASP A CA 1
ATOM 5342 C C . ASP A 1 659 ? 12.733 -10.347 -40.331 1.00 84.50 659 ASP A C 1
ATOM 5344 O O . ASP A 1 659 ? 13.044 -10.311 -41.534 1.00 84.50 659 ASP A O 1
ATOM 5348 N N . LEU A 1 660 ? 13.216 -9.490 -39.437 1.00 84.69 660 LEU A N 1
ATOM 5349 C CA . LEU A 1 660 ? 14.271 -8.529 -39.699 1.00 84.69 660 LEU A CA 1
ATOM 5350 C C . LEU A 1 660 ? 15.599 -9.253 -39.905 1.00 84.69 660 LEU A C 1
ATOM 5352 O O . LEU A 1 660 ? 15.965 -10.172 -39.165 1.00 84.69 660 LEU A O 1
ATOM 5356 N N . ARG A 1 661 ? 16.343 -8.806 -40.914 1.00 80.62 661 ARG A N 1
ATOM 5357 C CA . ARG A 1 661 ? 17.708 -9.271 -41.173 1.00 80.62 661 ARG A CA 1
ATOM 5358 C C . ARG A 1 661 ? 18.702 -8.586 -40.247 1.00 80.62 661 ARG A C 1
ATOM 5360 O O . ARG A 1 661 ? 19.703 -9.201 -39.881 1.00 80.62 661 ARG A O 1
ATOM 5367 N N . ILE A 1 662 ? 18.425 -7.342 -39.860 1.00 80.56 662 ILE A N 1
ATOM 5368 C CA . ILE A 1 662 ? 19.271 -6.583 -38.944 1.00 80.56 662 ILE A CA 1
ATOM 5369 C C . ILE A 1 662 ? 19.152 -7.168 -37.536 1.00 80.56 662 ILE A C 1
ATOM 5371 O O . ILE A 1 662 ? 18.080 -7.162 -36.933 1.00 80.56 662 ILE A O 1
ATOM 5375 N N . GLN A 1 663 ? 20.277 -7.652 -37.003 1.00 74.56 663 GLN A N 1
ATOM 5376 C CA . GLN A 1 663 ? 20.400 -7.991 -35.587 1.00 74.56 663 GLN A CA 1
ATOM 5377 C C . GLN A 1 663 ? 20.576 -6.704 -34.781 1.00 74.56 663 GLN A C 1
ATOM 5379 O O . GLN A 1 663 ? 19.584 -6.149 -34.323 1.00 74.56 663 GLN A O 1
ATOM 5384 N N . TYR A 1 664 ? 21.801 -6.186 -34.669 1.00 79.44 664 TYR A N 1
ATOM 5385 C CA . TYR A 1 664 ? 22.078 -4.889 -34.052 1.00 79.44 664 TYR A CA 1
ATOM 5386 C C . TYR A 1 664 ? 22.093 -3.787 -35.104 1.00 79.44 664 TYR A C 1
ATOM 5388 O O . TYR A 1 664 ? 22.765 -3.927 -36.124 1.00 79.44 664 TYR A O 1
ATOM 5396 N N . GLY A 1 665 ? 21.380 -2.692 -34.853 1.00 82.25 665 GLY A N 1
ATOM 5397 C CA . GLY A 1 665 ? 21.378 -1.563 -35.773 1.00 82.25 665 GLY A CA 1
ATOM 5398 C C . GLY A 1 665 ? 20.773 -0.296 -35.192 1.00 82.25 665 GLY A C 1
ATOM 5399 O O . GLY A 1 665 ? 20.077 -0.301 -34.173 1.00 82.25 665 GLY A O 1
ATOM 5400 N N . THR A 1 666 ? 21.033 0.798 -35.887 1.00 88.12 666 THR A N 1
ATOM 5401 C CA . THR A 1 666 ? 20.462 2.117 -35.648 1.00 88.12 666 THR A CA 1
ATOM 5402 C C . THR A 1 666 ? 19.116 2.274 -36.355 1.00 88.12 666 THR A C 1
ATOM 5404 O O . THR A 1 666 ? 18.634 1.381 -37.055 1.00 88.12 666 THR A O 1
ATOM 5407 N N . TYR A 1 667 ? 18.484 3.435 -36.191 1.00 89.62 667 TYR A N 1
ATOM 5408 C CA . TYR A 1 667 ? 17.319 3.789 -36.999 1.00 89.62 667 TYR A CA 1
ATOM 5409 C C . TYR A 1 667 ? 17.618 3.893 -38.496 1.00 89.62 667 TYR A C 1
ATOM 5411 O O . TYR A 1 667 ? 16.694 3.711 -39.281 1.00 89.62 667 TYR A O 1
ATOM 5419 N N . GLU A 1 668 ? 18.854 4.205 -38.896 1.00 86.69 668 GLU A N 1
ATOM 5420 C CA . GLU A 1 668 ? 19.216 4.293 -40.317 1.00 86.69 668 GLU A CA 1
ATOM 5421 C C . GLU A 1 668 ? 19.190 2.906 -40.948 1.00 86.69 668 GLU A C 1
ATOM 5423 O O . GLU A 1 668 ? 18.482 2.700 -41.931 1.00 86.69 668 GLU A O 1
ATOM 5428 N N . ASP A 1 669 ? 19.824 1.937 -40.284 1.00 87.88 669 ASP A N 1
ATOM 5429 C CA . ASP A 1 669 ? 19.812 0.539 -40.710 1.00 87.88 669 ASP A CA 1
ATOM 5430 C C . ASP A 1 669 ? 18.366 0.033 -40.842 1.00 87.88 669 ASP A C 1
ATOM 5432 O O . ASP A 1 669 ? 17.967 -0.521 -41.869 1.00 87.88 669 ASP A O 1
ATOM 5436 N N . LEU A 1 670 ? 17.539 0.286 -39.821 1.00 88.69 670 LEU A N 1
ATOM 5437 C CA . LEU A 1 670 ? 16.141 -0.131 -39.831 1.00 88.69 670 LEU A CA 1
ATOM 5438 C C . LEU A 1 670 ? 15.328 0.553 -40.942 1.00 88.69 670 LEU A C 1
ATOM 5440 O O . LEU A 1 670 ? 14.498 -0.093 -41.584 1.00 88.69 670 LEU A O 1
ATOM 5444 N N . ALA A 1 671 ? 15.534 1.853 -41.166 1.00 88.94 671 ALA A N 1
ATOM 5445 C CA . ALA A 1 671 ? 14.843 2.594 -42.215 1.00 88.94 671 ALA A CA 1
ATOM 5446 C C . ALA A 1 671 ? 15.185 2.037 -43.606 1.00 88.94 671 ALA A C 1
ATOM 5448 O O . ALA A 1 671 ? 14.282 1.846 -44.428 1.00 88.94 671 ALA A O 1
ATOM 5449 N N . ASP A 1 672 ? 16.455 1.710 -43.844 1.00 89.12 672 ASP A N 1
ATOM 5450 C CA . ASP A 1 672 ? 16.910 1.108 -45.096 1.00 89.12 672 ASP A CA 1
ATOM 5451 C C . ASP A 1 672 ? 16.282 -0.273 -45.317 1.00 89.12 672 ASP A C 1
ATOM 5453 O O . ASP A 1 672 ? 15.752 -0.552 -46.400 1.00 89.12 672 ASP A O 1
ATOM 5457 N N . GLU A 1 673 ? 16.239 -1.121 -44.283 1.00 89.62 673 GLU A N 1
ATOM 5458 C CA . GLU A 1 673 ? 15.572 -2.424 -44.378 1.00 89.62 673 GLU A CA 1
ATOM 5459 C C . GLU A 1 673 ? 14.067 -2.278 -44.670 1.00 89.62 673 GLU A C 1
ATOM 5461 O O . GLU A 1 673 ? 13.531 -2.985 -45.533 1.00 89.62 673 GLU A O 1
ATOM 5466 N N . MET A 1 674 ? 13.381 -1.334 -44.021 1.00 91.31 674 MET A N 1
ATOM 5467 C CA . MET A 1 674 ? 11.953 -1.081 -44.253 1.00 91.31 674 MET A CA 1
ATOM 5468 C C . MET A 1 674 ? 11.663 -0.580 -45.666 1.00 91.31 674 MET A C 1
ATOM 5470 O O . MET A 1 674 ? 10.699 -1.020 -46.302 1.00 91.31 674 MET A O 1
ATOM 5474 N N . PHE A 1 675 ? 12.522 0.286 -46.202 1.00 89.19 675 PHE A N 1
ATOM 5475 C CA . PHE A 1 675 ? 12.415 0.755 -47.578 1.00 89.19 675 PHE A CA 1
ATOM 5476 C C . PHE A 1 675 ? 12.580 -0.390 -48.588 1.00 89.19 675 PHE A C 1
ATOM 5478 O O . PHE A 1 675 ? 11.794 -0.508 -49.537 1.00 89.19 675 PHE A O 1
ATOM 5485 N N . VAL A 1 676 ? 13.557 -1.276 -48.359 1.00 89.75 676 VAL A N 1
ATOM 5486 C CA . VAL A 1 676 ? 13.776 -2.471 -49.188 1.00 89.75 676 VAL A CA 1
ATOM 5487 C C . VAL A 1 676 ? 12.578 -3.420 -49.109 1.00 89.75 676 VAL A C 1
ATOM 5489 O O . VAL A 1 676 ? 12.083 -3.851 -50.154 1.00 89.75 676 VAL A O 1
ATOM 5492 N N . LYS A 1 677 ? 12.057 -3.702 -47.906 1.00 88.94 677 LYS A N 1
ATOM 5493 C CA . LYS A 1 677 ? 10.872 -4.559 -47.717 1.00 88.94 677 LYS A CA 1
ATOM 5494 C C . LYS A 1 677 ? 9.629 -3.977 -48.397 1.00 88.94 677 LYS A C 1
ATOM 5496 O O . LYS A 1 677 ? 8.917 -4.709 -49.082 1.00 88.94 677 LYS A O 1
ATOM 5501 N N . SER A 1 678 ? 9.398 -2.666 -48.299 1.00 90.44 678 SER A N 1
ATOM 5502 C CA . SER A 1 678 ? 8.262 -2.004 -48.961 1.00 90.44 678 SER A CA 1
ATOM 5503 C C . SER A 1 678 ? 8.304 -2.162 -50.488 1.00 90.44 678 SER A C 1
ATOM 5505 O O . SER A 1 678 ? 7.307 -2.548 -51.113 1.00 90.44 678 SER A O 1
ATOM 5507 N N . LYS A 1 679 ? 9.480 -1.951 -51.098 1.00 89.94 679 LYS A N 1
ATOM 5508 C CA . LYS A 1 679 ? 9.689 -2.178 -52.538 1.00 89.94 679 LYS A CA 1
ATOM 5509 C C . LYS A 1 679 ? 9.535 -3.648 -52.921 1.00 89.94 679 LYS A C 1
ATOM 5511 O O . LYS A 1 679 ? 8.924 -3.948 -53.946 1.00 89.94 679 LYS A O 1
ATOM 5516 N N . TYR A 1 680 ? 10.057 -4.557 -52.101 1.00 88.81 680 TYR A N 1
ATOM 5517 C CA . TYR A 1 680 ? 9.949 -5.995 -52.325 1.00 88.81 680 TYR A CA 1
ATOM 5518 C C . TYR A 1 680 ? 8.485 -6.452 -52.367 1.00 88.81 680 TYR A C 1
ATOM 5520 O O . TYR A 1 680 ? 8.055 -6.993 -53.382 1.00 88.81 680 TYR A O 1
ATOM 5528 N N . PHE A 1 681 ? 7.683 -6.143 -51.342 1.00 89.94 681 PHE A N 1
ATOM 5529 C CA . PHE A 1 681 ? 6.266 -6.532 -51.305 1.00 89.94 681 PHE A CA 1
ATOM 5530 C C . PHE A 1 681 ? 5.442 -5.931 -52.451 1.00 89.94 681 PHE A C 1
ATOM 5532 O O . PHE A 1 681 ? 4.543 -6.590 -52.975 1.00 89.94 681 PHE A O 1
ATOM 5539 N N . SER A 1 682 ? 5.788 -4.716 -52.887 1.00 89.62 682 SER A N 1
ATOM 5540 C CA . SER A 1 682 ? 5.151 -4.056 -54.036 1.00 89.62 682 SER A CA 1
ATOM 5541 C C . SER A 1 682 ? 5.515 -4.688 -55.388 1.00 89.62 682 SER A C 1
ATOM 5543 O O . SER A 1 682 ? 4.774 -4.524 -56.352 1.00 89.62 682 SER A O 1
ATOM 5545 N N . SER A 1 683 ? 6.659 -5.379 -55.474 1.00 88.75 683 SER A N 1
ATOM 5546 C CA . SER A 1 683 ? 7.210 -5.966 -56.710 1.00 88.75 683 SER A CA 1
ATOM 5547 C C . SER A 1 683 ? 7.032 -7.485 -56.812 1.00 88.75 683 SER A C 1
ATOM 5549 O O . SER A 1 683 ? 7.466 -8.097 -57.790 1.00 88.75 683 SER A O 1
ATOM 5551 N N . LEU A 1 684 ? 6.369 -8.106 -55.831 1.00 89.00 684 LEU A N 1
ATOM 5552 C CA . LEU A 1 684 ? 5.976 -9.511 -55.892 1.00 89.00 684 LEU A CA 1
ATOM 5553 C C . LEU A 1 684 ? 5.055 -9.778 -57.093 1.00 89.00 684 LEU A C 1
ATOM 5555 O O . LEU A 1 684 ? 4.267 -8.926 -57.494 1.00 89.00 684 LEU A O 1
ATOM 5559 N N . ARG A 1 685 ? 5.103 -11.009 -57.630 1.00 83.69 685 ARG A N 1
ATOM 5560 C CA . ARG A 1 685 ? 4.222 -11.452 -58.734 1.00 83.69 685 ARG A CA 1
ATOM 5561 C C . ARG A 1 685 ? 2.735 -11.238 -58.421 1.00 83.69 685 ARG A C 1
ATOM 5563 O O . ARG A 1 685 ? 1.963 -10.924 -59.318 1.00 83.69 685 ARG A O 1
ATOM 5570 N N . SER A 1 686 ? 2.362 -11.396 -57.153 1.00 85.25 686 SER A N 1
ATOM 5571 C CA . SER A 1 686 ? 1.106 -10.928 -56.568 1.00 85.25 686 SER A CA 1
ATOM 5572 C C . SER A 1 686 ? 1.451 -9.882 -55.497 1.00 85.25 686 SER A C 1
ATOM 5574 O O . SER A 1 686 ? 1.867 -10.279 -54.405 1.00 85.25 686 SER A O 1
ATOM 5576 N N . PRO A 1 687 ? 1.356 -8.575 -55.800 1.00 85.06 687 PRO A N 1
ATOM 5577 C CA . PRO A 1 687 ? 1.761 -7.527 -54.870 1.00 85.06 687 PRO A CA 1
ATOM 5578 C C . PRO A 1 687 ? 0.975 -7.573 -53.557 1.00 85.06 687 PRO A C 1
ATOM 5580 O O . PRO A 1 687 ? -0.257 -7.605 -53.565 1.00 85.06 687 PRO A O 1
ATOM 5583 N N . ASP A 1 688 ? 1.685 -7.518 -52.429 1.00 88.12 688 ASP A N 1
ATOM 5584 C CA . ASP A 1 688 ? 1.079 -7.360 -51.104 1.00 88.12 688 ASP A CA 1
ATOM 5585 C C . ASP A 1 688 ? 1.155 -5.887 -50.688 1.00 88.12 688 ASP A C 1
ATOM 5587 O O . ASP A 1 688 ? 2.057 -5.442 -49.971 1.00 88.12 688 ASP A O 1
ATOM 5591 N N . PHE A 1 689 ? 0.194 -5.103 -51.180 1.00 88.94 689 PHE A N 1
ATOM 5592 C CA . PHE A 1 689 ? 0.121 -3.671 -50.887 1.00 88.94 689 PHE A CA 1
ATOM 5593 C C . PHE A 1 689 ? -0.112 -3.374 -49.401 1.00 88.94 689 PHE A C 1
ATOM 5595 O O . PHE A 1 689 ? 0.264 -2.294 -48.942 1.00 88.94 689 PHE A O 1
ATOM 5602 N N . LYS A 1 690 ? -0.687 -4.316 -48.634 1.00 88.62 690 LYS A N 1
ATOM 5603 C CA . LYS A 1 690 ? -0.890 -4.140 -47.192 1.00 88.62 690 LYS A CA 1
ATOM 5604 C C . LYS A 1 690 ? 0.464 -4.138 -46.482 1.00 88.62 690 LYS A C 1
ATOM 5606 O O . LYS A 1 690 ? 0.792 -3.165 -45.805 1.00 88.62 690 LYS A O 1
ATOM 5611 N N . ARG A 1 691 ? 1.280 -5.179 -46.687 1.00 87.62 691 ARG A N 1
ATOM 5612 C CA . ARG A 1 691 ? 2.626 -5.267 -46.090 1.00 87.62 691 ARG A CA 1
ATOM 5613 C C . ARG A 1 691 ? 3.566 -4.183 -46.611 1.00 87.62 691 ARG A C 1
ATOM 5615 O O . ARG A 1 691 ? 4.337 -3.618 -45.836 1.00 87.62 691 ARG A O 1
ATOM 5622 N N . ALA A 1 692 ? 3.469 -3.838 -47.897 1.00 87.75 692 ALA A N 1
ATOM 5623 C CA . ALA A 1 692 ? 4.231 -2.728 -48.467 1.00 87.75 692 ALA A CA 1
ATOM 5624 C C . ALA A 1 692 ? 3.900 -1.381 -47.801 1.00 87.75 692 ALA A C 1
ATOM 5626 O O . ALA A 1 692 ? 4.809 -0.585 -47.544 1.00 87.75 692 ALA A O 1
ATOM 5627 N N . GLY A 1 693 ? 2.614 -1.144 -47.509 1.00 89.31 693 GLY A N 1
ATOM 5628 C CA . GLY A 1 693 ? 2.128 0.036 -46.796 1.00 89.31 693 GLY A CA 1
ATOM 5629 C C . GLY A 1 693 ? 2.637 0.105 -45.357 1.00 89.31 693 GLY A C 1
ATOM 5630 O O . GLY A 1 693 ? 3.169 1.137 -44.965 1.00 89.31 693 GLY A O 1
ATOM 5631 N N . ILE A 1 694 ? 2.575 -1.007 -44.617 1.00 89.94 694 ILE A N 1
ATOM 5632 C CA . ILE A 1 694 ? 3.079 -1.103 -43.235 1.00 89.94 694 ILE A CA 1
ATOM 5633 C C . ILE A 1 694 ? 4.580 -0.782 -43.166 1.00 89.94 694 ILE A C 1
ATOM 5635 O O . ILE A 1 694 ? 5.011 0.031 -42.351 1.00 89.94 694 ILE A O 1
ATOM 5639 N N . ALA A 1 695 ? 5.387 -1.368 -44.057 1.00 88.81 695 ALA A N 1
ATOM 5640 C CA . ALA A 1 695 ? 6.825 -1.096 -44.099 1.00 88.81 695 ALA A CA 1
ATOM 5641 C C . ALA A 1 695 ? 7.128 0.382 -44.423 1.00 88.81 695 ALA A C 1
ATOM 5643 O O . ALA A 1 695 ? 8.031 0.982 -43.838 1.00 88.81 695 ALA A O 1
ATOM 5644 N N . LYS A 1 696 ? 6.336 1.002 -45.309 1.00 89.06 696 LYS A N 1
ATOM 5645 C CA . LYS A 1 696 ? 6.445 2.437 -45.609 1.00 89.06 696 LYS A CA 1
ATOM 5646 C C . LYS A 1 696 ? 6.054 3.310 -44.408 1.00 89.06 696 LYS A C 1
ATOM 5648 O O . LYS A 1 696 ? 6.720 4.305 -44.137 1.00 89.06 696 LYS A O 1
ATOM 5653 N N . GLU A 1 697 ? 5.014 2.931 -43.672 1.00 88.75 697 GLU A N 1
ATOM 5654 C CA . GLU A 1 697 ? 4.562 3.642 -42.473 1.00 88.75 697 GLU A CA 1
ATOM 5655 C C . GLU A 1 697 ? 5.608 3.594 -41.344 1.00 88.75 697 GLU A C 1
ATOM 5657 O O . GLU A 1 697 ? 5.851 4.617 -40.696 1.00 88.75 697 GLU A O 1
ATOM 5662 N N . ILE A 1 698 ? 6.301 2.460 -41.149 1.00 89.12 698 ILE A N 1
ATOM 5663 C CA . ILE A 1 698 ? 7.441 2.393 -40.216 1.00 89.12 698 ILE A CA 1
ATOM 5664 C C . ILE A 1 698 ? 8.551 3.341 -40.661 1.00 89.12 698 ILE A C 1
ATOM 5666 O O . ILE A 1 698 ? 9.055 4.094 -39.832 1.00 89.12 698 ILE A O 1
ATOM 5670 N N . PHE A 1 699 ? 8.926 3.331 -41.943 1.00 88.56 699 PHE A N 1
ATOM 5671 C CA . PHE A 1 699 ? 9.971 4.216 -42.464 1.00 88.56 699 PHE A CA 1
ATOM 5672 C C . PHE A 1 699 ? 9.675 5.692 -42.141 1.00 88.56 699 PHE A C 1
ATOM 5674 O O . PHE A 1 699 ? 10.524 6.394 -41.589 1.00 88.56 699 PHE A O 1
ATOM 5681 N N . GLU A 1 700 ? 8.444 6.146 -42.390 1.00 87.75 700 GLU A N 1
ATOM 5682 C CA . GLU A 1 700 ? 8.007 7.508 -42.055 1.00 87.75 700 GLU A CA 1
ATOM 5683 C C . GLU A 1 700 ? 7.982 7.763 -40.534 1.00 87.75 700 GLU A C 1
ATOM 5685 O O . GLU A 1 700 ? 8.325 8.852 -40.068 1.00 87.75 700 GLU A O 1
ATOM 5690 N N . THR A 1 701 ? 7.599 6.762 -39.738 1.00 88.94 701 THR A N 1
ATOM 5691 C CA . THR A 1 701 ? 7.542 6.854 -38.269 1.00 88.94 701 THR A CA 1
ATOM 5692 C C . THR A 1 701 ? 8.935 6.939 -37.647 1.00 88.94 701 THR A C 1
ATOM 5694 O O . THR A 1 701 ? 9.154 7.758 -36.758 1.00 88.94 701 THR A O 1
ATOM 5697 N N . VAL A 1 702 ? 9.902 6.165 -38.144 1.00 88.56 702 VAL A N 1
ATOM 5698 C CA . VAL A 1 702 ? 11.306 6.207 -37.709 1.00 88.56 702 VAL A CA 1
ATOM 5699 C C . VAL A 1 702 ? 11.908 7.591 -37.957 1.00 88.56 702 VAL A C 1
ATOM 5701 O O . VAL A 1 702 ? 12.563 8.146 -37.074 1.00 88.56 702 VAL A O 1
ATOM 5704 N N . GLN A 1 703 ? 11.616 8.203 -39.109 1.00 85.19 703 GLN A N 1
ATOM 5705 C CA . GLN A 1 703 ? 12.044 9.576 -39.391 1.00 85.19 703 GLN A CA 1
ATOM 5706 C C . GLN A 1 703 ? 11.446 10.588 -38.401 1.00 85.19 703 GLN A C 1
ATOM 5708 O O . GLN A 1 703 ? 12.167 11.449 -37.897 1.00 85.19 703 GLN A O 1
ATOM 5713 N N . LYS A 1 704 ? 10.155 10.451 -38.059 1.00 85.56 704 LYS A N 1
ATOM 5714 C CA . LYS A 1 704 ? 9.487 11.304 -37.056 1.00 85.56 704 LYS A CA 1
ATOM 5715 C C . LYS A 1 704 ? 10.053 11.116 -35.645 1.00 85.56 704 LYS A C 1
ATOM 5717 O O . LYS A 1 704 ? 10.222 12.087 -34.910 1.00 85.56 704 LYS A O 1
ATOM 5722 N N . LEU A 1 705 ? 10.352 9.878 -35.251 1.00 87.56 705 LEU A N 1
ATOM 5723 C CA . LEU A 1 705 ? 10.964 9.573 -33.954 1.00 87.56 705 LEU A CA 1
ATOM 5724 C C . LEU A 1 705 ? 12.360 10.187 -33.842 1.00 87.56 705 LEU A C 1
ATOM 5726 O O . LEU A 1 705 ? 12.682 10.783 -32.815 1.00 87.56 705 LEU A O 1
ATOM 5730 N N . ARG A 1 706 ? 13.142 10.120 -34.927 1.00 83.75 706 ARG A N 1
ATOM 5731 C CA . ARG A 1 706 ? 14.452 10.768 -35.025 1.00 83.75 706 ARG A CA 1
ATOM 5732 C C . ARG A 1 706 ? 14.350 12.287 -34.894 1.00 83.75 706 ARG A C 1
ATOM 5734 O O . ARG A 1 706 ? 15.156 12.868 -34.185 1.00 83.75 706 ARG A O 1
ATOM 5741 N N . SER A 1 707 ? 13.355 12.925 -35.518 1.00 83.00 707 SER A N 1
ATOM 5742 C CA . SER A 1 707 ? 13.159 14.379 -35.385 1.00 83.00 707 SER A CA 1
ATOM 5743 C C . SER A 1 707 ? 12.724 14.833 -33.985 1.00 83.00 707 SER A C 1
ATOM 5745 O O . SER A 1 707 ? 12.864 16.008 -33.670 1.00 83.00 707 SER A O 1
ATOM 5747 N N . ASN A 1 708 ? 12.206 13.920 -33.156 1.00 84.94 708 ASN A N 1
ATOM 5748 C CA . ASN A 1 708 ? 11.760 14.191 -31.784 1.00 84.94 708 ASN A CA 1
ATOM 5749 C C . ASN A 1 708 ? 12.783 13.748 -30.715 1.00 84.94 708 ASN A C 1
ATOM 5751 O O . ASN A 1 708 ? 12.417 13.643 -29.545 1.00 84.94 708 ASN A O 1
ATOM 5755 N N . ASP A 1 709 ? 14.026 13.435 -31.102 1.00 82.31 709 ASP A N 1
ATOM 5756 C CA . ASP A 1 709 ? 15.107 12.961 -30.217 1.00 82.31 709 ASP A CA 1
ATOM 5757 C C . ASP A 1 709 ? 14.765 11.703 -29.381 1.00 82.31 709 ASP A C 1
ATOM 5759 O O . ASP A 1 709 ? 15.347 11.451 -28.322 1.00 82.31 709 ASP A O 1
ATOM 5763 N N . ILE A 1 710 ? 13.839 10.858 -29.853 1.00 87.00 710 ILE A N 1
ATOM 5764 C CA . ILE A 1 710 ? 13.495 9.594 -29.181 1.00 87.00 710 ILE A CA 1
ATOM 5765 C C . ILE A 1 710 ? 14.455 8.503 -29.645 1.00 87.00 710 ILE A C 1
ATOM 5767 O O . ILE A 1 710 ? 14.381 8.049 -30.784 1.00 87.00 710 ILE A O 1
ATOM 5771 N N . THR A 1 711 ? 15.324 8.023 -28.759 1.00 88.06 711 THR A N 1
ATOM 5772 C CA . THR A 1 711 ? 16.328 7.010 -29.110 1.00 88.06 711 THR A CA 1
ATOM 5773 C C . THR A 1 711 ? 15.725 5.609 -29.336 1.00 88.06 711 THR A C 1
ATOM 5775 O O . THR A 1 711 ? 14.716 5.270 -28.707 1.00 88.06 711 THR A O 1
ATOM 5778 N N . PRO A 1 712 ? 16.343 4.757 -30.182 1.00 89.06 712 PRO A N 1
ATOM 5779 C CA . PRO A 1 712 ? 15.971 3.346 -30.359 1.00 89.06 712 PRO A CA 1
ATOM 5780 C C . PRO A 1 712 ? 15.794 2.585 -29.043 1.00 89.06 712 PRO A C 1
ATOM 5782 O O . PRO A 1 712 ? 14.789 1.905 -28.829 1.00 89.06 712 PRO A O 1
ATOM 5785 N N . THR A 1 713 ? 16.733 2.770 -28.114 1.00 86.31 713 THR A N 1
ATOM 5786 C CA . THR A 1 713 ? 16.693 2.144 -26.789 1.00 86.31 713 THR A CA 1
ATOM 5787 C C . THR A 1 713 ? 15.487 2.607 -25.971 1.00 86.31 713 THR A C 1
ATOM 5789 O O . THR A 1 713 ? 14.872 1.801 -25.270 1.00 86.31 713 THR A O 1
ATOM 5792 N N . LEU A 1 714 ? 15.106 3.887 -26.056 1.00 87.56 714 LEU A N 1
ATOM 5793 C CA . LEU A 1 714 ? 13.926 4.413 -25.366 1.00 87.56 714 LEU A CA 1
ATOM 5794 C C . LEU A 1 714 ? 12.619 3.880 -25.975 1.00 87.56 714 LEU A C 1
ATOM 5796 O O . LEU A 1 714 ? 11.710 3.507 -25.226 1.00 87.56 714 LEU A O 1
ATOM 5800 N N . LEU A 1 715 ? 12.537 3.792 -27.308 1.00 90.94 715 LEU A N 1
ATOM 5801 C CA . LEU A 1 715 ? 11.400 3.201 -28.020 1.00 90.94 715 LEU A CA 1
ATOM 5802 C C . LEU A 1 715 ? 11.191 1.739 -27.597 1.00 90.94 715 LEU A C 1
ATOM 5804 O O . LEU A 1 715 ? 10.112 1.375 -27.124 1.00 90.94 715 LEU A O 1
ATOM 5808 N N . ALA A 1 716 ? 12.244 0.921 -27.684 1.00 90.56 716 ALA A N 1
ATOM 5809 C CA . ALA A 1 716 ? 12.192 -0.490 -27.315 1.00 90.56 716 ALA A CA 1
ATOM 5810 C C . ALA A 1 716 ? 11.823 -0.685 -25.838 1.00 90.56 716 ALA A C 1
ATOM 5812 O O . ALA A 1 716 ? 10.915 -1.459 -25.529 1.00 90.56 716 ALA A O 1
ATOM 5813 N N . LYS A 1 717 ? 12.434 0.083 -24.919 1.00 89.50 717 LYS A N 1
ATOM 5814 C CA . LYS A 1 717 ? 12.062 0.070 -23.493 1.00 89.50 717 LYS A CA 1
ATOM 5815 C C . LYS A 1 717 ? 10.576 0.359 -23.290 1.00 89.50 717 LYS A C 1
ATOM 5817 O O . LYS A 1 717 ? 9.936 -0.305 -22.478 1.00 89.50 717 LYS A O 1
ATOM 5822 N N . THR A 1 718 ? 10.021 1.327 -24.016 1.00 91.56 718 THR A N 1
ATOM 5823 C CA . THR A 1 718 ? 8.610 1.721 -23.889 1.00 91.56 718 THR A CA 1
ATOM 5824 C C . THR A 1 718 ? 7.671 0.600 -24.341 1.00 91.56 718 THR A C 1
ATOM 5826 O O . THR A 1 718 ? 6.734 0.256 -23.616 1.00 91.56 718 THR A O 1
ATOM 5829 N N . ILE A 1 719 ? 7.955 -0.034 -25.483 1.00 92.69 719 ILE A N 1
ATOM 5830 C CA . ILE A 1 719 ? 7.161 -1.155 -26.013 1.00 92.69 719 ILE A CA 1
ATOM 5831 C C . ILE A 1 719 ? 7.224 -2.375 -25.074 1.00 92.69 719 ILE A C 1
ATOM 5833 O O . ILE A 1 719 ? 6.197 -2.982 -24.750 1.00 92.69 719 ILE A O 1
ATOM 5837 N N . LEU A 1 720 ? 8.416 -2.723 -24.585 1.00 91.31 720 LEU A N 1
ATOM 5838 C CA . LEU A 1 720 ? 8.609 -3.868 -23.688 1.00 91.31 720 LEU A CA 1
ATOM 5839 C C . LEU A 1 720 ? 7.948 -3.645 -22.324 1.00 91.31 720 LEU A C 1
ATOM 5841 O O . LEU A 1 720 ? 7.277 -4.545 -21.820 1.00 91.31 720 LEU A O 1
ATOM 5845 N N . LYS A 1 721 ? 8.061 -2.435 -21.751 1.00 91.31 721 LYS A N 1
ATOM 5846 C CA . LYS A 1 721 ? 7.339 -2.065 -20.521 1.00 91.31 721 LYS A CA 1
ATOM 5847 C C . LYS A 1 721 ? 5.828 -2.217 -20.705 1.00 91.31 721 LYS A C 1
ATOM 5849 O O . LYS A 1 721 ? 5.177 -2.801 -19.845 1.00 91.31 721 LYS A O 1
ATOM 5854 N N . LYS A 1 722 ? 5.276 -1.791 -21.847 1.00 92.31 722 LYS A N 1
ATOM 5855 C CA . LYS A 1 722 ? 3.846 -1.981 -22.140 1.00 92.31 722 LYS A CA 1
ATOM 5856 C C . LYS A 1 722 ? 3.441 -3.438 -22.315 1.00 92.31 722 LYS A C 1
ATOM 5858 O O . LYS A 1 722 ? 2.334 -3.796 -21.919 1.00 92.31 722 LYS A O 1
ATOM 5863 N N . SER A 1 723 ? 4.329 -4.273 -22.843 1.00 91.38 723 SER A N 1
ATOM 5864 C CA . SER A 1 723 ? 4.114 -5.721 -22.940 1.00 91.38 723 SER A CA 1
ATOM 5865 C C . SER A 1 723 ? 4.122 -6.387 -21.558 1.00 91.38 723 SER A C 1
ATOM 5867 O O . SER A 1 723 ? 3.238 -7.185 -21.250 1.00 91.38 723 SER A O 1
ATOM 5869 N N . LEU A 1 724 ? 5.035 -5.984 -20.667 1.00 90.25 724 LEU A N 1
ATOM 5870 C CA . LEU A 1 724 ? 5.012 -6.401 -19.259 1.00 90.25 724 LEU A CA 1
ATOM 5871 C C . LEU A 1 724 ? 3.741 -5.950 -18.536 1.00 90.25 724 LEU A C 1
ATOM 5873 O O . LEU A 1 724 ? 3.156 -6.730 -17.783 1.00 90.25 724 LEU A O 1
ATOM 5877 N N . ASP A 1 725 ? 3.298 -4.713 -18.766 1.00 90.81 725 ASP A N 1
ATOM 5878 C CA . ASP A 1 725 ? 2.068 -4.192 -18.171 1.00 90.81 725 ASP A CA 1
ATOM 5879 C C . ASP A 1 725 ? 0.854 -5.035 -18.579 1.00 90.81 725 ASP A C 1
ATOM 5881 O O . ASP A 1 725 ? 0.009 -5.317 -17.731 1.00 90.81 725 ASP A O 1
ATOM 5885 N N . ARG A 1 726 ? 0.792 -5.519 -19.830 1.00 91.31 726 ARG A N 1
ATOM 5886 C CA . ARG A 1 726 ? -0.263 -6.442 -20.281 1.00 91.31 726 ARG A CA 1
ATOM 5887 C C . ARG A 1 726 ? -0.255 -7.762 -19.515 1.00 91.31 726 ARG A C 1
ATOM 5889 O O . ARG A 1 726 ? -1.311 -8.205 -19.065 1.00 91.31 726 ARG A O 1
ATOM 5896 N N . ILE A 1 727 ? 0.917 -8.364 -19.298 1.00 89.75 727 ILE A N 1
ATOM 5897 C CA . ILE A 1 727 ? 1.043 -9.607 -18.514 1.00 89.75 727 ILE A CA 1
ATOM 5898 C C . ILE A 1 727 ? 0.586 -9.384 -17.069 1.00 89.75 727 ILE A C 1
ATOM 5900 O O . ILE A 1 727 ? -0.225 -10.149 -16.542 1.00 89.75 727 ILE A O 1
ATOM 5904 N N . ARG A 1 728 ? 1.083 -8.322 -16.426 1.00 89.31 728 ARG A N 1
ATOM 5905 C CA . ARG A 1 728 ? 0.725 -7.976 -15.041 1.00 89.31 728 ARG A CA 1
ATOM 5906 C C . ARG A 1 728 ? -0.768 -7.707 -14.906 1.00 89.31 728 ARG A C 1
ATOM 5908 O O . ARG A 1 728 ? -1.401 -8.192 -13.972 1.00 89.31 728 ARG A O 1
ATOM 5915 N N . HIS A 1 729 ? -1.340 -6.994 -15.870 1.00 92.50 729 HIS A N 1
ATOM 5916 C CA . HIS A 1 729 ? -2.766 -6.708 -15.902 1.00 92.50 729 HIS A CA 1
ATOM 5917 C C . HIS A 1 729 ? -3.604 -7.969 -16.113 1.00 92.50 729 HIS A C 1
ATOM 5919 O O . HIS A 1 729 ? -4.596 -8.182 -15.420 1.00 92.50 729 HIS A O 1
ATOM 5925 N N . ARG A 1 730 ? -3.170 -8.872 -17.000 1.00 90.25 730 ARG A N 1
ATOM 5926 C CA . ARG A 1 730 ? -3.825 -10.171 -17.190 1.00 90.25 730 ARG A CA 1
ATOM 5927 C C . ARG A 1 730 ? -3.834 -10.989 -15.897 1.00 90.25 730 ARG A C 1
ATOM 5929 O O . ARG A 1 730 ? -4.876 -11.543 -15.551 1.00 90.25 730 ARG A O 1
ATOM 5936 N N . LYS A 1 731 ? -2.715 -11.031 -15.164 1.00 90.38 731 LYS A N 1
ATOM 5937 C CA . LYS A 1 731 ? -2.631 -11.676 -13.840 1.00 90.38 731 LYS A CA 1
ATOM 5938 C C . LYS A 1 731 ? -3.580 -11.032 -12.826 1.00 90.38 731 LYS A C 1
ATOM 5940 O O . LYS A 1 731 ? -4.302 -11.748 -12.139 1.00 90.38 731 LYS A O 1
ATOM 5945 N N . TYR A 1 732 ? -3.630 -9.699 -12.776 1.00 92.19 732 TYR A N 1
ATOM 5946 C CA . TYR A 1 732 ? -4.568 -8.948 -11.936 1.00 92.19 732 TYR A CA 1
ATOM 5947 C C . TYR A 1 732 ? -6.028 -9.359 -12.189 1.00 92.19 732 TYR A C 1
ATOM 5949 O O . TYR A 1 732 ? -6.732 -9.741 -11.251 1.00 92.19 732 TYR A O 1
ATOM 5957 N N . LEU A 1 733 ? -6.464 -9.364 -13.453 1.00 89.12 733 LEU A N 1
ATOM 5958 C CA . LEU A 1 733 ? -7.831 -9.748 -13.818 1.00 89.12 733 LEU A CA 1
ATOM 5959 C C . LEU A 1 733 ? -8.127 -11.215 -13.468 1.00 89.12 733 LEU A C 1
ATOM 5961 O O . LEU A 1 733 ? -9.191 -11.520 -12.930 1.00 89.12 733 LEU A O 1
ATOM 5965 N N . LEU A 1 734 ? -7.182 -12.126 -13.738 1.00 88.50 734 LEU A N 1
ATOM 5966 C CA . LEU A 1 734 ? -7.325 -13.551 -13.421 1.00 88.50 734 LEU A CA 1
ATOM 5967 C C . LEU A 1 734 ? -7.480 -13.784 -11.916 1.00 88.50 734 LEU A C 1
ATOM 5969 O O . LEU A 1 734 ? -8.350 -14.550 -11.507 1.00 88.50 734 LEU A O 1
ATOM 5973 N N . ASN A 1 735 ? -6.685 -13.095 -11.097 1.00 90.06 735 ASN A N 1
ATOM 5974 C CA . ASN A 1 735 ? -6.741 -13.231 -9.645 1.00 90.06 735 ASN A CA 1
ATOM 5975 C C . ASN A 1 735 ? -8.070 -12.717 -9.068 1.00 90.06 735 ASN A C 1
ATOM 5977 O O . ASN A 1 735 ? -8.606 -13.333 -8.148 1.00 90.06 735 ASN A O 1
ATOM 5981 N N . ILE A 1 736 ? -8.640 -11.636 -9.617 1.00 89.56 736 ILE A N 1
ATOM 5982 C CA . ILE A 1 736 ? -9.988 -11.185 -9.225 1.00 89.56 736 ILE A CA 1
ATOM 5983 C C . ILE A 1 736 ? -11.029 -12.229 -9.621 1.00 89.56 736 ILE A C 1
ATOM 5985 O O . ILE A 1 736 ? -11.849 -12.627 -8.794 1.00 89.56 736 ILE A O 1
ATOM 5989 N N . TYR A 1 737 ? -10.982 -12.699 -10.869 1.00 85.50 737 TYR A N 1
ATOM 5990 C CA . TYR A 1 737 ? -11.932 -13.685 -11.377 1.00 85.50 737 TYR A CA 1
ATOM 5991 C C . TYR A 1 737 ? -11.933 -14.972 -10.536 1.00 85.50 737 TYR A C 1
ATOM 5993 O O . TYR A 1 737 ? -12.993 -15.478 -10.175 1.00 85.50 737 TYR A O 1
ATOM 6001 N N . GLN A 1 738 ? -10.756 -15.479 -10.158 1.00 87.06 738 GLN A N 1
ATOM 6002 C CA . GLN A 1 738 ? -10.626 -16.674 -9.315 1.00 87.06 738 GLN A CA 1
ATOM 6003 C C . GLN A 1 738 ? -11.203 -16.480 -7.906 1.00 87.06 738 GLN A C 1
ATOM 6005 O O . GLN A 1 738 ? -11.707 -17.430 -7.307 1.00 87.06 738 GLN A O 1
ATOM 6010 N N . ARG A 1 739 ? -11.158 -15.253 -7.381 1.00 89.88 739 ARG A N 1
ATOM 6011 C CA . ARG A 1 739 ? -11.540 -14.930 -5.999 1.00 89.88 739 ARG A CA 1
ATOM 6012 C C . ARG A 1 739 ? -12.930 -14.320 -5.861 1.00 89.88 739 ARG A C 1
ATOM 6014 O O . ARG A 1 739 ? -13.353 -14.023 -4.747 1.00 89.88 739 ARG A O 1
ATOM 6021 N N . GLN A 1 740 ? -13.679 -14.172 -6.952 1.00 86.44 740 GLN A N 1
ATOM 6022 C CA . GLN A 1 740 ? -15.023 -13.579 -6.943 1.00 86.44 740 GLN A CA 1
ATOM 6023 C C . GLN A 1 740 ? -15.994 -14.264 -5.963 1.00 86.44 740 GLN A C 1
ATOM 6025 O O . GLN A 1 740 ? -16.825 -13.600 -5.346 1.00 86.44 740 GLN A O 1
ATOM 6030 N N . ASN A 1 741 ? -15.837 -15.573 -5.734 1.00 87.56 741 ASN A N 1
ATOM 6031 C CA . ASN A 1 741 ? -16.647 -16.325 -4.773 1.00 87.56 741 ASN A CA 1
ATOM 6032 C C . ASN A 1 741 ? -16.508 -15.803 -3.334 1.00 87.56 741 ASN A C 1
ATOM 6034 O O . ASN A 1 741 ? -17.446 -15.924 -2.549 1.00 87.56 741 ASN A O 1
ATOM 6038 N N . GLU A 1 742 ? -15.375 -15.183 -2.988 1.00 93.12 742 GLU A N 1
ATOM 6039 C CA . GLU A 1 742 ? -15.184 -14.552 -1.680 1.00 93.12 742 GLU A CA 1
ATOM 6040 C C . GLU A 1 742 ? -16.134 -13.351 -1.498 1.00 93.12 742 GLU A C 1
ATOM 6042 O O . GLU A 1 742 ? -16.639 -13.129 -0.401 1.00 93.12 742 GLU A O 1
ATOM 6047 N N . ILE A 1 743 ? -16.411 -12.589 -2.568 1.00 91.50 743 ILE A N 1
ATOM 6048 C CA . ILE A 1 743 ? -17.369 -11.466 -2.549 1.00 91.50 743 ILE A CA 1
ATOM 6049 C C . ILE A 1 743 ? -18.790 -12.006 -2.381 1.00 91.50 743 ILE A C 1
ATOM 6051 O O . ILE A 1 743 ? -19.557 -11.517 -1.552 1.00 91.50 743 ILE A O 1
ATOM 6055 N N . GLU A 1 744 ? -19.123 -13.052 -3.134 1.00 90.31 744 GLU A N 1
ATOM 6056 C CA . GLU A 1 744 ? -20.427 -13.707 -3.070 1.00 90.31 744 GLU A CA 1
ATOM 6057 C C . GLU A 1 744 ? -20.712 -14.301 -1.680 1.00 90.31 744 GLU A C 1
ATOM 6059 O O . GLU A 1 744 ? -21.830 -14.200 -1.174 1.00 90.31 744 GLU A O 1
ATOM 6064 N N . GLN A 1 745 ? -19.701 -14.862 -1.011 1.00 92.31 745 GLN A N 1
ATOM 6065 C CA . GLN A 1 745 ? -19.834 -15.340 0.365 1.00 92.31 745 GLN A CA 1
ATOM 6066 C C . GLN A 1 745 ? -20.126 -14.194 1.346 1.00 92.31 745 GLN A C 1
ATOM 6068 O O . GLN A 1 745 ? -21.028 -14.320 2.178 1.00 92.31 745 GLN A O 1
ATOM 6073 N N . CYS A 1 746 ? -19.423 -13.061 1.229 1.00 92.06 746 CYS A N 1
ATOM 6074 C CA . CYS A 1 746 ? -19.706 -11.866 2.030 1.00 92.06 746 CYS A CA 1
ATOM 6075 C C . CYS A 1 746 ? -21.142 -11.360 1.811 1.00 92.06 746 CYS A C 1
ATOM 6077 O O . CYS A 1 746 ? -21.835 -11.059 2.785 1.00 92.06 746 CYS A O 1
ATOM 6079 N N . ARG A 1 747 ? -21.627 -11.352 0.560 1.00 91.81 747 ARG A N 1
ATOM 6080 C CA . ARG A 1 747 ? -23.020 -11.003 0.237 1.00 91.81 747 ARG A CA 1
ATOM 6081 C C . ARG A 1 747 ? -24.024 -11.907 0.948 1.00 91.81 747 ARG A C 1
ATOM 6083 O O . ARG A 1 747 ? -24.941 -11.402 1.591 1.00 91.81 747 ARG A O 1
ATOM 6090 N N . ARG A 1 748 ? -23.844 -13.229 0.877 1.00 90.81 748 ARG A N 1
ATOM 6091 C CA . ARG A 1 748 ? -24.749 -14.196 1.531 1.00 90.81 748 ARG A CA 1
ATOM 6092 C C . ARG A 1 748 ? -24.768 -14.031 3.048 1.00 90.81 748 ARG A C 1
ATOM 6094 O O . ARG A 1 748 ? -25.836 -14.069 3.656 1.00 90.81 748 ARG A O 1
ATOM 6101 N N . ASN A 1 749 ? -23.605 -13.800 3.655 1.00 91.00 749 ASN A N 1
ATOM 6102 C CA . ASN A 1 749 ? -23.502 -13.540 5.092 1.00 91.00 749 ASN A CA 1
ATOM 6103 C C . ASN A 1 749 ? -24.266 -12.267 5.481 1.00 91.00 749 ASN A C 1
ATOM 6105 O O . ASN A 1 749 ? -25.024 -12.272 6.454 1.00 91.00 749 ASN A O 1
ATOM 6109 N N . PHE A 1 750 ? -24.120 -11.201 4.690 1.00 90.25 750 PHE A N 1
ATOM 6110 C CA . PHE A 1 750 ? -24.861 -9.957 4.870 1.00 90.25 750 PHE A CA 1
ATOM 6111 C C . PHE A 1 750 ? -26.381 -10.166 4.764 1.00 90.25 750 PHE A C 1
ATOM 6113 O O . PHE A 1 750 ? -27.128 -9.752 5.652 1.00 90.25 750 PHE A O 1
ATOM 6120 N N . GLU A 1 751 ? -26.854 -10.845 3.716 1.00 90.19 751 GLU A N 1
ATOM 6121 C CA . GLU A 1 751 ? -28.280 -11.137 3.508 1.00 90.19 751 GLU A CA 1
ATOM 6122 C C . GLU A 1 751 ? -28.878 -11.963 4.652 1.00 90.19 751 GLU A C 1
ATOM 6124 O O . GLU A 1 751 ? -29.962 -11.642 5.155 1.00 90.19 751 GLU A O 1
ATOM 6129 N N . SER A 1 752 ? -28.155 -12.995 5.097 1.00 88.19 752 SER A N 1
ATOM 6130 C CA . SER A 1 752 ? -28.542 -13.826 6.238 1.00 88.19 752 SER A CA 1
ATOM 6131 C C . SER A 1 752 ? -28.673 -12.988 7.509 1.00 88.19 752 SER A C 1
ATOM 6133 O O . SER A 1 752 ? -29.668 -13.091 8.226 1.00 88.19 752 SER A O 1
ATOM 6135 N N . TYR A 1 753 ? -27.702 -12.110 7.770 1.00 88.25 753 TYR A N 1
ATOM 6136 C CA . TYR A 1 753 ? -27.717 -11.235 8.938 1.00 88.25 753 TYR A CA 1
ATOM 6137 C C . TYR A 1 753 ? -28.879 -10.235 8.912 1.00 88.25 753 TYR A C 1
ATOM 6139 O O . TYR A 1 753 ? -29.587 -10.072 9.908 1.00 88.25 753 TYR A O 1
ATOM 6147 N N . VAL A 1 754 ? -29.116 -9.578 7.773 1.00 87.06 754 VAL A N 1
ATOM 6148 C CA . VAL A 1 754 ? -30.242 -8.645 7.617 1.00 87.06 754 VAL A CA 1
ATOM 6149 C C . VAL A 1 754 ? -31.571 -9.369 7.827 1.00 87.06 754 VAL A C 1
ATOM 6151 O O . VAL A 1 754 ? -32.429 -8.869 8.557 1.00 87.06 754 VAL A O 1
ATOM 6154 N N . SER A 1 755 ? -31.731 -10.553 7.234 1.00 88.19 755 SER A N 1
ATOM 6155 C CA . SER A 1 755 ? -32.946 -11.364 7.364 1.00 88.19 755 SER A CA 1
ATOM 6156 C C . SER A 1 755 ? -33.194 -11.773 8.814 1.00 88.19 755 SER A C 1
ATOM 6158 O O . SER A 1 755 ? -34.298 -11.572 9.328 1.00 88.19 755 SER A O 1
ATOM 6160 N N . TYR A 1 756 ? -32.152 -12.252 9.499 1.00 88.81 756 TYR A N 1
ATOM 6161 C CA . TYR A 1 756 ? -32.196 -12.572 10.923 1.00 88.81 756 TYR A CA 1
ATOM 6162 C C . TYR A 1 756 ? -32.600 -11.356 11.767 1.00 88.81 756 TYR A C 1
ATOM 6164 O O . TYR A 1 756 ? -33.524 -11.441 12.573 1.00 88.81 756 TYR A O 1
ATOM 6172 N N . ASN A 1 757 ? -31.982 -10.192 11.543 1.00 85.25 757 ASN A N 1
ATOM 6173 C CA . ASN A 1 757 ? -32.299 -8.973 12.288 1.00 85.25 757 ASN A CA 1
ATOM 6174 C C . ASN A 1 757 ? -33.739 -8.501 12.079 1.00 85.25 757 ASN A C 1
ATOM 6176 O O . ASN A 1 757 ? -34.384 -8.057 13.029 1.00 85.25 757 ASN A O 1
ATOM 6180 N N . ILE A 1 758 ? -34.259 -8.587 10.853 1.00 88.06 758 ILE A N 1
ATOM 6181 C CA . ILE A 1 758 ? -35.657 -8.255 10.560 1.00 88.06 758 ILE A CA 1
ATOM 6182 C C . ILE A 1 758 ? -36.593 -9.197 11.325 1.00 88.06 758 ILE A C 1
ATOM 6184 O O . ILE A 1 758 ? -37.529 -8.727 11.975 1.00 88.06 758 ILE A O 1
ATOM 6188 N N . GLN A 1 759 ? -36.337 -10.508 11.284 1.00 87.81 759 GLN A N 1
ATOM 6189 C CA . GLN A 1 759 ? -37.127 -11.504 12.017 1.00 87.81 759 GLN A CA 1
ATOM 6190 C C . GLN A 1 759 ? -37.071 -11.266 13.530 1.00 87.81 759 GLN A C 1
ATOM 6192 O O . GLN A 1 759 ? -38.112 -11.230 14.187 1.00 87.81 759 GLN A O 1
ATOM 6197 N N . TYR A 1 760 ? -35.876 -11.019 14.067 1.00 84.56 760 TYR A N 1
ATOM 6198 C CA . TYR A 1 760 ? -35.659 -10.741 15.481 1.00 84.56 760 TYR A CA 1
ATOM 6199 C C . TYR A 1 760 ? -36.400 -9.478 15.939 1.00 84.56 760 TYR A C 1
ATOM 6201 O O . TYR A 1 760 ? -37.178 -9.526 16.890 1.00 84.56 760 TYR A O 1
ATOM 6209 N N . LEU A 1 761 ? -36.242 -8.355 15.226 1.00 84.19 761 LEU A N 1
ATOM 6210 C CA . LEU A 1 761 ? -36.930 -7.104 15.560 1.00 84.19 761 LEU A CA 1
ATOM 6211 C C . LEU A 1 761 ? -38.452 -7.246 15.479 1.00 84.19 761 LEU A C 1
ATOM 6213 O O . LEU A 1 761 ? -39.155 -6.717 16.340 1.00 84.19 761 LEU A O 1
ATOM 6217 N N . ASN A 1 762 ? -38.967 -7.975 14.486 1.00 84.88 762 ASN A N 1
ATOM 6218 C CA . ASN A 1 762 ? -40.393 -8.283 14.399 1.00 84.88 762 ASN A CA 1
ATOM 6219 C C . ASN A 1 762 ? -40.866 -9.128 15.589 1.00 84.88 762 ASN A C 1
ATOM 6221 O O . ASN A 1 762 ? -41.909 -8.821 16.159 1.00 84.88 762 ASN A O 1
ATOM 6225 N N . SER A 1 763 ? -40.091 -10.130 16.012 1.00 79.50 763 SER A N 1
ATOM 6226 C CA . SER A 1 763 ? -40.393 -10.928 17.207 1.00 79.50 763 SER A CA 1
ATOM 6227 C C . SER A 1 763 ? -40.437 -10.064 18.474 1.00 79.50 763 SER A C 1
ATOM 6229 O O . SER A 1 763 ? -41.404 -10.131 19.235 1.00 79.50 763 SER A O 1
ATOM 6231 N N . CYS A 1 764 ? -39.464 -9.165 18.669 1.00 77.62 764 CYS A N 1
ATOM 6232 C CA . CYS A 1 764 ? -39.467 -8.218 19.791 1.00 77.62 764 CYS A CA 1
ATOM 6233 C C . CYS A 1 764 ? -40.677 -7.270 19.753 1.00 77.62 764 CYS A C 1
ATOM 6235 O O . CYS A 1 764 ? -41.303 -7.010 20.780 1.00 77.62 764 CYS A O 1
ATOM 6237 N N . ILE A 1 765 ? -41.023 -6.758 18.569 1.00 77.81 765 ILE A N 1
ATOM 6238 C CA . ILE A 1 765 ? -42.197 -5.901 18.373 1.00 77.81 765 ILE A CA 1
ATOM 6239 C C . ILE A 1 765 ? -43.486 -6.661 18.706 1.00 77.81 765 ILE A C 1
ATOM 6241 O O . ILE A 1 765 ? -44.325 -6.141 19.439 1.00 77.81 765 ILE A O 1
ATOM 6245 N N . ASN A 1 766 ? -43.634 -7.889 18.209 1.00 73.38 766 ASN A N 1
ATOM 6246 C CA . ASN A 1 766 ? -44.790 -8.737 18.490 1.00 73.38 766 ASN A CA 1
ATOM 6247 C C . ASN A 1 766 ? -44.878 -9.074 19.985 1.00 73.38 766 ASN A C 1
ATOM 6249 O O . ASN A 1 766 ? -45.962 -9.033 20.562 1.00 73.38 766 ASN A O 1
ATOM 6253 N N . SER A 1 767 ? -43.734 -9.304 20.632 1.00 69.56 767 SER A N 1
ATOM 6254 C CA . SER A 1 767 ? -43.633 -9.515 22.080 1.00 69.56 767 SER A CA 1
ATOM 6255 C C . SER A 1 767 ? -44.187 -8.335 22.880 1.00 69.56 767 SER A C 1
ATOM 6257 O O . SER A 1 767 ? -44.964 -8.528 23.813 1.00 69.56 767 SER A O 1
ATOM 6259 N N . LEU A 1 768 ? -43.886 -7.102 22.467 1.00 67.25 768 LEU A N 1
ATOM 6260 C CA . LEU A 1 768 ? -44.428 -5.895 23.102 1.00 67.25 768 LEU A CA 1
ATOM 6261 C C . LEU A 1 768 ? -45.906 -5.636 22.772 1.00 67.25 768 LEU A C 1
ATOM 6263 O O . LEU A 1 768 ? -46.648 -5.208 23.654 1.00 67.25 768 LEU A O 1
ATOM 6267 N N . LEU A 1 769 ? -46.343 -5.878 21.530 1.00 65.00 769 LEU A N 1
ATOM 6268 C CA . LEU A 1 769 ? -47.721 -5.613 21.083 1.00 65.00 769 LEU A CA 1
ATOM 6269 C C . LEU A 1 769 ? -48.737 -6.588 21.678 1.00 65.00 769 LEU A C 1
ATOM 6271 O O . LEU A 1 769 ? -49.810 -6.175 22.114 1.00 65.00 769 LEU A O 1
ATOM 6275 N N . TYR A 1 770 ? -48.398 -7.874 21.693 1.00 59.41 770 TYR A N 1
ATOM 6276 C CA . TYR A 1 770 ? -49.298 -8.936 22.140 1.00 59.41 770 TYR A CA 1
ATOM 6277 C C . TYR A 1 770 ? -49.046 -9.347 23.595 1.00 59.41 770 TYR A C 1
ATOM 6279 O O . TYR A 1 770 ? -49.712 -10.245 24.103 1.00 59.41 770 TYR A O 1
ATOM 6287 N N . GLY A 1 771 ? -48.092 -8.701 24.280 1.00 54.62 771 GLY A N 1
ATOM 6288 C CA . GLY A 1 771 ? -47.637 -9.136 25.601 1.00 54.62 771 GLY A CA 1
ATOM 6289 C C . GLY A 1 771 ? -47.038 -10.544 25.569 1.00 54.62 771 GLY A C 1
ATOM 6290 O O . GLY A 1 771 ? -47.095 -11.256 26.571 1.00 54.62 771 GLY A O 1
ATOM 6291 N N . HIS A 1 772 ? -46.510 -10.967 24.415 1.00 49.31 772 HIS A N 1
ATOM 6292 C CA . HIS A 1 772 ? -45.866 -12.260 24.266 1.00 49.31 772 HIS A CA 1
ATOM 6293 C C . HIS A 1 772 ? -44.526 -12.215 25.006 1.00 49.31 772 HIS A C 1
ATOM 6295 O O . HIS A 1 772 ? -43.534 -11.651 24.554 1.00 49.31 772 HIS A O 1
ATOM 6301 N N . ILE A 1 773 ? -44.534 -12.778 26.206 1.00 55.53 773 ILE A N 1
ATOM 6302 C CA . ILE A 1 773 ? -43.354 -12.978 27.035 1.00 55.53 773 ILE A CA 1
ATOM 6303 C C . ILE A 1 773 ? -42.675 -14.238 26.514 1.00 55.53 773 ILE A C 1
ATOM 6305 O O . ILE A 1 773 ? -43.325 -15.280 26.434 1.00 55.53 773 ILE A O 1
ATOM 6309 N N . ASP A 1 774 ? -41.384 -14.146 26.189 1.00 53.16 774 ASP A N 1
ATOM 6310 C CA . ASP A 1 774 ? -40.595 -15.304 25.770 1.00 53.16 774 ASP A CA 1
ATOM 6311 C C . ASP A 1 774 ? -40.843 -16.494 26.726 1.00 53.16 774 ASP A C 1
ATOM 6313 O O . ASP A 1 774 ? -40.758 -16.316 27.951 1.00 53.16 774 ASP A O 1
ATOM 6317 N N . PRO A 1 775 ? -41.147 -17.704 26.218 1.00 51.09 775 PRO A N 1
ATOM 6318 C CA . PRO A 1 775 ? -41.443 -18.866 27.050 1.00 51.09 775 PRO A CA 1
ATOM 6319 C C . PRO A 1 775 ? -40.362 -19.162 28.092 1.00 51.09 775 PRO A C 1
ATOM 6321 O O . PRO A 1 775 ? -40.662 -19.710 29.147 1.00 51.09 775 PRO A O 1
ATOM 6324 N N . SER A 1 776 ? -39.095 -18.825 27.833 1.00 49.78 776 SER A N 1
ATOM 6325 C CA . SER A 1 776 ? -38.006 -18.967 28.810 1.00 49.78 776 SER A CA 1
ATOM 6326 C C . SER A 1 776 ? -38.104 -17.966 29.973 1.00 49.78 776 SER A C 1
ATOM 6328 O O . SER A 1 776 ? -37.930 -18.363 31.125 1.00 49.78 776 SER A O 1
ATOM 6330 N N . ILE A 1 777 ? -38.490 -16.711 29.712 1.00 53.19 777 ILE A N 1
ATOM 6331 C CA . ILE A 1 777 ? -38.735 -15.684 30.741 1.00 53.19 777 ILE A CA 1
ATOM 6332 C C . ILE A 1 777 ? -39.996 -16.019 31.541 1.00 53.19 777 ILE A C 1
ATOM 6334 O O . ILE A 1 777 ? -39.992 -15.910 32.765 1.00 53.19 777 ILE A O 1
ATOM 6338 N N . LYS A 1 778 ? -41.061 -16.486 30.876 1.00 54.44 778 LYS A N 1
ATOM 6339 C CA . LYS A 1 778 ? -42.300 -16.918 31.541 1.00 54.44 778 LYS A CA 1
ATOM 6340 C C . LYS A 1 778 ? -42.059 -18.151 32.426 1.00 54.44 778 LYS A C 1
ATOM 6342 O O . LYS A 1 778 ? -42.517 -18.178 33.563 1.00 54.44 778 LYS A O 1
ATOM 6347 N N . ARG A 1 779 ? -41.261 -19.120 31.952 1.00 49.34 779 ARG A N 1
ATOM 6348 C CA . ARG A 1 779 ? -40.794 -20.279 32.741 1.00 49.34 779 ARG A CA 1
ATOM 6349 C C . ARG A 1 779 ? -39.974 -19.859 33.959 1.00 49.34 779 ARG A C 1
ATOM 6351 O O . ARG A 1 779 ? -40.204 -20.380 35.044 1.00 49.34 779 ARG A O 1
ATOM 6358 N N . ALA A 1 780 ? -39.045 -18.917 33.798 1.00 49.62 780 ALA A N 1
ATOM 6359 C CA . ALA A 1 780 ? -38.261 -18.393 34.912 1.00 49.62 780 ALA A CA 1
ATOM 6360 C C . ALA A 1 780 ? -39.149 -17.649 35.921 1.00 49.62 780 ALA A C 1
ATOM 6362 O O . ALA A 1 780 ? -39.035 -17.873 37.119 1.00 49.62 780 ALA A O 1
ATOM 6363 N N . ALA A 1 781 ? -40.079 -16.823 35.450 1.00 55.78 781 ALA A N 1
ATOM 6364 C CA . ALA A 1 781 ? -41.015 -16.108 36.305 1.00 55.78 781 ALA A CA 1
ATOM 6365 C C . ALA A 1 781 ? -41.903 -17.042 37.134 1.00 55.78 781 ALA A C 1
ATOM 6367 O O . ALA A 1 781 ? -42.031 -16.827 38.331 1.00 55.78 781 ALA A O 1
ATOM 6368 N N . ILE A 1 782 ? -42.437 -18.112 36.536 1.00 52.34 782 ILE A N 1
ATOM 6369 C CA . ILE A 1 782 ? -43.200 -19.136 37.267 1.00 52.34 782 ILE A CA 1
ATOM 6370 C C . ILE A 1 782 ? -42.288 -19.865 38.268 1.00 52.34 782 ILE A C 1
ATOM 6372 O O . ILE A 1 782 ? -42.628 -19.975 39.440 1.00 52.34 782 ILE A O 1
ATOM 6376 N N . LYS A 1 783 ? -41.089 -20.291 37.841 1.00 51.59 783 LYS A N 1
ATOM 6377 C CA . LYS A 1 783 ? -40.117 -20.994 38.698 1.00 51.59 783 LYS A CA 1
ATOM 6378 C C . LYS A 1 783 ? -39.667 -20.170 39.912 1.00 51.59 783 LYS A C 1
ATOM 6380 O O . LYS A 1 783 ? -39.421 -20.738 40.969 1.00 51.59 783 LYS A O 1
ATOM 6385 N N . TYR A 1 784 ? -39.520 -18.857 39.752 1.00 52.62 784 TYR A N 1
ATOM 6386 C CA . TYR A 1 784 ? -39.057 -17.940 40.799 1.00 52.62 784 TYR A CA 1
ATOM 6387 C C . TYR A 1 784 ? -40.191 -17.118 41.431 1.00 52.62 784 TYR A C 1
ATOM 6389 O O . TYR A 1 784 ? -39.914 -16.188 42.184 1.00 52.62 784 TYR A O 1
ATOM 6397 N N . ASN A 1 785 ? -41.451 -17.446 41.131 1.00 46.00 785 ASN A N 1
ATOM 6398 C CA . ASN A 1 785 ? -42.644 -16.767 41.642 1.00 46.00 785 ASN A CA 1
ATOM 6399 C C . ASN A 1 785 ? -42.648 -15.234 41.422 1.00 46.00 785 ASN A C 1
ATOM 6401 O O . ASN A 1 785 ? -43.038 -14.444 42.282 1.00 46.00 785 ASN A O 1
ATOM 6405 N N . VAL A 1 786 ? -42.177 -14.792 40.253 1.00 49.44 786 VAL A N 1
ATOM 6406 C CA . VAL A 1 786 ? -42.099 -13.379 39.860 1.00 49.44 786 VAL A CA 1
ATOM 6407 C C . VAL A 1 786 ? -43.298 -13.015 38.985 1.00 49.44 786 VAL A C 1
ATOM 6409 O O . VAL A 1 786 ? -43.456 -13.533 37.882 1.00 49.44 786 VAL A O 1
ATOM 6412 N N . ASN A 1 787 ? -44.114 -12.057 39.425 1.00 49.44 787 ASN A N 1
ATOM 6413 C CA . ASN A 1 787 ? -45.217 -11.536 38.616 1.00 49.44 787 ASN A CA 1
ATOM 6414 C C . ASN A 1 787 ? -44.698 -10.659 37.468 1.00 49.44 787 ASN A C 1
ATOM 6416 O O . ASN A 1 787 ? -44.154 -9.574 37.684 1.00 49.44 787 ASN A O 1
ATOM 6420 N N . LEU A 1 788 ? -44.894 -11.116 36.229 1.00 52.78 788 LEU A N 1
ATOM 6421 C CA . LEU A 1 788 ? -44.526 -10.360 35.033 1.00 52.78 788 LEU A CA 1
ATOM 6422 C C . LEU A 1 788 ? -45.593 -9.312 34.706 1.00 52.78 788 LEU A C 1
ATOM 6424 O O . LEU A 1 788 ? -46.783 -9.604 34.610 1.00 52.78 788 LEU A O 1
ATOM 6428 N N . PHE A 1 789 ? -45.159 -8.070 34.513 1.00 51.78 789 PHE A N 1
ATOM 6429 C CA . PHE A 1 789 ? -46.052 -6.948 34.251 1.00 51.78 789 PHE A CA 1
ATOM 6430 C C . PHE A 1 789 ? -46.566 -6.968 32.798 1.00 51.78 789 PHE A C 1
ATOM 6432 O O . PHE A 1 789 ? -45.771 -6.956 31.860 1.00 51.78 789 PHE A O 1
ATOM 6439 N N . SER A 1 790 ? -47.890 -6.942 32.597 1.00 52.25 790 SER A N 1
ATOM 6440 C CA . SER A 1 790 ? -48.545 -6.882 31.277 1.00 52.25 790 SER A CA 1
ATOM 6441 C C . SER A 1 790 ? -49.485 -5.675 31.180 1.00 52.25 790 SER A C 1
ATOM 6443 O O . SER A 1 790 ? -50.367 -5.491 32.025 1.00 52.25 790 SER A O 1
ATOM 6445 N N . LEU A 1 791 ? -49.324 -4.857 30.130 1.00 46.62 791 LEU A N 1
ATOM 6446 C CA . LEU A 1 791 ? -50.108 -3.631 29.905 1.00 46.62 791 LEU A CA 1
ATOM 6447 C C . LEU A 1 791 ? -51.613 -3.884 29.708 1.00 46.62 791 LEU A C 1
ATOM 6449 O O . LEU A 1 791 ? -52.431 -3.008 29.993 1.00 46.62 791 LEU A O 1
ATOM 6453 N N . ASN A 1 792 ? -51.988 -5.078 29.244 1.00 45.00 792 ASN A N 1
ATOM 6454 C CA . ASN A 1 792 ? -53.379 -5.409 28.921 1.00 45.00 792 ASN A CA 1
ATOM 6455 C C . ASN A 1 792 ? -54.254 -5.654 30.161 1.00 45.00 792 ASN A C 1
ATOM 6457 O O . ASN A 1 792 ? -55.469 -5.760 30.035 1.00 45.00 792 ASN A O 1
ATOM 6461 N N . SER A 1 793 ? -53.674 -5.659 31.364 1.00 41.03 793 SER A N 1
ATOM 6462 C CA . SER A 1 793 ? -54.433 -5.740 32.619 1.00 41.03 793 SER A CA 1
ATOM 6463 C C . SER A 1 793 ? -55.208 -4.455 32.955 1.00 41.03 793 SER A C 1
ATOM 6465 O O . SER A 1 793 ? -56.206 -4.523 33.666 1.00 41.03 793 SER A O 1
ATOM 6467 N N . LYS A 1 794 ? -54.815 -3.286 32.416 1.00 36.28 794 LYS A N 1
ATOM 6468 C CA . LYS A 1 794 ? -55.443 -1.990 32.755 1.00 36.28 794 LYS A CA 1
ATOM 6469 C C . LYS A 1 794 ? -56.463 -1.454 31.745 1.00 36.28 794 LYS A C 1
ATOM 6471 O O . LYS A 1 794 ? -57.158 -0.498 32.066 1.00 36.28 794 LYS A O 1
ATOM 6476 N N . LYS A 1 795 ? -56.606 -2.048 30.554 1.00 35.97 795 LYS A N 1
ATOM 6477 C CA . LYS A 1 795 ? -57.579 -1.585 29.535 1.00 35.97 795 LYS A CA 1
ATOM 6478 C C . LYS A 1 795 ? -58.931 -2.310 29.548 1.00 35.97 795 LYS A C 1
ATOM 6480 O O . LYS A 1 795 ? -59.763 -2.030 28.695 1.00 35.97 795 LYS A O 1
ATOM 6485 N N . THR A 1 796 ? -59.184 -3.188 30.519 1.00 35.03 796 THR A N 1
ATOM 6486 C CA . THR A 1 796 ? -60.443 -3.957 30.604 1.00 35.03 796 THR A CA 1
ATOM 6487 C C . THR A 1 796 ? -61.381 -3.528 31.735 1.00 35.03 796 THR A C 1
ATOM 6489 O O . THR A 1 796 ? -62.276 -4.289 32.079 1.00 35.03 796 THR A O 1
ATOM 6492 N N . ILE A 1 797 ? -61.193 -2.346 32.335 1.00 37.03 797 ILE A N 1
ATOM 6493 C CA . ILE A 1 797 ? -62.045 -1.893 33.456 1.00 37.03 797 ILE A CA 1
ATOM 6494 C C . ILE A 1 797 ? -63.003 -0.754 33.068 1.00 37.03 797 ILE A C 1
ATOM 6496 O O . ILE A 1 797 ? -63.962 -0.496 33.785 1.00 37.03 797 ILE A O 1
ATOM 6500 N N . GLU A 1 798 ? -62.874 -0.145 31.889 1.00 34.69 798 GLU A N 1
ATOM 6501 C CA . GLU A 1 798 ? -63.787 0.932 31.486 1.00 34.69 798 GLU A CA 1
ATOM 6502 C C . GLU A 1 798 ? -64.459 0.634 30.146 1.00 34.69 798 GLU A C 1
ATOM 6504 O O . GLU A 1 798 ? -63.932 0.928 29.077 1.00 34.69 798 GLU A O 1
ATOM 6509 N N . GLY A 1 799 ? -65.663 0.056 30.219 1.00 30.16 799 GLY A N 1
ATOM 6510 C CA . GLY A 1 799 ? -66.629 0.108 29.122 1.00 30.16 799 GLY A CA 1
ATOM 6511 C C . GLY A 1 799 ? -67.386 -1.190 28.847 1.00 30.16 799 GLY A C 1
ATOM 6512 O O . GLY A 1 799 ? -66.897 -2.045 28.121 1.00 30.16 799 GLY A O 1
ATOM 6513 N N . LYS A 1 800 ? -68.646 -1.210 29.305 1.00 29.03 800 LYS A N 1
ATOM 6514 C CA . LYS A 1 800 ? -69.772 -2.098 28.937 1.00 29.03 800 LYS A CA 1
ATOM 6515 C C . LYS A 1 800 ? -69.876 -3.456 29.648 1.00 29.03 800 LYS A C 1
ATOM 6517 O O . LYS A 1 800 ? -69.287 -4.452 29.253 1.00 29.03 800 LYS A O 1
ATOM 6522 N N . LYS A 1 801 ? -70.818 -3.494 30.603 1.00 37.94 801 LYS A N 1
ATOM 6523 C CA . LYS A 1 801 ? -71.729 -4.633 30.800 1.00 37.94 801 LYS A CA 1
ATOM 6524 C C . LYS A 1 801 ? -72.288 -5.053 29.436 1.00 37.94 801 LYS A C 1
ATOM 6526 O O . LYS A 1 801 ? -72.940 -4.224 28.810 1.00 37.94 801 LYS A O 1
ATOM 6531 N N . ILE A 1 802 ? -72.025 -6.288 29.013 1.00 29.36 802 ILE A N 1
ATOM 6532 C CA . ILE A 1 802 ? -72.883 -7.177 28.210 1.00 29.36 802 ILE A CA 1
ATOM 6533 C C . ILE A 1 802 ? -72.169 -8.540 28.164 1.00 29.36 802 ILE A C 1
ATOM 6535 O O . ILE A 1 802 ? -71.103 -8.658 27.573 1.00 29.36 802 ILE A O 1
ATOM 6539 N N . VAL A 1 803 ? -72.823 -9.505 28.814 1.00 30.50 803 VAL A N 1
ATOM 6540 C CA . VAL A 1 803 ? -72.888 -10.947 28.529 1.00 30.50 803 VAL A CA 1
ATOM 6541 C C . VAL A 1 803 ? -71.639 -11.796 28.792 1.00 30.50 803 VAL A C 1
ATOM 6543 O O . VAL A 1 803 ? -70.544 -11.544 28.301 1.00 30.50 803 VAL A O 1
ATOM 6546 N N . ASP A 1 804 ? -71.893 -12.823 29.601 1.00 39.44 804 ASP A N 1
ATOM 6547 C CA . ASP A 1 804 ? -71.073 -13.988 29.886 1.00 39.44 804 ASP A CA 1
ATOM 6548 C C . ASP A 1 804 ? -70.378 -14.599 28.656 1.00 39.44 804 ASP A C 1
ATOM 6550 O O . ASP A 1 804 ? -70.834 -14.496 27.518 1.00 39.44 804 ASP A O 1
ATOM 6554 N N . ASP A 1 805 ? -69.307 -15.326 28.975 1.00 41.44 805 ASP A N 1
ATOM 6555 C CA . ASP A 1 805 ? -68.585 -16.313 28.172 1.00 41.44 805 ASP A CA 1
ATOM 6556 C C . ASP A 1 805 ? -67.476 -15.864 27.193 1.00 41.44 805 ASP A C 1
ATOM 6558 O O . ASP A 1 805 ? -67.671 -15.157 26.207 1.00 41.44 805 ASP A O 1
ATOM 6562 N N . LYS A 1 806 ? -66.296 -16.471 27.437 1.00 39.34 806 LYS A N 1
ATOM 6563 C CA . LYS A 1 806 ? -65.106 -16.648 26.573 1.00 39.34 806 LYS A CA 1
ATOM 6564 C C . LYS A 1 806 ? -64.020 -15.561 26.599 1.00 39.34 806 LYS A C 1
ATOM 6566 O O . LYS A 1 806 ? -63.767 -14.861 25.620 1.00 39.34 806 LYS A O 1
ATOM 6571 N N . ARG A 1 807 ? -63.217 -15.563 27.672 1.00 33.00 807 ARG A N 1
ATOM 6572 C CA . ARG A 1 807 ? -61.773 -15.252 27.604 1.00 33.00 807 ARG A CA 1
ATOM 6573 C C . ARG A 1 807 ? -60.964 -16.302 28.370 1.00 33.00 807 ARG A C 1
ATOM 6575 O O . ARG A 1 807 ? -61.007 -16.322 29.590 1.00 33.00 807 ARG A O 1
ATOM 6582 N N . GLY A 1 808 ? -60.231 -17.135 27.626 1.00 41.69 808 GLY A N 1
ATOM 6583 C CA . GLY A 1 808 ? -59.035 -17.875 28.055 1.00 41.69 808 GLY A CA 1
ATOM 6584 C C . GLY A 1 808 ? -59.060 -18.505 29.447 1.00 41.69 808 GLY A C 1
ATOM 6585 O O . GLY A 1 808 ? -58.165 -18.233 30.242 1.00 41.69 808 GLY A O 1
ATOM 6586 N N . VAL A 1 809 ? -60.058 -19.335 29.745 1.00 41.12 809 VAL A N 1
ATOM 6587 C CA . VAL A 1 809 ? -60.005 -20.214 30.917 1.00 41.12 809 VAL A CA 1
ATOM 6588 C C . VAL A 1 809 ? -59.145 -21.405 30.509 1.00 41.12 809 VAL A C 1
ATOM 6590 O O . VAL A 1 809 ? -59.506 -22.104 29.566 1.00 41.12 809 VAL A O 1
ATOM 6593 N N . ALA A 1 810 ? -58.000 -21.612 31.165 1.00 48.69 810 ALA A N 1
ATOM 6594 C CA . ALA A 1 810 ? -57.290 -22.883 31.057 1.00 48.69 810 ALA A CA 1
ATOM 6595 C C . ALA A 1 810 ? -58.299 -23.984 31.384 1.00 48.69 810 ALA A C 1
ATOM 6597 O O . ALA A 1 810 ? -58.860 -23.982 32.481 1.00 48.69 810 ALA A O 1
ATOM 6598 N N . SER A 1 811 ? -58.591 -24.870 30.432 1.00 58.47 811 SER A N 1
ATOM 6599 C CA . SER A 1 811 ? -59.421 -26.029 30.725 1.00 58.47 811 SER A CA 1
ATOM 6600 C C . SER A 1 811 ? -58.705 -26.800 31.832 1.00 58.47 811 SER A C 1
ATOM 6602 O O . SER A 1 811 ? -57.532 -27.170 31.708 1.00 58.47 811 SER A O 1
ATOM 6604 N N . PHE A 1 812 ? -59.388 -26.968 32.959 1.00 71.25 812 PHE A N 1
ATOM 6605 C CA . PHE A 1 812 ? -58.846 -27.694 34.091 1.00 71.25 812 PHE A CA 1
ATOM 6606 C C . PHE A 1 812 ? -59.800 -28.796 34.516 1.00 71.25 812 PHE A C 1
ATOM 6608 O O . PHE A 1 812 ? -61.017 -28.694 34.349 1.00 71.25 812 PHE A O 1
ATOM 6615 N N . LYS A 1 813 ? -59.228 -29.873 35.042 1.00 78.19 813 LYS A N 1
ATOM 6616 C CA . LYS A 1 813 ? -59.966 -30.994 35.605 1.00 78.19 813 LYS A CA 1
ATOM 6617 C C . LYS A 1 813 ? -59.395 -31.296 36.974 1.00 78.19 813 LYS A C 1
ATOM 6619 O O . LYS A 1 813 ? -58.193 -31.500 37.119 1.00 78.19 813 LYS A O 1
ATOM 6624 N N . GLU A 1 814 ? -60.264 -31.288 37.966 1.00 81.69 814 GLU A N 1
ATOM 6625 C CA . GLU A 1 814 ? -59.910 -31.532 39.353 1.00 81.69 814 GLU A CA 1
ATOM 6626 C C . GLU A 1 814 ? -60.269 -32.967 39.728 1.00 81.69 814 GLU A C 1
ATOM 6628 O O . GLU A 1 814 ? -61.351 -33.455 39.397 1.00 81.69 814 GLU A O 1
ATOM 6633 N N . HIS A 1 815 ? -59.352 -33.640 40.413 1.00 83.25 815 HIS A N 1
ATOM 6634 C CA . HIS A 1 815 ? -59.556 -34.978 40.933 1.00 83.25 815 HIS A CA 1
ATOM 6635 C C . HIS A 1 815 ? -59.080 -35.048 42.379 1.00 83.25 815 HIS A C 1
ATOM 6637 O O . HIS A 1 815 ? -57.953 -34.666 42.703 1.00 83.25 815 HIS A O 1
ATOM 6643 N N . SER A 1 816 ? -59.924 -35.596 43.253 1.00 82.38 816 SER A N 1
ATOM 6644 C CA . SER A 1 816 ? -59.476 -35.960 44.592 1.00 82.38 816 SER A CA 1
ATOM 6645 C C . SER A 1 816 ? -58.420 -37.050 44.475 1.00 82.38 816 SER A C 1
ATOM 6647 O O . SER A 1 816 ? -58.635 -38.060 43.797 1.00 82.38 816 SER A O 1
ATOM 6649 N N . CYS A 1 817 ? -57.301 -36.886 45.181 1.00 81.81 817 CYS A N 1
ATOM 6650 C CA . CYS A 1 817 ? -56.292 -37.928 45.258 1.00 81.81 817 CYS A CA 1
ATOM 6651 C C . CYS A 1 817 ? -56.941 -39.245 45.726 1.00 81.81 817 CYS A C 1
ATOM 6653 O O . CYS A 1 817 ? -56.785 -40.264 45.050 1.00 81.81 817 CYS A O 1
ATOM 6655 N N . LEU A 1 818 ? -57.779 -39.212 46.781 1.00 80.75 818 LEU A N 1
ATOM 6656 C CA . LEU A 1 818 ? -58.509 -40.376 47.323 1.00 80.75 818 LEU A CA 1
ATOM 6657 C C . LEU A 1 818 ? -59.214 -41.211 46.244 1.00 80.75 818 LEU A C 1
ATOM 6659 O O . LEU A 1 818 ? -59.157 -42.443 46.257 1.00 80.75 818 LEU A O 1
ATOM 6663 N N . GLU A 1 819 ? -59.869 -40.533 45.310 1.00 82.06 819 GLU A N 1
ATOM 6664 C CA . GLU A 1 819 ? -60.600 -41.158 44.213 1.00 82.06 819 GLU A CA 1
ATOM 6665 C C . GLU A 1 819 ? -59.654 -41.840 43.216 1.00 82.06 819 GLU A C 1
ATOM 6667 O O . GLU A 1 819 ? -59.859 -43.001 42.851 1.00 82.06 819 GLU A O 1
ATOM 6672 N N . LEU A 1 820 ? -58.565 -41.164 42.835 1.00 83.69 820 LEU A N 1
ATOM 6673 C CA . LEU A 1 820 ? -57.581 -41.709 41.899 1.00 83.69 820 LEU A CA 1
ATOM 6674 C C . LEU A 1 820 ? -56.869 -42.952 42.453 1.00 83.69 820 LEU A C 1
ATOM 6676 O O . LEU A 1 820 ? -56.603 -43.884 41.694 1.00 83.69 820 LEU A O 1
ATOM 6680 N N . TYR A 1 821 ? -56.602 -43.019 43.759 1.00 82.00 821 TYR A N 1
ATOM 6681 C CA . TYR A 1 821 ? -56.030 -44.224 44.383 1.00 82.00 821 TYR A CA 1
ATOM 6682 C C . TYR A 1 821 ? -57.004 -45.385 44.453 1.00 82.00 821 TYR A C 1
ATOM 6684 O O . TYR A 1 821 ? -56.634 -46.506 44.111 1.00 82.00 821 TYR A O 1
ATOM 6692 N N . ARG A 1 822 ? -58.263 -45.136 44.845 1.00 80.25 822 ARG A N 1
ATOM 6693 C CA . ARG A 1 822 ? -59.294 -46.188 44.889 1.00 80.25 822 ARG A CA 1
ATOM 6694 C C . ARG A 1 822 ? -59.502 -46.832 43.519 1.00 80.25 822 ARG A C 1
ATOM 6696 O O . ARG A 1 822 ? -59.711 -48.037 43.441 1.00 80.25 822 ARG A O 1
ATOM 6703 N N . ASN A 1 823 ? -59.354 -46.046 42.454 1.00 79.50 823 ASN A N 1
ATOM 6704 C CA . ASN A 1 823 ? -59.452 -46.509 41.070 1.00 79.50 823 ASN A CA 1
ATOM 6705 C C . ASN A 1 823 ? -58.124 -47.081 40.523 1.00 79.50 823 ASN A C 1
ATOM 6707 O O . ASN A 1 823 ? -57.994 -47.333 39.322 1.00 79.50 823 ASN A O 1
ATOM 6711 N N . GLY A 1 824 ? -57.101 -47.244 41.372 1.00 78.31 824 GLY A N 1
ATOM 6712 C CA . GLY A 1 824 ? -55.774 -47.750 41.003 1.00 78.31 824 GLY A CA 1
ATOM 6713 C C . GLY A 1 824 ? -55.038 -46.880 39.979 1.00 78.31 824 GLY A C 1
ATOM 6714 O O . GLY A 1 824 ? -54.172 -47.378 39.259 1.00 78.31 824 GLY A O 1
ATOM 6715 N N . THR A 1 825 ? -55.431 -45.613 39.847 1.00 85.81 825 THR A N 1
ATOM 6716 C CA . THR A 1 825 ? -54.894 -44.640 38.883 1.00 85.81 825 THR A CA 1
ATOM 6717 C C . THR A 1 825 ? -53.702 -43.885 39.452 1.00 85.81 825 THR A C 1
ATOM 6719 O O . THR A 1 825 ? -52.791 -43.552 38.703 1.00 85.81 825 THR A O 1
ATOM 6722 N N . LEU A 1 826 ? -53.681 -43.672 40.767 1.00 86.56 826 LEU A N 1
ATOM 6723 C CA . LEU A 1 826 ? -52.604 -43.012 41.495 1.00 86.56 826 LEU A CA 1
ATOM 6724 C C . LEU A 1 826 ? -52.074 -43.952 42.581 1.00 86.56 826 LEU A C 1
ATOM 6726 O O . LEU A 1 826 ? -52.859 -44.508 43.342 1.00 86.56 826 LEU A O 1
ATOM 6730 N N . VAL A 1 827 ? -50.760 -44.132 42.657 1.00 84.38 827 VAL A N 1
ATOM 6731 C CA . VAL A 1 827 ? -50.073 -44.929 43.677 1.00 84.38 827 VAL A CA 1
ATOM 6732 C C . VAL A 1 827 ? -49.128 -43.991 44.430 1.00 84.38 827 VAL A C 1
ATOM 6734 O O . VAL A 1 827 ? -48.193 -43.477 43.818 1.00 84.38 827 VAL A O 1
ATOM 6737 N N . PRO A 1 828 ? -49.380 -43.696 45.713 1.00 81.12 828 PRO A N 1
ATOM 6738 C CA . PRO A 1 828 ? -48.446 -42.927 46.521 1.00 81.12 828 PRO A CA 1
ATOM 6739 C C . PRO A 1 828 ? -47.193 -43.748 46.848 1.00 81.12 828 PRO A C 1
ATOM 6741 O O . PRO A 1 828 ? -47.271 -44.969 46.990 1.00 81.12 828 PRO A O 1
ATOM 6744 N N . ASP A 1 829 ? -46.058 -43.071 46.990 1.00 78.94 829 ASP A N 1
ATOM 6745 C CA . ASP A 1 829 ? -44.827 -43.651 47.530 1.00 78.94 829 ASP A CA 1
ATOM 6746 C C . ASP A 1 829 ? -44.947 -43.959 49.043 1.00 78.94 829 ASP A C 1
ATOM 6748 O O . ASP A 1 829 ? -45.836 -43.440 49.726 1.00 78.94 829 ASP A O 1
ATOM 6752 N N . GLU A 1 830 ? -44.038 -44.778 49.591 1.00 68.19 830 GLU A N 1
ATOM 6753 C CA . GLU A 1 830 ? -44.026 -45.184 51.014 1.00 68.19 830 GLU A CA 1
ATOM 6754 C C . GLU A 1 830 ? -43.935 -43.990 51.985 1.00 68.19 830 GLU A C 1
ATOM 6756 O O . GLU A 1 830 ? -44.313 -44.089 53.154 1.00 68.19 830 GLU A O 1
ATOM 6761 N N . SER A 1 831 ? -43.471 -42.840 51.489 1.00 66.00 831 SER A N 1
ATOM 6762 C CA . SER A 1 831 ? -43.361 -41.574 52.213 1.00 66.00 831 SER A CA 1
ATOM 6763 C C . SER A 1 831 ? -44.703 -40.866 52.485 1.00 66.00 831 SER A C 1
ATOM 6765 O O . SER A 1 831 ? -44.760 -39.980 53.342 1.00 66.00 831 SER A O 1
ATOM 6767 N N . VAL A 1 832 ? -45.801 -41.254 51.823 1.00 68.50 832 VAL A N 1
ATOM 6768 C CA . VAL A 1 832 ? -47.099 -40.564 51.920 1.00 68.50 832 VAL A CA 1
ATOM 6769 C C . VAL A 1 832 ? -48.054 -41.301 52.864 1.00 68.50 832 VAL A C 1
ATOM 6771 O O . VAL A 1 832 ? -48.533 -42.401 52.591 1.00 68.50 832 VAL A O 1
ATOM 6774 N N . THR A 1 833 ? -48.412 -40.671 53.987 1.00 68.00 833 THR A N 1
ATOM 6775 C CA . THR A 1 833 ? -49.359 -41.272 54.944 1.00 68.00 833 THR A CA 1
ATOM 6776 C C . THR A 1 833 ? -50.801 -41.282 54.419 1.00 68.00 833 THR A C 1
ATOM 6778 O O . THR A 1 833 ? -51.265 -40.343 53.769 1.00 68.00 833 THR A O 1
ATOM 6781 N N . THR A 1 834 ? -51.587 -42.293 54.804 1.00 63.75 834 THR A N 1
ATOM 6782 C CA . THR A 1 834 ? -53.004 -42.437 54.406 1.00 63.75 834 THR A CA 1
ATOM 6783 C C . THR A 1 834 ? -53.875 -41.238 54.818 1.00 63.75 834 THR A C 1
ATOM 6785 O O . THR A 1 834 ? -54.887 -40.950 54.184 1.00 63.75 834 THR A O 1
ATOM 6788 N N . ARG A 1 835 ? -53.486 -40.504 55.875 1.00 65.44 835 ARG A N 1
ATOM 6789 C CA . ARG A 1 835 ? -54.168 -39.273 56.314 1.00 65.44 835 ARG A CA 1
ATOM 6790 C C . ARG A 1 835 ? -53.884 -38.071 55.409 1.00 65.44 835 ARG A C 1
ATOM 6792 O O . ARG A 1 835 ? -54.783 -37.249 55.251 1.00 65.44 835 ARG A O 1
ATOM 6799 N N . MET A 1 836 ? -52.686 -37.971 54.826 1.00 66.06 836 MET A N 1
ATOM 6800 C CA . MET A 1 836 ? -52.339 -36.899 53.883 1.00 66.06 836 MET A CA 1
ATOM 6801 C C . MET A 1 836 ? -53.109 -37.049 52.575 1.00 66.06 836 MET A C 1
ATOM 6803 O O . MET A 1 836 ? -53.707 -36.093 52.096 1.00 66.06 836 MET A O 1
ATOM 6807 N N . PHE A 1 837 ? -53.195 -38.269 52.052 1.00 67.38 837 PHE A N 1
ATOM 6808 C CA . PHE A 1 837 ? -53.840 -38.536 50.772 1.00 67.38 837 PHE A CA 1
ATOM 6809 C C . PHE A 1 837 ? -55.335 -38.166 50.715 1.00 67.38 837 PHE A C 1
ATOM 6811 O O . PHE A 1 837 ? -55.826 -37.677 49.700 1.00 67.38 837 PHE A O 1
ATOM 6818 N N . ASN A 1 838 ? -56.053 -38.328 51.832 1.00 68.12 838 ASN A N 1
ATOM 6819 C CA . ASN A 1 838 ? -57.467 -37.947 51.959 1.00 68.12 838 ASN A CA 1
ATOM 6820 C C . ASN A 1 838 ? -57.704 -36.431 51.896 1.00 68.12 838 ASN A C 1
ATOM 6822 O O . ASN A 1 838 ? -58.848 -35.999 51.771 1.00 68.12 838 ASN A O 1
ATOM 6826 N N . ARG A 1 839 ? -56.643 -35.632 52.042 1.00 72.75 839 ARG A N 1
ATOM 6827 C CA . ARG A 1 839 ? -56.691 -34.170 52.091 1.00 72.75 839 ARG A CA 1
ATOM 6828 C C . ARG A 1 839 ? -56.028 -33.510 50.889 1.00 72.75 839 ARG A C 1
ATOM 6830 O O . ARG A 1 839 ? -55.804 -32.308 50.940 1.00 72.75 839 ARG A O 1
ATOM 6837 N N . LEU A 1 840 ? -55.709 -34.268 49.842 1.00 78.38 840 LEU A N 1
ATOM 6838 C CA . LEU A 1 840 ? -55.042 -33.760 48.650 1.00 78.38 840 LEU A CA 1
ATOM 6839 C C . LEU A 1 840 ? -55.957 -33.816 47.427 1.00 78.38 840 LEU A C 1
ATOM 6841 O O . LEU A 1 840 ? -56.764 -34.735 47.249 1.00 78.38 840 LEU A O 1
ATOM 6845 N N . VAL A 1 841 ? -55.784 -32.818 46.572 1.00 82.31 841 VAL A N 1
ATOM 6846 C CA . VAL A 1 841 ? -56.465 -32.661 45.294 1.00 82.31 841 VAL A CA 1
ATOM 6847 C C . VAL A 1 841 ? -55.412 -32.440 44.215 1.00 82.31 841 VAL A C 1
ATOM 6849 O O . VAL A 1 841 ? -54.510 -31.619 44.392 1.00 82.31 841 VAL A O 1
ATOM 6852 N N . MET A 1 842 ? -55.540 -33.160 43.099 1.00 85.25 842 MET A N 1
ATOM 6853 C CA . MET A 1 842 ? -54.758 -32.929 41.886 1.00 85.25 842 MET A CA 1
ATOM 6854 C C . MET A 1 842 ? -55.598 -32.194 40.846 1.00 85.25 842 MET A C 1
ATOM 6856 O O . MET A 1 842 ? -56.667 -32.655 40.442 1.00 85.25 842 MET A O 1
ATOM 6860 N N . ILE A 1 843 ? -55.082 -31.062 40.382 1.00 85.12 843 ILE A N 1
ATOM 6861 C CA . ILE A 1 843 ? -55.681 -30.234 39.342 1.00 85.12 843 ILE A CA 1
ATOM 6862 C C . ILE A 1 843 ? -54.823 -30.359 38.085 1.00 85.12 843 ILE A C 1
ATOM 6864 O O . ILE A 1 843 ? -53.651 -29.985 38.075 1.00 85.12 843 ILE A O 1
ATOM 6868 N N . PHE A 1 844 ? -55.420 -30.860 37.011 1.00 85.00 844 PHE A N 1
ATOM 6869 C CA . PHE A 1 844 ? -54.799 -30.973 35.695 1.00 85.00 844 PHE A CA 1
ATOM 6870 C C . PHE A 1 844 ? -55.213 -29.771 34.859 1.00 85.00 844 PHE A C 1
ATOM 6872 O O . PHE A 1 844 ? -56.406 -29.500 34.754 1.00 85.00 844 PHE A O 1
ATOM 6879 N N . SER A 1 845 ? -54.264 -29.063 34.251 1.00 81.12 845 SER A N 1
ATOM 6880 C CA . SER A 1 845 ? -54.555 -27.939 33.352 1.00 81.12 845 SER A CA 1
ATOM 6881 C C . SER A 1 845 ? -53.694 -27.994 32.095 1.00 81.12 845 SER A C 1
ATOM 6883 O O . SER A 1 845 ? -52.515 -28.346 32.153 1.00 81.12 845 SER A O 1
ATOM 6885 N N . ALA A 1 846 ? -54.280 -27.662 30.945 1.00 75.38 846 ALA A N 1
ATOM 6886 C CA . ALA A 1 846 ? -53.571 -27.616 29.670 1.00 75.38 846 ALA A CA 1
ATOM 6887 C C . ALA A 1 846 ? -53.818 -26.290 28.959 1.00 75.38 846 ALA A C 1
ATOM 6889 O O . ALA A 1 846 ? -54.902 -25.720 29.034 1.00 75.38 846 ALA A O 1
ATOM 6890 N N . SER A 1 847 ? -52.812 -25.816 28.234 1.00 68.81 847 SER A N 1
ATOM 6891 C CA . SER A 1 847 ? -52.959 -24.726 27.272 1.00 68.81 847 SER A CA 1
ATOM 6892 C C . SER A 1 847 ? -52.054 -25.001 26.078 1.00 68.81 847 SER A C 1
ATOM 6894 O O . SER A 1 847 ? -50.906 -25.421 26.254 1.00 68.81 847 SER A O 1
ATOM 6896 N N . ILE A 1 848 ? -52.572 -24.750 24.872 1.00 60.50 848 ILE A N 1
ATOM 6897 C CA . ILE A 1 848 ? -51.850 -24.942 23.604 1.00 60.50 848 ILE A CA 1
ATOM 6898 C C . ILE A 1 848 ? -50.527 -24.156 23.612 1.00 60.50 848 ILE A C 1
ATOM 6900 O O . ILE A 1 848 ? -49.519 -24.634 23.098 1.00 60.50 848 ILE A O 1
ATOM 6904 N N . ASP A 1 849 ? -50.503 -23.002 24.285 1.00 49.78 849 ASP A N 1
ATOM 6905 C CA . ASP A 1 849 ? -49.359 -22.088 24.290 1.00 49.78 849 ASP A CA 1
ATOM 6906 C C . ASP A 1 849 ? -48.349 -22.355 25.422 1.00 49.78 849 ASP A C 1
ATOM 6908 O O . ASP A 1 849 ? -47.209 -21.892 25.351 1.00 49.78 849 ASP A O 1
ATOM 6912 N N . SER A 1 850 ? -48.745 -23.048 26.501 1.00 57.84 850 SER A N 1
ATOM 6913 C CA . SER A 1 850 ? -47.907 -23.219 27.706 1.00 57.84 850 SER A CA 1
ATOM 6914 C C . SER A 1 850 ? -47.617 -24.668 28.109 1.00 57.84 850 SER A C 1
ATOM 6916 O O . SER A 1 850 ? -46.681 -24.892 28.870 1.00 57.84 850 SER A O 1
ATOM 6918 N N . GLY A 1 851 ? -48.344 -25.651 27.575 1.00 71.31 851 GLY A N 1
ATOM 6919 C CA . GLY A 1 851 ? -48.167 -27.073 27.883 1.00 71.31 851 GLY A CA 1
ATOM 6920 C C . GLY A 1 851 ? -49.078 -27.590 29.001 1.00 71.31 851 GLY A C 1
ATOM 6921 O O . GLY A 1 851 ? -50.079 -26.948 29.330 1.00 71.31 851 GLY A O 1
ATOM 6922 N N . CYS A 1 852 ? -48.763 -28.777 29.531 1.00 80.19 852 CYS A N 1
ATOM 6923 C CA . CYS A 1 852 ? -49.605 -29.517 30.475 1.00 80.19 852 CYS A CA 1
ATOM 6924 C C . CYS A 1 852 ? -49.041 -29.445 31.898 1.00 80.19 852 CYS A C 1
ATOM 6926 O O . CYS A 1 852 ? -47.859 -29.709 32.122 1.00 80.19 852 CYS A O 1
ATOM 6928 N N . TYR A 1 853 ? -49.893 -29.108 32.861 1.00 81.50 853 TYR A N 1
ATOM 6929 C CA . TYR A 1 853 ? -49.515 -28.900 34.255 1.00 81.50 853 TYR A CA 1
ATOM 6930 C C . TYR A 1 853 ? -50.373 -29.743 35.190 1.00 81.50 853 TYR A C 1
ATOM 6932 O O . TYR A 1 853 ? -51.587 -29.859 35.000 1.00 81.50 853 TYR A O 1
ATOM 6940 N N . ILE A 1 854 ? -49.731 -30.280 36.222 1.00 86.25 854 ILE A N 1
ATOM 6941 C CA . ILE A 1 854 ? -50.370 -30.941 37.355 1.00 86.25 854 ILE A CA 1
ATOM 6942 C C . ILE A 1 854 ? -50.065 -30.097 38.587 1.00 86.25 854 ILE A C 1
ATOM 6944 O O . ILE A 1 854 ? -48.904 -29.836 38.897 1.00 86.25 854 ILE A O 1
ATOM 6948 N N . THR A 1 855 ? -51.110 -29.665 39.279 1.00 82.94 855 THR A N 1
ATOM 6949 C CA . THR A 1 855 ? -50.999 -28.952 40.549 1.00 82.94 855 THR A CA 1
ATOM 6950 C C . THR A 1 855 ? -51.527 -29.841 41.660 1.00 82.94 855 THR A C 1
ATOM 6952 O O . THR A 1 855 ? -52.635 -30.360 41.548 1.00 82.94 855 THR A O 1
ATOM 6955 N N . LEU A 1 856 ? -50.757 -29.999 42.731 1.00 81.06 856 LEU A N 1
ATOM 6956 C CA . LEU A 1 856 ? -51.163 -30.705 43.940 1.00 81.06 856 LEU A CA 1
ATOM 6957 C C . LEU A 1 856 ? -51.420 -29.686 45.055 1.00 81.06 856 LEU A C 1
ATOM 6959 O O . LEU A 1 856 ? -50.557 -28.862 45.363 1.00 81.06 856 LEU A O 1
ATOM 6963 N N . SER A 1 857 ? -52.614 -29.735 45.645 1.00 78.06 857 SER A N 1
ATOM 6964 C CA . SER A 1 857 ? -53.044 -28.810 46.700 1.00 78.06 857 SER A CA 1
ATOM 6965 C C . SER A 1 857 ? -53.746 -29.525 47.853 1.00 78.06 857 SER A C 1
ATOM 6967 O O . SER A 1 857 ? -54.482 -30.491 47.640 1.00 78.06 857 SER A O 1
ATOM 6969 N N . GLY A 1 858 ? -53.556 -29.021 49.075 1.00 70.25 858 GLY A N 1
ATOM 6970 C CA . GLY A 1 858 ? -54.302 -29.446 50.262 1.00 70.25 858 GLY A CA 1
ATOM 6971 C C . GLY A 1 858 ? -55.734 -28.891 50.310 1.00 70.25 858 GLY A C 1
ATOM 6972 O O . GLY A 1 858 ? -55.995 -27.805 49.806 1.00 70.25 858 GLY A O 1
ATOM 6973 N N . ILE A 1 859 ? -56.659 -29.627 50.937 1.00 57.47 859 ILE A N 1
ATOM 6974 C CA . ILE A 1 859 ? -58.078 -29.242 51.103 1.00 57.47 859 ILE A CA 1
ATOM 6975 C C . ILE A 1 859 ? -58.266 -28.126 52.156 1.00 57.47 859 ILE A C 1
ATOM 6977 O O . ILE A 1 859 ? -59.269 -27.415 52.116 1.00 57.47 859 ILE A O 1
ATOM 6981 N N . ASP A 1 860 ? -57.322 -27.935 53.088 1.00 53.91 860 ASP A N 1
ATOM 6982 C CA . ASP A 1 860 ? -57.414 -26.874 54.103 1.00 53.91 860 ASP A CA 1
ATOM 6983 C C . ASP A 1 860 ? -56.980 -25.506 53.514 1.00 53.91 860 ASP A C 1
ATOM 6985 O O . ASP A 1 860 ? -55.832 -25.358 53.089 1.00 53.91 860 ASP A O 1
ATOM 6989 N N . PRO A 1 861 ? -57.839 -24.464 53.533 1.00 42.12 861 PRO A N 1
ATOM 6990 C CA . PRO A 1 861 ? -57.582 -23.162 52.898 1.00 42.12 861 PRO A CA 1
ATOM 6991 C C . PRO A 1 861 ? -56.496 -22.305 53.583 1.00 42.12 861 PRO A C 1
ATOM 6993 O O . PRO A 1 861 ? -56.312 -21.145 53.223 1.00 42.12 861 PRO A O 1
ATOM 6996 N N . SER A 1 862 ? -55.784 -22.846 54.577 1.00 43.94 862 SER A N 1
ATOM 6997 C CA . SER A 1 862 ? -54.736 -22.159 55.345 1.00 43.94 862 SER A CA 1
ATOM 6998 C C . SER A 1 862 ? -53.305 -22.590 55.004 1.00 43.94 862 SER A C 1
ATOM 7000 O O . SER A 1 862 ? -52.365 -21.990 55.526 1.00 43.94 862 SER A O 1
ATOM 7002 N N . SER A 1 863 ? -53.100 -23.578 54.124 1.00 48.16 863 SER A N 1
ATOM 7003 C CA . SER A 1 863 ? -51.766 -23.920 53.613 1.00 48.16 863 SER A CA 1
ATOM 7004 C C . SER A 1 863 ? -51.562 -23.362 52.202 1.00 48.16 863 SER A C 1
ATOM 7006 O O . SER A 1 863 ? -52.085 -23.914 51.239 1.00 48.16 863 SER A O 1
ATOM 7008 N N . GLU A 1 864 ? -50.749 -22.313 52.055 1.00 50.62 864 GLU A N 1
ATOM 7009 C CA . GLU A 1 864 ? -50.288 -21.767 50.759 1.00 50.62 864 GLU A CA 1
ATOM 7010 C C . GLU A 1 864 ? -49.352 -22.716 49.971 1.00 50.62 864 GLU A C 1
ATOM 7012 O O . GLU A 1 864 ? -48.733 -22.320 48.986 1.00 50.62 864 GLU A O 1
ATOM 7017 N N . GLN A 1 865 ? -49.204 -23.974 50.393 1.00 58.31 865 GLN A N 1
ATOM 7018 C CA . GLN A 1 865 ? -48.314 -24.930 49.742 1.00 58.31 865 GLN A CA 1
ATOM 7019 C C . GLN A 1 865 ? -49.041 -25.606 48.576 1.00 58.31 865 GLN A C 1
ATOM 7021 O O . GLN A 1 865 ? -49.844 -26.517 48.772 1.00 58.31 865 GLN A O 1
ATOM 7026 N N . GLN A 1 866 ? -48.758 -25.132 47.363 1.00 68.25 866 GLN A N 1
ATOM 7027 C CA . GLN A 1 866 ? -49.099 -25.799 46.109 1.00 68.25 866 GLN A CA 1
ATOM 7028 C C . GLN A 1 866 ? -47.824 -26.332 45.468 1.00 68.25 866 GLN A C 1
ATOM 7030 O O . GLN A 1 866 ? -46.819 -25.623 45.370 1.00 68.25 866 GLN A O 1
ATOM 7035 N N . GLU A 1 867 ? -47.867 -27.577 45.016 1.00 73.56 867 GLU A N 1
ATOM 7036 C CA . GLU A 1 867 ? -46.794 -28.155 44.219 1.00 73.56 867 GLU A CA 1
ATOM 7037 C C . GLU A 1 867 ? -47.217 -28.172 42.761 1.00 73.56 867 GLU A C 1
ATOM 7039 O O . GLU A 1 867 ? -48.347 -28.531 42.434 1.00 73.56 867 GLU A O 1
ATOM 7044 N N . HIS A 1 868 ? -46.300 -27.791 41.880 1.00 76.38 868 HIS A N 1
ATOM 7045 C CA . HIS A 1 868 ? -46.544 -27.794 40.447 1.00 76.38 868 HIS A CA 1
ATOM 7046 C C . HIS A 1 868 ? -45.552 -28.711 39.758 1.00 76.38 868 HIS A C 1
ATOM 7048 O O . HIS A 1 868 ? -44.341 -28.627 39.993 1.00 76.38 868 HIS A O 1
ATOM 7054 N N . GLU A 1 869 ? -46.073 -29.520 38.850 1.00 80.06 869 GLU A N 1
ATOM 7055 C CA . GLU A 1 869 ? -45.295 -30.334 37.939 1.00 80.06 869 GLU A CA 1
ATOM 7056 C C . GLU A 1 869 ? -45.732 -30.097 36.500 1.00 80.06 869 GLU A C 1
ATOM 7058 O O . GLU A 1 869 ? -46.902 -29.857 36.195 1.00 80.06 869 GLU A O 1
ATOM 7063 N N . PHE A 1 870 ? -44.753 -30.137 35.605 1.00 81.88 870 PHE A N 1
ATOM 7064 C CA . PHE A 1 870 ? -44.944 -29.891 34.191 1.00 81.88 870 PHE A CA 1
ATOM 7065 C C . PHE A 1 870 ? -44.670 -31.152 33.383 1.00 81.88 870 PHE A C 1
ATOM 7067 O O . PHE A 1 870 ? -43.616 -31.772 33.529 1.00 81.88 870 PHE A O 1
ATOM 7074 N N . LEU A 1 871 ? -45.576 -31.452 32.457 1.00 80.19 871 LEU A N 1
ATOM 7075 C CA . LEU A 1 871 ? -45.418 -32.502 31.462 1.00 80.19 871 LEU A CA 1
ATOM 7076 C C . LEU A 1 871 ? -45.414 -31.871 30.065 1.00 80.19 871 LEU A C 1
ATOM 7078 O O . LEU A 1 871 ? -46.342 -31.159 29.674 1.00 80.19 871 LEU A O 1
ATOM 7082 N N . SER A 1 872 ? -44.353 -32.118 29.293 1.00 78.75 872 SER A N 1
ATOM 7083 C CA . SER A 1 872 ? -44.261 -31.602 27.925 1.00 78.75 872 SER A CA 1
ATOM 7084 C C . SER A 1 872 ? -45.167 -32.382 26.971 1.00 78.75 872 SER A C 1
ATOM 7086 O O . SER A 1 872 ? -45.386 -33.582 27.142 1.00 78.75 872 SER A O 1
ATOM 7088 N N . PHE A 1 873 ? -45.643 -31.720 25.911 1.00 77.19 873 PHE A N 1
ATOM 7089 C CA . PHE A 1 873 ? -46.373 -32.403 24.838 1.00 77.19 873 PHE A CA 1
ATOM 7090 C C . PHE A 1 873 ? -45.528 -33.498 24.172 1.00 77.19 873 PHE A C 1
ATOM 7092 O O . PHE A 1 873 ? -46.062 -34.554 23.861 1.00 77.19 873 PHE A O 1
ATOM 7099 N N . ASP A 1 874 ? -44.209 -33.314 24.058 1.00 78.44 874 ASP A N 1
ATOM 7100 C CA . ASP A 1 874 ? -43.300 -34.350 23.546 1.00 78.44 874 ASP A CA 1
ATOM 7101 C C . ASP A 1 874 ? -43.262 -35.599 24.440 1.00 78.44 874 ASP A C 1
ATOM 7103 O O . ASP A 1 874 ? -43.134 -36.720 23.948 1.00 78.44 874 ASP A O 1
ATOM 7107 N N . LEU A 1 875 ? -43.356 -35.427 25.764 1.00 80.12 875 LEU A N 1
ATOM 7108 C CA . LEU A 1 875 ? -43.410 -36.541 26.710 1.00 80.12 875 LEU A CA 1
ATOM 7109 C C . LEU A 1 875 ? -44.758 -37.268 26.620 1.00 80.12 875 LEU A C 1
ATOM 7111 O O . LEU A 1 875 ? -44.784 -38.495 26.581 1.00 80.12 875 LEU A O 1
ATOM 7115 N N . LEU A 1 876 ? -45.860 -36.518 26.515 1.00 79.25 876 LEU A N 1
ATOM 7116 C CA . LEU A 1 876 ? -47.195 -37.083 26.298 1.00 79.25 876 LEU A CA 1
ATOM 7117 C C . LEU A 1 876 ? -47.295 -37.817 24.951 1.00 79.25 876 LEU A C 1
ATOM 7119 O O . LEU A 1 876 ? -47.879 -38.894 24.894 1.00 79.25 876 LEU A O 1
ATOM 7123 N N . GLN A 1 877 ? -46.676 -37.298 23.888 1.00 79.69 877 GLN A N 1
ATOM 7124 C CA . GLN A 1 877 ? -46.626 -37.966 22.585 1.00 79.69 877 GLN A CA 1
ATOM 7125 C C . GLN A 1 877 ? -45.838 -39.280 22.666 1.00 79.69 877 GLN A C 1
ATOM 7127 O O . GLN A 1 877 ? -46.307 -40.305 22.185 1.00 79.69 877 GLN A O 1
ATOM 7132 N N . LYS A 1 878 ? -44.701 -39.299 23.375 1.00 81.56 878 LYS A N 1
ATOM 7133 C CA . LYS A 1 878 ? -43.958 -40.545 23.639 1.00 81.56 878 LYS A CA 1
ATOM 7134 C C . LYS A 1 878 ? -44.791 -41.579 24.390 1.00 81.56 878 LYS A C 1
ATOM 7136 O O . LYS A 1 878 ? -44.640 -42.766 24.126 1.00 81.56 878 LYS A O 1
ATOM 7141 N N . PHE A 1 879 ? -45.652 -41.144 25.308 1.00 83.75 879 PHE A N 1
ATOM 7142 C CA . PHE A 1 879 ? -46.576 -42.034 26.007 1.00 83.75 879 PHE A CA 1
ATOM 7143 C C . PHE A 1 879 ? -47.647 -42.623 25.087 1.00 83.75 879 PHE A C 1
ATOM 7145 O O . PHE A 1 879 ? -47.966 -43.798 25.235 1.00 83.75 879 PHE A O 1
ATOM 7152 N N . VAL A 1 880 ? -48.160 -41.842 24.131 1.00 78.38 880 VAL A N 1
ATOM 7153 C CA . VAL A 1 880 ? -49.092 -42.316 23.091 1.00 78.38 880 VAL A CA 1
ATOM 7154 C C . VAL A 1 880 ? -48.411 -43.311 22.147 1.00 78.38 880 VAL A C 1
ATOM 7156 O O . VAL A 1 880 ? -48.995 -44.339 21.813 1.00 78.38 880 VAL A O 1
ATOM 7159 N N . ASP A 1 881 ? -47.175 -43.020 21.740 1.00 78.00 881 ASP A N 1
ATOM 7160 C CA . ASP A 1 881 ? -46.428 -43.828 20.770 1.00 78.00 881 ASP A CA 1
ATOM 7161 C C . ASP A 1 881 ? -45.866 -45.120 21.392 1.00 78.00 881 ASP A C 1
ATOM 7163 O O . ASP A 1 881 ? -45.644 -46.117 20.701 1.00 78.00 881 ASP A O 1
ATOM 7167 N N . SER A 1 882 ? -45.631 -45.128 22.708 1.00 70.88 882 SER A N 1
ATOM 7168 C CA . SER A 1 882 ? -45.227 -46.323 23.442 1.00 70.88 882 SER A CA 1
ATOM 7169 C C . SER A 1 882 ? -46.445 -47.196 23.750 1.00 70.88 882 SER A C 1
ATOM 7171 O O . SER A 1 882 ? -47.350 -46.780 24.465 1.00 70.88 882 SER A O 1
ATOM 7173 N N . SER A 1 883 ? -46.449 -48.455 23.314 1.00 57.72 883 SER A N 1
ATOM 7174 C CA . SER A 1 883 ? -47.510 -49.438 23.607 1.00 57.72 883 SER A CA 1
ATOM 7175 C C . SER A 1 883 ? -47.597 -49.869 25.087 1.00 57.72 883 SER A C 1
ATOM 7177 O O . SER A 1 883 ? -48.166 -50.913 25.397 1.00 57.72 883 SER A O 1
ATOM 7179 N N . ASN A 1 884 ? -47.001 -49.106 26.011 1.00 56.47 884 ASN A N 1
ATOM 7180 C CA . ASN A 1 884 ? -46.845 -49.452 27.419 1.00 56.47 884 ASN A CA 1
ATOM 7181 C C . ASN A 1 884 ? -47.773 -48.596 28.298 1.00 56.47 884 ASN A C 1
ATOM 7183 O O . ASN A 1 884 ? -47.479 -47.445 28.614 1.00 56.47 884 ASN A O 1
ATOM 7187 N N . CYS A 1 885 ? -48.880 -49.184 28.757 1.00 55.59 885 CYS A N 1
ATOM 7188 C CA . CYS A 1 885 ? -49.853 -48.567 29.671 1.00 55.59 885 CYS A CA 1
ATOM 7189 C C . CYS A 1 885 ? -49.391 -48.611 31.144 1.00 55.59 885 CYS A C 1
ATOM 7191 O O . CYS A 1 885 ? -50.143 -49.024 32.027 1.00 55.59 885 CYS A O 1
ATOM 7193 N N . GLY A 1 886 ? -48.128 -48.263 31.401 1.00 78.75 886 GLY A N 1
ATOM 7194 C CA . GLY A 1 886 ? -47.532 -48.297 32.737 1.00 78.75 886 GLY A CA 1
ATOM 7195 C C . GLY A 1 886 ? -47.910 -47.096 33.613 1.00 78.75 886 GLY A C 1
ATOM 7196 O O . GLY A 1 886 ? -48.915 -46.413 33.397 1.00 78.75 886 GLY A O 1
ATOM 7197 N N . TYR A 1 887 ? -47.062 -46.815 34.601 1.00 83.38 887 TYR A N 1
ATOM 7198 C CA . TYR A 1 887 ? -47.184 -45.659 35.485 1.00 83.38 887 TYR A CA 1
ATOM 7199 C C . TYR A 1 887 ? -46.017 -44.680 35.275 1.00 83.38 887 TYR A C 1
ATOM 7201 O O . TYR A 1 887 ? -44.905 -45.094 34.950 1.00 83.38 887 TYR A O 1
ATOM 7209 N N . HIS A 1 888 ? -46.270 -43.387 35.473 1.00 86.50 888 HIS A N 1
ATOM 7210 C CA . HIS A 1 888 ? -45.290 -42.307 35.421 1.00 86.50 888 HIS A CA 1
ATOM 7211 C C . HIS A 1 888 ? -45.150 -41.660 36.797 1.00 86.50 888 HIS A C 1
ATOM 7213 O O . HIS A 1 888 ? -46.151 -41.376 37.453 1.00 86.50 888 HIS A O 1
ATOM 7219 N N . GLN A 1 889 ? -43.913 -41.450 37.239 1.00 85.50 889 GLN A N 1
ATOM 7220 C CA . GLN A 1 889 ? -43.644 -40.772 38.501 1.00 85.50 889 GLN A CA 1
ATOM 7221 C C . GLN A 1 889 ? -43.864 -39.270 38.343 1.00 85.50 889 GLN A C 1
ATOM 7223 O O . GLN A 1 889 ? -43.395 -38.677 37.376 1.00 85.50 889 GLN A O 1
ATOM 7228 N N . ILE A 1 890 ? -44.561 -38.696 39.312 1.00 84.06 890 ILE A N 1
ATOM 7229 C CA . ILE A 1 890 ? -44.914 -37.289 39.412 1.00 84.06 890 ILE A CA 1
ATOM 7230 C C . ILE A 1 890 ? -44.498 -36.768 40.800 1.00 84.06 890 ILE A C 1
ATOM 7232 O O . ILE A 1 890 ? -44.491 -37.516 41.782 1.00 84.06 890 ILE A O 1
ATOM 7236 N N . PHE A 1 891 ? -44.097 -35.503 40.868 1.00 81.31 891 PHE A N 1
ATOM 7237 C CA . PHE A 1 891 ? -43.553 -34.811 42.038 1.00 81.31 891 PHE A CA 1
ATOM 7238 C C . PHE A 1 891 ? -42.267 -35.465 42.576 1.00 81.31 891 PHE A C 1
ATOM 7240 O O . PHE A 1 891 ? -42.072 -35.621 43.774 1.00 81.31 891 PHE A O 1
ATOM 7247 N N . THR A 1 892 ? -41.344 -35.828 41.677 1.00 71.31 892 THR A N 1
ATOM 7248 C CA . THR A 1 892 ? -40.096 -36.569 41.990 1.00 71.31 892 THR A CA 1
ATOM 7249 C C . THR A 1 892 ? -39.018 -35.777 42.746 1.00 71.31 892 THR A C 1
ATOM 7251 O O . THR A 1 892 ? -37.966 -36.323 43.085 1.00 71.31 892 THR A O 1
ATOM 7254 N N . ASN A 1 893 ? -39.228 -34.484 43.008 1.00 67.12 893 ASN A N 1
ATOM 7255 C CA . ASN A 1 893 ? -38.257 -33.668 43.731 1.00 67.12 893 ASN A CA 1
ATOM 7256 C C . ASN A 1 893 ? -38.398 -33.905 45.249 1.00 67.12 893 ASN A C 1
ATOM 7258 O O . ASN A 1 893 ? -39.458 -33.614 45.795 1.00 67.12 893 ASN A O 1
ATOM 7262 N N . PRO A 1 894 ? -37.337 -34.318 45.969 1.00 57.44 894 PRO A N 1
ATOM 7263 C CA . PRO A 1 894 ? -37.387 -34.537 47.421 1.00 57.44 894 PRO A CA 1
ATOM 7264 C C . PRO A 1 894 ? -37.692 -33.269 48.241 1.00 57.44 894 PRO A C 1
ATOM 7266 O O . PRO A 1 894 ? -37.877 -33.345 49.451 1.00 57.44 894 PRO A O 1
ATOM 7269 N N . SER A 1 895 ? -37.733 -32.099 47.595 1.00 54.53 895 SER A N 1
ATOM 7270 C CA . SER A 1 895 ? -38.120 -30.816 48.197 1.00 54.53 895 SER A CA 1
ATOM 7271 C C . SER A 1 895 ? -39.640 -30.626 48.323 1.00 54.53 895 SER A C 1
ATOM 7273 O O . SER A 1 895 ? -40.072 -29.631 48.903 1.00 54.53 895 SER A O 1
ATOM 7275 N N . TYR A 1 896 ? -40.443 -31.519 47.740 1.00 65.31 896 TYR A N 1
ATOM 7276 C CA . TYR A 1 896 ? -41.902 -31.449 47.761 1.00 65.31 896 TYR A CA 1
ATOM 7277 C C . TYR A 1 896 ? -42.464 -31.972 49.101 1.00 65.31 896 TYR A C 1
ATOM 7279 O O . TYR A 1 896 ? -42.224 -33.134 49.442 1.00 65.31 896 TYR A O 1
ATOM 7287 N N . PRO A 1 897 ? -43.173 -31.145 49.899 1.00 62.97 897 PRO A N 1
ATOM 7288 C CA . PRO A 1 897 ? -43.707 -31.541 51.207 1.00 62.97 897 PRO A CA 1
ATOM 7289 C C . PRO A 1 897 ? -44.748 -32.673 51.177 1.00 62.97 897 PRO A C 1
ATOM 7291 O O . PRO A 1 897 ? -44.969 -33.293 52.220 1.00 62.97 897 PRO A O 1
ATOM 7294 N N . PHE A 1 898 ? -45.396 -32.944 50.038 1.00 69.06 898 PHE A N 1
ATOM 7295 C CA . PHE A 1 898 ? -46.486 -33.927 49.945 1.00 69.06 898 PHE A CA 1
ATOM 7296 C C . PHE A 1 898 ? -46.059 -35.328 49.475 1.00 69.06 898 PHE A C 1
ATOM 7298 O O . PHE A 1 898 ? -46.884 -36.244 49.506 1.00 69.06 898 PHE A O 1
ATOM 7305 N N . GLY A 1 899 ? -44.780 -35.516 49.132 1.00 70.06 899 GLY A N 1
ATOM 7306 C CA . GLY A 1 899 ? -44.202 -36.800 48.720 1.00 70.06 899 GLY A CA 1
ATOM 7307 C C . GLY A 1 899 ? -44.417 -37.143 47.241 1.00 70.06 899 GLY A C 1
ATOM 7308 O O . GLY A 1 899 ? -45.110 -36.442 46.508 1.00 70.06 899 GLY A O 1
ATOM 7309 N N . MET A 1 900 ? -43.780 -38.225 46.784 1.00 79.56 900 MET A N 1
ATOM 7310 C CA . MET A 1 900 ? -43.834 -38.648 45.380 1.00 79.56 900 MET A CA 1
ATOM 7311 C C . MET A 1 900 ? -45.090 -39.473 45.089 1.00 79.56 900 MET A C 1
ATOM 7313 O O . MET A 1 900 ? -45.532 -40.284 45.909 1.00 79.56 900 MET A O 1
ATOM 7317 N N . PHE A 1 901 ? -45.620 -39.338 43.874 1.00 83.75 901 PHE A N 1
ATOM 7318 C CA . PHE A 1 901 ? -46.731 -40.156 43.398 1.00 83.75 901 PHE A CA 1
ATOM 7319 C C . PHE A 1 901 ? -46.388 -40.835 42.077 1.00 83.75 901 PHE A C 1
ATOM 7321 O O . PHE A 1 901 ? -45.549 -40.375 41.309 1.00 83.75 901 PHE A O 1
ATOM 7328 N N . VAL A 1 902 ? -47.070 -41.935 41.782 1.00 86.50 902 VAL A N 1
ATOM 7329 C CA . VAL A 1 902 ? -46.980 -42.620 40.496 1.00 86.50 902 VAL A CA 1
ATOM 7330 C C . VAL A 1 902 ? -48.375 -42.703 39.890 1.00 86.50 902 VAL A C 1
ATOM 7332 O O . VAL A 1 902 ? -49.285 -43.272 40.487 1.00 86.50 902 VAL A O 1
ATOM 7335 N N . ILE A 1 903 ? -48.573 -42.123 38.710 1.00 88.81 903 ILE A N 1
ATOM 7336 C CA . ILE A 1 903 ? -49.884 -42.009 38.060 1.00 88.81 903 ILE A CA 1
ATOM 7337 C C . ILE A 1 903 ? -49.934 -42.823 36.765 1.00 88.81 903 ILE A C 1
ATOM 7339 O O . ILE A 1 903 ? -48.945 -42.907 36.038 1.00 88.81 903 ILE A O 1
ATOM 7343 N N . LYS A 1 904 ? -51.075 -43.449 36.455 1.00 87.75 904 LYS A N 1
ATOM 7344 C CA . LYS A 1 904 ? -51.253 -44.194 35.200 1.00 87.75 904 LYS A CA 1
ATOM 7345 C C . LYS A 1 904 ? -51.065 -43.277 33.997 1.00 87.75 904 LYS A C 1
ATOM 7347 O O . LYS A 1 904 ? -51.729 -42.248 33.872 1.00 87.75 904 LYS A O 1
ATOM 7352 N N . VAL A 1 905 ? -50.218 -43.714 33.070 1.00 86.56 905 VAL A N 1
ATOM 7353 C CA . VAL A 1 905 ? -49.906 -42.973 31.843 1.00 86.56 905 VAL A CA 1
ATOM 7354 C C . VAL A 1 905 ? -51.149 -42.784 30.969 1.00 86.56 905 VAL A C 1
ATOM 7356 O O . VAL A 1 905 ? -51.371 -41.690 30.458 1.00 86.56 905 VAL A O 1
ATOM 7359 N N . SER A 1 906 ? -52.004 -43.808 30.856 1.00 84.19 906 SER A N 1
ATOM 7360 C CA . SER A 1 906 ? -53.256 -43.717 30.090 1.00 84.19 906 SER A CA 1
ATOM 7361 C C . SER A 1 906 ? -54.181 -42.621 30.618 1.00 84.19 906 SER A C 1
ATOM 7363 O O . SER A 1 906 ? -54.724 -41.847 29.840 1.00 84.19 906 SER A O 1
ATOM 7365 N N . PHE A 1 907 ? -54.286 -42.482 31.942 1.00 87.75 907 PHE A N 1
ATOM 7366 C CA . PHE A 1 907 ? -55.093 -41.436 32.563 1.00 87.75 907 PHE A CA 1
ATOM 7367 C C . PHE A 1 907 ? -54.542 -40.031 32.292 1.00 87.75 907 PHE A C 1
ATOM 7369 O O . PHE A 1 907 ? -55.325 -39.118 32.027 1.00 87.75 907 PHE A O 1
ATOM 7376 N N . LEU A 1 908 ? -53.215 -39.847 32.326 1.00 86.94 908 LEU A N 1
ATOM 7377 C CA . LEU A 1 908 ? -52.583 -38.570 31.975 1.00 86.94 908 LEU A CA 1
ATOM 7378 C C . LEU A 1 908 ? -52.874 -38.184 30.524 1.00 86.94 908 LEU A C 1
ATOM 7380 O O . LEU A 1 908 ? -53.304 -37.061 30.261 1.00 86.94 908 LEU A O 1
ATOM 7384 N N . VAL A 1 909 ? -52.667 -39.123 29.597 1.00 84.81 909 VAL A N 1
ATOM 7385 C CA . VAL A 1 909 ? -52.910 -38.910 28.166 1.00 84.81 909 VAL A CA 1
ATOM 7386 C C . VAL A 1 909 ? -54.382 -38.589 27.920 1.00 84.81 909 VAL A C 1
ATOM 7388 O O . VAL A 1 909 ? -54.673 -37.562 27.315 1.00 84.81 909 VAL A O 1
ATOM 7391 N N . ASP A 1 910 ? -55.312 -39.390 28.445 1.00 84.12 910 ASP A N 1
ATOM 7392 C CA . ASP A 1 910 ? -56.750 -39.172 28.260 1.00 84.12 910 ASP A CA 1
ATOM 7393 C C . ASP A 1 910 ? -57.205 -37.835 28.854 1.00 84.12 910 ASP A C 1
ATOM 7395 O O . ASP A 1 910 ? -57.966 -37.091 28.227 1.00 84.12 910 ASP A O 1
ATOM 7399 N N . THR A 1 911 ? -56.713 -37.492 30.048 1.00 84.75 911 THR A N 1
ATOM 7400 C CA . THR A 1 911 ? -57.071 -36.245 30.732 1.00 84.75 911 THR A CA 1
ATOM 7401 C C . THR A 1 911 ? -56.558 -35.036 29.962 1.00 84.75 911 THR A C 1
ATOM 7403 O O . THR A 1 911 ? -57.348 -34.144 29.654 1.00 84.75 911 THR A O 1
ATOM 7406 N N . PHE A 1 912 ? -55.283 -35.013 29.568 1.00 85.12 912 PHE A N 1
ATOM 7407 C CA . PHE A 1 912 ? -54.729 -33.883 28.823 1.00 85.12 912 PHE A CA 1
ATOM 7408 C C .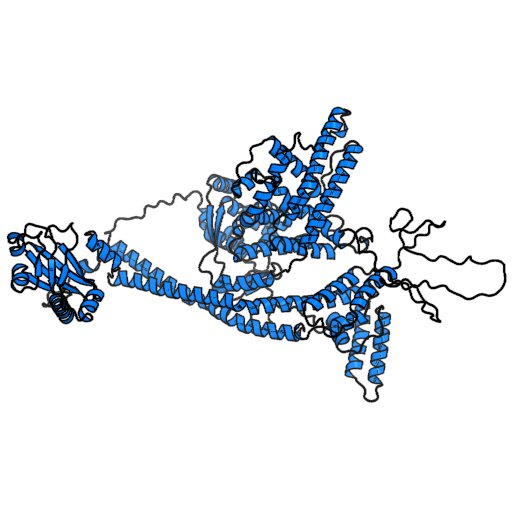 PHE A 1 912 ? -55.246 -33.804 27.383 1.00 85.12 912 PHE A C 1
ATOM 7410 O O . PHE A 1 912 ? -55.525 -32.704 26.916 1.00 85.12 912 PHE A O 1
ATOM 7417 N N . MET A 1 913 ? -55.497 -34.930 26.708 1.00 80.06 913 MET A N 1
ATOM 7418 C CA . MET A 1 913 ? -56.161 -34.935 25.397 1.00 80.06 913 MET A CA 1
ATOM 7419 C C . MET A 1 913 ? -57.587 -34.390 25.483 1.00 80.06 913 MET A C 1
ATOM 7421 O O . MET A 1 913 ? -58.012 -33.651 24.599 1.00 80.06 913 MET A O 1
ATOM 7425 N N . THR A 1 914 ? -58.324 -34.714 26.548 1.00 79.56 914 THR A N 1
ATOM 7426 C CA . THR A 1 914 ? -59.664 -34.154 26.780 1.00 79.56 914 THR A CA 1
ATOM 7427 C C . THR A 1 914 ? -59.591 -32.652 27.057 1.00 79.56 914 THR A C 1
ATOM 7429 O O . THR A 1 914 ? -60.371 -31.886 26.500 1.00 79.56 914 THR A O 1
ATOM 7432 N N . LEU A 1 915 ? -58.628 -32.210 27.870 1.00 77.62 915 LEU A N 1
ATOM 7433 C CA . LEU A 1 915 ? -58.431 -30.794 28.182 1.00 77.62 915 LEU A CA 1
ATOM 7434 C C . LEU A 1 915 ? -58.021 -29.977 26.947 1.00 77.62 915 LEU A C 1
ATOM 7436 O O . LEU A 1 915 ? -58.542 -28.880 26.756 1.00 77.62 915 LEU A O 1
ATOM 7440 N N . VAL A 1 916 ? -57.165 -30.525 26.080 1.00 74.31 916 VAL A N 1
ATOM 7441 C CA . VAL A 1 916 ? -56.758 -29.886 24.818 1.00 74.31 916 VAL A CA 1
ATOM 7442 C C . VAL A 1 916 ? -57.880 -29.911 23.775 1.00 74.31 916 VAL A C 1
ATOM 7444 O O . VAL A 1 916 ? -58.033 -28.936 23.055 1.00 74.31 916 VAL A O 1
ATOM 7447 N N . LYS A 1 917 ? -58.699 -30.973 23.704 1.00 67.81 917 LYS A N 1
ATOM 7448 C CA . LYS A 1 917 ? -59.885 -31.026 22.818 1.00 67.81 917 LYS A CA 1
ATOM 7449 C C . LYS A 1 917 ? -60.997 -30.055 23.218 1.00 67.81 917 LYS A C 1
ATOM 7451 O O . LYS A 1 917 ? -61.816 -29.703 22.378 1.00 67.81 917 LYS A O 1
ATOM 7456 N N . ASN A 1 918 ? -61.059 -29.693 24.498 1.00 54.38 918 ASN A N 1
ATOM 7457 C CA . ASN A 1 918 ? -62.037 -28.746 25.035 1.00 54.38 918 ASN A CA 1
ATOM 7458 C C . ASN A 1 918 ? -61.594 -27.274 24.891 1.00 54.38 918 ASN A C 1
ATOM 7460 O O . ASN A 1 918 ? -62.327 -26.386 25.329 1.00 54.38 918 ASN A O 1
ATOM 7464 N N . TYR A 1 919 ? -60.414 -27.030 24.307 1.00 53.66 919 TYR A N 1
ATOM 7465 C CA . TYR A 1 919 ? -59.955 -25.732 23.800 1.00 53.66 919 TYR A CA 1
ATOM 7466 C C . TYR A 1 919 ? -60.391 -25.557 22.345 1.00 53.66 919 TYR A C 1
ATOM 7468 O O . TYR A 1 919 ? -60.780 -24.418 21.992 1.00 53.66 919 TYR A O 1
#

Foldseek 3Di:
DDDDPPPQDDDDDDDDDDDDDDDDDAPRDDDDDDDDDDDDDDDDDDDDDDDWDFDQDPVRDTDTDDDPDDDDDDPDLVVVVVVLVSVVVVVPDPPPDQPDLVSLLVLLVSQLVVLLLRPDLFKAFLQSLLVSLLPFDPCLDPVNLVVLVVVLCVVCVVLLVVLQCVLVLVVLLVVLVVLLVVLVVVVVPLVDDDDDPPPPPPPCPLCVLLVVLVVLLLVLLLLVLQFLLLLLLCLVPFPCLPLSLVSLCLSQVPCVQLSSVLLLLLNLLLNLVVCLVPPDALVDFDQLVSRSNLSSLLSVCLRLVNCQVLLCQAQACVDCNYVLVVLVPDPAAQDADDAPQAVDPDVVVVVNNVVNLVVVVVSLVSVLVSLVVRDDDLSVLVSLLSQLVSQLVNDDSVPADPVAHSSLSSLLSCLLSCCSRPPLCCLPPVQVSCVSNVHDGDPPPRSNNRSVVVSVLSSVSSGVVDDGHDDDPVVVVSNVVSVVSNSVSSSVSSVVSSPHDDLSQLSQLLCLLLLSLDPFFDKGKAQSLSSLVVLQSCLLSVVSSDQEPDAPSSVSSDVSLDPDPDDSPDGSADPVSSVVSVVVRDIDTRGHDNNCCNPAVAWDQAPSSRHIHRLSSHGHSDFDDPDPPGGYDSHDGQDDDDPPPLLVLVSVLSNVDDRDPDRMDGLVSLLVSLCVQLVVQCPPPDRPNVNSVSSVVNNVSSVVCVVVVNHPSNSSSVNSVSSSVSSSSSVSSVSNVVCVVVSVVSVVVSVVVSVVSSVVSVVSSCCSVVVVDPLVVVVVCVVVVNDDDDPVVPPPPDDDDDDDDDDDDFQKDKDQLVVCVVVVFKDFDPPADPVLSRFKMWMWTADPVRAIKIWIDGNDPPDPDIDMDGDHPVNLVVLVVDPDQAWDKDPPDPPRPRHIMIGGSVCVNVRHVVSVVVD

Radius of gyration: 42.54 Å; chains: 1; bounding box: 137×85×115 Å

Organism: Theileria annulata (NCBI:txid5874)

Secondary structure (DSSP, 8-state):
----S----PPPPP----S------BTTB-------------SS----------EE-TTS-EEPPP-S----PPPPHHHHHHHHHHHHHTT---TTS--SHHHHHHHHHHHHHHHHH-S-TT-EEHHHHHHHHHT--GGGSHHHHHHHHHHHHHHHHHHHHHHHHHHHHHHHHHHHHHHHHHHHHHHHHHHS-S--------S-GGGHHHHTTHHHHHHHHHHHHH-THHHHHHHHH-S-HHHHHHHHHHHH--TTSHHHHHHHHHHHHHHHHHHHHHH-BTTB---TTT-HHHHHHHHHHTSHHHHHHHHHHHH-SS-TTSHHHHHHT-SS----PPTTGGG---HHHHHHHHHHHHHHHHHHHHHHHHHTT----HHHHHHHHHHHHHHHTTS-GGG-BTTB-HHHHHHTTHHHHHIIIIITHHHHSHHHHHHHHTPPP---HHHHHHHHHHHHHHHHHH-TT--PPP--HHHHHHHHHHHHHHHHHHHHHHHHH------HHHHHHHHHHHHTT--S-EEEEEEHHHHHHHHHHHHHTHHHH--STT-HHHHHHHHHH-SS---TTS-SS-HHHHHHHHHHT-EEEEEE---GGGT-S-EEEETTTTEEEEGGGSGGG----SSSSTT---SPPP-PPPTT-HHHHHHHHHHHSPPPS-SEE-HHHHHHHHHHHHHHHHHSSS--HHHHHHHHHHHHHHHHHHHTT--HHHHHHHHHHHHHHHHHHHHHHHHHHHHHHHHHHHHHHHHHHHHHHHHHHHHHHHHHHHT---HHHHHHHHHTT-----GGGSSSSSS-------S-PPEEEEEEHHHHHHTTSEEE-TTS-HHHHTTEEEEEEEETTTEEEEEEEESSTT---EEEEEE-HHHHHHHHHS----EEEES--TT-TT--EEEEHHHHHHHHHHHHHT-